Protein AF-0000000080648387 (afdb_homodimer)

Foldseek 3Di:
DPVVLCVQLVVLLVLLLVLLQQLLVLLVVLCPPVLVVCLLVQLPALQSLLQNLLVSCLRSLALLVQLLSLLVCLLLQSHFLLSLLSNSLSVLLNNLVLLVCLLVLPLVCLVVQLVQLCVLCVDDDSSVSCSSSSNSVSSNSPSLVVNLVSCLVVLPPVVLLVVLVVLLDLVVLLVQLLVVCLVSLHLSSQSSVLLSCQQSVSDALLSSQSSSLSVQLNNLVSQCVSCVLGDLSSNLSSVSSNCLSVVLSVVCVVVSVVLLVVLVVVDDGRSVSNSVSSNVSSVVSSVVCSVVVVVSSVVSCVVRPDDDDRRHQDQDQADPPADLDLVRSLVSLQLSLLVLLVLLLVLLVLLLVLLVPPLSSLSVLVSSLVSLVSSLVSSVVSLVVSVVSDDAPQSVLSSVLSNVSSVLSNVLSVLSNVSSVLSVVCVVVVLHDDPVLSVLLVQLCVLLSVLSVQCSVQPQHHDPVSLVVNVVSLVVNVVSLVVVVVVLVVLVVPDHDPSSVSSVVSSVSSVVSSVSSVLSSLSSVLSNDGDHPVDDDDNDDDPPDPPPDDDD/DPVVLVVQLVVLLVLLLVLLQQLLVLLVVLCPPVLVVCQLVQLPALQSLLQNLLVSCLRSLALLVQLLSLLVCLLLQSHFLLSLLSNSLSVLLNNLVLLVCLLVLPLVCLVVQLVQLCVLCVDDDSSVSCSSSSNSVSSNSPSLVVNLVSCLVVLPPVVLLVVLVQLLDLVVLLVQLLVVCLVSLHLSSQSSVLLSCQQSVSDALLSSLSSSLSVQLNNLVSQCVSCVLGDLSSNLSSVSSNCLSVVLSVVCVVVSVVLLVVLVVVDDGRSVSNSVSSNVSSVVSSVVCSVVVVVSSVVSCVVRPDDDDRRHQDQDQADPPADLDLVRSLVSLQLSLLVLLVLLLVLLVLLLVLLVPPLSSLSVLVSSLVSLVSSLVSSVVSLVVVVVSDDAPQSVLSSVLSNVSSVLSNVLSVLSNVSSVLSVVCVVVVLHDDPVLSVLLVQLCVLLSLLSVQCSVQPLHHDPVSLVSNVVSLVVNVVSLVVVVVVLVVLVVPDHDPSSVSSNVNSVSSVVSSVSSVLSSLSSVLSNDGDHPVDDDDNDDDPPDPPPPDPD

Nearest PDB structures (foldseek):
  4q25-assembly1_B  TM=8.884E-01  e=6.124E-03  Pseudomonas aeruginosa PAO1
  1sum-assembly1_B  TM=7.531E-01  e=9.617E-03  Thermotoga maritima
  6z0c-assembly1_A  TM=2.100E-01  e=1.503E-01  Escherichia coli
  8d9p-assembly1_A  TM=2.146E-01  e=7.761E-01  synthetic construct
  4q25-assembly1_B  TM=8.882E-01  e=8.639E-03  Pseudomonas aeruginosa PAO1

Structure (mmCIF, N/CA/C/O backbone):
data_AF-0000000080648387-model_v1
#
loop_
_entity.id
_entity.type
_entity.pdbx_description
1 polymer Na+/Pi-cotransporter
#
loop_
_atom_site.group_PDB
_atom_site.id
_atom_site.type_symbol
_atom_site.label_atom_id
_atom_site.label_alt_id
_atom_site.label_comp_id
_atom_site.label_asym_id
_atom_site.label_entity_id
_atom_site.label_seq_id
_atom_site.pdbx_PDB_ins_code
_atom_site.Cartn_x
_atom_site.Cartn_y
_atom_site.Cartn_z
_atom_site.occupancy
_atom_site.B_iso_or_equiv
_atom_site.auth_seq_id
_atom_site.auth_comp_id
_atom_site.auth_asym_id
_atom_site.auth_atom_id
_atom_site.pdbx_PDB_model_num
ATOM 1 N N . MET A 1 1 ? 5.203 -51.062 -1.051 1 39.84 1 MET A N 1
ATOM 2 C CA . MET A 1 1 ? 4.652 -49.844 -1.649 1 39.84 1 MET A CA 1
ATOM 3 C C . MET A 1 1 ? 5.648 -49.219 -2.615 1 39.84 1 MET A C 1
ATOM 5 O O . MET A 1 1 ? 6.809 -49 -2.262 1 39.84 1 MET A O 1
ATOM 9 N N . ASP A 1 2 ? 5.508 -49.438 -3.787 1 51.16 2 ASP A N 1
ATOM 10 C CA . ASP A 1 2 ? 6.402 -48.938 -4.824 1 51.16 2 ASP A CA 1
ATOM 11 C C . ASP A 1 2 ? 6.559 -47.406 -4.723 1 51.16 2 ASP A C 1
ATOM 13 O O . ASP A 1 2 ? 5.602 -46.656 -4.953 1 51.16 2 ASP A O 1
ATOM 17 N N . TRP A 1 3 ? 7.48 -47.031 -3.943 1 55.69 3 TRP A N 1
ATOM 18 C CA . TRP A 1 3 ? 7.863 -45.656 -3.662 1 55.69 3 TRP A CA 1
ATOM 19 C C . TRP A 1 3 ? 7.828 -44.812 -4.934 1 55.69 3 TRP A C 1
ATOM 21 O O . TRP A 1 3 ? 7.66 -43.594 -4.871 1 55.69 3 TRP A O 1
ATOM 31 N N . SER A 1 4 ? 7.852 -45.594 -6.02 1 60.06 4 SER A N 1
ATOM 32 C CA . SER A 1 4 ? 7.863 -44.906 -7.301 1 60.06 4 SER A CA 1
ATOM 33 C C . SER A 1 4 ? 6.516 -44.219 -7.578 1 60.06 4 SER A C 1
ATOM 35 O O . SER A 1 4 ? 6.457 -43.156 -8.172 1 60.06 4 SER A O 1
ATOM 37 N N . VAL A 1 5 ? 5.473 -44.906 -7.059 1 59.59 5 VAL A N 1
ATOM 38 C CA . VAL A 1 5 ? 4.137 -44.375 -7.289 1 59.59 5 VAL A CA 1
ATOM 39 C C . VAL A 1 5 ? 3.945 -43.094 -6.488 1 59.59 5 VAL A C 1
ATOM 41 O O . VAL A 1 5 ? 3.365 -42.125 -6.98 1 59.59 5 VAL A O 1
ATOM 44 N N . LEU A 1 6 ? 4.562 -43.094 -5.352 1 62.47 6 LEU A N 1
ATOM 45 C CA . LEU A 1 6 ? 4.441 -41.906 -4.496 1 62.47 6 LEU A CA 1
ATOM 46 C C . LEU A 1 6 ? 5.188 -40.719 -5.094 1 62.47 6 LEU A C 1
ATOM 48 O O . LEU A 1 6 ? 4.742 -39.594 -4.973 1 62.47 6 LEU A O 1
ATOM 52 N N . LEU A 1 7 ? 6.191 -41.062 -5.805 1 62.59 7 LEU A N 1
ATOM 53 C CA . LEU A 1 7 ? 7.02 -40 -6.379 1 62.59 7 LEU A CA 1
ATOM 54 C C . LEU A 1 7 ? 6.312 -39.344 -7.551 1 62.59 7 LEU A C 1
ATOM 56 O O . LEU A 1 7 ? 6.598 -38.188 -7.879 1 62.59 7 LEU A O 1
ATOM 60 N N . VAL A 1 8 ? 5.324 -40.094 -8.086 1 64.06 8 VAL A N 1
ATOM 61 C CA . VAL A 1 8 ? 4.605 -39.531 -9.219 1 64.06 8 VAL A CA 1
ATOM 62 C C . VAL A 1 8 ? 3.322 -38.844 -8.734 1 64.06 8 VAL A C 1
ATOM 64 O O . VAL A 1 8 ? 2.939 -37.781 -9.234 1 64.06 8 VAL A O 1
ATOM 67 N N . ILE A 1 9 ? 2.752 -39.469 -7.699 1 67.12 9 ILE A N 1
ATOM 68 C CA . ILE A 1 9 ? 1.438 -39.031 -7.258 1 67.12 9 ILE A CA 1
ATOM 69 C C . ILE A 1 9 ? 1.585 -37.75 -6.438 1 67.12 9 ILE A C 1
ATOM 71 O O . ILE A 1 9 ? 0.785 -36.812 -6.57 1 67.12 9 ILE A O 1
ATOM 75 N N . VAL A 1 10 ? 2.605 -37.719 -5.676 1 69.88 10 VAL A N 1
ATOM 76 C CA . VAL A 1 10 ? 2.762 -36.625 -4.727 1 69.88 10 VAL A CA 1
ATOM 77 C C . VAL A 1 10 ? 2.918 -35.281 -5.48 1 69.88 10 VAL A C 1
ATOM 79 O O . VAL A 1 10 ? 2.225 -34.312 -5.188 1 69.88 10 VAL A O 1
ATOM 82 N N . PRO A 1 11 ? 3.787 -35.312 -6.543 1 70.44 11 PRO A N 1
ATOM 83 C CA . PRO A 1 11 ? 3.9 -34.062 -7.289 1 70.44 11 PRO A CA 1
ATOM 84 C C . PRO A 1 11 ? 2.582 -33.625 -7.926 1 70.44 11 PRO A C 1
ATOM 86 O O . PRO A 1 11 ? 2.283 -32.438 -7.992 1 70.44 11 PRO A O 1
ATOM 89 N N . VAL A 1 12 ? 1.786 -34.562 -8.344 1 72.31 12 VAL A N 1
ATOM 90 C CA . VAL A 1 12 ? 0.525 -34.25 -9.008 1 72.31 12 VAL A CA 1
ATOM 91 C C . VAL A 1 12 ? -0.472 -33.719 -7.98 1 72.31 12 VAL A C 1
ATOM 93 O O . VAL A 1 12 ? -1.232 -32.781 -8.266 1 72.31 12 VAL A O 1
ATOM 96 N N . VAL A 1 13 ? -0.411 -34.312 -6.844 1 69.44 13 VAL A N 1
ATOM 97 C CA . VAL A 1 13 ? -1.281 -33.844 -5.766 1 69.44 13 VAL A CA 1
ATOM 98 C C . VAL A 1 13 ? -0.905 -32.406 -5.379 1 69.44 13 VAL A C 1
ATOM 100 O O . VAL A 1 13 ? -1.779 -31.562 -5.184 1 69.44 13 VAL A O 1
ATOM 103 N N . VAL A 1 14 ? 0.34 -32.25 -5.285 1 69.38 14 VAL A N 1
ATOM 104 C CA . VAL A 1 14 ? 0.815 -30.906 -4.953 1 69.38 14 VAL A CA 1
ATOM 105 C C . VAL A 1 14 ? 0.394 -29.922 -6.039 1 69.38 14 VAL A C 1
ATOM 107 O O . VAL A 1 14 ? -0.027 -28.797 -5.738 1 69.38 14 VAL A O 1
ATOM 110 N N . LEU A 1 15 ? 0.478 -30.391 -7.266 1 71.75 15 LEU A N 1
ATOM 111 C CA . LEU A 1 15 ? 0.055 -29.547 -8.383 1 71.75 15 LEU A CA 1
ATOM 112 C C . LEU A 1 15 ? -1.441 -29.266 -8.312 1 71.75 15 LEU A C 1
ATOM 114 O O . LEU A 1 15 ? -1.884 -28.156 -8.648 1 71.75 15 LEU A O 1
ATOM 118 N N . PHE A 1 16 ? -2.197 -30.25 -7.996 1 72.38 16 PHE A N 1
ATOM 119 C CA . PHE A 1 16 ? -3.637 -30.109 -7.816 1 72.38 16 PHE A CA 1
ATOM 120 C C . PHE A 1 16 ? -3.945 -29.031 -6.77 1 72.38 16 PHE A C 1
ATOM 122 O O . PHE A 1 16 ? -4.762 -28.141 -7.004 1 72.38 16 PHE A O 1
ATOM 129 N N . LEU A 1 17 ? -3.213 -29.125 -5.703 1 65.75 17 LEU A N 1
ATOM 130 C CA . LEU A 1 17 ? -3.395 -28.188 -4.609 1 65.75 17 LEU A CA 1
ATOM 131 C C . LEU A 1 17 ? -3.041 -26.766 -5.051 1 65.75 17 LEU A C 1
ATOM 133 O O . LEU A 1 17 ? -3.771 -25.812 -4.758 1 65.75 17 LEU A O 1
ATOM 137 N N . TYR A 1 18 ? -2.031 -26.719 -5.707 1 66.75 18 TYR A N 1
ATOM 138 C CA . TYR A 1 18 ? -1.586 -25.438 -6.246 1 66.75 18 TYR A CA 1
ATOM 139 C C . TYR A 1 18 ? -2.598 -24.891 -7.242 1 66.75 18 TYR A C 1
ATOM 141 O O . TYR A 1 18 ? -2.863 -23.688 -7.266 1 66.75 18 TYR A O 1
ATOM 149 N N . GLY A 1 19 ? -3.131 -25.75 -8.055 1 72.12 19 GLY A N 1
ATOM 150 C CA . GLY A 1 19 ? -4.141 -25.344 -9.016 1 72.12 19 GLY A CA 1
ATOM 151 C C . GLY A 1 19 ? -5.363 -24.719 -8.367 1 72.12 19 GLY A C 1
ATOM 152 O O . GLY A 1 19 ? -5.84 -23.672 -8.812 1 72.12 19 GLY A O 1
ATOM 153 N N . ILE A 1 20 ? -5.793 -25.281 -7.359 1 65.62 20 ILE A N 1
ATOM 154 C CA . ILE A 1 20 ? -6.98 -24.797 -6.664 1 65.62 20 ILE A CA 1
ATOM 155 C C . ILE A 1 20 ? -6.691 -23.438 -6.039 1 65.62 20 ILE A C 1
ATOM 157 O O . ILE A 1 20 ? -7.516 -22.516 -6.121 1 65.62 20 ILE A O 1
ATOM 161 N N . GLU A 1 21 ? -5.605 -23.375 -5.395 1 65.69 21 GLU A N 1
ATOM 162 C CA . GLU A 1 21 ? -5.223 -22.125 -4.754 1 65.69 21 GLU A CA 1
ATOM 163 C C . GLU A 1 21 ? -5.125 -20.984 -5.77 1 65.69 21 GLU A C 1
ATOM 165 O O . GLU A 1 21 ? -5.633 -19.891 -5.535 1 65.69 21 GLU A O 1
ATOM 170 N N . ARG A 1 22 ? -4.496 -21.266 -6.805 1 70.31 22 ARG A N 1
ATOM 171 C CA . ARG A 1 22 ? -4.309 -20.25 -7.828 1 70.31 22 ARG A CA 1
ATOM 172 C C . ARG A 1 22 ? -5.629 -19.906 -8.516 1 70.31 22 ARG A C 1
ATOM 174 O O . ARG A 1 22 ? -5.863 -18.75 -8.891 1 70.31 22 ARG A O 1
ATOM 181 N N . PHE A 1 23 ? -6.414 -20.938 -8.758 1 71.81 23 PHE A N 1
ATOM 182 C CA . PHE A 1 23 ? -7.742 -20.703 -9.312 1 71.81 23 PHE A CA 1
ATOM 183 C C . PHE A 1 23 ? -8.5 -19.688 -8.477 1 71.81 23 PHE A C 1
ATOM 185 O O . PHE A 1 23 ? -9.023 -18.703 -9 1 71.81 23 PHE A O 1
ATOM 192 N N . SER A 1 24 ? -8.445 -19.844 -7.238 1 66 24 SER A N 1
ATOM 193 C CA . SER A 1 24 ? -9.125 -18.969 -6.301 1 66 24 SER A CA 1
ATOM 194 C C . SER A 1 24 ? -8.578 -17.547 -6.371 1 66 24 SER A C 1
ATOM 196 O O . SER A 1 24 ? -9.344 -16.578 -6.398 1 66 24 SER A O 1
ATOM 198 N N . GLU A 1 25 ? -7.332 -17.453 -6.445 1 67.31 25 GLU A N 1
ATOM 199 C CA . GLU A 1 25 ? -6.672 -16.156 -6.484 1 67.31 25 GLU A CA 1
ATOM 200 C C . GLU A 1 25 ? -7.004 -15.398 -7.77 1 67.31 25 GLU A C 1
ATOM 202 O O . GLU A 1 25 ? -7.281 -14.195 -7.742 1 67.31 25 GLU A O 1
ATOM 207 N N . GLU A 1 26 ? -6.906 -16.125 -8.852 1 72.75 26 GLU A N 1
ATOM 208 C CA . GLU A 1 26 ? -7.145 -15.492 -10.148 1 72.75 26 GLU A CA 1
ATOM 209 C C . GLU A 1 26 ? -8.594 -15.039 -10.289 1 72.75 26 GLU A C 1
ATOM 211 O O . GLU A 1 26 ? -8.875 -14.016 -10.914 1 72.75 26 GLU A O 1
ATOM 216 N N . VAL A 1 27 ? -9.5 -15.758 -9.773 1 69.44 27 VAL A N 1
ATOM 217 C CA . VAL A 1 27 ? -10.914 -15.383 -9.797 1 69.44 27 VAL A CA 1
ATOM 218 C C . VAL A 1 27 ? -11.125 -14.117 -8.977 1 69.44 27 VAL A C 1
ATOM 220 O O . VAL A 1 27 ? -11.859 -13.219 -9.398 1 69.44 27 VAL A O 1
ATOM 223 N N . ARG A 1 28 ? -10.477 -14.031 -7.922 1 65.56 28 ARG A N 1
ATOM 224 C CA . ARG A 1 28 ? -10.57 -12.852 -7.078 1 65.56 28 ARG A CA 1
ATOM 225 C C . ARG A 1 28 ? -10.031 -11.617 -7.797 1 65.56 28 ARG A C 1
ATOM 227 O O . ARG A 1 28 ? -10.602 -10.531 -7.707 1 65.56 28 ARG A O 1
ATOM 234 N N . HIS A 1 29 ? -8.922 -11.773 -8.438 1 69.56 29 HIS A N 1
ATOM 235 C CA . HIS A 1 29 ? -8.312 -10.695 -9.203 1 69.56 29 HIS A CA 1
ATOM 236 C C . HIS A 1 29 ? -9.234 -10.227 -10.32 1 69.56 29 HIS A C 1
ATOM 238 O O . HIS A 1 29 ? -9.359 -9.023 -10.57 1 69.56 29 HIS A O 1
ATOM 244 N N . ALA A 1 30 ? -9.82 -11.172 -10.969 1 69 30 ALA A N 1
ATOM 245 C CA . ALA A 1 30 ? -10.727 -10.859 -12.07 1 69 30 ALA A CA 1
ATOM 246 C C . ALA A 1 30 ? -11.961 -10.109 -11.586 1 69 30 ALA A C 1
ATOM 248 O O . ALA A 1 30 ? -12.5 -9.258 -12.297 1 69 30 ALA A O 1
ATOM 249 N N . ALA A 1 31 ? -12.422 -10.43 -10.445 1 64.69 31 ALA A N 1
ATOM 250 C CA . ALA A 1 31 ? -13.617 -9.789 -9.898 1 64.69 31 ALA A CA 1
ATOM 251 C C . ALA A 1 31 ? -13.328 -8.352 -9.484 1 64.69 31 ALA A C 1
ATOM 253 O O . ALA A 1 31 ? -14.227 -7.508 -9.484 1 64.69 31 ALA A O 1
ATOM 254 N N . GLY A 1 32 ? -12.016 -7.887 -9.289 1 56.44 32 GLY A N 1
ATOM 255 C CA . GLY A 1 32 ? -11.547 -6.527 -9.055 1 56.44 32 GLY A CA 1
ATOM 256 C C . GLY A 1 32 ? -12.266 -5.836 -7.914 1 56.44 32 GLY A C 1
ATOM 257 O O . GLY A 1 32 ? -12.68 -6.48 -6.949 1 56.44 32 GLY A O 1
ATOM 258 N N . GLU A 1 33 ? -12.453 -4.445 -8.07 1 55.72 33 GLU A N 1
ATOM 259 C CA . GLU A 1 33 ? -13.039 -3.541 -7.078 1 55.72 33 GLU A CA 1
ATOM 260 C C . GLU A 1 33 ? -14.547 -3.744 -6.961 1 55.72 33 GLU A C 1
ATOM 262 O O . GLU A 1 33 ? -15.117 -3.564 -5.887 1 55.72 33 GLU A O 1
ATOM 267 N N . ARG A 1 34 ? -15.117 -4.156 -8.07 1 57.47 34 ARG A N 1
ATOM 268 C CA . ARG A 1 34 ? -16.562 -4.328 -8.062 1 57.47 34 ARG A CA 1
ATOM 269 C C . ARG A 1 34 ? -16.969 -5.48 -7.152 1 57.47 34 ARG A C 1
ATOM 271 O O . ARG A 1 34 ? -18.078 -5.477 -6.598 1 57.47 34 ARG A O 1
ATOM 278 N N . PHE A 1 35 ? -15.984 -6.402 -7.047 1 62.16 35 PHE A N 1
ATOM 279 C CA . PHE A 1 35 ? -16.203 -7.547 -6.168 1 62.16 35 PHE A CA 1
ATOM 280 C C . PHE A 1 35 ? -16.406 -7.094 -4.727 1 62.16 35 PHE A C 1
ATOM 282 O O . PHE A 1 35 ? -17.328 -7.551 -4.051 1 62.16 35 PHE A O 1
ATOM 289 N N . TRP A 1 36 ? -15.734 -6.086 -4.465 1 61.56 36 TRP A N 1
ATOM 290 C CA . TRP A 1 36 ? -15.781 -5.527 -3.119 1 61.56 36 TRP A CA 1
ATOM 291 C C . TRP A 1 36 ? -17.078 -4.766 -2.889 1 61.56 36 TRP A C 1
ATOM 293 O O . TRP A 1 36 ? -17.703 -4.891 -1.828 1 61.56 36 TRP A O 1
ATOM 303 N N . THR A 1 37 ? -17.359 -4.043 -3.855 1 62.88 37 THR A N 1
ATOM 304 C CA . THR A 1 37 ? -18.578 -3.246 -3.742 1 62.88 37 THR A CA 1
ATOM 305 C C . THR A 1 37 ? -19.812 -4.145 -3.684 1 62.88 37 THR A C 1
ATOM 307 O O . THR A 1 37 ? -20.766 -3.865 -2.943 1 62.88 37 THR A O 1
ATOM 310 N N . LEU A 1 38 ? -19.734 -5.203 -4.414 1 66.69 38 LEU A N 1
ATOM 311 C CA . LEU A 1 38 ? -20.844 -6.141 -4.418 1 66.69 38 LEU A CA 1
ATOM 312 C C . LEU A 1 38 ? -20.984 -6.82 -3.062 1 66.69 38 LEU A C 1
ATOM 314 O O . LEU A 1 38 ? -22.109 -6.973 -2.555 1 66.69 38 LEU A O 1
ATOM 318 N N . LEU A 1 39 ? -19.859 -7.082 -2.51 1 71.81 39 LEU A N 1
ATOM 319 C CA . LEU A 1 39 ? -19.891 -7.754 -1.216 1 71.81 39 LEU A CA 1
ATOM 320 C C . LEU A 1 39 ? -20.375 -6.816 -0.122 1 71.81 39 LEU A C 1
ATOM 322 O O . LEU A 1 39 ? -21.156 -7.223 0.747 1 71.81 39 LEU A O 1
ATOM 326 N N . GLN A 1 40 ? -19.984 -5.562 -0.272 1 68.62 40 GLN A N 1
ATOM 327 C CA . GLN A 1 40 ? -20.391 -4.566 0.713 1 68.62 40 GLN A CA 1
ATOM 328 C C . GLN A 1 40 ? -21.906 -4.355 0.684 1 68.62 40 GLN A C 1
ATOM 330 O O . GLN A 1 40 ? -22.531 -4.242 1.732 1 68.62 40 GLN A O 1
ATOM 335 N N . ASN A 1 41 ? -22.375 -4.375 -0.491 1 72.19 41 ASN A N 1
ATOM 336 C CA . ASN A 1 41 ? -23.812 -4.109 -0.641 1 72.19 41 ASN A CA 1
ATOM 337 C C . ASN A 1 41 ? -24.641 -5.336 -0.292 1 72.19 41 ASN A C 1
ATOM 339 O O . ASN A 1 41 ? -25.812 -5.211 0.054 1 72.19 41 ASN A O 1
ATOM 343 N N . ALA A 1 42 ? -23.969 -6.398 -0.364 1 76.94 42 ALA A N 1
ATOM 344 C CA . ALA A 1 42 ? -24.703 -7.645 -0.157 1 76.94 42 ALA A CA 1
ATOM 345 C C . ALA A 1 42 ? -24.859 -7.941 1.33 1 76.94 42 ALA A C 1
ATOM 347 O O . ALA A 1 42 ? -25.672 -8.789 1.713 1 76.94 42 ALA A O 1
ATOM 348 N N . THR A 1 43 ? -24.266 -7.117 2.178 1 74.69 43 THR A N 1
ATOM 349 C CA . THR A 1 43 ? -24.25 -7.465 3.594 1 74.69 43 THR A CA 1
ATOM 350 C C . THR A 1 43 ? -25.25 -6.621 4.371 1 74.69 43 THR A C 1
ATOM 352 O O . THR A 1 43 ? -25.156 -6.508 5.594 1 74.69 43 THR A O 1
ATOM 355 N N . ARG A 1 44 ? -26.25 -6.152 3.744 1 76.81 44 ARG A N 1
ATOM 356 C CA . ARG A 1 44 ? -27.281 -5.363 4.41 1 76.81 44 ARG A CA 1
ATOM 357 C C . ARG A 1 44 ? -28.172 -6.246 5.273 1 76.81 44 ARG A C 1
ATOM 359 O O . ARG A 1 44 ? -28.656 -5.816 6.324 1 76.81 44 ARG A O 1
ATOM 366 N N . THR A 1 45 ? -28.438 -7.477 4.734 1 84.06 45 THR A N 1
ATOM 367 C CA . THR A 1 45 ? -29.141 -8.492 5.508 1 84.06 45 THR A CA 1
ATOM 368 C C . THR A 1 45 ? -28.328 -9.781 5.57 1 84.06 45 THR A C 1
ATOM 370 O O . THR A 1 45 ? -27.516 -10.062 4.68 1 84.06 45 THR A O 1
ATOM 373 N N . PRO A 1 46 ? -28.578 -10.422 6.602 1 86.94 46 PRO A N 1
ATOM 374 C CA . PRO A 1 46 ? -27.812 -11.672 6.73 1 86.94 46 PRO A CA 1
ATOM 375 C C . PRO A 1 46 ? -28.047 -12.633 5.57 1 86.94 46 PRO A C 1
ATOM 377 O O . PRO A 1 46 ? -27.109 -13.297 5.113 1 86.94 46 PRO A O 1
ATOM 380 N N . LEU A 1 47 ? -29.234 -12.719 5.109 1 90.19 47 LEU A N 1
ATOM 381 C CA . LEU A 1 47 ? -29.547 -13.633 4.02 1 90.19 47 LEU A CA 1
ATOM 382 C C . LEU A 1 47 ? -28.859 -13.195 2.73 1 90.19 47 LEU A C 1
ATOM 384 O O . LEU A 1 47 ? -28.328 -14.031 1.995 1 90.19 47 LEU A O 1
ATOM 388 N N . ARG A 1 48 ? -28.906 -11.961 2.508 1 90.31 48 ARG A N 1
ATOM 389 C CA . ARG A 1 48 ? -28.203 -11.445 1.336 1 90.31 48 ARG A CA 1
ATOM 390 C C . ARG A 1 48 ? -26.703 -11.695 1.435 1 90.31 48 ARG A C 1
ATOM 392 O O . ARG A 1 48 ? -26.062 -12.016 0.436 1 90.31 48 ARG A O 1
ATOM 399 N N . GLY A 1 49 ? -26.25 -11.523 2.604 1 90.94 49 GLY A N 1
ATOM 400 C CA . GLY A 1 49 ? -24.844 -11.828 2.836 1 90.94 49 GLY A CA 1
ATOM 401 C C . GLY A 1 49 ? -24.5 -13.281 2.576 1 90.94 49 GLY A C 1
ATOM 402 O O . GLY A 1 49 ? -23.469 -13.578 1.952 1 90.94 49 GLY A O 1
ATOM 403 N N . ALA A 1 50 ? -25.375 -14.156 2.977 1 93.25 50 ALA A N 1
ATOM 404 C CA . ALA A 1 50 ? -25.156 -15.594 2.797 1 93.25 50 ALA A CA 1
ATOM 405 C C . ALA A 1 50 ? -25.141 -15.961 1.316 1 93.25 50 ALA A C 1
ATOM 407 O O . ALA A 1 50 ? -24.297 -16.75 0.88 1 93.25 50 ALA A O 1
ATOM 408 N N . VAL A 1 51 ? -26.031 -15.414 0.586 1 92.5 51 VAL A N 1
ATOM 409 C CA . VAL A 1 51 ? -26.109 -15.688 -0.845 1 92.5 51 VAL A CA 1
ATOM 410 C C . VAL A 1 51 ? -24.859 -15.164 -1.54 1 92.5 51 VAL A C 1
ATOM 412 O O . VAL A 1 51 ? -24.281 -15.836 -2.4 1 92.5 51 VAL A O 1
ATOM 415 N N . ALA A 1 52 ? -24.5 -13.992 -1.1 1 89.94 52 ALA A N 1
ATOM 416 C CA . ALA A 1 52 ? -23.281 -13.406 -1.658 1 89.94 52 ALA A CA 1
ATOM 417 C C . ALA A 1 52 ? -22.062 -14.25 -1.313 1 89.94 52 ALA A C 1
ATOM 419 O O . ALA A 1 52 ? -21.219 -14.508 -2.17 1 89.94 52 ALA A O 1
ATOM 420 N N . GLY A 1 53 ? -21.969 -14.664 -0.103 1 89.69 53 GLY A N 1
ATOM 421 C CA . GLY A 1 53 ? -20.875 -15.516 0.315 1 89.69 53 GLY A CA 1
ATOM 422 C C . GLY A 1 53 ? -20.812 -16.828 -0.436 1 89.69 53 GLY A C 1
ATOM 423 O O . GLY A 1 53 ? -19.734 -17.266 -0.855 1 89.69 53 GLY A O 1
ATOM 424 N N . ALA A 1 54 ? -21.969 -17.422 -0.641 1 92.56 54 ALA A N 1
ATOM 425 C CA . ALA A 1 54 ? -22.062 -18.672 -1.394 1 92.56 54 ALA A CA 1
ATOM 426 C C . ALA A 1 54 ? -21.594 -18.484 -2.834 1 92.56 54 ALA A C 1
ATOM 428 O O . ALA A 1 54 ? -20.828 -19.297 -3.363 1 92.56 54 ALA A O 1
ATOM 429 N N . GLY A 1 55 ? -22.125 -17.438 -3.357 1 88.44 55 GLY A N 1
ATOM 430 C CA . GLY A 1 55 ? -21.75 -17.141 -4.73 1 88.44 55 GLY A CA 1
ATOM 431 C C . GLY A 1 55 ? -20.266 -16.906 -4.91 1 88.44 55 GLY A C 1
ATOM 432 O O . GLY A 1 55 ? -19.641 -17.484 -5.805 1 88.44 55 GLY A O 1
ATOM 433 N N . VAL A 1 56 ? -19.688 -16.125 -4.047 1 83.06 56 VAL A N 1
ATOM 434 C CA . VAL A 1 56 ? -18.266 -15.797 -4.129 1 83.06 56 VAL A CA 1
ATOM 435 C C . VAL A 1 56 ? -17.438 -17.062 -3.928 1 83.06 56 VAL A C 1
ATOM 437 O O . VAL A 1 56 ? -16.5 -17.312 -4.68 1 83.06 56 VAL A O 1
ATOM 440 N N . SER A 1 57 ? -17.734 -17.828 -2.959 1 85.81 57 SER A N 1
ATOM 441 C CA . SER A 1 57 ? -16.984 -19.047 -2.672 1 85.81 57 SER A CA 1
ATOM 442 C C . SER A 1 57 ? -17.156 -20.078 -3.785 1 85.81 57 SER A C 1
ATOM 444 O O . SER A 1 57 ? -16.234 -20.828 -4.102 1 85.81 57 SER A O 1
ATOM 446 N N . ALA A 1 58 ? -18.312 -20.125 -4.328 1 84.94 58 ALA A N 1
ATOM 447 C CA . ALA A 1 58 ? -18.547 -21.031 -5.438 1 84.94 58 ALA A CA 1
ATOM 448 C C . ALA A 1 58 ? -17.672 -20.688 -6.633 1 84.94 58 ALA A C 1
ATOM 450 O O . ALA A 1 58 ? -17.125 -21.578 -7.293 1 84.94 58 ALA A O 1
ATOM 451 N N . ILE A 1 59 ? -17.562 -19.438 -6.754 1 76.06 59 ILE A N 1
ATOM 452 C CA . ILE A 1 59 ? -16.797 -18.969 -7.898 1 76.06 59 ILE A CA 1
ATOM 453 C C . ILE A 1 59 ? -15.305 -19.109 -7.617 1 76.06 59 ILE A C 1
ATOM 455 O O . ILE A 1 59 ? -14.547 -19.578 -8.469 1 76.06 59 ILE A O 1
ATOM 459 N N . THR A 1 60 ? -15 -18.75 -6.445 1 72.94 60 THR A N 1
ATOM 460 C CA . THR A 1 60 ? -13.586 -18.781 -6.105 1 72.94 60 THR A CA 1
ATOM 461 C C . THR A 1 60 ? -13.164 -20.172 -5.641 1 72.94 60 THR A C 1
ATOM 463 O O . THR A 1 60 ? -11.969 -20.469 -5.582 1 72.94 60 THR A O 1
ATOM 466 N N . GLN A 1 61 ? -14.117 -20.984 -5.348 1 72.38 61 GLN A N 1
ATOM 467 C CA . GLN A 1 61 ? -13.922 -22.344 -4.852 1 72.38 61 GLN A CA 1
ATOM 468 C C . GLN A 1 61 ? -13.102 -22.359 -3.564 1 72.38 61 GLN A C 1
ATOM 470 O O . GLN A 1 61 ? -12.289 -23.25 -3.342 1 72.38 61 GLN A O 1
ATOM 475 N N . SER A 1 62 ? -13.25 -21.219 -2.871 1 75.38 62 SER A N 1
ATOM 476 C CA . SER A 1 62 ? -12.492 -21.094 -1.629 1 75.38 62 SER A CA 1
ATOM 477 C C . SER A 1 62 ? -13.289 -20.312 -0.582 1 75.38 62 SER A C 1
ATOM 479 O O . SER A 1 62 ? -13.391 -19.078 -0.658 1 75.38 62 SER A O 1
ATOM 481 N N . SER A 1 63 ? -13.773 -21.062 0.365 1 85.38 63 SER A N 1
ATOM 482 C CA . SER A 1 63 ? -14.422 -20.359 1.473 1 85.38 63 SER A CA 1
ATOM 483 C C . SER A 1 63 ? -13.406 -19.578 2.297 1 85.38 63 SER A C 1
ATOM 485 O O . SER A 1 63 ? -13.734 -18.516 2.854 1 85.38 63 SER A O 1
ATOM 487 N N . THR A 1 64 ? -12.172 -20.125 2.311 1 77.62 64 THR A N 1
ATOM 488 C CA . THR A 1 64 ? -11.102 -19.453 3.029 1 77.62 64 THR A CA 1
ATOM 489 C C . THR A 1 64 ? -10.844 -18.062 2.434 1 77.62 64 THR A C 1
ATOM 491 O O . THR A 1 64 ? -10.734 -17.078 3.164 1 77.62 64 THR A O 1
ATOM 494 N N . ALA A 1 65 ? -10.75 -18.094 1.14 1 75.56 65 ALA A N 1
ATOM 495 C CA . ALA A 1 65 ? -10.547 -16.812 0.462 1 75.56 65 ALA A CA 1
ATOM 496 C C . ALA A 1 65 ? -11.688 -15.844 0.771 1 75.56 65 ALA A C 1
ATOM 498 O O . ALA A 1 65 ? -11.453 -14.672 1.07 1 75.56 65 ALA A O 1
ATOM 499 N N . THR A 1 66 ? -12.898 -16.344 0.709 1 82.56 66 THR A N 1
ATOM 500 C CA . THR A 1 66 ? -14.07 -15.523 0.993 1 82.56 66 THR A CA 1
ATOM 501 C C . THR A 1 66 ? -14.039 -15.016 2.432 1 82.56 66 THR A C 1
ATOM 503 O O . THR A 1 66 ? -14.344 -13.852 2.689 1 82.56 66 THR A O 1
ATOM 506 N N . THR A 1 67 ? -13.664 -15.852 3.273 1 85.5 67 THR A N 1
ATOM 507 C CA . THR A 1 67 ? -13.594 -15.469 4.68 1 85.5 67 THR A CA 1
ATOM 508 C C . THR A 1 67 ? -12.508 -14.43 4.91 1 85.5 67 THR A C 1
ATOM 510 O O . THR A 1 67 ? -12.703 -13.461 5.648 1 85.5 67 THR A O 1
ATOM 513 N N . VAL A 1 68 ? -11.391 -14.68 4.328 1 81.75 68 VAL A N 1
ATOM 514 C CA . VAL A 1 68 ? -10.289 -13.742 4.48 1 81.75 68 VAL A CA 1
ATOM 515 C C . VAL A 1 68 ? -10.711 -12.367 3.943 1 81.75 68 VAL A C 1
ATOM 517 O O . VAL A 1 68 ? -10.391 -11.336 4.539 1 81.75 68 VAL A O 1
ATOM 520 N N . ILE A 1 69 ? -11.438 -12.352 2.885 1 79.06 69 ILE A N 1
ATOM 521 C CA . ILE A 1 69 ? -11.961 -11.109 2.32 1 79.06 69 ILE A CA 1
ATOM 522 C C . ILE A 1 69 ? -12.93 -10.469 3.303 1 79.06 69 ILE A C 1
ATOM 524 O O . ILE A 1 69 ? -12.844 -9.266 3.576 1 79.06 69 ILE A O 1
ATOM 528 N N . ALA A 1 70 ? -13.82 -11.289 3.764 1 87.31 70 ALA A N 1
ATOM 529 C CA . ALA A 1 70 ? -14.797 -10.781 4.723 1 87.31 70 ALA A CA 1
ATOM 530 C C . ALA A 1 70 ? -14.102 -10.188 5.945 1 87.31 70 ALA A C 1
ATOM 532 O O . ALA A 1 70 ? -14.453 -9.094 6.398 1 87.31 70 ALA A O 1
ATOM 533 N N . VAL A 1 71 ? -13.133 -10.906 6.445 1 88.06 71 VAL A N 1
ATOM 534 C CA . VAL A 1 71 ? -12.359 -10.461 7.598 1 88.06 71 VAL A CA 1
ATOM 535 C C . VAL A 1 71 ? -11.648 -9.148 7.266 1 88.06 71 VAL A C 1
ATOM 537 O O . VAL A 1 71 ? -11.617 -8.234 8.086 1 88.06 71 VAL A O 1
ATOM 540 N N . GLY A 1 72 ? -11.109 -9.094 6.145 1 81.06 72 GLY A N 1
ATOM 541 C CA . GLY A 1 72 ? -10.453 -7.883 5.691 1 81.06 72 GLY A CA 1
ATOM 542 C C . GLY A 1 72 ? -11.391 -6.695 5.59 1 81.06 72 GLY A C 1
ATOM 543 O O . GLY A 1 72 ? -11.047 -5.586 6.008 1 81.06 72 GLY A O 1
ATOM 544 N N . LEU A 1 73 ? -12.57 -6.891 5.027 1 81.62 73 LEU A N 1
ATOM 545 C CA . LEU A 1 73 ? -13.562 -5.832 4.871 1 81.62 73 LEU A CA 1
ATOM 546 C C . LEU A 1 73 ? -14.031 -5.32 6.23 1 81.62 73 LEU A C 1
ATOM 548 O O . LEU A 1 73 ? -14.234 -4.117 6.406 1 81.62 73 LEU A O 1
ATOM 552 N N . VAL A 1 74 ? -14.203 -6.23 7.082 1 86.56 74 VAL A N 1
ATOM 553 C CA . VAL A 1 74 ? -14.609 -5.848 8.43 1 86.56 74 VAL A CA 1
ATOM 554 C C . VAL A 1 74 ? -13.484 -5.059 9.102 1 86.56 74 VAL A C 1
ATOM 556 O O . VAL A 1 74 ? -13.734 -4.043 9.758 1 86.56 74 VAL A O 1
ATOM 559 N N . ASN A 1 75 ? -12.297 -5.555 8.867 1 82.88 75 ASN A N 1
ATOM 560 C CA . ASN A 1 75 ? -11.133 -4.883 9.438 1 82.88 75 ASN A CA 1
ATOM 561 C C . ASN A 1 75 ? -11.008 -3.451 8.922 1 82.88 75 ASN A C 1
ATOM 563 O O . ASN A 1 75 ? -10.633 -2.547 9.672 1 82.88 75 ASN A O 1
ATOM 567 N N . ALA A 1 76 ? -11.336 -3.322 7.707 1 76.88 76 ALA A N 1
ATOM 568 C CA . ALA A 1 76 ? -11.266 -2.02 7.055 1 76.88 76 ALA A CA 1
ATOM 569 C C . ALA A 1 76 ? -12.469 -1.154 7.41 1 76.88 76 ALA A C 1
ATOM 571 O O . ALA A 1 76 ? -12.516 0.028 7.066 1 76.88 76 ALA A O 1
ATOM 572 N N . GLY A 1 77 ? -13.469 -1.742 8.07 1 78.81 77 GLY A N 1
ATOM 573 C CA . GLY A 1 77 ? -14.664 -1.018 8.469 1 78.81 77 GLY A CA 1
ATOM 574 C C . GLY A 1 77 ? -15.688 -0.897 7.352 1 78.81 77 GLY A C 1
ATOM 575 O O . GLY A 1 77 ? -16.641 -0.125 7.461 1 78.81 77 GLY A O 1
ATOM 576 N N . ALA A 1 78 ? -15.469 -1.568 6.324 1 76.69 78 ALA A N 1
ATOM 577 C CA . ALA A 1 78 ? -16.359 -1.508 5.172 1 76.69 78 ALA A CA 1
ATOM 578 C C . ALA A 1 78 ? -17.688 -2.221 5.457 1 76.69 78 ALA A C 1
ATOM 580 O O . ALA A 1 78 ? -18.719 -1.845 4.926 1 76.69 78 ALA A O 1
ATOM 581 N N . ILE A 1 79 ? -17.578 -3.301 6.238 1 82.5 79 ILE A N 1
ATOM 582 C CA . ILE A 1 79 ? -18.797 -3.998 6.672 1 82.5 79 ILE A CA 1
ATOM 583 C C . ILE A 1 79 ? -18.703 -4.309 8.164 1 82.5 79 ILE A C 1
ATOM 585 O O . ILE A 1 79 ? -17.609 -4.371 8.727 1 82.5 79 ILE A O 1
ATOM 589 N N . SER A 1 80 ? -19.859 -4.387 8.773 1 86.38 80 SER A N 1
ATOM 590 C CA . SER A 1 80 ? -19.891 -4.695 10.195 1 86.38 80 SER A CA 1
ATOM 591 C C . SER A 1 80 ? -19.703 -6.184 10.445 1 86.38 80 SER A C 1
ATOM 593 O O . SER A 1 80 ? -19.891 -7 9.547 1 86.38 80 SER A O 1
ATOM 595 N N . PHE A 1 81 ? -19.281 -6.48 11.672 1 89.06 81 PHE A N 1
ATOM 596 C CA . PHE A 1 81 ? -19.172 -7.875 12.078 1 89.06 81 PHE A CA 1
ATOM 597 C C . PHE A 1 81 ? -20.484 -8.617 11.836 1 89.06 81 PHE A C 1
ATOM 599 O O . PHE A 1 81 ? -20.484 -9.688 11.227 1 89.06 81 PHE A O 1
ATOM 606 N N . LEU A 1 82 ? -21.531 -8.023 12.273 1 87.12 82 LEU A N 1
ATOM 607 C CA . LEU A 1 82 ? -22.828 -8.672 12.125 1 87.12 82 LEU A CA 1
ATOM 608 C C . LEU A 1 82 ? -23.172 -8.891 10.656 1 87.12 82 LEU A C 1
ATOM 610 O O . LEU A 1 82 ? -23.719 -9.938 10.289 1 87.12 82 LEU A O 1
ATOM 614 N N . GLY A 1 83 ? -22.812 -7.957 9.898 1 86.94 83 GLY A N 1
ATOM 615 C CA . GLY A 1 83 ? -23.031 -8.07 8.469 1 86.94 83 GLY A CA 1
ATOM 616 C C . GLY A 1 83 ? -22.172 -9.148 7.816 1 86.94 83 GLY A C 1
ATOM 617 O O . GLY A 1 83 ? -22.562 -9.711 6.785 1 86.94 83 GLY A O 1
ATOM 618 N N . SER A 1 84 ? -21.078 -9.477 8.453 1 91.56 84 SER A N 1
ATOM 619 C CA . SER A 1 84 ? -20.141 -10.422 7.875 1 91.56 84 SER A CA 1
ATOM 620 C C . SER A 1 84 ? -20.531 -11.867 8.18 1 91.56 84 SER A C 1
ATOM 622 O O . SER A 1 84 ? -20.078 -12.797 7.508 1 91.56 84 SER A O 1
ATOM 624 N N . ILE A 1 85 ? -21.406 -12.125 9.125 1 94.19 85 ILE A N 1
ATOM 625 C CA . ILE A 1 85 ? -21.766 -13.469 9.547 1 94.19 85 ILE A CA 1
ATOM 626 C C . ILE A 1 85 ? -22.469 -14.203 8.398 1 94.19 85 ILE A C 1
ATOM 628 O O . ILE A 1 85 ? -22.141 -15.352 8.094 1 94.19 85 ILE A O 1
ATOM 632 N N . GLY A 1 86 ? -23.422 -13.516 7.82 1 93.44 86 GLY A N 1
ATOM 633 C CA . GLY A 1 86 ? -24.094 -14.109 6.68 1 93.44 86 GLY A CA 1
ATOM 634 C C . GLY A 1 86 ? -23.141 -14.516 5.566 1 93.44 86 GLY A C 1
ATOM 635 O O . GLY A 1 86 ? -23.281 -15.602 4.996 1 93.44 86 GLY A O 1
ATOM 636 N N . LEU A 1 87 ? -22.234 -13.68 5.297 1 91.81 87 LEU A N 1
ATOM 637 C CA . LEU A 1 87 ? -21.25 -13.906 4.242 1 91.81 87 LEU A CA 1
ATOM 638 C C . LEU A 1 87 ? -20.422 -15.148 4.527 1 91.81 87 LEU A C 1
ATOM 640 O O . LEU A 1 87 ? -20.219 -15.977 3.635 1 91.81 87 LEU A O 1
ATOM 644 N N . VAL A 1 88 ? -20 -15.281 5.734 1 93.69 88 VAL A N 1
ATOM 645 C CA . VAL A 1 88 ? -19.141 -16.391 6.145 1 93.69 88 VAL A CA 1
ATOM 646 C C . VAL A 1 88 ? -19.922 -17.703 6.113 1 93.69 88 VAL A C 1
ATOM 648 O O . VAL A 1 88 ? -19.406 -18.719 5.656 1 93.69 88 VAL A O 1
ATOM 651 N N . ILE A 1 89 ? -21.109 -17.656 6.566 1 94.75 89 ILE A N 1
ATOM 652 C CA . ILE A 1 89 ? -21.969 -18.828 6.543 1 94.75 89 ILE A CA 1
ATOM 653 C C . ILE A 1 89 ? -22.219 -19.266 5.102 1 94.75 89 ILE A C 1
ATOM 655 O O . ILE A 1 89 ? -22.078 -20.453 4.77 1 94.75 89 ILE A O 1
ATOM 659 N N . GLY A 1 90 ? -22.531 -18.328 4.293 1 94.12 90 GLY A N 1
ATOM 660 C CA . GLY A 1 90 ? -22.766 -18.609 2.883 1 94.12 90 GLY A CA 1
ATOM 661 C C . GLY A 1 90 ? -21.547 -19.172 2.178 1 94.12 90 GLY A C 1
ATOM 662 O O . GLY A 1 90 ? -21.672 -20.031 1.299 1 94.12 90 GLY A O 1
ATOM 663 N N . ALA A 1 91 ? -20.391 -18.703 2.547 1 92.19 91 ALA A N 1
ATOM 664 C CA . ALA A 1 91 ? -19.141 -19.156 1.944 1 92.19 91 ALA A CA 1
ATOM 665 C C . ALA A 1 91 ? -18.984 -20.672 2.098 1 92.19 91 ALA A C 1
ATOM 667 O O . ALA A 1 91 ? -18.469 -21.344 1.201 1 92.19 91 ALA A O 1
ATOM 668 N N . ASN A 1 92 ? -19.438 -21.234 3.158 1 93.5 92 ASN A N 1
ATOM 669 C CA . ASN A 1 92 ? -19.344 -22.672 3.404 1 93.5 92 ASN A CA 1
ATOM 670 C C . ASN A 1 92 ? -20.25 -23.469 2.457 1 93.5 92 ASN A C 1
ATOM 672 O O . ASN A 1 92 ? -19.953 -24.609 2.125 1 93.5 92 ASN A O 1
ATOM 676 N N . ILE A 1 93 ? -21.281 -22.859 2.045 1 93.81 93 ILE A N 1
ATOM 677 C CA . ILE A 1 93 ? -22.172 -23.5 1.072 1 93.81 93 ILE A CA 1
ATOM 678 C C . ILE A 1 93 ? -21.5 -23.516 -0.298 1 93.81 93 ILE A C 1
ATOM 680 O O . ILE A 1 93 ? -21.5 -24.547 -0.984 1 93.81 93 ILE A O 1
ATOM 684 N N . GLY A 1 94 ? -20.922 -22.469 -0.632 1 91.06 94 GLY A N 1
ATOM 685 C CA . GLY A 1 94 ? -20.312 -22.312 -1.939 1 91.06 94 GLY A CA 1
ATOM 686 C C . GLY A 1 94 ? -19.172 -23.297 -2.18 1 91.06 94 GLY A C 1
ATOM 687 O O . GLY A 1 94 ? -19 -23.797 -3.295 1 91.06 94 GLY A O 1
ATOM 688 N N . THR A 1 95 ? -18.453 -23.609 -1.209 1 87.69 95 THR A N 1
ATOM 689 C CA . THR A 1 95 ? -17.297 -24.484 -1.333 1 87.69 95 THR A CA 1
ATOM 690 C C . THR A 1 95 ? -17.719 -25.891 -1.734 1 87.69 95 THR A C 1
ATOM 692 O O . THR A 1 95 ? -16.906 -26.672 -2.26 1 87.69 95 THR A O 1
ATOM 695 N N . THR A 1 96 ? -18.922 -26.266 -1.566 1 91.56 96 THR A N 1
ATOM 696 C CA . THR A 1 96 ? -19.391 -27.625 -1.834 1 91.56 96 THR A CA 1
ATOM 697 C C . THR A 1 96 ? -19.516 -27.875 -3.334 1 91.56 96 THR A C 1
ATOM 699 O O . THR A 1 96 ? -19.625 -29.016 -3.777 1 91.56 96 THR A O 1
ATOM 702 N N . ILE A 1 97 ? -19.438 -26.844 -4.043 1 85.94 97 ILE A N 1
ATOM 703 C CA . ILE A 1 97 ? -19.594 -26.953 -5.492 1 85.94 97 ILE A CA 1
ATOM 704 C C . ILE A 1 97 ? -18.422 -27.734 -6.074 1 85.94 97 ILE A C 1
ATOM 706 O O . ILE A 1 97 ? -18.594 -28.516 -7.02 1 85.94 97 ILE A O 1
ATOM 710 N N . THR A 1 98 ? -17.281 -27.562 -5.516 1 78.06 98 THR A N 1
ATOM 711 C CA . THR A 1 98 ? -16.078 -28.266 -5.988 1 78.06 98 THR A CA 1
ATOM 712 C C . THR A 1 98 ? -16.312 -29.781 -5.984 1 78.06 98 THR A C 1
ATOM 714 O O . THR A 1 98 ? -16 -30.469 -6.965 1 78.06 98 THR A O 1
ATOM 717 N N . ALA A 1 99 ? -16.781 -30.312 -4.863 1 83.94 99 ALA A N 1
ATOM 718 C CA . ALA A 1 99 ? -17.062 -31.75 -4.754 1 83.94 99 ALA A CA 1
ATOM 719 C C . ALA A 1 99 ? -18.062 -32.188 -5.82 1 83.94 99 ALA A C 1
ATOM 721 O O . ALA A 1 99 ? -17.938 -33.281 -6.379 1 83.94 99 ALA A O 1
ATOM 722 N N . GLN A 1 100 ? -18.984 -31.344 -6.109 1 86.44 100 GLN A N 1
ATOM 723 C CA . GLN A 1 100 ? -20 -31.656 -7.121 1 86.44 100 GLN A CA 1
ATOM 724 C C . GLN A 1 100 ? -19.375 -31.703 -8.516 1 86.44 100 GLN A C 1
ATOM 726 O O . GLN A 1 100 ? -19.688 -32.594 -9.312 1 86.44 100 GLN A O 1
ATOM 731 N N . LEU A 1 101 ? -18.562 -30.812 -8.727 1 78.81 101 LEU A N 1
ATOM 732 C CA . LEU A 1 101 ? -17.906 -30.734 -10.031 1 78.81 101 LEU A CA 1
ATOM 733 C C . LEU A 1 101 ? -17.031 -31.969 -10.266 1 78.81 101 LEU A C 1
ATOM 735 O O . LEU A 1 101 ? -16.984 -32.5 -11.375 1 78.81 101 LEU A O 1
ATOM 739 N N . VAL A 1 102 ? -16.328 -32.375 -9.266 1 76.38 102 VAL A N 1
ATOM 740 C CA . VAL A 1 102 ? -15.469 -33.531 -9.359 1 76.38 102 VAL A CA 1
ATOM 741 C C . VAL A 1 102 ? -16.312 -34.812 -9.547 1 76.38 102 VAL A C 1
ATOM 743 O O . VAL A 1 102 ? -15.984 -35.656 -10.367 1 76.38 102 VAL A O 1
ATOM 746 N N . ALA A 1 103 ? -17.359 -34.875 -8.883 1 78.56 103 ALA A N 1
ATOM 747 C CA . ALA A 1 103 ? -18.219 -36.031 -8.906 1 78.56 103 ALA A CA 1
ATOM 748 C C . ALA A 1 103 ? -18.875 -36.219 -10.273 1 78.56 103 ALA A C 1
ATOM 750 O O . ALA A 1 103 ? -19.125 -37.344 -10.711 1 78.56 103 ALA A O 1
ATOM 751 N N . PHE A 1 104 ? -19.078 -35.156 -10.992 1 73.88 104 PHE A N 1
ATOM 752 C CA . PHE A 1 104 ? -19.766 -35.219 -12.273 1 73.88 104 PHE A CA 1
ATOM 753 C C . PHE A 1 104 ? -18.766 -35.344 -13.414 1 73.88 104 PHE A C 1
ATOM 755 O O . PHE A 1 104 ? -19.125 -35.25 -14.586 1 73.88 104 PHE A O 1
ATOM 762 N N . LYS A 1 105 ? -17.469 -35.75 -13.219 1 64.06 105 LYS A N 1
ATOM 763 C CA . LYS A 1 105 ? -16.406 -36.125 -14.156 1 64.06 105 LYS A CA 1
ATOM 764 C C . LYS A 1 105 ? -16.156 -35 -15.164 1 64.06 105 LYS A C 1
ATOM 766 O O . LYS A 1 105 ? -15.984 -35.281 -16.359 1 64.06 105 LYS A O 1
ATOM 771 N N . LEU A 1 106 ? -16.422 -33.781 -14.82 1 62.38 106 LEU A N 1
ATOM 772 C CA . LEU A 1 106 ? -16.016 -32.719 -15.711 1 62.38 106 LEU A CA 1
ATOM 773 C C . LEU A 1 106 ? -14.531 -32.781 -16.016 1 62.38 106 LEU A C 1
ATOM 775 O O . LEU A 1 106 ? -14 -31.938 -16.75 1 62.38 106 LEU A O 1
ATOM 779 N N . THR A 1 107 ? -13.914 -33.812 -15.672 1 62.16 107 THR A N 1
ATOM 780 C CA . THR A 1 107 ? -12.477 -34.031 -15.789 1 62.16 107 THR A CA 1
ATOM 781 C C . THR A 1 107 ? -12.078 -34.25 -17.25 1 62.16 107 THR A C 1
ATOM 783 O O . THR A 1 107 ? -10.945 -33.969 -17.641 1 62.16 107 THR A O 1
ATOM 786 N N . ALA A 1 108 ? -13.086 -34.688 -18 1 62.16 108 ALA A N 1
ATOM 787 C CA . ALA A 1 108 ? -12.773 -34.969 -19.391 1 62.16 108 ALA A CA 1
ATOM 788 C C . ALA A 1 108 ? -12.484 -33.688 -20.156 1 62.16 108 ALA A C 1
ATOM 790 O O . ALA A 1 108 ? -11.766 -33.688 -21.156 1 62.16 108 ALA A O 1
ATOM 791 N N . PHE A 1 109 ? -12.977 -32.625 -19.625 1 70.06 109 PHE A N 1
ATOM 792 C CA . PHE A 1 109 ? -12.828 -31.359 -20.344 1 70.06 109 PHE A CA 1
ATOM 793 C C . PHE A 1 109 ? -11.656 -30.562 -19.781 1 70.06 109 PHE A C 1
ATOM 795 O O . PHE A 1 109 ? -11.391 -29.438 -20.234 1 70.06 109 PHE A O 1
ATOM 802 N N . ALA A 1 110 ? -10.875 -31.203 -19.016 1 78.62 110 ALA A N 1
ATOM 803 C CA . ALA A 1 110 ? -9.828 -30.5 -18.281 1 78.62 110 ALA A CA 1
ATOM 804 C C . ALA A 1 110 ? -8.789 -29.922 -19.234 1 78.62 110 ALA A C 1
ATOM 806 O O . ALA A 1 110 ? -8.438 -28.734 -19.141 1 78.62 110 ALA A O 1
ATOM 807 N N . PRO A 1 111 ? -8.375 -30.719 -20.281 1 74.88 111 PRO A N 1
ATOM 808 C CA . PRO A 1 111 ? -7.34 -30.172 -21.172 1 74.88 111 PRO A CA 1
ATOM 809 C C . PRO A 1 111 ? -7.82 -28.969 -21.969 1 74.88 111 PRO A C 1
ATOM 811 O O . PRO A 1 111 ? -7.043 -28.047 -22.234 1 74.88 111 PRO A O 1
ATOM 814 N N . LEU A 1 112 ? -9.094 -28.984 -22.297 1 77.31 112 LEU A N 1
ATOM 815 C CA . LEU A 1 112 ? -9.656 -27.859 -23.062 1 77.31 112 LEU A CA 1
ATOM 816 C C . LEU A 1 112 ? -9.633 -26.578 -22.234 1 77.31 112 LEU A C 1
ATOM 818 O O . LEU A 1 112 ? -9.32 -25.516 -22.766 1 77.31 112 LEU A O 1
ATOM 822 N N . PHE A 1 113 ? -9.891 -26.734 -21.047 1 80.94 113 PHE A N 1
ATOM 823 C CA . PHE A 1 113 ? -9.914 -25.562 -20.188 1 80.94 113 PHE A CA 1
ATOM 824 C C . PHE A 1 113 ? -8.508 -25.047 -19.938 1 80.94 113 PHE A C 1
ATOM 826 O O . PHE A 1 113 ? -8.289 -23.828 -19.844 1 80.94 113 PHE A O 1
ATOM 833 N N . VAL A 1 114 ? -7.551 -26 -19.828 1 80.06 114 VAL A N 1
ATOM 834 C CA . VAL A 1 114 ? -6.168 -25.594 -19.578 1 80.06 114 VAL A CA 1
ATOM 835 C C . VAL A 1 114 ? -5.645 -24.812 -20.781 1 80.06 114 VAL A C 1
ATOM 837 O O . VAL A 1 114 ? -5.148 -23.688 -20.625 1 80.06 114 VAL A O 1
ATOM 840 N N . VAL A 1 115 ? -5.875 -25.359 -21.953 1 74.06 115 VAL A N 1
ATOM 841 C CA . VAL A 1 115 ? -5.379 -24.734 -23.172 1 74.06 115 VAL A CA 1
ATOM 842 C C . VAL A 1 115 ? -6.172 -23.453 -23.469 1 74.06 115 VAL A C 1
ATOM 844 O O . VAL A 1 115 ? -5.594 -22.406 -23.766 1 74.06 115 VAL A O 1
ATOM 847 N N . GLY A 1 116 ? -7.43 -23.578 -23.422 1 77.44 116 GLY A N 1
ATOM 848 C CA . GLY A 1 116 ? -8.273 -22.422 -23.672 1 77.44 116 GLY A CA 1
ATOM 849 C C . GLY A 1 116 ? -8.016 -21.266 -22.719 1 77.44 116 GLY A C 1
ATOM 850 O O . GLY A 1 116 ? -7.945 -20.109 -23.141 1 77.44 116 GLY A O 1
ATOM 851 N N . GLY A 1 117 ? -7.879 -21.656 -21.422 1 81.19 117 GLY A N 1
ATOM 852 C CA . GLY A 1 117 ? -7.594 -20.625 -20.438 1 81.19 117 GLY A CA 1
ATOM 853 C C . GLY A 1 117 ? -6.254 -19.953 -20.656 1 81.19 117 GLY A C 1
ATOM 854 O O . GLY A 1 117 ? -6.141 -18.734 -20.516 1 81.19 117 GLY A O 1
ATOM 855 N N . PHE A 1 118 ? -5.301 -20.734 -20.984 1 74.06 118 PHE A N 1
ATOM 856 C CA . PHE A 1 118 ? -3.969 -20.203 -21.25 1 74.06 118 PHE A CA 1
ATOM 857 C C . PHE A 1 118 ? -3.988 -19.25 -22.438 1 74.06 118 PHE A C 1
ATOM 859 O O . PHE A 1 118 ? -3.441 -18.156 -22.359 1 74.06 118 PHE A O 1
ATOM 866 N N . LEU A 1 119 ? -4.637 -19.672 -23.516 1 71.94 119 LEU A N 1
ATOM 867 C CA . LEU A 1 119 ? -4.703 -18.844 -24.719 1 71.94 119 LEU A CA 1
ATOM 868 C C . LEU A 1 119 ? -5.457 -17.547 -24.453 1 71.94 119 LEU A C 1
ATOM 870 O O . LEU A 1 119 ? -5.059 -16.484 -24.938 1 71.94 119 LEU A O 1
ATOM 874 N N . LEU A 1 120 ? -6.465 -17.688 -23.672 1 76.81 120 LEU A N 1
ATOM 875 C CA . LEU A 1 120 ? -7.254 -16.5 -23.344 1 76.81 120 LEU A CA 1
ATOM 876 C C . LEU A 1 120 ? -6.441 -15.531 -22.5 1 76.81 120 LEU A C 1
ATOM 878 O O . LEU A 1 120 ? -6.629 -14.312 -22.594 1 76.81 120 LEU A O 1
ATOM 882 N N . SER A 1 121 ? -5.539 -16.125 -21.75 1 76.56 121 SER A N 1
ATOM 883 C CA . SER A 1 121 ? -4.734 -15.281 -20.875 1 76.56 121 SER A CA 1
ATOM 884 C C . SER A 1 121 ? -3.689 -14.5 -21.656 1 76.56 121 SER A C 1
ATOM 886 O O . SER A 1 121 ? -3.164 -13.492 -21.188 1 76.56 121 SER A O 1
ATOM 888 N N . LEU A 1 122 ? -3.465 -15.031 -22.875 1 63.66 122 LEU A N 1
ATOM 889 C CA . LEU A 1 122 ? -2.465 -14.383 -23.719 1 63.66 122 LEU A CA 1
ATOM 890 C C . LEU A 1 122 ? -3.096 -13.281 -24.562 1 63.66 122 LEU A C 1
ATOM 892 O O . LEU A 1 122 ? -2.398 -12.383 -25.047 1 63.66 122 LEU A O 1
ATOM 896 N N . ILE A 1 123 ? -4.332 -13.367 -24.797 1 59.72 123 ILE A N 1
ATOM 897 C CA . ILE A 1 123 ? -5.008 -12.43 -25.672 1 59.72 123 ILE A CA 1
ATOM 898 C C . ILE A 1 123 ? -5.297 -11.133 -24.922 1 59.72 123 ILE A C 1
ATOM 900 O O . ILE A 1 123 ? -5.578 -11.156 -23.719 1 59.72 123 ILE A O 1
ATOM 904 N N . ARG A 1 124 ? -4.898 -10.195 -25.609 1 61.03 124 ARG A N 1
ATOM 905 C CA . ARG A 1 124 ? -5.156 -8.875 -25.031 1 61.03 124 ARG A CA 1
ATOM 906 C C . ARG A 1 124 ? -6.633 -8.516 -25.141 1 61.03 124 ARG A C 1
ATOM 908 O O . ARG A 1 124 ? -7.32 -8.945 -26.062 1 61.03 124 ARG A O 1
ATOM 915 N N . GLY A 1 125 ? -7.367 -7.891 -24.062 1 63.34 125 GLY A N 1
ATOM 916 C CA . GLY A 1 125 ? -8.758 -7.465 -24.047 1 63.34 125 GLY A CA 1
ATOM 917 C C . GLY A 1 125 ? -9.43 -7.664 -22.703 1 63.34 125 GLY A C 1
ATOM 918 O O . GLY A 1 125 ? -8.766 -8.016 -21.719 1 63.34 125 GLY A O 1
ATOM 919 N N . ARG A 1 126 ? -10.773 -7.406 -22.797 1 69.06 126 ARG A N 1
ATOM 920 C CA . ARG A 1 126 ? -11.57 -7.422 -21.578 1 69.06 126 ARG A CA 1
ATOM 921 C C . ARG A 1 126 ? -11.703 -8.844 -21.031 1 69.06 126 ARG A C 1
ATOM 923 O O . ARG A 1 126 ? -11.875 -9.031 -19.828 1 69.06 126 ARG A O 1
ATOM 930 N N . TYR A 1 127 ? -11.453 -9.867 -21.891 1 75.56 127 TYR A N 1
ATOM 931 C CA . TYR A 1 127 ? -11.68 -11.242 -21.469 1 75.56 127 TYR A CA 1
ATOM 932 C C . TYR A 1 127 ? -10.383 -11.883 -20.984 1 75.56 127 TYR A C 1
ATOM 934 O O . TYR A 1 127 ? -10.391 -13.008 -20.484 1 75.56 127 TYR A O 1
ATOM 942 N N . ARG A 1 128 ? -9.383 -11.172 -21 1 77.19 128 ARG A N 1
ATOM 943 C CA . ARG A 1 128 ? -8.078 -11.664 -20.562 1 77.19 128 ARG A CA 1
ATOM 944 C C . ARG A 1 128 ? -8.094 -12.039 -19.094 1 77.19 128 ARG A C 1
ATOM 946 O O . ARG A 1 128 ? -7.445 -13.008 -18.672 1 77.19 128 ARG A O 1
ATOM 953 N N . VAL A 1 129 ? -8.961 -11.297 -18.469 1 77 129 VAL A N 1
ATOM 954 C CA . VAL A 1 129 ? -8.992 -11.469 -17.016 1 77 129 VAL A CA 1
ATOM 955 C C . VAL A 1 129 ? -9.539 -12.859 -16.688 1 77 129 VAL A C 1
ATOM 957 O O . VAL A 1 129 ? -9.211 -13.414 -15.633 1 77 129 VAL A O 1
ATOM 960 N N . PHE A 1 130 ? -10.156 -13.57 -17.656 1 80.31 130 PHE A N 1
ATOM 961 C CA . PHE A 1 130 ? -10.766 -14.867 -17.391 1 80.31 130 PHE A CA 1
ATOM 962 C C . PHE A 1 130 ? -9.852 -15.992 -17.844 1 80.31 130 PHE A C 1
ATOM 964 O O . PHE A 1 130 ? -10.117 -17.172 -17.547 1 80.31 130 PHE A O 1
ATOM 971 N N . GLY A 1 131 ? -8.828 -15.633 -18.422 1 82.5 131 GLY A N 1
ATOM 972 C CA . GLY A 1 131 ? -7.93 -16.656 -18.938 1 82.5 131 GLY A CA 1
ATOM 973 C C . GLY A 1 131 ? -7.281 -17.484 -17.844 1 82.5 131 GLY A C 1
ATOM 974 O O . GLY A 1 131 ? -7.41 -18.719 -17.828 1 82.5 131 GLY A O 1
ATOM 975 N N . LYS A 1 132 ? -6.73 -16.844 -16.938 1 80 132 LYS A N 1
ATOM 976 C CA . LYS A 1 132 ? -6.016 -17.547 -15.867 1 80 132 LYS A CA 1
ATOM 977 C C . LYS A 1 132 ? -6.973 -18.359 -15 1 80 132 LYS A C 1
ATOM 979 O O . LYS A 1 132 ? -6.707 -19.516 -14.695 1 80 132 LYS A O 1
ATOM 984 N N . PRO A 1 133 ? -8.188 -17.75 -14.633 1 80.81 133 PRO A N 1
ATOM 985 C CA . PRO A 1 133 ? -9.141 -18.578 -13.891 1 80.81 133 PRO A CA 1
ATOM 986 C C . PRO A 1 133 ? -9.531 -19.844 -14.641 1 80.81 133 PRO A C 1
ATOM 988 O O . PRO A 1 133 ? -9.586 -20.938 -14.047 1 80.81 133 PRO A O 1
ATOM 991 N N . ILE A 1 134 ? -9.727 -19.719 -15.867 1 81.88 134 ILE A N 1
ATOM 992 C CA . ILE A 1 134 ? -10.125 -20.859 -16.688 1 81.88 134 ILE A CA 1
ATOM 993 C C . ILE A 1 134 ? -8.969 -21.859 -16.781 1 81.88 134 ILE A C 1
ATOM 995 O O . ILE A 1 134 ? -9.172 -23.062 -16.703 1 81.88 134 ILE A O 1
ATOM 999 N N . PHE A 1 135 ? -7.82 -21.328 -16.922 1 81.5 135 PHE A N 1
ATOM 1000 C CA . PHE A 1 135 ? -6.633 -22.172 -16.969 1 81.5 135 PHE A CA 1
ATOM 1001 C C . PHE A 1 135 ? -6.52 -23.016 -15.695 1 81.5 135 PHE A C 1
ATOM 1003 O O . PHE A 1 135 ? -6.355 -24.234 -15.766 1 81.5 135 PHE A O 1
ATOM 1010 N N . TYR A 1 136 ? -6.539 -22.391 -14.617 1 79.94 136 TYR A N 1
ATOM 1011 C CA . TYR A 1 136 ? -6.367 -23.094 -13.352 1 79.94 136 TYR A CA 1
ATOM 1012 C C . TYR A 1 136 ? -7.535 -24.031 -13.086 1 79.94 136 TYR A C 1
ATOM 1014 O O . TYR A 1 136 ? -7.355 -25.109 -12.484 1 79.94 136 TYR A O 1
ATOM 1022 N N . PHE A 1 137 ? -8.719 -23.594 -13.523 1 79 137 PHE A N 1
ATOM 1023 C CA . PHE A 1 137 ? -9.859 -24.5 -13.469 1 79 137 PHE A CA 1
ATOM 1024 C C . PHE A 1 137 ? -9.562 -25.797 -14.219 1 79 137 PHE A C 1
ATOM 1026 O O . PHE A 1 137 ? -9.812 -26.891 -13.703 1 79 137 PHE A O 1
ATOM 1033 N N . GLY A 1 138 ? -9.102 -25.672 -15.312 1 79 138 GLY A N 1
ATOM 1034 C CA . GLY A 1 138 ? -8.711 -26.828 -16.109 1 79 138 GLY A CA 1
ATOM 1035 C C . GLY A 1 138 ? -7.59 -27.625 -15.469 1 79 138 GLY A C 1
ATOM 1036 O O . GLY A 1 138 ? -7.602 -28.859 -15.508 1 79 138 GLY A O 1
ATOM 1037 N N . LEU A 1 139 ? -6.645 -26.922 -14.914 1 79.44 139 LEU A N 1
ATOM 1038 C CA . LEU A 1 139 ? -5.5 -27.578 -14.289 1 79.44 139 LEU A CA 1
ATOM 1039 C C . LEU A 1 139 ? -5.949 -28.469 -13.133 1 79.44 139 LEU A C 1
ATOM 1041 O O . LEU A 1 139 ? -5.422 -29.562 -12.953 1 79.44 139 LEU A O 1
ATOM 1045 N N . VAL A 1 140 ? -6.867 -27.984 -12.398 1 76.38 140 VAL A N 1
ATOM 1046 C CA . VAL A 1 140 ? -7.391 -28.75 -11.273 1 76.38 140 VAL A CA 1
ATOM 1047 C C . VAL A 1 140 ? -7.941 -30.094 -11.766 1 76.38 140 VAL A C 1
ATOM 1049 O O . VAL A 1 140 ? -7.598 -31.141 -11.227 1 76.38 140 VAL A O 1
ATOM 1052 N N . PHE A 1 141 ? -8.695 -30.062 -12.789 1 74.75 141 PHE A N 1
ATOM 1053 C CA . PHE A 1 141 ? -9.312 -31.266 -13.297 1 74.75 141 PHE A CA 1
ATOM 1054 C C . PHE A 1 141 ? -8.281 -32.156 -14 1 74.75 141 PHE A C 1
ATOM 1056 O O . PHE A 1 141 ? -8.375 -33.375 -13.961 1 74.75 141 PHE A O 1
ATOM 1063 N N . PHE A 1 142 ? -7.367 -31.516 -14.578 1 77 142 PHE A N 1
ATOM 1064 C CA . PHE A 1 142 ? -6.277 -32.25 -15.195 1 77 142 PHE A CA 1
ATOM 1065 C C . PHE A 1 142 ? -5.512 -33.062 -14.156 1 77 142 PHE A C 1
ATOM 1067 O O . PHE A 1 142 ? -5.195 -34.25 -14.367 1 77 142 PHE A O 1
ATOM 1074 N N . CYS A 1 143 ? -5.191 -32.438 -13.094 1 76 143 CYS A N 1
ATOM 1075 C CA . CYS A 1 143 ? -4.48 -33.094 -12.008 1 76 143 CYS A CA 1
ATOM 1076 C C . CYS A 1 143 ? -5.309 -34.25 -11.43 1 76 143 CYS A C 1
ATOM 1078 O O . CYS A 1 143 ? -4.777 -35.312 -11.133 1 76 143 CYS A O 1
ATOM 1080 N N . LEU A 1 144 ? -6.582 -34 -11.344 1 68.88 144 LEU A N 1
ATOM 1081 C CA . LEU A 1 144 ? -7.457 -35.031 -10.805 1 68.88 144 LEU A CA 1
ATOM 1082 C C . LEU A 1 144 ? -7.469 -36.25 -11.719 1 68.88 144 LEU A C 1
ATOM 1084 O O . LEU A 1 144 ? -7.48 -37.406 -11.234 1 68.88 144 LEU A O 1
ATOM 1088 N N . ASN A 1 145 ? -7.457 -35.969 -12.984 1 71 145 ASN A N 1
ATOM 1089 C CA . ASN A 1 145 ? -7.371 -37.062 -13.938 1 71 145 ASN A CA 1
ATOM 1090 C C . ASN A 1 145 ? -6.066 -37.844 -13.781 1 71 145 ASN A C 1
ATOM 1092 O O . ASN A 1 145 ? -6.062 -39.062 -13.852 1 71 145 ASN A O 1
ATOM 1096 N N . MET A 1 146 ? -5.078 -37.094 -13.539 1 71.5 146 MET A N 1
ATOM 1097 C CA . MET A 1 146 ? -3.775 -37.75 -13.367 1 71.5 146 MET A CA 1
ATOM 1098 C C . MET A 1 146 ? -3.727 -38.562 -12.07 1 71.5 146 MET A C 1
ATOM 1100 O O . MET A 1 146 ? -3.193 -39.656 -12.047 1 71.5 146 MET A O 1
ATOM 1104 N N . ILE A 1 147 ? -4.242 -38.062 -11.055 1 69.62 147 ILE A N 1
ATOM 1105 C CA . ILE A 1 147 ? -4.289 -38.75 -9.773 1 69.62 147 ILE A CA 1
ATOM 1106 C C . ILE A 1 147 ? -5.102 -40.031 -9.922 1 69.62 147 ILE A C 1
ATOM 1108 O O . ILE A 1 147 ? -4.672 -41.125 -9.477 1 69.62 147 ILE A O 1
ATOM 1112 N N . SER A 1 148 ? -6.273 -39.906 -10.539 1 68 148 SER A N 1
ATOM 1113 C CA . SER A 1 148 ? -7.141 -41.062 -10.75 1 68 148 SER A CA 1
ATOM 1114 C C . SER A 1 148 ? -6.422 -42.156 -11.516 1 68 148 SER A C 1
ATOM 1116 O O . SER A 1 148 ? -6.555 -43.344 -11.188 1 68 148 SER A O 1
ATOM 1118 N N . ALA A 1 149 ? -5.684 -41.688 -12.461 1 69.88 149 ALA A N 1
ATOM 1119 C CA . ALA A 1 149 ? -4.961 -42.625 -13.289 1 69.88 149 ALA A CA 1
ATOM 1120 C C . ALA A 1 149 ? -3.863 -43.344 -12.492 1 69.88 149 ALA A C 1
ATOM 1122 O O . ALA A 1 149 ? -3.6 -44.531 -12.695 1 69.88 149 ALA A O 1
ATOM 1123 N N . GLU A 1 150 ? -3.307 -42.656 -11.555 1 67.38 150 GLU A N 1
ATOM 1124 C CA . GLU A 1 150 ? -2.189 -43.188 -10.789 1 67.38 150 GLU A CA 1
ATOM 1125 C C . GLU A 1 150 ? -2.684 -44.031 -9.617 1 67.38 150 GLU A C 1
ATOM 1127 O O . GLU A 1 150 ? -1.984 -44.938 -9.156 1 67.38 150 GLU A O 1
ATOM 1132 N N . ILE A 1 151 ? -3.844 -43.75 -9.156 1 65.81 151 ILE A N 1
ATOM 1133 C CA . ILE A 1 151 ? -4.371 -44.438 -7.984 1 65.81 151 ILE A CA 1
ATOM 1134 C C . ILE A 1 151 ? -5.125 -45.688 -8.422 1 65.81 151 ILE A C 1
ATOM 1136 O O . ILE A 1 151 ? -5.223 -46.656 -7.656 1 65.81 151 ILE A O 1
ATOM 1140 N N . ALA A 1 152 ? -5.613 -45.75 -9.609 1 65.56 152 ALA A N 1
ATOM 1141 C CA . ALA A 1 152 ? -6.438 -46.844 -10.117 1 65.56 152 ALA A CA 1
ATOM 1142 C C . ALA A 1 152 ? -5.766 -48.188 -9.875 1 65.56 152 ALA A C 1
ATOM 1144 O O . ALA A 1 152 ? -6.402 -49.125 -9.398 1 65.56 152 ALA A O 1
ATOM 1145 N N . PRO A 1 153 ? -4.484 -48.125 -10.031 1 63.25 153 PRO A N 1
ATOM 1146 C CA . PRO A 1 153 ? -3.846 -49.438 -9.82 1 63.25 153 PRO A CA 1
ATOM 1147 C C . PRO A 1 153 ? -3.691 -49.781 -8.344 1 63.25 153 PRO A C 1
ATOM 1149 O O . PRO A 1 153 ? -3.449 -50.938 -8 1 63.25 153 PRO A O 1
ATOM 1152 N N . LEU A 1 154 ? -3.844 -48.812 -7.469 1 64.88 154 LEU A N 1
ATOM 1153 C CA . LEU A 1 154 ? -3.646 -49.031 -6.039 1 64.88 154 LEU A CA 1
ATOM 1154 C C . LEU A 1 154 ? -4.914 -49.562 -5.391 1 64.88 154 LEU A C 1
ATOM 1156 O O . LEU A 1 154 ? -4.906 -49.938 -4.215 1 64.88 154 LEU A O 1
ATOM 1160 N N . GLN A 1 155 ? -6.078 -49.594 -6.008 1 62.38 155 GLN A N 1
ATOM 1161 C CA . GLN A 1 155 ? -7.359 -50.062 -5.48 1 62.38 155 GLN A CA 1
ATOM 1162 C C . GLN A 1 155 ? -7.246 -51.469 -4.895 1 62.38 155 GLN A C 1
ATOM 1164 O O . GLN A 1 155 ? -7.922 -51.781 -3.918 1 62.38 155 GLN A O 1
ATOM 1169 N N . GLY A 1 156 ? -6.285 -52.156 -5.363 1 60.53 156 GLY A N 1
ATOM 1170 C CA . GLY A 1 156 ? -6.16 -53.531 -4.918 1 60.53 156 GLY A CA 1
ATOM 1171 C C . GLY A 1 156 ? -4.988 -53.75 -3.984 1 60.53 156 GLY A C 1
ATOM 1172 O O . GLY A 1 156 ? -4.754 -54.875 -3.531 1 60.53 156 GLY A O 1
ATOM 1173 N N . ASP A 1 157 ? -4.402 -52.625 -3.541 1 64.25 157 ASP A N 1
ATOM 1174 C CA . ASP A 1 157 ? -3.215 -52.781 -2.703 1 64.25 157 ASP A CA 1
ATOM 1175 C C . ASP A 1 157 ? -3.596 -52.969 -1.235 1 64.25 157 ASP A C 1
ATOM 1177 O O . ASP A 1 157 ? -4.301 -52.125 -0.669 1 64.25 157 ASP A O 1
ATOM 1181 N N . PRO A 1 158 ? -3.283 -54.031 -0.564 1 65.56 158 PRO A N 1
ATOM 1182 C CA . PRO A 1 158 ? -3.676 -54.344 0.812 1 65.56 158 PRO A CA 1
ATOM 1183 C C . PRO A 1 158 ? -3.223 -53.281 1.812 1 65.56 158 PRO A C 1
ATOM 1185 O O . PRO A 1 158 ? -3.932 -53 2.783 1 65.56 158 PRO A O 1
ATOM 1188 N N . GLU A 1 159 ? -2.084 -52.656 1.668 1 64 159 GLU A N 1
ATOM 1189 C CA . GLU A 1 159 ? -1.587 -51.656 2.594 1 64 159 GLU A CA 1
ATOM 1190 C C . GLU A 1 159 ? -2.453 -50.406 2.555 1 64 159 GLU A C 1
ATOM 1192 O O . GLU A 1 159 ? -2.721 -49.781 3.594 1 64 159 GLU A O 1
ATOM 1197 N N . ILE A 1 160 ? -2.867 -50.094 1.388 1 63.72 160 ILE A N 1
ATOM 1198 C CA . ILE A 1 160 ? -3.721 -48.906 1.235 1 63.72 160 ILE A CA 1
ATOM 1199 C C . ILE A 1 160 ? -5.094 -49.188 1.835 1 63.72 160 ILE A C 1
ATOM 1201 O O . ILE A 1 160 ? -5.668 -48.344 2.518 1 63.72 160 ILE A O 1
ATOM 1205 N N . ILE A 1 161 ? -5.496 -50.375 1.65 1 62.69 161 ILE A N 1
ATOM 1206 C CA . ILE A 1 161 ? -6.781 -50.781 2.203 1 62.69 161 ILE A CA 1
ATOM 1207 C C . ILE A 1 161 ? -6.73 -50.719 3.727 1 62.69 161 ILE A C 1
ATOM 1209 O O . ILE A 1 161 ? -7.688 -50.281 4.367 1 62.69 161 ILE A O 1
ATOM 1213 N N . ALA A 1 162 ? -5.617 -51.062 4.285 1 64.12 162 ALA A N 1
ATOM 1214 C CA . ALA A 1 162 ? -5.461 -51.031 5.738 1 64.12 162 ALA A CA 1
ATOM 1215 C C . ALA A 1 162 ? -5.473 -49.625 6.281 1 64.12 162 ALA A C 1
ATOM 1217 O O . ALA A 1 162 ? -6.078 -49.344 7.32 1 64.12 162 ALA A O 1
ATOM 1218 N N . LEU A 1 163 ? -4.824 -48.75 5.68 1 63.53 163 LEU A N 1
ATOM 1219 C CA . LEU A 1 163 ? -4.781 -47.344 6.098 1 63.53 163 LEU A CA 1
ATOM 1220 C C . LEU A 1 163 ? -6.168 -46.719 6.031 1 63.53 163 LEU A C 1
ATOM 1222 O O . LEU A 1 163 ? -6.555 -45.969 6.922 1 63.53 163 LEU A O 1
ATOM 1226 N N . LEU A 1 164 ? -6.852 -47.188 5.066 1 63.44 164 LEU A N 1
ATOM 1227 C CA . LEU A 1 164 ? -8.188 -46.656 4.844 1 63.44 164 LEU A CA 1
ATOM 1228 C C . LEU A 1 164 ? -9.18 -47.25 5.84 1 63.44 164 LEU A C 1
ATOM 1230 O O . LEU A 1 164 ? -10.164 -46.594 6.203 1 63.44 164 LEU A O 1
ATOM 1234 N N . SER A 1 165 ? -8.883 -48.344 6.293 1 66 165 SER A N 1
ATOM 1235 C CA . SER A 1 165 ? -9.734 -49 7.289 1 66 165 SER A CA 1
ATOM 1236 C C . SER A 1 165 ? -9.703 -48.219 8.617 1 66 165 SER A C 1
ATOM 1238 O O . SER A 1 165 ? -10.648 -48.312 9.398 1 66 165 SER A O 1
ATOM 1240 N N . MET A 1 166 ? -8.672 -47.562 8.828 1 64.62 166 MET A N 1
ATOM 1241 C CA . MET A 1 166 ? -8.586 -46.75 10.039 1 64.62 166 MET A CA 1
ATOM 1242 C C . MET A 1 166 ? -9.594 -45.594 10 1 64.62 166 MET A C 1
ATOM 1244 O O . MET A 1 166 ? -10.031 -45.094 11.047 1 64.62 166 MET A O 1
ATOM 1248 N N . ALA A 1 167 ? -10.008 -45.281 8.898 1 67.5 167 ALA A N 1
ATOM 1249 C CA . ALA A 1 167 ? -10.984 -44.219 8.727 1 67.5 167 ALA A CA 1
ATOM 1250 C C . ALA A 1 167 ? -12.398 -44.688 9.023 1 67.5 167 ALA A C 1
ATOM 1252 O O . ALA A 1 167 ? -13.352 -43.906 8.961 1 67.5 167 ALA A O 1
ATOM 1253 N N . GLU A 1 168 ? -12.5 -45.875 9.539 1 76 168 GLU A N 1
ATOM 1254 C CA . GLU A 1 168 ? -13.805 -46.406 9.906 1 76 168 GLU A CA 1
ATOM 1255 C C . GLU A 1 168 ? -14.328 -45.781 11.188 1 76 168 GLU A C 1
ATOM 1257 O O . GLU A 1 168 ? -15.539 -45.594 11.352 1 76 168 GLU A O 1
ATOM 1262 N N . ASN A 1 169 ? -13.453 -45.344 12.086 1 86.88 169 ASN A N 1
ATOM 1263 C CA . ASN A 1 169 ? -13.844 -44.594 13.266 1 86.88 169 ASN A CA 1
ATOM 1264 C C . ASN A 1 169 ? -14.18 -43.125 12.914 1 86.88 169 ASN A C 1
ATOM 1266 O O . ASN A 1 169 ? -13.344 -42.406 12.359 1 86.88 169 ASN A O 1
ATOM 1270 N N . VAL A 1 170 ? -15.391 -42.75 13.344 1 91.19 170 VAL A N 1
ATOM 1271 C CA . VAL A 1 170 ? -15.945 -41.469 12.945 1 91.19 170 VAL A CA 1
ATOM 1272 C C . VAL A 1 170 ? -15.023 -40.344 13.414 1 91.19 170 VAL A C 1
ATOM 1274 O O . VAL A 1 170 ? -14.719 -39.438 12.648 1 91.19 170 VAL A O 1
ATOM 1277 N N . LEU A 1 171 ? -14.531 -40.406 14.625 1 93.12 171 LEU A N 1
ATOM 1278 C CA . LEU A 1 171 ? -13.695 -39.344 15.188 1 93.12 171 LEU A CA 1
ATOM 1279 C C . LEU A 1 171 ? -12.336 -39.312 14.492 1 93.12 171 LEU A C 1
ATOM 1281 O O . LEU A 1 171 ? -11.773 -38.219 14.297 1 93.12 171 LEU A O 1
ATOM 1285 N N . ILE A 1 172 ? -11.867 -40.438 14.102 1 91.69 172 ILE A N 1
ATOM 1286 C CA . ILE A 1 172 ? -10.602 -40.5 13.375 1 91.69 172 ILE A CA 1
ATOM 1287 C C . ILE A 1 172 ? -10.781 -39.938 11.969 1 91.69 172 ILE A C 1
ATOM 1289 O O . ILE A 1 172 ? -9.914 -39.219 11.469 1 91.69 172 ILE A O 1
ATOM 1293 N N . GLY A 1 173 ? -11.906 -40.281 11.414 1 91.69 173 GLY A N 1
ATOM 1294 C CA . GLY A 1 173 ? -12.211 -39.688 10.125 1 91.69 173 GLY A CA 1
ATOM 1295 C C . GLY A 1 173 ? -12.25 -38.156 10.148 1 91.69 173 GLY A C 1
ATOM 1296 O O . GLY A 1 173 ? -11.672 -37.5 9.281 1 91.69 173 GLY A O 1
ATOM 1297 N N . ILE A 1 174 ? -12.906 -37.656 11.18 1 94.31 174 ILE A N 1
ATOM 1298 C CA . ILE A 1 174 ? -13 -36.219 11.336 1 94.31 174 ILE A CA 1
ATOM 1299 C C . ILE A 1 174 ? -11.609 -35.625 11.539 1 94.31 174 ILE A C 1
ATOM 1301 O O . ILE A 1 174 ? -11.273 -34.594 10.938 1 94.31 174 ILE A O 1
ATOM 1305 N N . ALA A 1 175 ? -10.789 -36.25 12.297 1 94 175 ALA A N 1
ATOM 1306 C CA . ALA A 1 175 ? -9.43 -35.781 12.555 1 94 175 ALA A CA 1
ATOM 1307 C C . ALA A 1 175 ? -8.594 -35.812 11.281 1 94 175 ALA A C 1
ATOM 1309 O O . ALA A 1 175 ? -7.809 -34.875 11.039 1 94 175 ALA A O 1
ATOM 1310 N N . ILE A 1 176 ? -8.766 -36.844 10.508 1 89.12 176 ILE A N 1
ATOM 1311 C CA . ILE A 1 176 ? -8.047 -36.969 9.242 1 89.12 176 ILE A CA 1
ATOM 1312 C C . ILE A 1 176 ? -8.43 -35.812 8.32 1 89.12 176 ILE A C 1
ATOM 1314 O O . ILE A 1 176 ? -7.562 -35.125 7.754 1 89.12 176 ILE A O 1
ATOM 1318 N N . GLY A 1 177 ? -9.734 -35.594 8.219 1 91.62 177 GLY A N 1
ATOM 1319 C CA . GLY A 1 177 ? -10.195 -34.5 7.398 1 91.62 177 GLY A CA 1
ATOM 1320 C C . GLY A 1 177 ? -9.68 -33.125 7.871 1 91.62 177 GLY A C 1
ATOM 1321 O O . GLY A 1 177 ? -9.25 -32.312 7.059 1 91.62 177 GLY A O 1
ATOM 1322 N N . PHE A 1 178 ? -9.68 -32.969 9.195 1 93.25 178 PHE A N 1
ATOM 1323 C CA . PHE A 1 178 ? -9.195 -31.75 9.805 1 93.25 178 PHE A CA 1
ATOM 1324 C C . PHE A 1 178 ? -7.719 -31.531 9.5 1 93.25 178 PHE A C 1
ATOM 1326 O O . PHE A 1 178 ? -7.32 -30.453 9.078 1 93.25 178 PHE A O 1
ATOM 1333 N N . VAL A 1 179 ? -6.941 -32.5 9.633 1 88.38 179 VAL A N 1
ATOM 1334 C CA . VAL A 1 179 ? -5.492 -32.438 9.477 1 88.38 179 VAL A CA 1
ATOM 1335 C C . VAL A 1 179 ? -5.137 -32.219 8.008 1 88.38 179 VAL A C 1
ATOM 1337 O O . VAL A 1 179 ? -4.328 -31.359 7.672 1 88.38 179 VAL A O 1
ATOM 1340 N N . ILE A 1 180 ? -5.797 -32.969 7.141 1 81.31 180 ILE A N 1
ATOM 1341 C CA . ILE A 1 180 ? -5.504 -32.875 5.715 1 81.31 180 ILE A CA 1
ATOM 1342 C C . ILE A 1 180 ? -5.852 -31.469 5.207 1 81.31 180 ILE A C 1
ATOM 1344 O O . ILE A 1 180 ? -5.078 -30.859 4.461 1 81.31 180 ILE A O 1
ATOM 1348 N N . THR A 1 181 ? -6.973 -30.984 5.668 1 85.56 181 THR A N 1
ATOM 1349 C CA . THR A 1 181 ? -7.402 -29.656 5.254 1 85.56 181 THR A CA 1
ATOM 1350 C C . THR A 1 181 ? -6.438 -28.578 5.766 1 85.56 181 THR A C 1
ATOM 1352 O O . THR A 1 181 ? -6.145 -27.625 5.059 1 85.56 181 THR A O 1
ATOM 1355 N N . ASN A 1 182 ? -5.91 -28.781 6.969 1 81.88 182 ASN A N 1
ATOM 1356 C CA . ASN A 1 182 ? -4.961 -27.812 7.516 1 81.88 182 ASN A CA 1
ATOM 1357 C C . ASN A 1 182 ? -3.615 -27.891 6.805 1 81.88 182 ASN A C 1
ATOM 1359 O O . ASN A 1 182 ? -2.938 -26.859 6.648 1 81.88 182 ASN A O 1
ATOM 1363 N N . ILE A 1 183 ? -3.346 -29.031 6.379 1 71.25 183 ILE A N 1
ATOM 1364 C CA . ILE A 1 183 ? -2.094 -29.203 5.648 1 71.25 183 ILE A CA 1
ATOM 1365 C C . ILE A 1 183 ? -2.193 -28.531 4.281 1 71.25 183 ILE A C 1
ATOM 1367 O O . ILE A 1 183 ? -1.299 -27.781 3.889 1 71.25 183 ILE A O 1
ATOM 1371 N N . PHE A 1 184 ? -3.338 -28.719 3.697 1 65.56 184 PHE A N 1
ATOM 1372 C CA . PHE A 1 184 ? -3.492 -28.203 2.34 1 65.56 184 PHE A CA 1
ATOM 1373 C C . PHE A 1 184 ? -4.152 -26.828 2.348 1 65.56 184 PHE A C 1
ATOM 1375 O O . PHE A 1 184 ? -4.227 -26.156 1.313 1 65.56 184 PHE A O 1
ATOM 1382 N N . GLN A 1 185 ? -4.688 -26.469 3.51 1 69.31 185 GLN A N 1
ATOM 1383 C CA . GLN A 1 185 ? -5.348 -25.188 3.73 1 69.31 185 GLN A CA 1
ATOM 1384 C C . GLN A 1 185 ? -6.52 -25 2.768 1 69.31 185 GLN A C 1
ATOM 1386 O O . GLN A 1 185 ? -6.73 -23.906 2.248 1 69.31 185 GLN A O 1
ATOM 1391 N N . SER A 1 186 ? -7.074 -26.094 2.381 1 73.69 186 SER A N 1
ATOM 1392 C CA . SER A 1 186 ? -8.227 -26.078 1.489 1 73.69 186 SER A CA 1
ATOM 1393 C C . SER A 1 186 ? -9.148 -27.266 1.744 1 73.69 186 SER A C 1
ATOM 1395 O O . SER A 1 186 ? -8.742 -28.406 1.578 1 73.69 186 SER A O 1
ATOM 1397 N N . SER A 1 187 ? -10.336 -26.969 2.102 1 84.06 187 SER A N 1
ATOM 1398 C CA . SER A 1 187 ? -11.297 -28.047 2.273 1 84.06 187 SER A CA 1
ATOM 1399 C C . SER A 1 187 ? -11.758 -28.594 0.928 1 84.06 187 SER A C 1
ATOM 1401 O O . SER A 1 187 ? -12.156 -29.766 0.829 1 84.06 187 SER A O 1
ATOM 1403 N N . SER A 1 188 ? -11.711 -27.719 -0.065 1 76.88 188 SER A N 1
ATOM 1404 C CA . SER A 1 188 ? -12.086 -28.156 -1.404 1 76.88 188 SER A CA 1
ATOM 1405 C C . SER A 1 188 ? -11.125 -29.219 -1.932 1 76.88 188 SER A C 1
ATOM 1407 O O . SER A 1 188 ? -11.539 -30.156 -2.607 1 76.88 188 SER A O 1
ATOM 1409 N N . VAL A 1 189 ? -9.898 -29.016 -1.583 1 72.31 189 VAL A N 1
ATOM 1410 C CA . VAL A 1 189 ? -8.898 -30.016 -1.953 1 72.31 189 VAL A CA 1
ATOM 1411 C C . VAL A 1 189 ? -9.195 -31.328 -1.237 1 72.31 189 VAL A C 1
ATOM 1413 O O . VAL A 1 189 ? -9.195 -32.406 -1.86 1 72.31 189 VAL A O 1
ATOM 1416 N N . THR A 1 190 ? -9.445 -31.25 -0.022 1 82 190 THR A N 1
ATOM 1417 C CA . THR A 1 190 ? -9.75 -32.438 0.766 1 82 190 THR A CA 1
ATOM 1418 C C . THR A 1 190 ? -11.016 -33.125 0.243 1 82 190 THR A C 1
ATOM 1420 O O . THR A 1 190 ? -11.023 -34.344 0.035 1 82 190 THR A O 1
ATOM 1423 N N . ALA A 1 191 ? -12 -32.344 -0.02 1 86.25 191 ALA A N 1
ATOM 1424 C CA . ALA A 1 191 ? -13.25 -32.906 -0.532 1 86.25 191 ALA A CA 1
ATOM 1425 C C . ALA A 1 191 ? -13.047 -33.562 -1.896 1 86.25 191 ALA A C 1
ATOM 1427 O O . ALA A 1 191 ? -13.555 -34.656 -2.152 1 86.25 191 ALA A O 1
ATOM 1428 N N . GLY A 1 192 ? -12.32 -32.875 -2.752 1 80.25 192 GLY A N 1
ATOM 1429 C CA . GLY A 1 192 ? -12.031 -33.438 -4.059 1 80.25 192 GLY A CA 1
ATOM 1430 C C . GLY A 1 192 ? -11.305 -34.781 -3.977 1 80.25 192 GLY A C 1
ATOM 1431 O O . GLY A 1 192 ? -11.664 -35.719 -4.68 1 80.25 192 GLY A O 1
ATOM 1432 N N . LEU A 1 193 ? -10.359 -34.812 -3.113 1 76.88 193 LEU A N 1
ATOM 1433 C CA . LEU A 1 193 ? -9.586 -36.031 -2.926 1 76.88 193 LEU A CA 1
ATOM 1434 C C . LEU A 1 193 ? -10.477 -37.156 -2.402 1 76.88 193 LEU A C 1
ATOM 1436 O O . LEU A 1 193 ? -10.398 -38.312 -2.881 1 76.88 193 LEU A O 1
ATOM 1440 N N . VAL A 1 194 ? -11.266 -36.875 -1.477 1 86.56 194 VAL A N 1
ATOM 1441 C CA . VAL A 1 194 ? -12.148 -37.844 -0.856 1 86.56 194 VAL A CA 1
ATOM 1442 C C . VAL A 1 194 ? -13.164 -38.344 -1.881 1 86.56 194 VAL A C 1
ATOM 1444 O O . VAL A 1 194 ? -13.461 -39.562 -1.93 1 86.56 194 VAL A O 1
ATOM 1447 N N . VAL A 1 195 ? -13.656 -37.5 -2.699 1 86.75 195 VAL A N 1
ATOM 1448 C CA . VAL A 1 195 ? -14.617 -37.875 -3.729 1 86.75 195 VAL A CA 1
ATOM 1449 C C . VAL A 1 195 ? -13.961 -38.781 -4.758 1 86.75 195 VAL A C 1
ATOM 1451 O O . VAL A 1 195 ? -14.547 -39.781 -5.184 1 86.75 195 VAL A O 1
ATOM 1454 N N . VAL A 1 196 ? -12.789 -38.438 -5.113 1 78.25 196 VAL A N 1
ATOM 1455 C CA . VAL A 1 196 ? -12.055 -39.25 -6.082 1 78.25 196 VAL A CA 1
ATOM 1456 C C . VAL A 1 196 ? -11.789 -40.625 -5.5 1 78.25 196 VAL A C 1
ATOM 1458 O O . VAL A 1 196 ? -11.922 -41.625 -6.199 1 78.25 196 VAL A O 1
ATOM 1461 N N . MET A 1 197 ? -11.422 -40.656 -4.273 1 82.25 197 MET A N 1
ATOM 1462 C CA . MET A 1 197 ? -11.164 -41.938 -3.605 1 82.25 197 MET A CA 1
ATOM 1463 C C . MET A 1 197 ? -12.445 -42.781 -3.506 1 82.25 197 MET A C 1
ATOM 1465 O O . MET A 1 197 ? -12.398 -44 -3.615 1 82.25 197 MET A O 1
ATOM 1469 N N . ALA A 1 198 ? -13.508 -42.094 -3.297 1 85.88 198 ALA A N 1
ATOM 1470 C CA . ALA A 1 198 ? -14.789 -42.812 -3.289 1 85.88 198 ALA A CA 1
ATOM 1471 C C . ALA A 1 198 ? -15.148 -43.312 -4.68 1 85.88 198 ALA A C 1
ATOM 1473 O O . ALA A 1 198 ? -15.688 -44.406 -4.824 1 85.88 198 ALA A O 1
ATOM 1474 N N . GLN A 1 199 ? -14.82 -42.5 -5.609 1 82.5 199 GLN A N 1
ATOM 1475 C CA . GLN A 1 199 ? -15.078 -42.875 -6.996 1 82.5 199 GLN A CA 1
ATOM 1476 C C . GLN A 1 199 ? -14.289 -44.125 -7.387 1 82.5 199 GLN A C 1
ATOM 1478 O O . GLN A 1 199 ? -14.781 -44.969 -8.141 1 82.5 199 GLN A O 1
ATOM 1483 N N . SER A 1 200 ? -13.117 -44.219 -6.875 1 77.06 200 SER A N 1
ATOM 1484 C CA . SER A 1 200 ? -12.234 -45.344 -7.199 1 77.06 200 SER A CA 1
ATOM 1485 C C . SER A 1 200 ? -12.531 -46.562 -6.316 1 77.06 200 SER A C 1
ATOM 1487 O O . SER A 1 200 ? -11.906 -47.625 -6.465 1 77.06 200 SER A O 1
ATOM 1489 N N . GLY A 1 201 ? -13.414 -46.344 -5.352 1 80.19 201 GLY A N 1
ATOM 1490 C CA . GLY A 1 201 ? -13.805 -47.438 -4.488 1 80.19 201 GLY A CA 1
ATOM 1491 C C . GLY A 1 201 ? -12.891 -47.625 -3.289 1 80.19 201 GLY A C 1
ATOM 1492 O O . GLY A 1 201 ? -13.055 -48.562 -2.504 1 80.19 201 GLY A O 1
ATOM 1493 N N . LEU A 1 202 ? -11.953 -46.75 -3.18 1 80.44 202 LEU A N 1
ATOM 1494 C CA . LEU A 1 202 ? -11.016 -46.812 -2.068 1 80.44 202 LEU A CA 1
ATOM 1495 C C . LEU A 1 202 ? -11.695 -46.438 -0.754 1 80.44 202 LEU A C 1
ATOM 1497 O O . LEU A 1 202 ? -11.305 -46.938 0.311 1 80.44 202 LEU A O 1
ATOM 1501 N N . LEU A 1 203 ? -12.711 -45.594 -0.821 1 86.56 203 LEU A N 1
ATOM 1502 C CA . LEU A 1 203 ? -13.477 -45.156 0.346 1 86.56 203 LEU A CA 1
ATOM 1503 C C . LEU A 1 203 ? -14.969 -45.375 0.127 1 86.56 203 LEU A C 1
ATOM 1505 O O . LEU A 1 203 ? -15.484 -45.125 -0.96 1 86.56 203 LEU A O 1
ATOM 1509 N N . THR A 1 204 ? -15.57 -45.906 1.156 1 87.44 204 THR A N 1
ATOM 1510 C CA . THR A 1 204 ? -17.031 -45.938 1.129 1 87.44 204 THR A CA 1
ATOM 1511 C C . THR A 1 204 ? -17.609 -44.562 1.555 1 87.44 204 THR A C 1
ATOM 1513 O O . THR A 1 204 ? -16.938 -43.781 2.236 1 87.44 204 THR A O 1
ATOM 1516 N N . PRO A 1 205 ? -18.812 -44.312 1.123 1 90.94 205 PRO A N 1
ATOM 1517 C CA . PRO A 1 205 ? -19.422 -43.062 1.551 1 90.94 205 PRO A CA 1
ATOM 1518 C C . PRO A 1 205 ? -19.469 -42.906 3.07 1 90.94 205 PRO A C 1
ATOM 1520 O O . PRO A 1 205 ? -19.25 -41.812 3.59 1 90.94 205 PRO A O 1
ATOM 1523 N N . ALA A 1 206 ? -19.656 -43.969 3.76 1 88.44 206 ALA A N 1
ATOM 1524 C CA . ALA A 1 206 ? -19.719 -43.938 5.219 1 88.44 206 ALA A CA 1
ATOM 1525 C C . ALA A 1 206 ? -18.391 -43.531 5.824 1 88.44 206 ALA A C 1
ATOM 1527 O O . ALA A 1 206 ? -18.344 -42.875 6.863 1 88.44 206 ALA A O 1
ATOM 1528 N N . GLU A 1 207 ? -17.375 -43.938 5.164 1 88.12 207 GLU A N 1
ATOM 1529 C CA . GLU A 1 207 ? -16.047 -43.594 5.629 1 88.12 207 GLU A CA 1
ATOM 1530 C C . GLU A 1 207 ? -15.648 -42.188 5.191 1 88.12 207 GLU A C 1
ATOM 1532 O O . GLU A 1 207 ? -14.867 -41.531 5.871 1 88.12 207 GLU A O 1
ATOM 1537 N N . ALA A 1 208 ? -16.188 -41.75 4.105 1 92.69 208 ALA A N 1
ATOM 1538 C CA . ALA A 1 208 ? -15.805 -40.469 3.482 1 92.69 208 ALA A CA 1
ATOM 1539 C C . ALA A 1 208 ? -16.469 -39.312 4.188 1 92.69 208 ALA A C 1
ATOM 1541 O O . ALA A 1 208 ? -15.867 -38.219 4.324 1 92.69 208 ALA A O 1
ATOM 1542 N N . ILE A 1 209 ? -17.656 -39.469 4.727 1 93.44 209 ILE A N 1
ATOM 1543 C CA . ILE A 1 209 ? -18.469 -38.375 5.254 1 93.44 209 ILE A CA 1
ATOM 1544 C C . ILE A 1 209 ? -17.797 -37.781 6.48 1 93.44 209 ILE A C 1
ATOM 1546 O O . ILE A 1 209 ? -17.641 -36.562 6.57 1 93.44 209 ILE A O 1
ATOM 1550 N N . PRO A 1 210 ? -17.312 -38.625 7.43 1 93.75 210 PRO A N 1
ATOM 1551 C CA . PRO A 1 210 ? -16.625 -38.031 8.57 1 93.75 210 PRO A CA 1
ATOM 1552 C C . PRO A 1 210 ? -15.391 -37.219 8.164 1 93.75 210 PRO A C 1
ATOM 1554 O O . PRO A 1 210 ? -15.078 -36.188 8.789 1 93.75 210 PRO A O 1
ATOM 1557 N N . ILE A 1 211 ? -14.703 -37.594 7.137 1 92.69 211 ILE A N 1
ATOM 1558 C CA . ILE A 1 211 ? -13.531 -36.875 6.652 1 92.69 211 ILE A CA 1
ATOM 1559 C C . ILE A 1 211 ? -13.945 -35.5 6.117 1 92.69 211 ILE A C 1
ATOM 1561 O O . ILE A 1 211 ? -13.289 -34.5 6.387 1 92.69 211 ILE A O 1
ATOM 1565 N N . ILE A 1 212 ? -15.07 -35.469 5.473 1 94.5 212 ILE A N 1
ATOM 1566 C CA . ILE A 1 212 ? -15.609 -34.219 4.93 1 94.5 212 ILE A CA 1
ATOM 1567 C C . ILE A 1 212 ? -15.984 -33.281 6.066 1 94.5 212 ILE A C 1
ATOM 1569 O O . ILE A 1 212 ? -15.742 -32.094 5.988 1 94.5 212 ILE A O 1
ATOM 1573 N N . LEU A 1 213 ? -16.578 -33.875 7.086 1 95.38 213 LEU A N 1
ATOM 1574 C CA . LEU A 1 213 ? -16.938 -33.062 8.25 1 95.38 213 LEU A CA 1
ATOM 1575 C C . LEU A 1 213 ? -15.695 -32.438 8.891 1 95.38 213 LEU A C 1
ATOM 1577 O O . LEU A 1 213 ? -15.703 -31.266 9.266 1 95.38 213 LEU A O 1
ATOM 1581 N N . GLY A 1 214 ? -14.68 -33.219 9.008 1 94.81 214 GLY A N 1
ATOM 1582 C CA . GLY A 1 214 ? -13.422 -32.719 9.523 1 94.81 214 GLY A CA 1
ATOM 1583 C C . GLY A 1 214 ? -12.805 -31.641 8.648 1 94.81 214 GLY A C 1
ATOM 1584 O O . GLY A 1 214 ? -12.242 -30.672 9.156 1 94.81 214 GLY A O 1
ATOM 1585 N N . ALA A 1 215 ? -12.953 -31.828 7.352 1 93.06 215 ALA A N 1
ATOM 1586 C CA . ALA A 1 215 ? -12.445 -30.859 6.391 1 93.06 215 ALA A CA 1
ATOM 1587 C C . ALA A 1 215 ? -13.133 -29.5 6.566 1 93.06 215 ALA A C 1
ATOM 1589 O O . ALA A 1 215 ? -12.484 -28.453 6.453 1 93.06 215 ALA A O 1
ATOM 1590 N N . ASN A 1 216 ? -14.375 -29.531 6.898 1 94.12 216 ASN A N 1
ATOM 1591 C CA . ASN A 1 216 ? -15.141 -28.312 7.125 1 94.12 216 ASN A CA 1
ATOM 1592 C C . ASN A 1 216 ? -14.594 -27.516 8.312 1 94.12 216 ASN A C 1
ATOM 1594 O O . ASN A 1 216 ? -14.516 -26.297 8.258 1 94.12 216 ASN A O 1
ATOM 1598 N N . ILE A 1 217 ? -14.203 -28.25 9.289 1 95.44 217 ILE A N 1
ATOM 1599 C CA . ILE A 1 217 ? -13.656 -27.578 10.461 1 95.44 217 ILE A CA 1
ATOM 1600 C C . ILE A 1 217 ? -12.266 -27.047 10.148 1 95.44 217 ILE A C 1
ATOM 1602 O O . ILE A 1 217 ? -11.93 -25.906 10.5 1 95.44 217 ILE A O 1
ATOM 1606 N N . GLY A 1 218 ? -11.492 -27.781 9.492 1 92.94 218 GLY A N 1
ATOM 1607 C CA . GLY A 1 218 ? -10.109 -27.438 9.188 1 92.94 218 GLY A CA 1
ATOM 1608 C C . GLY A 1 218 ? -9.977 -26.188 8.336 1 92.94 218 GLY A C 1
ATOM 1609 O O . GLY A 1 218 ? -9.008 -25.453 8.477 1 92.94 218 GLY A O 1
ATOM 1610 N N . THR A 1 219 ? -10.898 -25.875 7.52 1 89.38 219 THR A N 1
ATOM 1611 C CA . THR A 1 219 ? -10.852 -24.781 6.57 1 89.38 219 THR A CA 1
ATOM 1612 C C . THR A 1 219 ? -10.844 -23.438 7.297 1 89.38 219 THR A C 1
ATOM 1614 O O . THR A 1 219 ? -10.414 -22.422 6.742 1 89.38 219 THR A O 1
ATOM 1617 N N . THR A 1 220 ? -11.242 -23.453 8.531 1 91.88 220 THR A N 1
ATOM 1618 C CA . THR A 1 220 ? -11.453 -22.203 9.258 1 91.88 220 THR A CA 1
ATOM 1619 C C . THR A 1 220 ? -10.164 -21.734 9.922 1 91.88 220 THR A C 1
ATOM 1621 O O . THR A 1 220 ? -10.055 -20.594 10.352 1 91.88 220 THR A O 1
ATOM 1624 N N . THR A 1 221 ? -9.156 -22.594 9.961 1 88.88 221 THR A N 1
ATOM 1625 C CA . THR A 1 221 ? -7.914 -22.297 10.664 1 88.88 221 THR A CA 1
ATOM 1626 C C . THR A 1 221 ? -7.207 -21.094 10.039 1 88.88 221 THR A C 1
ATOM 1628 O O . THR A 1 221 ? -6.715 -20.219 10.742 1 88.88 221 THR A O 1
ATOM 1631 N N . THR A 1 222 ? -7.191 -21 8.773 1 79.81 222 THR A N 1
ATOM 1632 C CA . THR A 1 222 ? -6.508 -19.922 8.062 1 79.81 222 THR A CA 1
ATOM 1633 C C . THR A 1 222 ? -7.129 -18.578 8.414 1 79.81 222 THR A C 1
ATOM 1635 O O . THR A 1 222 ? -6.414 -17.609 8.664 1 79.81 222 THR A O 1
ATOM 1638 N N . GLY A 1 223 ? -8.461 -18.5 8.375 1 85.5 223 GLY A N 1
ATOM 1639 C CA . GLY A 1 223 ? -9.141 -17.266 8.742 1 85.5 223 GLY A CA 1
ATOM 1640 C C . GLY A 1 223 ? -8.789 -16.797 10.141 1 85.5 223 GLY A C 1
ATOM 1641 O O . GLY A 1 223 ? -8.594 -15.594 10.367 1 85.5 223 GLY A O 1
ATOM 1642 N N . LEU A 1 224 ? -8.625 -17.766 11.023 1 90.56 224 LEU A N 1
ATOM 1643 C CA . LEU A 1 224 ? -8.289 -17.438 12.406 1 90.56 224 LEU A CA 1
ATOM 1644 C C . LEU A 1 224 ? -6.875 -16.875 12.5 1 90.56 224 LEU A C 1
ATOM 1646 O O . LEU A 1 224 ? -6.641 -15.891 13.219 1 90.56 224 LEU A O 1
ATOM 1650 N N . VAL A 1 225 ? -6 -17.406 11.75 1 83.62 225 VAL A N 1
ATOM 1651 C CA . VAL A 1 225 ? -4.602 -16.969 11.766 1 83.62 225 VAL A CA 1
ATOM 1652 C C . VAL A 1 225 ? -4.484 -15.578 11.172 1 83.62 225 VAL A C 1
ATOM 1654 O O . VAL A 1 225 ? -3.793 -14.719 11.719 1 83.62 225 VAL A O 1
ATOM 1657 N N . VAL A 1 226 ? -5.152 -15.336 10.133 1 78.19 226 VAL A N 1
ATOM 1658 C CA . VAL A 1 226 ? -5.094 -14.062 9.43 1 78.19 226 VAL A CA 1
ATOM 1659 C C . VAL A 1 226 ? -5.66 -12.953 10.312 1 78.19 226 VAL A C 1
ATOM 1661 O O . VAL A 1 226 ? -5.16 -11.828 10.312 1 78.19 226 VAL A O 1
ATOM 1664 N N . ALA A 1 227 ? -6.637 -13.25 11.109 1 86.75 227 ALA A N 1
ATOM 1665 C CA . ALA A 1 227 ? -7.375 -12.25 11.883 1 86.75 227 ALA A CA 1
ATOM 1666 C C . ALA A 1 227 ? -6.637 -11.906 13.18 1 86.75 227 ALA A C 1
ATOM 1668 O O . ALA A 1 227 ? -6.992 -10.945 13.859 1 86.75 227 ALA A O 1
ATOM 1669 N N . ILE A 1 228 ? -5.52 -12.625 13.438 1 82.81 228 ILE A N 1
ATOM 1670 C CA . ILE A 1 228 ? -4.871 -12.539 14.742 1 82.81 228 ILE A CA 1
ATOM 1671 C C . ILE A 1 228 ? -4.418 -11.102 15.008 1 82.81 228 ILE A C 1
ATOM 1673 O O . ILE A 1 228 ? -4.559 -10.602 16.125 1 82.81 228 ILE A O 1
ATOM 1677 N N . ARG A 1 229 ? -3.932 -10.336 14 1 74.94 229 ARG A N 1
ATOM 1678 C CA . ARG A 1 229 ? -3.379 -9 14.203 1 74.94 229 ARG A CA 1
ATOM 1679 C C . ARG A 1 229 ? -4.371 -7.922 13.773 1 74.94 229 ARG A C 1
ATOM 1681 O O . ARG A 1 229 ? -4.008 -6.75 13.648 1 74.94 229 ARG A O 1
ATOM 1688 N N . MET A 1 230 ? -5.578 -8.328 13.539 1 81.12 230 MET A N 1
ATOM 1689 C CA . MET A 1 230 ? -6.605 -7.402 13.07 1 81.12 230 MET A CA 1
ATOM 1690 C C . MET A 1 230 ? -7.492 -6.949 14.227 1 81.12 230 MET A C 1
ATOM 1692 O O . MET A 1 230 ? -7.234 -7.289 15.383 1 81.12 230 MET A O 1
ATOM 1696 N N . ASN A 1 231 ? -8.438 -6.078 13.992 1 81.81 231 ASN A N 1
ATOM 1697 C CA . ASN A 1 231 ? -9.289 -5.551 15.055 1 81.81 231 ASN A CA 1
ATOM 1698 C C . ASN A 1 231 ? -10.273 -6.605 15.555 1 81.81 231 ASN A C 1
ATOM 1700 O O . ASN A 1 231 ? -10.375 -7.688 14.977 1 81.81 231 ASN A O 1
ATOM 1704 N N . ALA A 1 232 ? -10.945 -6.348 16.562 1 87.31 232 ALA A N 1
ATOM 1705 C CA . ALA A 1 232 ? -11.805 -7.312 17.25 1 87.31 232 ALA A CA 1
ATOM 1706 C C . ALA A 1 232 ? -12.945 -7.773 16.344 1 87.31 232 ALA A C 1
ATOM 1708 O O . ALA A 1 232 ? -13.328 -8.945 16.359 1 87.31 232 ALA A O 1
ATOM 1709 N N . ALA A 1 233 ? -13.469 -6.836 15.633 1 89.25 233 ALA A N 1
ATOM 1710 C CA . ALA A 1 233 ? -14.57 -7.188 14.742 1 89.25 233 ALA A CA 1
ATOM 1711 C C . ALA A 1 233 ? -14.117 -8.195 13.688 1 89.25 233 ALA A C 1
ATOM 1713 O O . ALA A 1 233 ? -14.852 -9.133 13.359 1 89.25 233 ALA A O 1
ATOM 1714 N N . ALA A 1 234 ? -12.984 -8.008 13.172 1 88.25 234 ALA A N 1
ATOM 1715 C CA . ALA A 1 234 ? -12.398 -8.945 12.219 1 88.25 234 ALA A CA 1
ATOM 1716 C C . ALA A 1 234 ? -12.148 -10.297 12.867 1 88.25 234 ALA A C 1
ATOM 1718 O O . ALA A 1 234 ? -12.453 -11.344 12.281 1 88.25 234 ALA A O 1
ATOM 1719 N N . LYS A 1 235 ? -11.641 -10.32 14.062 1 91.69 235 LYS A N 1
ATOM 1720 C CA . LYS A 1 235 ? -11.422 -11.555 14.805 1 91.69 235 LYS A CA 1
ATOM 1721 C C . LYS A 1 235 ? -12.734 -12.289 15.055 1 91.69 235 LYS A C 1
ATOM 1723 O O . LYS A 1 235 ? -12.781 -13.523 14.977 1 91.69 235 LYS A O 1
ATOM 1728 N N . ARG A 1 236 ? -13.742 -11.547 15.367 1 94.56 236 ARG A N 1
ATOM 1729 C CA . ARG A 1 236 ? -15.07 -12.125 15.562 1 94.56 236 ARG A CA 1
ATOM 1730 C C . ARG A 1 236 ? -15.57 -12.805 14.297 1 94.56 236 ARG A C 1
ATOM 1732 O O . ARG A 1 236 ? -16.188 -13.875 14.352 1 94.56 236 ARG A O 1
ATOM 1739 N N . THR A 1 237 ? -15.32 -12.188 13.188 1 93.56 237 THR A N 1
ATOM 1740 C CA . THR A 1 237 ? -15.75 -12.742 11.906 1 93.56 237 THR A CA 1
ATOM 1741 C C . THR A 1 237 ? -15.062 -14.086 11.648 1 93.56 237 THR A C 1
ATOM 1743 O O . THR A 1 237 ? -15.719 -15.055 11.266 1 93.56 237 THR A O 1
ATOM 1746 N N . ALA A 1 238 ? -13.766 -14.148 11.906 1 93.12 238 ALA A N 1
ATOM 1747 C CA . ALA A 1 238 ? -13.023 -15.398 11.75 1 93.12 238 ALA A CA 1
ATOM 1748 C C . ALA A 1 238 ? -13.508 -16.453 12.75 1 93.12 238 ALA A C 1
ATOM 1750 O O . ALA A 1 238 ? -13.703 -17.609 12.383 1 93.12 238 ALA A O 1
ATOM 1751 N N . ALA A 1 239 ? -13.727 -16.031 13.938 1 95.69 239 ALA A N 1
ATOM 1752 C CA . ALA A 1 239 ? -14.219 -16.938 14.977 1 95.69 239 ALA A CA 1
ATOM 1753 C C . ALA A 1 239 ? -15.609 -17.453 14.641 1 95.69 239 ALA A C 1
ATOM 1755 O O . ALA A 1 239 ? -15.945 -18.594 14.953 1 95.69 239 ALA A O 1
ATOM 1756 N N . ALA A 1 240 ? -16.359 -16.594 14.062 1 96.06 240 ALA A N 1
ATOM 1757 C CA . ALA A 1 240 ? -17.719 -17 13.68 1 96.06 240 ALA A CA 1
ATOM 1758 C C . ALA A 1 240 ? -17.688 -18.172 12.703 1 96.06 240 ALA A C 1
ATOM 1760 O O . ALA A 1 240 ? -18.469 -19.109 12.828 1 96.06 240 ALA A O 1
ATOM 1761 N N . GLN A 1 241 ? -16.844 -18.109 11.781 1 95.88 241 GLN A N 1
ATOM 1762 C CA . GLN A 1 241 ? -16.734 -19.234 10.844 1 95.88 241 GLN A CA 1
ATOM 1763 C C . GLN A 1 241 ? -16.312 -20.516 11.555 1 95.88 241 GLN A C 1
ATOM 1765 O O . GLN A 1 241 ? -16.875 -21.578 11.305 1 95.88 241 GLN A O 1
ATOM 1770 N N . PHE A 1 242 ? -15.352 -20.406 12.375 1 95.94 242 PHE A N 1
ATOM 1771 C CA . PHE A 1 242 ? -14.852 -21.562 13.109 1 95.94 242 PHE A CA 1
ATOM 1772 C C . PHE A 1 242 ? -15.961 -22.188 13.961 1 95.94 242 PHE A C 1
ATOM 1774 O O . PHE A 1 242 ? -16.172 -23.406 13.93 1 95.94 242 PHE A O 1
ATOM 1781 N N . LEU A 1 243 ? -16.594 -21.344 14.672 1 96.62 243 LEU A N 1
ATOM 1782 C CA . LEU A 1 243 ? -17.656 -21.828 15.555 1 96.62 243 LEU A CA 1
ATOM 1783 C C . LEU A 1 243 ? -18.812 -22.422 14.742 1 96.62 243 LEU A C 1
ATOM 1785 O O . LEU A 1 243 ? -19.422 -23.406 15.156 1 96.62 243 LEU A O 1
ATOM 1789 N N . PHE A 1 244 ? -19.156 -21.797 13.641 1 96.12 244 PHE A N 1
ATOM 1790 C CA . PHE A 1 244 ? -20.188 -22.312 12.758 1 96.12 244 PHE A CA 1
ATOM 1791 C C . PHE A 1 244 ? -19.859 -23.734 12.312 1 96.12 244 PHE A C 1
ATOM 1793 O O . PHE A 1 244 ? -20.688 -24.641 12.422 1 96.12 244 PHE A O 1
ATOM 1800 N N . ASN A 1 245 ? -18.641 -23.906 11.805 1 96.75 245 ASN A N 1
ATOM 1801 C CA . ASN A 1 245 ? -18.234 -25.219 11.305 1 96.75 245 ASN A CA 1
ATOM 1802 C C . ASN A 1 245 ? -18.109 -26.234 12.438 1 96.75 245 ASN A C 1
ATOM 1804 O O . ASN A 1 245 ? -18.531 -27.375 12.297 1 96.75 245 ASN A O 1
ATOM 1808 N N . LEU A 1 246 ? -17.547 -25.797 13.539 1 96.38 246 LEU A N 1
ATOM 1809 C CA . LEU A 1 246 ? -17.391 -26.688 14.688 1 96.38 246 LEU A CA 1
ATOM 1810 C C . LEU A 1 246 ? -18.75 -27.094 15.25 1 96.38 246 LEU A C 1
ATOM 1812 O O . LEU A 1 246 ? -19 -28.281 15.453 1 96.38 246 LEU A O 1
ATOM 1816 N N . LEU A 1 247 ? -19.547 -26.125 15.531 1 96.19 247 LEU A N 1
ATOM 1817 C CA . LEU A 1 247 ? -20.875 -26.391 16.094 1 96.19 247 LEU A CA 1
ATOM 1818 C C . LEU A 1 247 ? -21.734 -27.156 15.086 1 96.19 247 LEU A C 1
ATOM 1820 O O . LEU A 1 247 ? -22.547 -28 15.477 1 96.19 247 LEU A O 1
ATOM 1824 N N . GLY A 1 248 ? -21.609 -26.797 13.805 1 95.5 248 GLY A N 1
ATOM 1825 C CA . GLY A 1 248 ? -22.297 -27.578 12.781 1 95.5 248 GLY A CA 1
ATOM 1826 C C . GLY A 1 248 ? -21.984 -29.047 12.836 1 95.5 248 GLY A C 1
ATOM 1827 O O . GLY A 1 248 ? -22.891 -29.891 12.781 1 95.5 248 GLY A O 1
ATOM 1828 N N . VAL A 1 249 ? -20.688 -29.391 12.922 1 96.12 249 VAL A N 1
ATOM 1829 C CA . VAL A 1 249 ? -20.25 -30.781 13 1 96.12 249 VAL A CA 1
ATOM 1830 C C . VAL A 1 249 ? -20.781 -31.406 14.289 1 96.12 249 VAL A C 1
ATOM 1832 O O . VAL A 1 249 ? -21.25 -32.562 14.289 1 96.12 249 VAL A O 1
ATOM 1835 N N . LEU A 1 250 ? -20.75 -30.672 15.398 1 95.5 250 LEU A N 1
ATOM 1836 C CA . LEU A 1 250 ? -21.234 -31.188 16.672 1 95.5 250 LEU A CA 1
ATOM 1837 C C . LEU A 1 250 ? -22.719 -31.469 16.625 1 95.5 250 LEU A C 1
ATOM 1839 O O . LEU A 1 250 ? -23.203 -32.438 17.25 1 95.5 250 LEU A O 1
ATOM 1843 N N . LEU A 1 251 ? -23.422 -30.688 15.883 1 94.31 251 LEU A N 1
ATOM 1844 C CA . LEU A 1 251 ? -24.859 -30.859 15.75 1 94.31 251 LEU A CA 1
ATOM 1845 C C . LEU A 1 251 ? -25.188 -32.094 14.938 1 94.31 251 LEU A C 1
ATOM 1847 O O . LEU A 1 251 ? -26.188 -32.781 15.219 1 94.31 251 LEU A O 1
ATOM 1851 N N . VAL A 1 252 ? -24.391 -32.406 13.953 1 94.38 252 VAL A N 1
ATOM 1852 C CA . VAL A 1 252 ? -24.688 -33.5 13.039 1 94.38 252 VAL A CA 1
ATOM 1853 C C . VAL A 1 252 ? -24.172 -34.812 13.602 1 94.38 252 VAL A C 1
ATOM 1855 O O . VAL A 1 252 ? -24.656 -35.906 13.258 1 94.38 252 VAL A O 1
ATOM 1858 N N . LEU A 1 253 ? -23.203 -34.812 14.492 1 93.56 253 LEU A N 1
ATOM 1859 C CA . LEU A 1 253 ? -22.531 -36 15.008 1 93.56 253 LEU A CA 1
ATOM 1860 C C . LEU A 1 253 ? -23.531 -36.969 15.602 1 93.56 253 LEU A C 1
ATOM 1862 O O . LEU A 1 253 ? -23.516 -38.156 15.266 1 93.56 253 LEU A O 1
ATOM 1866 N N . PRO A 1 254 ? -24.516 -36.531 16.469 1 92.44 254 PRO A N 1
ATOM 1867 C CA . PRO A 1 254 ? -25.516 -37.469 17.016 1 92.44 254 PRO A CA 1
ATOM 1868 C C . PRO A 1 254 ? -26.484 -37.969 15.953 1 92.44 254 PRO A C 1
ATOM 1870 O O . PRO A 1 254 ? -27.141 -39 16.141 1 92.44 254 PRO A O 1
ATOM 1873 N N . LEU A 1 255 ? -26.5 -37.344 14.766 1 93.19 255 LEU A N 1
ATOM 1874 C CA . LEU A 1 255 ? -27.453 -37.688 13.703 1 93.19 255 LEU A CA 1
ATOM 1875 C C . LEU A 1 255 ? -26.719 -38.312 12.523 1 93.19 255 LEU A C 1
ATOM 1877 O O . LEU A 1 255 ? -27.266 -38.375 11.414 1 93.19 255 LEU A O 1
ATOM 1881 N N . LEU A 1 256 ? -25.531 -38.75 12.688 1 92.25 256 LEU A N 1
ATOM 1882 C CA . LEU A 1 256 ? -24.719 -39.219 11.578 1 92.25 256 LEU A CA 1
ATOM 1883 C C . LEU A 1 256 ? -25.344 -40.469 10.922 1 92.25 256 LEU A C 1
ATOM 1885 O O . LEU A 1 256 ? -25.297 -40.625 9.703 1 92.25 256 LEU A O 1
ATOM 1889 N N . GLY A 1 257 ? -25.859 -41.375 11.695 1 89.06 257 GLY A N 1
ATOM 1890 C CA . GLY A 1 257 ? -26.547 -42.531 11.172 1 89.06 257 GLY A CA 1
ATOM 1891 C C . GLY A 1 257 ? -27.688 -42.219 10.234 1 89.06 257 GLY A C 1
ATOM 1892 O O . GLY A 1 257 ? -27.609 -42.5 9.039 1 89.06 257 GLY A O 1
ATOM 1893 N N . PRO A 1 258 ? -28.672 -41.5 10.797 1 92.56 258 PRO A N 1
ATOM 1894 C CA . PRO A 1 258 ? -29.766 -41.094 9.93 1 92.56 258 PRO A CA 1
ATOM 1895 C C . PRO A 1 258 ? -29.312 -40.219 8.758 1 92.56 258 PRO A C 1
ATOM 1897 O O . PRO A 1 258 ? -29.906 -40.25 7.684 1 92.56 258 PRO A O 1
ATOM 1900 N N . PHE A 1 259 ? -28.328 -39.438 8.93 1 93.25 259 PHE A N 1
ATOM 1901 C CA . PHE A 1 259 ? -27.797 -38.594 7.875 1 93.25 259 PHE A CA 1
ATOM 1902 C C . PHE A 1 259 ? -27.203 -39.406 6.75 1 93.25 259 PHE A C 1
ATOM 1904 O O . PHE A 1 259 ? -27.484 -39.188 5.574 1 93.25 259 PHE A O 1
ATOM 1911 N N . SER A 1 260 ? -26.422 -40.438 7.098 1 91.06 260 SER A N 1
ATOM 1912 C CA . SER A 1 260 ? -25.828 -41.312 6.105 1 91.06 260 SER A CA 1
ATOM 1913 C C . SER A 1 260 ? -26.891 -42.094 5.355 1 91.06 260 SER A C 1
ATOM 1915 O O . SER A 1 260 ? -26.781 -42.312 4.145 1 91.06 260 SER A O 1
ATOM 1917 N N . ALA A 1 261 ? -27.906 -42.438 6.09 1 91.56 261 ALA A N 1
ATOM 1918 C CA . ALA A 1 261 ? -29.016 -43.188 5.473 1 91.56 261 ALA A CA 1
ATOM 1919 C C . ALA A 1 261 ? -29.766 -42.312 4.473 1 91.56 261 ALA A C 1
ATOM 1921 O O . ALA A 1 261 ? -30.172 -42.781 3.406 1 91.56 261 ALA A O 1
ATOM 1922 N N . LEU A 1 262 ? -29.938 -41.125 4.859 1 93.12 262 LEU A N 1
ATOM 1923 C CA . LEU A 1 262 ? -30.594 -40.188 3.965 1 93.12 262 LEU A CA 1
ATOM 1924 C C . LEU A 1 262 ? -29.797 -40.031 2.666 1 93.12 262 LEU A C 1
ATOM 1926 O O . LEU A 1 262 ? -30.391 -40.031 1.58 1 93.12 262 LEU A O 1
ATOM 1930 N N . ILE A 1 263 ? -28.484 -39.938 2.752 1 93.5 263 ILE A N 1
ATOM 1931 C CA . ILE A 1 263 ? -27.625 -39.781 1.593 1 93.5 263 ILE A CA 1
ATOM 1932 C C . ILE A 1 263 ? -27.688 -41 0.703 1 93.5 263 ILE A C 1
ATOM 1934 O O . ILE A 1 263 ? -27.75 -40.906 -0.524 1 93.5 263 ILE A O 1
ATOM 1938 N N . GLU A 1 264 ? -27.672 -42.094 1.321 1 91.62 264 GLU A N 1
ATOM 1939 C CA . GLU A 1 264 ? -27.766 -43.344 0.58 1 91.62 264 GLU A CA 1
ATOM 1940 C C . GLU A 1 264 ? -29.078 -43.469 -0.171 1 91.62 264 GLU A C 1
ATOM 1942 O O . GLU A 1 264 ? -29.125 -43.969 -1.292 1 91.62 264 GLU A O 1
ATOM 1947 N N . THR A 1 265 ? -30.109 -43 0.468 1 92.06 265 THR A N 1
ATOM 1948 C CA . THR A 1 265 ? -31.438 -43.062 -0.127 1 92.06 265 THR A CA 1
ATOM 1949 C C . THR A 1 265 ? -31.531 -42.156 -1.345 1 92.06 265 THR A C 1
ATOM 1951 O O . THR A 1 265 ? -32.281 -42.438 -2.273 1 92.06 265 THR A O 1
ATOM 1954 N N . LEU A 1 266 ? -30.828 -41.031 -1.343 1 91.81 266 LEU A N 1
ATOM 1955 C CA . LEU A 1 266 ? -30.812 -40.094 -2.475 1 91.81 266 LEU A CA 1
ATOM 1956 C C . LEU A 1 266 ? -30.188 -40.75 -3.701 1 91.81 266 LEU A C 1
ATOM 1958 O O . LEU A 1 266 ? -30.453 -40.344 -4.832 1 91.81 266 LEU A O 1
ATOM 1962 N N . GLY A 1 267 ? -29.312 -41.781 -3.496 1 88.38 267 GLY A N 1
ATOM 1963 C CA . GLY A 1 267 ? -28.75 -42.594 -4.578 1 88.38 267 GLY A CA 1
ATOM 1964 C C . GLY A 1 267 ? -27.547 -41.938 -5.238 1 88.38 267 GLY A C 1
ATOM 1965 O O . GLY A 1 267 ? -26.922 -41.062 -4.664 1 88.38 267 GLY A O 1
ATOM 1966 N N . GLY A 1 268 ? -27.156 -42.594 -6.359 1 89.44 268 GLY A N 1
ATOM 1967 C CA . GLY A 1 268 ? -26 -42.125 -7.109 1 89.44 268 GLY A CA 1
ATOM 1968 C C . GLY A 1 268 ? -24.75 -42.938 -6.844 1 89.44 268 GLY A C 1
ATOM 1969 O O . GLY A 1 268 ? -24.766 -43.875 -6.066 1 89.44 268 GLY A O 1
ATOM 1970 N N . THR A 1 269 ? -23.75 -42.5 -7.512 1 91.31 269 THR A N 1
ATOM 1971 C CA . THR A 1 269 ? -22.453 -43.156 -7.316 1 91.31 269 THR A CA 1
ATOM 1972 C C . THR A 1 269 ? -21.875 -42.781 -5.953 1 91.31 269 THR A C 1
ATOM 1974 O O . THR A 1 269 ? -22.344 -41.875 -5.293 1 91.31 269 THR A O 1
ATOM 1977 N N . SER A 1 270 ? -20.953 -43.594 -5.488 1 91.62 270 SER A N 1
ATOM 1978 C CA . SER A 1 270 ? -20.281 -43.312 -4.223 1 91.62 270 SER A CA 1
ATOM 1979 C C . SER A 1 270 ? -19.734 -41.906 -4.207 1 91.62 270 SER A C 1
ATOM 1981 O O . SER A 1 270 ? -19.812 -41.188 -3.191 1 91.62 270 SER A O 1
ATOM 1983 N N . ALA A 1 271 ? -19.188 -41.469 -5.309 1 90.31 271 ALA A N 1
ATOM 1984 C CA . ALA A 1 271 ? -18.656 -40.125 -5.441 1 90.31 271 ALA A CA 1
ATOM 1985 C C . ALA A 1 271 ? -19.766 -39.094 -5.273 1 90.31 271 ALA A C 1
ATOM 1987 O O . ALA A 1 271 ? -19.578 -38.094 -4.562 1 90.31 271 ALA A O 1
ATOM 1988 N N . GLN A 1 272 ? -20.922 -39.344 -5.867 1 93 272 GLN A N 1
ATOM 1989 C CA . GLN A 1 272 ? -22.047 -38.406 -5.797 1 93 272 GLN A CA 1
ATOM 1990 C C . GLN A 1 272 ? -22.625 -38.344 -4.383 1 93 272 GLN A C 1
ATOM 1992 O O . GLN A 1 272 ? -23.047 -37.281 -3.926 1 93 272 GLN A O 1
ATOM 1997 N N . GLN A 1 273 ? -22.625 -39.469 -3.766 1 94.62 273 GLN A N 1
ATOM 1998 C CA . GLN A 1 273 ? -23.141 -39.531 -2.398 1 94.62 273 GLN A CA 1
ATOM 1999 C C . GLN A 1 273 ? -22.281 -38.656 -1.466 1 94.62 273 GLN A C 1
ATOM 2001 O O . GLN A 1 273 ? -22.812 -37.938 -0.634 1 94.62 273 GLN A O 1
ATOM 2006 N N . VAL A 1 274 ? -21.016 -38.781 -1.597 1 93.69 274 VAL A N 1
ATOM 2007 C CA . VAL A 1 274 ? -20.094 -38 -0.777 1 93.69 274 VAL A CA 1
ATOM 2008 C C . VAL A 1 274 ? -20.281 -36.5 -1.075 1 93.69 274 VAL A C 1
ATOM 2010 O O . VAL A 1 274 ? -20.359 -35.688 -0.156 1 93.69 274 VAL A O 1
ATOM 2013 N N . ALA A 1 275 ? -20.391 -36.125 -2.307 1 93.69 275 ALA A N 1
ATOM 2014 C CA . ALA A 1 275 ? -20.609 -34.75 -2.713 1 93.69 275 ALA A CA 1
ATOM 2015 C C . ALA A 1 275 ? -21.922 -34.219 -2.176 1 93.69 275 ALA A C 1
ATOM 2017 O O . ALA A 1 275 ? -21.984 -33.094 -1.683 1 93.69 275 ALA A O 1
ATOM 2018 N N . ASN A 1 276 ? -22.953 -35.031 -2.229 1 95 276 ASN A N 1
ATOM 2019 C CA . ASN A 1 276 ? -24.266 -34.625 -1.726 1 95 276 ASN A CA 1
ATOM 2020 C C . ASN A 1 276 ? -24.25 -34.469 -0.209 1 95 276 ASN A C 1
ATOM 2022 O O . ASN A 1 276 ? -24.906 -33.562 0.326 1 95 276 ASN A O 1
ATOM 2026 N N . ALA A 1 277 ? -23.578 -35.375 0.406 1 95 277 ALA A N 1
ATOM 2027 C CA . ALA A 1 277 ? -23.453 -35.25 1.856 1 95 277 ALA A CA 1
ATOM 2028 C C . ALA A 1 277 ? -22.797 -33.906 2.234 1 95 277 ALA A C 1
ATOM 2030 O O . ALA A 1 277 ? -23.25 -33.25 3.17 1 95 277 ALA A O 1
ATOM 2031 N N . HIS A 1 278 ? -21.781 -33.625 1.522 1 94.94 278 HIS A N 1
ATOM 2032 C CA . HIS A 1 278 ? -21.078 -32.375 1.733 1 94.94 278 HIS A CA 1
ATOM 2033 C C . HIS A 1 278 ? -22.016 -31.172 1.555 1 94.94 278 HIS A C 1
ATOM 2035 O O . HIS A 1 278 ? -22.047 -30.281 2.406 1 94.94 278 HIS A O 1
ATOM 2041 N N . LEU A 1 279 ? -22.797 -31.156 0.553 1 95.25 279 LEU A N 1
ATOM 2042 C CA . LEU A 1 279 ? -23.703 -30.062 0.226 1 95.25 279 LEU A CA 1
ATOM 2043 C C . LEU A 1 279 ? -24.828 -29.969 1.247 1 95.25 279 LEU A C 1
ATOM 2045 O O . LEU A 1 279 ? -25.109 -28.891 1.776 1 95.25 279 LEU A O 1
ATOM 2049 N N . ILE A 1 280 ? -25.438 -31.047 1.519 1 95.88 280 ILE A N 1
ATOM 2050 C CA . ILE A 1 280 ? -26.609 -31.062 2.387 1 95.88 280 ILE A CA 1
ATOM 2051 C C . ILE A 1 280 ? -26.203 -30.688 3.811 1 95.88 280 ILE A C 1
ATOM 2053 O O . ILE A 1 280 ? -26.938 -29.969 4.5 1 95.88 280 ILE A O 1
ATOM 2057 N N . PHE A 1 281 ? -25.094 -31.141 4.254 1 95.31 281 PHE A N 1
ATOM 2058 C CA . PHE A 1 281 ? -24.609 -30.766 5.574 1 95.31 281 PHE A CA 1
ATOM 2059 C C . PHE A 1 281 ? -24.438 -29.266 5.676 1 95.31 281 PHE A C 1
ATOM 2061 O O . PHE A 1 281 ? -24.969 -28.625 6.59 1 95.31 281 PHE A O 1
ATOM 2068 N N . ASN A 1 282 ? -23.719 -28.672 4.793 1 96 282 ASN A N 1
ATOM 2069 C CA . ASN A 1 282 ? -23.438 -27.234 4.844 1 96 282 ASN A CA 1
ATOM 2070 C C . ASN A 1 282 ? -24.703 -26.406 4.652 1 96 282 ASN A C 1
ATOM 2072 O O . ASN A 1 282 ? -24.875 -25.375 5.297 1 96 282 ASN A O 1
ATOM 2076 N N . LEU A 1 283 ? -25.578 -26.875 3.799 1 95.75 283 LEU A N 1
ATOM 2077 C CA . LEU A 1 283 ? -26.828 -26.172 3.572 1 95.75 283 LEU A CA 1
ATOM 2078 C C . LEU A 1 283 ? -27.703 -26.219 4.82 1 95.75 283 LEU A C 1
ATOM 2080 O O . LEU A 1 283 ? -28.281 -25.203 5.219 1 95.75 283 LEU A O 1
ATOM 2084 N N . SER A 1 284 ? -27.844 -27.359 5.418 1 95.5 284 SER A N 1
ATOM 2085 C CA . SER A 1 284 ? -28.672 -27.516 6.613 1 95.5 284 SER A CA 1
ATOM 2086 C C . SER A 1 284 ? -28.094 -26.734 7.785 1 95.5 284 SER A C 1
ATOM 2088 O O . SER A 1 284 ? -28.828 -26.031 8.492 1 95.5 284 SER A O 1
ATOM 2090 N N . ALA A 1 285 ? -26.828 -26.875 7.965 1 95.44 285 ALA A N 1
ATOM 2091 C CA . ALA A 1 285 ? -26.172 -26.094 9.023 1 95.44 285 ALA A CA 1
ATOM 2092 C C . ALA A 1 285 ? -26.375 -24.609 8.812 1 95.44 285 ALA A C 1
ATOM 2094 O O . ALA A 1 285 ? -26.688 -23.875 9.75 1 95.44 285 ALA A O 1
ATOM 2095 N N . SER A 1 286 ? -26.203 -24.156 7.594 1 95.94 286 SER A N 1
ATOM 2096 C CA . SER A 1 286 ? -26.359 -22.734 7.262 1 95.94 286 SER A CA 1
ATOM 2097 C C . SER A 1 286 ? -27.766 -22.25 7.574 1 95.94 286 SER A C 1
ATOM 2099 O O . SER A 1 286 ? -27.938 -21.156 8.109 1 95.94 286 SER A O 1
ATOM 2101 N N . LEU A 1 287 ? -28.734 -23.047 7.266 1 95.38 287 LEU A N 1
ATOM 2102 C CA . LEU A 1 287 ? -30.109 -22.672 7.52 1 95.38 287 LEU A CA 1
ATOM 2103 C C . LEU A 1 287 ? -30.375 -22.531 9.016 1 95.38 287 LEU A C 1
ATOM 2105 O O . LEU A 1 287 ? -31.047 -21.578 9.438 1 95.38 287 LEU A O 1
ATOM 2109 N N . VAL A 1 288 ? -29.844 -23.359 9.773 1 95.38 288 VAL A N 1
ATOM 2110 C CA . VAL A 1 288 ? -30.016 -23.344 11.219 1 95.38 288 VAL A CA 1
ATOM 2111 C C . VAL A 1 288 ? -29.375 -22.078 11.797 1 95.38 288 VAL A C 1
ATOM 2113 O O . VAL A 1 288 ? -30 -21.359 12.57 1 95.38 288 VAL A O 1
ATOM 2116 N N . PHE A 1 289 ? -28.219 -21.781 11.438 1 95.69 289 PHE A N 1
ATOM 2117 C CA . PHE A 1 289 ? -27.469 -20.688 12.039 1 95.69 289 PHE A CA 1
ATOM 2118 C C . PHE A 1 289 ? -27.938 -19.344 11.5 1 95.69 289 PHE A C 1
ATOM 2120 O O . PHE A 1 289 ? -27.875 -18.328 12.195 1 95.69 289 PHE A O 1
ATOM 2127 N N . LEU A 1 290 ? -28.422 -19.344 10.242 1 94.62 290 LEU A N 1
ATOM 2128 C CA . LEU A 1 290 ? -29 -18.109 9.719 1 94.62 290 LEU A CA 1
ATOM 2129 C C . LEU A 1 290 ? -30.281 -17.75 10.461 1 94.62 290 LEU A C 1
ATOM 2131 O O . LEU A 1 290 ? -30.547 -16.578 10.727 1 94.62 290 LEU A O 1
ATOM 2135 N N . ALA A 1 291 ? -31.031 -18.781 10.789 1 93.94 291 ALA A N 1
ATOM 2136 C CA . ALA A 1 291 ? -32.25 -18.562 11.555 1 93.94 291 ALA A CA 1
ATOM 2137 C C . ALA A 1 291 ? -31.938 -18.078 12.969 1 93.94 291 ALA A C 1
ATOM 2139 O O . ALA A 1 291 ? -32.688 -17.297 13.539 1 93.94 291 ALA A O 1
ATOM 2140 N N . ALA A 1 292 ? -30.812 -18.484 13.492 1 94.75 292 ALA A N 1
ATOM 2141 C CA . ALA A 1 292 ? -30.406 -18.125 14.844 1 94.75 292 ALA A CA 1
ATOM 2142 C C . ALA A 1 292 ? -29.219 -17.156 14.82 1 94.75 292 ALA A C 1
ATOM 2144 O O . ALA A 1 292 ? -28.328 -17.234 15.664 1 94.75 292 ALA A O 1
ATOM 2145 N N . ILE A 1 293 ? -29.281 -16.297 13.906 1 93.62 293 ILE A N 1
ATOM 2146 C CA . ILE A 1 293 ? -28.094 -15.477 13.648 1 93.62 293 ILE A CA 1
ATOM 2147 C C . ILE A 1 293 ? -27.844 -14.547 14.836 1 93.62 293 ILE A C 1
ATOM 2149 O O . ILE A 1 293 ? -26.703 -14.289 15.195 1 93.62 293 ILE A O 1
ATOM 2153 N N . ARG A 1 294 ? -28.828 -13.984 15.531 1 91.81 294 ARG A N 1
ATOM 2154 C CA . ARG A 1 294 ? -28.672 -13.047 16.641 1 91.81 294 ARG A CA 1
ATOM 2155 C C . ARG A 1 294 ? -28.031 -13.719 17.844 1 91.81 294 ARG A C 1
ATOM 2157 O O . ARG A 1 294 ? -27 -13.258 18.328 1 91.81 294 ARG A O 1
ATOM 2164 N N . PRO A 1 295 ? -28.594 -14.844 18.25 1 94.44 295 PRO A N 1
ATOM 2165 C CA . PRO A 1 295 ? -27.906 -15.516 19.359 1 94.44 295 PRO A CA 1
ATOM 2166 C C . PRO A 1 295 ? -26.516 -16.016 18.984 1 94.44 295 PRO A C 1
ATOM 2168 O O . PRO A 1 295 ? -25.609 -16.016 19.828 1 94.44 295 PRO A O 1
ATOM 2171 N N . PHE A 1 296 ? -26.344 -16.438 17.844 1 95.69 296 PHE A N 1
ATOM 2172 C CA . PHE A 1 296 ? -25.031 -16.891 17.375 1 95.69 296 PHE A CA 1
ATOM 2173 C C . PHE A 1 296 ? -24.031 -15.75 17.438 1 95.69 296 PHE A C 1
ATOM 2175 O O . PHE A 1 296 ? -22.922 -15.914 17.938 1 95.69 296 PHE A O 1
ATOM 2182 N N . GLY A 1 297 ? -24.453 -14.602 16.922 1 93.88 297 GLY A N 1
ATOM 2183 C CA . GLY A 1 297 ? -23.609 -13.422 16.984 1 93.88 297 GLY A CA 1
ATOM 2184 C C . GLY A 1 297 ? -23.219 -13.047 18.406 1 93.88 297 GLY A C 1
ATOM 2185 O O . GLY A 1 297 ? -22.062 -12.695 18.672 1 93.88 297 GLY A O 1
ATOM 2186 N N . ARG A 1 298 ? -24.109 -13.195 19.266 1 93.69 298 ARG A N 1
ATOM 2187 C CA . ARG A 1 298 ? -23.859 -12.867 20.672 1 93.69 298 ARG A CA 1
ATOM 2188 C C . ARG A 1 298 ? -22.844 -13.828 21.281 1 93.69 298 ARG A C 1
ATOM 2190 O O . ARG A 1 298 ? -22.016 -13.414 22.094 1 93.69 298 ARG A O 1
ATOM 2197 N N . ILE A 1 299 ? -22.938 -15.008 20.938 1 95.12 299 ILE A N 1
ATOM 2198 C CA . ILE A 1 299 ? -22 -16.016 21.438 1 95.12 299 ILE A CA 1
ATOM 2199 C C . ILE A 1 299 ? -20.578 -15.672 20.984 1 95.12 299 ILE A C 1
ATOM 2201 O O . ILE A 1 299 ? -19.641 -15.727 21.766 1 95.12 299 ILE A O 1
ATOM 2205 N N . VAL A 1 300 ? -20.484 -15.328 19.734 1 95.44 300 VAL A N 1
ATOM 2206 C CA . VAL A 1 300 ? -19.188 -15 19.188 1 95.44 300 VAL A CA 1
ATOM 2207 C C . VAL A 1 300 ? -18.609 -13.773 19.891 1 95.44 300 VAL A C 1
ATOM 2209 O O . VAL A 1 300 ? -17.422 -13.75 20.234 1 95.44 300 VAL A O 1
ATOM 2212 N N . MET A 1 301 ? -19.484 -12.773 20.078 1 93 301 MET A N 1
ATOM 2213 C CA . MET A 1 301 ? -19.062 -11.547 20.734 1 93 301 MET A CA 1
ATOM 2214 C C . MET A 1 301 ? -18.625 -11.82 22.172 1 93 301 MET A C 1
ATOM 2216 O O . MET A 1 301 ? -17.75 -11.141 22.703 1 93 301 MET A O 1
ATOM 2220 N N . LYS A 1 302 ? -19.172 -12.797 22.797 1 93.19 302 LYS A N 1
ATOM 2221 C CA . LYS A 1 302 ? -18.797 -13.18 24.156 1 93.19 302 LYS A CA 1
ATOM 2222 C C . LYS A 1 302 ? -17.438 -13.883 24.172 1 93.19 302 LYS A C 1
ATOM 2224 O O . LYS A 1 302 ? -16.656 -13.711 25.109 1 93.19 302 LYS A O 1
ATOM 2229 N N . ILE A 1 303 ? -17.156 -14.625 23.203 1 93.62 303 ILE A N 1
ATOM 2230 C CA . ILE A 1 303 ? -15.914 -15.383 23.109 1 93.62 303 ILE A CA 1
ATOM 2231 C C . ILE A 1 303 ? -14.766 -14.445 22.766 1 93.62 303 ILE A C 1
ATOM 2233 O O . ILE A 1 303 ? -13.648 -14.617 23.25 1 93.62 303 ILE A O 1
ATOM 2237 N N . VAL A 1 304 ? -15.07 -13.508 21.828 1 93.06 304 VAL A N 1
ATOM 2238 C CA . VAL A 1 304 ? -14.094 -12.5 21.453 1 93.06 304 VAL A CA 1
ATOM 2239 C C . VAL A 1 304 ? -14.539 -11.125 21.938 1 93.06 304 VAL A C 1
ATOM 2241 O O . VAL A 1 304 ? -15.047 -10.312 21.156 1 93.06 304 VAL A O 1
ATOM 2244 N N . PRO A 1 305 ? -14.203 -10.859 23.109 1 87.5 305 PRO A N 1
ATOM 2245 C CA . PRO A 1 305 ? -14.688 -9.602 23.688 1 87.5 305 PRO A CA 1
ATOM 2246 C C . PRO A 1 305 ? -13.867 -8.391 23.234 1 87.5 305 PRO A C 1
ATOM 2248 O O . PRO A 1 305 ? -12.695 -8.531 22.875 1 87.5 305 PRO A O 1
ATOM 2251 N N . GLU A 1 306 ? -14.484 -7.316 22.953 1 79.25 306 GLU A N 1
ATOM 2252 C CA . GLU A 1 306 ? -13.836 -6.043 22.656 1 79.25 306 GLU A CA 1
ATOM 2253 C C . GLU A 1 306 ? -14.523 -4.891 23.391 1 79.25 306 GLU A C 1
ATOM 2255 O O . GLU A 1 306 ? -15.75 -4.84 23.469 1 79.25 306 GLU A O 1
ATOM 2260 N N . ARG A 1 307 ? -13.633 -4.031 23.922 1 71.69 307 ARG A N 1
ATOM 2261 C CA . ARG A 1 307 ? -14.141 -2.91 24.703 1 71.69 307 ARG A CA 1
ATOM 2262 C C . ARG A 1 307 ? -14.555 -1.757 23.797 1 71.69 307 ARG A C 1
ATOM 2264 O O . ARG A 1 307 ? -15.594 -1.127 24.016 1 71.69 307 ARG A O 1
ATOM 2271 N N . ASP A 1 308 ? -13.781 -1.552 22.703 1 77.62 308 ASP A N 1
ATOM 2272 C CA . ASP A 1 308 ? -14.055 -0.411 21.828 1 77.62 308 ASP A CA 1
ATOM 2273 C C . ASP A 1 308 ? -15.102 -0.762 20.781 1 77.62 308 ASP A C 1
ATOM 2275 O O . ASP A 1 308 ? -15.125 -1.88 20.266 1 77.62 308 ASP A O 1
ATOM 2279 N N . PRO A 1 309 ? -16.016 0.215 20.609 1 78.44 309 PRO A N 1
ATOM 2280 C CA . PRO A 1 309 ? -17.031 -0.025 19.578 1 78.44 309 PRO A CA 1
ATOM 2281 C C . PRO A 1 309 ? -16.453 -0.198 18.188 1 78.44 309 PRO A C 1
ATOM 2283 O O . PRO A 1 309 ? -15.375 0.327 17.891 1 78.44 309 PRO A O 1
ATOM 2286 N N . GLU A 1 310 ? -17.203 -0.961 17.375 1 82.25 310 GLU A N 1
ATOM 2287 C CA . GLU A 1 310 ? -16.797 -1.185 15.984 1 82.25 310 GLU A CA 1
ATOM 2288 C C . GLU A 1 310 ? -16.891 0.1 15.164 1 82.25 310 GLU A C 1
ATOM 2290 O O . GLU A 1 310 ? -17.828 0.884 15.344 1 82.25 310 GLU A O 1
ATOM 2295 N N . VAL A 1 311 ? -15.852 0.332 14.312 1 78.94 311 VAL A N 1
ATOM 2296 C CA . VAL A 1 311 ? -15.852 1.502 13.438 1 78.94 311 VAL A CA 1
ATOM 2297 C C . VAL A 1 311 ? -16.266 1.093 12.023 1 78.94 311 VAL A C 1
ATOM 2299 O O . VAL A 1 311 ? -15.57 0.318 11.367 1 78.94 311 VAL A O 1
ATOM 2302 N N . VAL A 1 312 ? -17.469 1.548 11.617 1 81.06 312 VAL A N 1
ATOM 2303 C CA . VAL A 1 312 ? -17.953 1.327 10.258 1 81.06 312 VAL A CA 1
ATOM 2304 C C . VAL A 1 312 ? -17.969 2.65 9.492 1 81.06 312 VAL A C 1
ATOM 2306 O O . VAL A 1 312 ? -18.312 3.693 10.062 1 81.06 312 VAL A O 1
ATOM 2309 N N . PHE A 1 313 ? -17.578 2.684 8.25 1 82.69 313 PHE A N 1
ATOM 2310 C CA . PHE A 1 313 ? -17.453 3.902 7.461 1 82.69 313 PHE A CA 1
ATOM 2311 C C . PHE A 1 313 ? -18.812 4.332 6.914 1 82.69 313 PHE A C 1
ATOM 2313 O O . PHE A 1 313 ? -19.109 4.109 5.738 1 82.69 313 PHE A O 1
ATOM 2320 N N . VAL A 1 314 ? -19.609 4.867 7.805 1 84.5 314 VAL A N 1
ATOM 2321 C CA . VAL A 1 314 ? -20.906 5.434 7.461 1 84.5 314 VAL A CA 1
ATOM 2322 C C . VAL A 1 314 ? -21.062 6.809 8.109 1 84.5 314 VAL A C 1
ATOM 2324 O O . VAL A 1 314 ? -20.484 7.07 9.172 1 84.5 314 VAL A O 1
ATOM 2327 N N . THR A 1 315 ? -21.688 7.699 7.309 1 91.5 315 THR A N 1
ATOM 2328 C CA . THR A 1 315 ? -21.984 8.992 7.914 1 91.5 315 THR A CA 1
ATOM 2329 C C . THR A 1 315 ? -23.078 8.859 8.977 1 91.5 315 THR A C 1
ATOM 2331 O O . THR A 1 315 ? -23.906 7.953 8.906 1 91.5 315 THR A O 1
ATOM 2334 N N . ARG A 1 316 ? -23.016 9.672 9.922 1 91.44 316 ARG A N 1
ATOM 2335 C CA . ARG A 1 316 ? -24 9.633 11 1 91.44 316 ARG A CA 1
ATOM 2336 C C . ARG A 1 316 ? -25.172 10.555 10.703 1 91.44 316 ARG A C 1
ATOM 2338 O O . ARG A 1 316 ? -26.312 10.234 11.023 1 91.44 316 ARG A O 1
ATOM 2345 N N . HIS A 1 317 ? -24.875 11.695 10.07 1 93.06 317 HIS A N 1
ATOM 2346 C CA . HIS A 1 317 ? -25.906 12.719 9.906 1 93.06 317 HIS A CA 1
ATOM 2347 C C . HIS A 1 317 ? -26.141 13.023 8.438 1 93.06 317 HIS A C 1
ATOM 2349 O O . HIS A 1 317 ? -27.266 13.336 8.039 1 93.06 317 HIS A O 1
ATOM 2355 N N . LEU A 1 318 ? -25.094 12.891 7.625 1 92.75 318 LEU A N 1
ATOM 2356 C CA . LEU A 1 318 ? -25.203 13.195 6.203 1 92.75 318 LEU A CA 1
ATOM 2357 C C . LEU A 1 318 ? -25.969 12.086 5.477 1 92.75 318 LEU A C 1
ATOM 2359 O O . LEU A 1 318 ? -25.625 10.906 5.605 1 92.75 318 LEU A O 1
ATOM 2363 N N . THR A 1 319 ? -26.969 12.453 4.809 1 89.44 319 THR A N 1
ATOM 2364 C CA . THR A 1 319 ? -27.75 11.5 4.043 1 89.44 319 THR A CA 1
ATOM 2365 C C . THR A 1 319 ? -27.5 11.656 2.547 1 89.44 319 THR A C 1
ATOM 2367 O O . THR A 1 319 ? -27.141 12.742 2.084 1 89.44 319 THR A O 1
ATOM 2370 N N . VAL A 1 320 ? -27.547 10.648 1.757 1 80.75 320 VAL A N 1
ATOM 2371 C CA . VAL A 1 320 ? -27.453 10.664 0.301 1 80.75 320 VAL A CA 1
ATOM 2372 C C . VAL A 1 320 ? -28.75 10.117 -0.298 1 80.75 320 VAL A C 1
ATOM 2374 O O . VAL A 1 320 ? -29.094 8.953 -0.084 1 80.75 320 VAL A O 1
ATOM 2377 N N . PRO A 1 321 ? -29.672 11.078 -1.013 1 84.5 321 PRO A N 1
ATOM 2378 C CA . PRO A 1 321 ? -29.281 12.438 -1.405 1 84.5 321 PRO A CA 1
ATOM 2379 C C . PRO A 1 321 ? -29.484 13.453 -0.287 1 84.5 321 PRO A C 1
ATOM 2381 O O . PRO A 1 321 ? -30.219 13.188 0.673 1 84.5 321 PRO A O 1
ATOM 2384 N N . LEU A 1 322 ? -28.875 14.562 -0.471 1 90.19 322 LEU A N 1
ATOM 2385 C CA . LEU A 1 322 ? -29.031 15.648 0.49 1 90.19 322 LEU A CA 1
ATOM 2386 C C . LEU A 1 322 ? -30.438 16.219 0.453 1 90.19 32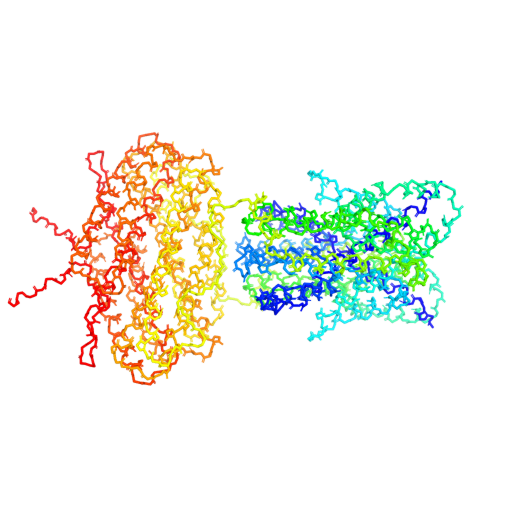2 LEU A C 1
ATOM 2388 O O . LEU A 1 322 ? -31.094 16.203 -0.593 1 90.19 322 LEU A O 1
ATOM 2392 N N . PRO A 1 323 ? -30.828 16.672 1.633 1 91.69 323 PRO A N 1
ATOM 2393 C CA . PRO A 1 323 ? -32.125 17.328 1.635 1 91.69 323 PRO A CA 1
ATOM 2394 C C . PRO A 1 323 ? -32.219 18.469 0.611 1 91.69 323 PRO A C 1
ATOM 2396 O O . PRO A 1 323 ? -31.234 19.156 0.369 1 91.69 323 PRO A O 1
ATOM 2399 N N . GLU A 1 324 ? -33.406 18.672 0.068 1 88.75 324 GLU A N 1
ATOM 2400 C CA . GLU A 1 324 ? -33.625 19.703 -0.933 1 88.75 324 GLU A CA 1
ATOM 2401 C C . GLU A 1 324 ? -33.5 21.109 -0.322 1 88.75 324 GLU A C 1
ATOM 2403 O O . GLU A 1 324 ? -33 22.031 -0.968 1 88.75 324 GLU A O 1
ATOM 2408 N N . ASP A 1 325 ? -33.906 21.125 0.934 1 88.75 325 ASP A N 1
ATOM 2409 C CA . ASP A 1 325 ? -33.781 22.391 1.661 1 88.75 325 ASP A CA 1
ATOM 2410 C C . ASP A 1 325 ? -32.344 22.688 2.016 1 88.75 325 ASP A C 1
ATOM 2412 O O . ASP A 1 325 ? -31.672 21.906 2.688 1 88.75 325 ASP A O 1
ATOM 2416 N N . ALA A 1 326 ? -31.891 23.859 1.572 1 87.81 326 ALA A N 1
ATOM 2417 C CA . ALA A 1 326 ? -30.484 24.25 1.768 1 87.81 326 ALA A CA 1
ATOM 2418 C C . ALA A 1 326 ? -30.141 24.344 3.252 1 87.81 326 ALA A C 1
ATOM 2420 O O . ALA A 1 326 ? -29.047 23.953 3.668 1 87.81 326 ALA A O 1
ATOM 2421 N N . THR A 1 327 ? -31.078 24.812 4.012 1 88.19 327 THR A N 1
ATOM 2422 C CA . THR A 1 327 ? -30.844 24.969 5.445 1 88.19 327 THR A CA 1
ATOM 2423 C C . THR A 1 327 ? -30.719 23.609 6.117 1 88.19 327 THR A C 1
ATOM 2425 O O . THR A 1 327 ? -29.828 23.406 6.957 1 88.19 327 THR A O 1
ATOM 2428 N N . ALA A 1 328 ? -31.516 22.734 5.668 1 92.69 328 ALA A N 1
ATOM 2429 C CA . ALA A 1 328 ? -31.469 21.391 6.227 1 92.69 328 ALA A CA 1
ATOM 2430 C C . ALA A 1 328 ? -30.203 20.656 5.809 1 92.69 328 ALA A C 1
ATOM 2432 O O . ALA A 1 328 ? -29.594 19.938 6.602 1 92.69 328 ALA A O 1
ATOM 2433 N N . ALA A 1 329 ? -29.859 20.844 4.629 1 93.62 329 ALA A N 1
ATOM 2434 C CA . ALA A 1 329 ? -28.641 20.234 4.117 1 93.62 329 ALA A CA 1
ATOM 2435 C C . ALA A 1 329 ? -27.406 20.766 4.852 1 93.62 329 ALA A C 1
ATOM 2437 O O . ALA A 1 329 ? -26.531 20 5.242 1 93.62 329 ALA A O 1
ATOM 2438 N N . THR A 1 330 ? -27.391 22.047 5.066 1 92.12 330 THR A N 1
ATOM 2439 C CA . THR A 1 330 ? -26.281 22.688 5.773 1 92.12 330 THR A CA 1
ATOM 2440 C C . THR A 1 330 ? -26.219 22.203 7.219 1 92.12 330 THR A C 1
ATOM 2442 O O . THR A 1 330 ? -25.125 21.969 7.75 1 92.12 330 THR A O 1
ATOM 2445 N N . ALA A 1 331 ? -27.359 22 7.781 1 93 331 ALA A N 1
ATOM 2446 C CA . ALA A 1 331 ? -27.406 21.516 9.156 1 93 331 ALA A CA 1
ATOM 2447 C C . ALA A 1 331 ? -26.844 20.094 9.266 1 93 331 ALA A C 1
ATOM 2449 O O . ALA A 1 331 ? -26.156 19.781 10.242 1 93 331 ALA A O 1
ATOM 2450 N N . GLN A 1 332 ? -27.094 19.328 8.289 1 95.38 332 GLN A N 1
ATOM 2451 C CA . GLN A 1 332 ? -26.547 17.969 8.266 1 95.38 332 GLN A CA 1
ATOM 2452 C C . GLN A 1 332 ? -25.031 18 8.141 1 95.38 332 GLN A C 1
ATOM 2454 O O . GLN A 1 332 ? -24.344 17.219 8.789 1 95.38 332 GLN A O 1
ATOM 2459 N N . MET A 1 333 ? -24.547 18.875 7.312 1 94.88 333 MET A N 1
ATOM 2460 C CA . MET A 1 333 ? -23.094 19 7.133 1 94.88 333 MET A CA 1
ATOM 2461 C C . MET A 1 333 ? -22.422 19.469 8.414 1 94.88 333 MET A C 1
ATOM 2463 O O . MET A 1 333 ? -21.375 18.969 8.789 1 94.88 333 MET A O 1
ATOM 2467 N N . GLU A 1 334 ? -23.094 20.391 9.102 1 94.75 334 GLU A N 1
ATOM 2468 C CA . GLU A 1 334 ? -22.562 20.906 10.367 1 94.75 334 GLU A CA 1
ATOM 2469 C C . GLU A 1 334 ? -22.484 19.797 11.414 1 94.75 334 GLU A C 1
ATOM 2471 O O . GLU A 1 334 ? -21.469 19.656 12.094 1 94.75 334 GLU A O 1
ATOM 2476 N N . ALA A 1 335 ? -23.5 19.016 11.438 1 96.12 335 ALA A N 1
ATOM 2477 C CA . ALA A 1 335 ? -23.531 17.922 12.406 1 96.12 335 ALA A CA 1
ATOM 2478 C C . ALA A 1 335 ? -22.469 16.875 12.086 1 96.12 335 ALA A C 1
ATOM 2480 O O . ALA A 1 335 ? -21.859 16.312 12.992 1 96.12 335 ALA A O 1
ATOM 2481 N N . GLU A 1 336 ? -22.266 16.656 10.844 1 96.75 336 GLU A N 1
ATOM 2482 C CA . GLU A 1 336 ? -21.266 15.672 10.445 1 96.75 336 GLU A CA 1
ATOM 2483 C C . GLU A 1 336 ? -19.859 16.156 10.734 1 96.75 336 GLU A C 1
ATOM 2485 O O . GLU A 1 336 ? -18.969 15.359 11.039 1 96.75 336 GLU A O 1
ATOM 2490 N N . VAL A 1 337 ? -19.641 17.484 10.594 1 96.38 337 VAL A N 1
ATOM 2491 C CA . VAL A 1 337 ? -18.344 18.062 10.938 1 96.38 337 VAL A CA 1
ATOM 2492 C C . VAL A 1 337 ? -18.062 17.859 12.422 1 96.38 337 VAL A C 1
ATOM 2494 O O . VAL A 1 337 ? -16.953 17.531 12.812 1 96.38 337 VAL A O 1
ATOM 2497 N N . VAL A 1 338 ? -19.078 18.031 13.258 1 96.69 338 VAL A N 1
ATOM 2498 C CA . VAL A 1 338 ? -18.938 17.812 14.695 1 96.69 338 VAL A CA 1
ATOM 2499 C C . VAL A 1 338 ? -18.609 16.344 14.969 1 96.69 338 VAL A C 1
ATOM 2501 O O . VAL A 1 338 ? -17.766 16.047 15.805 1 96.69 338 VAL A O 1
ATOM 2504 N N . HIS A 1 339 ? -19.312 15.547 14.242 1 96.62 339 HIS A N 1
ATOM 2505 C CA . HIS A 1 339 ? -19.016 14.125 14.344 1 96.62 339 HIS A CA 1
ATOM 2506 C C . HIS A 1 339 ? -17.562 13.828 13.984 1 96.62 339 HIS A C 1
ATOM 2508 O O . HIS A 1 339 ? -16.891 13.055 14.672 1 96.62 339 HIS A O 1
ATOM 2514 N N . MET A 1 340 ? -17.062 14.383 12.953 1 96.62 340 MET A N 1
ATOM 2515 C CA . MET A 1 340 ? -15.672 14.227 12.531 1 96.62 340 MET A CA 1
ATOM 2516 C C . MET A 1 340 ? -14.711 14.695 13.625 1 96.62 340 MET A C 1
ATOM 2518 O O . MET A 1 340 ? -13.672 14.078 13.859 1 96.62 340 MET A O 1
ATOM 2522 N N . MET A 1 341 ? -15.086 15.789 14.32 1 96.44 341 MET A N 1
ATOM 2523 C CA . MET A 1 341 ? -14.281 16.297 15.422 1 96.44 341 MET A CA 1
ATOM 2524 C C . MET A 1 341 ? -14.234 15.289 16.562 1 96.44 341 MET A C 1
ATOM 2526 O O . MET A 1 341 ? -13.195 15.109 17.203 1 96.44 341 MET A O 1
ATOM 2530 N N . GLU A 1 342 ? -15.344 14.648 16.797 1 96.12 342 GLU A N 1
ATOM 2531 C CA . GLU A 1 342 ? -15.422 13.641 17.844 1 96.12 342 GLU A CA 1
ATOM 2532 C C . GLU A 1 342 ? -14.469 12.477 17.562 1 96.12 342 GLU A C 1
ATOM 2534 O O . GLU A 1 342 ? -13.781 12 18.469 1 96.12 342 GLU A O 1
ATOM 2539 N N . VAL A 1 343 ? -14.508 12.102 16.328 1 95.94 343 VAL A N 1
ATOM 2540 C CA . VAL A 1 343 ? -13.625 11.008 15.93 1 95.94 343 VAL A CA 1
ATOM 2541 C C . VAL A 1 343 ? -12.172 11.445 16.094 1 95.94 343 VAL A C 1
ATOM 2543 O O . VAL A 1 343 ? -11.336 10.664 16.562 1 95.94 343 VAL A O 1
ATOM 2546 N N . SER A 1 344 ? -11.852 12.641 15.719 1 96.06 344 SER A N 1
ATOM 2547 C CA . SER A 1 344 ? -10.5 13.172 15.859 1 96.06 344 SER A CA 1
ATOM 2548 C C . SER A 1 344 ? -10.078 13.25 17.328 1 96.06 344 SER A C 1
ATOM 2550 O O . SER A 1 344 ? -8.906 13.062 17.656 1 96.06 344 SER A O 1
ATOM 2552 N N . GLU A 1 345 ? -11.023 13.586 18.188 1 96 345 GLU A N 1
ATOM 2553 C CA . GLU A 1 345 ? -10.742 13.602 19.625 1 96 345 GLU A CA 1
ATOM 2554 C C . GLU A 1 345 ? -10.375 12.211 20.125 1 96 345 GLU A C 1
ATOM 2556 O O . GLU A 1 345 ? -9.477 12.062 20.969 1 96 345 GLU A O 1
ATOM 2561 N N . GLU A 1 346 ? -11.094 11.258 19.656 1 95.12 346 GLU A N 1
ATOM 2562 C CA . GLU A 1 346 ? -10.766 9.883 20.031 1 95.12 346 GLU A CA 1
ATOM 2563 C C . GLU A 1 346 ? -9.352 9.523 19.578 1 95.12 346 GLU A C 1
ATOM 2565 O O . GLU A 1 346 ? -8.633 8.812 20.297 1 95.12 346 GLU A O 1
ATOM 2570 N N . ILE A 1 347 ? -8.938 9.961 18.391 1 96 347 ILE A N 1
ATOM 2571 C CA . ILE A 1 347 ? -7.582 9.711 17.906 1 96 347 ILE A CA 1
ATOM 2572 C C . ILE A 1 347 ? -6.566 10.328 18.875 1 96 347 ILE A C 1
ATOM 2574 O O . ILE A 1 347 ? -5.555 9.703 19.203 1 96 347 ILE A O 1
ATOM 2578 N N . LEU A 1 348 ? -6.879 11.531 19.328 1 95.69 348 LEU A N 1
ATOM 2579 C CA . LEU A 1 348 ? -5.992 12.195 20.281 1 95.69 348 LEU A CA 1
ATOM 2580 C C . LEU A 1 348 ? -5.875 11.398 21.578 1 95.69 348 LEU A C 1
ATOM 2582 O O . LEU A 1 348 ? -4.77 11.156 22.062 1 95.69 348 LEU A O 1
ATOM 2586 N N . GLU A 1 349 ? -6.977 10.906 22.078 1 94.94 349 GLU A N 1
ATOM 2587 C CA . GLU A 1 349 ? -6.988 10.148 23.328 1 94.94 349 GLU A CA 1
ATOM 2588 C C . GLU A 1 349 ? -6.227 8.836 23.172 1 94.94 349 GLU A C 1
ATOM 2590 O O . GLU A 1 349 ? -5.426 8.469 24.031 1 94.94 349 GLU A O 1
ATOM 2595 N N . LYS A 1 350 ? -6.48 8.219 22.094 1 94.44 350 LYS A N 1
ATOM 2596 C CA . LYS A 1 350 ? -5.812 6.945 21.859 1 94.44 350 LYS A CA 1
ATOM 2597 C C . LYS A 1 350 ? -4.316 7.141 21.625 1 94.44 350 LYS A C 1
ATOM 2599 O O . LYS A 1 350 ? -3.508 6.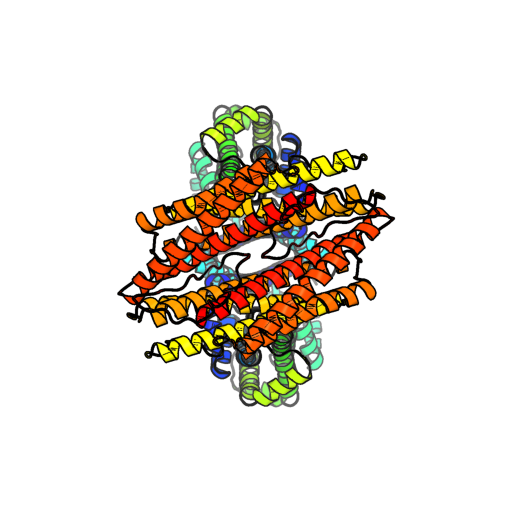285 22 1 94.44 350 LYS A O 1
ATOM 2604 N N . SER A 1 351 ? -3.957 8.227 20.984 1 94.19 351 SER A N 1
ATOM 2605 C CA . SER A 1 351 ? -2.543 8.523 20.781 1 94.19 351 SER A CA 1
ATOM 2606 C C . SER A 1 351 ? -1.822 8.711 22.109 1 94.19 351 SER A C 1
ATOM 2608 O O . SER A 1 351 ? -0.678 8.281 22.266 1 94.19 351 SER A O 1
ATOM 2610 N N . LEU A 1 352 ? -2.484 9.328 23.062 1 92.88 352 LEU A N 1
ATOM 2611 C CA . LEU A 1 352 ? -1.905 9.523 24.391 1 92.88 352 LEU A CA 1
ATOM 2612 C C . LEU A 1 352 ? -1.757 8.195 25.109 1 92.88 352 LEU A C 1
ATOM 2614 O O . LEU A 1 352 ? -0.805 8 25.875 1 92.88 352 LEU A O 1
ATOM 2618 N N . GLU A 1 353 ? -2.66 7.301 24.844 1 92.19 353 GLU A N 1
ATOM 2619 C CA . GLU A 1 353 ? -2.549 5.957 25.406 1 92.19 353 GLU A CA 1
ATOM 2620 C C . GLU A 1 353 ? -1.321 5.23 24.859 1 92.19 353 GLU A C 1
ATOM 2622 O O . GLU A 1 353 ? -0.652 4.5 25.594 1 92.19 353 GLU A O 1
ATOM 2627 N N . VAL A 1 354 ? -1.062 5.449 23.609 1 91.19 354 VAL A N 1
ATOM 2628 C CA . VAL A 1 354 ? 0.128 4.852 23.016 1 91.19 354 VAL A CA 1
ATOM 2629 C C . VAL A 1 354 ? 1.381 5.422 23.672 1 91.19 354 VAL A C 1
ATOM 2631 O O . VAL A 1 354 ? 2.338 4.688 23.938 1 91.19 354 VAL A O 1
ATOM 2634 N N . GLY A 1 355 ? 1.344 6.695 23.922 1 88.44 355 GLY A N 1
ATOM 2635 C CA . GLY A 1 355 ? 2.447 7.316 24.641 1 88.44 355 GLY A CA 1
ATOM 2636 C C . GLY A 1 355 ? 2.684 6.723 26.016 1 88.44 355 GLY A C 1
ATOM 2637 O O . GLY A 1 355 ? 3.82 6.676 26.484 1 88.44 355 GLY A O 1
ATOM 2638 N N . ALA A 1 356 ? 1.594 6.23 26.578 1 88.88 356 ALA A N 1
ATOM 2639 C CA . ALA A 1 356 ? 1.673 5.617 27.906 1 88.88 356 ALA A CA 1
ATOM 2640 C C . ALA A 1 356 ? 2.1 4.156 27.812 1 88.88 356 ALA A C 1
ATOM 2642 O O . ALA A 1 356 ? 2.234 3.477 28.828 1 88.88 356 ALA A O 1
ATOM 2643 N N . GLY A 1 357 ? 2.209 3.615 26.594 1 86.44 357 GLY A N 1
ATOM 2644 C CA . GLY A 1 357 ? 2.76 2.281 26.422 1 86.44 357 GLY A CA 1
ATOM 2645 C C . GLY A 1 357 ? 1.76 1.293 25.859 1 86.44 357 GLY A C 1
ATOM 2646 O O . GLY A 1 357 ? 2.098 0.134 25.609 1 86.44 357 GLY A O 1
ATOM 2647 N N . ARG A 1 358 ? 0.576 1.686 25.656 1 86.44 358 ARG A N 1
ATOM 2648 C CA . ARG A 1 358 ? -0.441 0.783 25.125 1 86.44 358 ARG A CA 1
ATOM 2649 C C . ARG A 1 358 ? -0.429 0.778 23.594 1 86.44 358 ARG A C 1
ATOM 2651 O O . ARG A 1 358 ? -1.319 1.347 22.969 1 86.44 358 ARG A O 1
ATOM 2658 N N . THR A 1 359 ? 0.409 0.065 23.016 1 82.81 359 THR A N 1
ATOM 2659 C CA . THR A 1 359 ? 0.652 0.109 21.578 1 82.81 359 THR A CA 1
ATOM 2660 C C . THR A 1 359 ? -0.455 -0.618 20.828 1 82.81 359 THR A C 1
ATOM 2662 O O . THR A 1 359 ? -0.576 -0.476 19.609 1 82.81 359 THR A O 1
ATOM 2665 N N . GLU A 1 360 ? -1.312 -1.329 21.5 1 79.12 360 GLU A N 1
ATOM 2666 C CA . GLU A 1 360 ? -2.432 -2.012 20.859 1 79.12 360 GLU A CA 1
ATOM 2667 C C . GLU A 1 360 ? -3.422 -1.014 20.266 1 79.12 360 GLU A C 1
ATOM 2669 O O . GLU A 1 360 ? -4.172 -1.345 19.344 1 79.12 360 GLU A O 1
ATOM 2674 N N . ALA A 1 361 ? -3.277 0.252 20.766 1 87.56 361 ALA A N 1
ATOM 2675 C CA . ALA A 1 361 ? -4.207 1.283 20.312 1 87.56 361 ALA A CA 1
ATOM 2676 C C . ALA A 1 361 ? -3.834 1.782 18.922 1 87.56 361 ALA A C 1
ATOM 2678 O O . ALA A 1 361 ? -4.629 2.453 18.25 1 87.56 361 ALA A O 1
ATOM 2679 N N . CYS A 1 362 ? -2.672 1.438 18.453 1 86.19 362 CYS A N 1
ATOM 2680 C CA . CYS A 1 362 ? -2.191 1.917 17.156 1 86.19 362 CYS A CA 1
ATOM 2681 C C . CYS A 1 362 ? -3.088 1.43 16.031 1 86.19 362 CYS A C 1
ATOM 2683 O O . CYS A 1 362 ? -3.371 2.176 15.086 1 86.19 362 CYS A O 1
ATOM 2685 N N . GLY A 1 363 ? -3.514 0.215 16.156 1 80.94 363 GLY A N 1
ATOM 2686 C CA . GLY A 1 363 ? -4.43 -0.304 15.148 1 80.94 363 GLY A CA 1
ATOM 2687 C C . GLY A 1 363 ? -5.73 0.477 15.07 1 80.94 363 GLY A C 1
ATOM 2688 O O . GLY A 1 363 ? -6.199 0.798 13.977 1 80.94 363 GLY A O 1
ATOM 2689 N N . ARG A 1 364 ? -6.254 0.783 16.141 1 86.5 364 ARG A N 1
ATOM 2690 C CA . ARG A 1 364 ? -7.492 1.554 16.203 1 86.5 364 ARG A CA 1
ATOM 2691 C C . ARG A 1 364 ? -7.285 2.963 15.656 1 86.5 364 ARG A C 1
ATOM 2693 O O . ARG A 1 364 ? -8.141 3.488 14.938 1 86.5 364 ARG A O 1
ATOM 2700 N N . ILE A 1 365 ? -6.16 3.588 16.016 1 92.31 365 ILE A N 1
ATOM 2701 C CA . ILE A 1 365 ? -5.84 4.934 15.547 1 92.31 365 ILE A CA 1
ATOM 27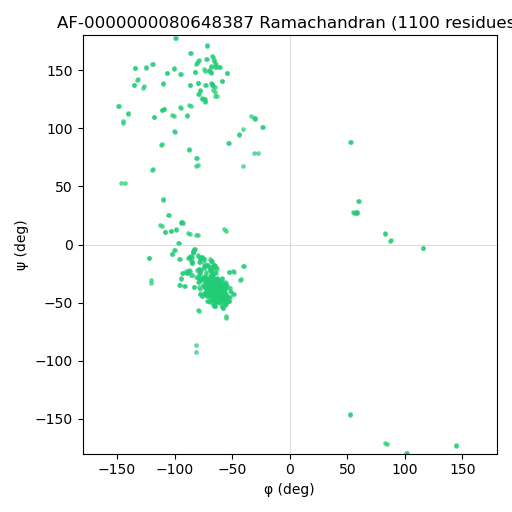02 C C . ILE A 1 365 ? -5.824 4.965 14.023 1 92.31 365 ILE A C 1
ATOM 2704 O O . ILE A 1 365 ? -6.395 5.867 13.406 1 92.31 365 ILE A O 1
ATOM 2708 N N . LYS A 1 366 ? -5.23 3.992 13.508 1 87 366 LYS A N 1
ATOM 2709 C CA . LYS A 1 366 ? -5.164 3.912 12.047 1 87 366 LYS A CA 1
ATOM 2710 C C . LYS A 1 366 ? -6.562 3.799 11.438 1 87 366 LYS A C 1
ATOM 2712 O O . LYS A 1 366 ? -6.859 4.445 10.438 1 87 366 LYS A O 1
ATOM 2717 N N . HIS A 1 367 ? -7.367 3.037 12.031 1 86.12 367 HIS A N 1
ATOM 2718 C CA . HIS A 1 367 ? -8.734 2.846 11.555 1 86.12 367 HIS A CA 1
ATOM 2719 C C . HIS A 1 367 ? -9.539 4.137 11.672 1 86.12 367 HIS A C 1
ATOM 2721 O O . HIS A 1 367 ? -10.305 4.477 10.766 1 86.12 367 HIS A O 1
ATOM 2727 N N . LEU A 1 368 ? -9.367 4.781 12.734 1 92.25 368 LEU A N 1
ATOM 2728 C CA . LEU A 1 368 ? -10.078 6.035 12.961 1 92.25 368 LEU A CA 1
ATOM 2729 C C . LEU A 1 368 ? -9.602 7.109 11.984 1 92.25 368 LEU A C 1
ATOM 2731 O O . LEU A 1 368 ? -10.398 7.926 11.523 1 92.25 368 LEU A O 1
ATOM 2735 N N . ARG A 1 369 ? -8.32 7.133 11.727 1 93 369 ARG A N 1
ATOM 2736 C CA . ARG A 1 369 ? -7.77 8.055 10.742 1 93 369 ARG A CA 1
ATOM 2737 C C . ARG A 1 369 ? -8.438 7.867 9.383 1 93 369 ARG A C 1
ATOM 2739 O O . ARG A 1 369 ? -8.859 8.836 8.75 1 93 369 ARG A O 1
ATOM 2746 N N . ASP A 1 370 ? -8.539 6.633 8.984 1 88.69 370 ASP A N 1
ATOM 2747 C CA . ASP A 1 370 ? -9.172 6.328 7.703 1 88.69 370 ASP A CA 1
ATOM 2748 C C . ASP A 1 370 ? -10.648 6.73 7.715 1 88.69 370 ASP A C 1
ATOM 2750 O O . ASP A 1 370 ? -11.18 7.168 6.691 1 88.69 370 ASP A O 1
ATOM 2754 N N . TYR A 1 371 ? -11.273 6.578 8.828 1 91.19 371 TYR A N 1
ATOM 2755 C CA . TYR A 1 371 ? -12.664 6.984 8.977 1 91.19 371 TYR A CA 1
ATOM 2756 C C . TYR A 1 371 ? -12.805 8.5 8.859 1 91.19 371 TYR A C 1
ATOM 2758 O O . TYR A 1 371 ? -13.742 8.984 8.219 1 91.19 371 TYR A O 1
ATOM 2766 N N . VAL A 1 372 ? -11.875 9.25 9.383 1 94.88 372 VAL A N 1
ATOM 2767 C CA . VAL A 1 372 ? -11.891 10.703 9.281 1 94.88 372 VAL A CA 1
ATOM 2768 C C . VAL A 1 372 ? -11.734 11.117 7.816 1 94.88 372 VAL A C 1
ATOM 2770 O O . VAL A 1 372 ? -12.414 12.031 7.348 1 94.88 372 VAL A O 1
ATOM 2773 N N . GLU A 1 373 ? -10.852 10.469 7.168 1 89.5 373 GLU A N 1
ATOM 2774 C CA . GLU A 1 373 ? -10.656 10.742 5.75 1 89.5 373 GLU A CA 1
ATOM 2775 C C . GLU A 1 373 ? -11.938 10.484 4.957 1 89.5 373 GLU A C 1
ATOM 2777 O O . GLU A 1 373 ? -12.289 11.266 4.066 1 89.5 373 GLU A O 1
ATOM 2782 N N . TYR A 1 374 ? -12.578 9.414 5.32 1 89.12 374 TYR A N 1
ATOM 2783 C CA . TYR A 1 374 ? -13.852 9.078 4.688 1 89.12 374 TYR A CA 1
ATOM 2784 C C . TYR A 1 374 ? -14.883 10.172 4.938 1 89.12 374 TYR A C 1
ATOM 2786 O O . TYR A 1 374 ? -15.547 10.641 4.008 1 89.12 374 TYR A O 1
ATOM 2794 N N . LEU A 1 375 ? -15 10.578 6.168 1 93.5 375 LEU A N 1
ATOM 2795 C CA . LEU A 1 375 ? -15.961 11.609 6.531 1 93.5 375 LEU A CA 1
ATOM 2796 C C . LEU A 1 375 ? -15.656 12.922 5.816 1 93.5 375 LEU A C 1
ATOM 2798 O O . LEU A 1 375 ? -16.562 13.594 5.32 1 93.5 375 LEU A O 1
ATOM 2802 N N . ASN A 1 376 ? -14.391 13.281 5.785 1 92.44 376 ASN A N 1
ATOM 2803 C CA . ASN A 1 376 ? -13.977 14.492 5.086 1 92.44 376 ASN A CA 1
ATOM 2804 C C . ASN A 1 376 ? -14.398 14.469 3.619 1 92.44 376 ASN A C 1
ATOM 2806 O O . ASN A 1 376 ? -14.953 15.445 3.113 1 92.44 376 ASN A O 1
ATOM 2810 N N . HIS A 1 377 ? -14.25 13.367 3.004 1 87.38 377 HIS A N 1
ATOM 2811 C CA . HIS A 1 377 ? -14.633 13.219 1.605 1 87.38 377 HIS A CA 1
ATOM 2812 C C . HIS A 1 377 ? -16.141 13.367 1.429 1 87.38 377 HIS A C 1
ATOM 2814 O O . HIS A 1 377 ? -16.594 14.016 0.482 1 87.38 377 HIS A O 1
ATOM 2820 N N . GLN A 1 378 ? -16.875 12.727 2.318 1 90.44 378 GLN A N 1
ATOM 2821 C CA . GLN A 1 378 ? -18.328 12.789 2.242 1 90.44 378 GLN A CA 1
ATOM 2822 C C . GLN A 1 378 ? -18.828 14.219 2.443 1 90.44 378 GLN A C 1
ATOM 2824 O O . GLN A 1 378 ? -19.75 14.664 1.771 1 90.44 378 GLN A O 1
ATOM 2829 N N . ILE A 1 379 ? -18.219 14.938 3.309 1 92.62 379 ILE A N 1
ATOM 2830 C CA . ILE A 1 379 ? -18.609 16.312 3.594 1 92.62 379 ILE A CA 1
ATOM 2831 C C . ILE A 1 379 ? -18.297 17.203 2.393 1 92.62 379 ILE A C 1
ATOM 2833 O O . ILE A 1 379 ? -19.125 18.016 1.972 1 92.62 379 ILE A O 1
ATOM 2837 N N . ILE A 1 380 ? -17.125 17.031 1.815 1 86.69 380 ILE A N 1
ATOM 2838 C CA . ILE A 1 380 ? -16.719 17.828 0.66 1 86.69 380 ILE A CA 1
ATOM 2839 C C . ILE A 1 380 ? -17.641 17.531 -0.52 1 86.69 380 ILE A C 1
ATOM 2841 O O . ILE A 1 380 ? -18.047 18.453 -1.238 1 86.69 380 ILE A O 1
ATOM 2845 N N . ASP A 1 381 ? -17.984 16.266 -0.698 1 85.69 381 ASP A N 1
ATOM 2846 C CA . ASP A 1 381 ? -18.922 15.898 -1.754 1 85.69 381 ASP A CA 1
ATOM 2847 C C . ASP A 1 381 ? -20.281 16.594 -1.557 1 85.69 381 ASP A C 1
ATOM 2849 O O . ASP A 1 381 ? -20.906 17.031 -2.525 1 85.69 381 ASP A O 1
ATOM 2853 N N . ALA A 1 382 ? -20.672 16.594 -0.335 1 89.81 382 ALA A N 1
ATOM 2854 C CA . ALA A 1 382 ? -21.922 17.266 -0.013 1 89.81 382 ALA A CA 1
ATOM 2855 C C . ALA A 1 382 ? -21.844 18.766 -0.324 1 89.81 382 ALA A C 1
ATOM 2857 O O . ALA A 1 382 ? -22.781 19.344 -0.868 1 89.81 382 ALA A O 1
ATOM 2858 N N . VAL A 1 383 ? -20.734 19.406 -0.023 1 87.56 383 VAL A N 1
ATOM 2859 C CA . VAL A 1 383 ? -20.531 20.828 -0.272 1 87.56 383 VAL A CA 1
ATOM 2860 C C . VAL A 1 383 ? -20.578 21.094 -1.773 1 87.56 383 VAL A C 1
ATOM 2862 O O . VAL A 1 383 ? -21.266 22.031 -2.215 1 87.56 383 VAL A O 1
ATOM 2865 N N . VAL A 1 384 ? -19.938 20.266 -2.535 1 80.94 384 VAL A N 1
ATOM 2866 C CA . VAL A 1 384 ? -19.891 20.438 -3.986 1 80.94 384 VAL A CA 1
ATOM 2867 C C . VAL A 1 384 ? -21.281 20.266 -4.574 1 80.94 384 VAL A C 1
ATOM 2869 O O . VAL A 1 384 ? -21.688 21 -5.473 1 80.94 384 VAL A O 1
ATOM 2872 N N . SER A 1 385 ? -22 19.312 -4.016 1 84.44 385 SER A N 1
ATOM 2873 C CA . SER A 1 385 ? -23.359 19.062 -4.504 1 84.44 385 SER A CA 1
ATOM 2874 C C . SER A 1 385 ? -24.281 20.234 -4.219 1 84.44 385 SER A C 1
ATOM 2876 O O . SER A 1 385 ? -25.219 20.5 -4.977 1 84.44 385 SER A O 1
ATOM 2878 N N . MET A 1 386 ? -24.062 20.969 -3.205 1 86.5 386 MET A N 1
ATOM 2879 C CA . MET A 1 386 ? -24.875 22.109 -2.82 1 86.5 386 MET A CA 1
ATOM 2880 C C . MET A 1 386 ? -24.594 23.312 -3.715 1 86.5 386 MET A C 1
ATOM 2882 O O . MET A 1 386 ? -25.469 24.141 -3.943 1 86.5 386 MET A O 1
ATOM 2886 N N . GLU A 1 387 ? -23.422 23.406 -4.191 1 77.81 387 GLU A N 1
ATOM 2887 C CA . GLU A 1 387 ? -23.016 24.562 -4.98 1 77.81 387 GLU A CA 1
ATOM 2888 C C . GLU A 1 387 ? -23.797 24.656 -6.285 1 77.81 387 GLU A C 1
ATOM 2890 O O . GLU A 1 387 ? -23.938 25.734 -6.863 1 77.81 387 GLU A O 1
ATOM 2895 N N . ASP A 1 388 ? -24.391 23.547 -6.664 1 73.94 388 ASP A N 1
ATOM 2896 C CA . ASP A 1 388 ? -25.156 23.5 -7.906 1 73.94 388 ASP A CA 1
ATOM 2897 C C . ASP A 1 388 ? -26.594 23.953 -7.684 1 73.94 388 ASP A C 1
ATOM 2899 O O . ASP A 1 388 ? -27.344 24.172 -8.648 1 73.94 388 ASP A O 1
ATOM 2903 N N . ARG A 1 389 ? -27.094 24.141 -6.445 1 77.69 389 ARG A N 1
ATOM 2904 C CA . ARG A 1 389 ? -28.5 24.375 -6.125 1 77.69 389 ARG A CA 1
ATOM 2905 C C . ARG A 1 389 ? -28.797 25.859 -6.059 1 77.69 389 ARG A C 1
ATOM 2907 O O . ARG A 1 389 ? -29.938 26.266 -5.816 1 77.69 389 ARG A O 1
ATOM 2914 N N . GLY A 1 390 ? -28.016 26.859 -6.625 1 77.5 390 GLY A N 1
ATOM 2915 C CA . GLY A 1 390 ? -28.266 28.281 -6.449 1 77.5 390 GLY A CA 1
ATOM 2916 C C . GLY A 1 390 ? -28.391 28.703 -4.996 1 77.5 390 GLY A C 1
ATOM 2917 O O . GLY A 1 390 ? -29.5 28.828 -4.477 1 77.5 390 GLY A O 1
ATOM 2918 N N . LEU A 1 391 ? -27.484 29.031 -4.305 1 84.81 391 LEU A N 1
ATOM 2919 C CA . LEU A 1 391 ? -27.438 29.328 -2.879 1 84.81 391 LEU A CA 1
ATOM 2920 C C . LEU A 1 391 ? -27.438 30.828 -2.631 1 84.81 391 LEU A C 1
ATOM 2922 O O . LEU A 1 391 ? -27.078 31.609 -3.516 1 84.81 391 LEU A O 1
ATOM 2926 N N . SER A 1 392 ? -28 31.172 -1.449 1 86.06 392 SER A N 1
ATOM 2927 C CA . SER A 1 392 ? -27.812 32.531 -0.972 1 86.06 392 SER A CA 1
ATOM 2928 C C . SER A 1 392 ? -26.359 32.812 -0.622 1 86.06 392 SER A C 1
ATOM 2930 O O . SER A 1 392 ? -25.578 31.875 -0.446 1 86.06 392 SER A O 1
ATOM 2932 N N . VAL A 1 393 ? -25.969 34.062 -0.536 1 87.5 393 VAL A N 1
ATOM 2933 C CA . VAL A 1 393 ? -24.609 34.438 -0.158 1 87.5 393 VAL A CA 1
ATOM 2934 C C . VAL A 1 393 ? -24.281 33.906 1.233 1 87.5 393 VAL A C 1
ATOM 2936 O O . VAL A 1 393 ? -23.172 33.438 1.488 1 87.5 393 VAL A O 1
ATOM 2939 N N . GLU A 1 394 ? -25.25 33.906 2.055 1 87.44 394 GLU A N 1
ATOM 2940 C CA . GLU A 1 394 ? -25.062 33.406 3.416 1 87.44 394 GLU A CA 1
ATOM 2941 C C . GLU A 1 394 ? -24.797 31.906 3.426 1 87.44 394 GLU A C 1
ATOM 2943 O O . GLU A 1 394 ? -23.875 31.453 4.094 1 87.44 394 GLU A O 1
ATOM 2948 N N . ASP A 1 395 ? -25.547 31.219 2.662 1 86.25 395 ASP A N 1
ATOM 2949 C CA . ASP A 1 395 ? -25.391 29.766 2.604 1 86.25 395 ASP A CA 1
ATOM 2950 C C . ASP A 1 395 ? -24.078 29.375 1.926 1 86.25 395 ASP A C 1
ATOM 2952 O O . ASP A 1 395 ? -23.438 28.406 2.326 1 86.25 395 ASP A O 1
ATOM 2956 N N . ALA A 1 396 ? -23.75 30.141 0.96 1 86.62 396 ALA A N 1
ATOM 2957 C CA . ALA A 1 396 ? -22.5 29.891 0.252 1 86.62 396 ALA A CA 1
ATOM 2958 C C . ALA A 1 396 ? -21.297 30.078 1.178 1 86.62 396 ALA A C 1
ATOM 2960 O O . ALA A 1 396 ? -20.359 29.281 1.149 1 86.62 396 ALA A O 1
ATOM 2961 N N . ALA A 1 397 ? -21.391 31.109 1.96 1 87.25 397 ALA A N 1
ATOM 2962 C CA . ALA A 1 397 ? -20.328 31.359 2.924 1 87.25 397 ALA A CA 1
ATOM 2963 C C . ALA A 1 397 ? -20.266 30.266 3.982 1 87.25 397 ALA A C 1
ATOM 2965 O O . ALA A 1 397 ? -19.172 29.828 4.355 1 87.25 397 ALA A O 1
ATOM 2966 N N . ARG A 1 398 ? -21.391 29.828 4.395 1 88.44 398 ARG A N 1
ATOM 2967 C CA . ARG A 1 398 ? -21.453 28.812 5.445 1 88.44 398 ARG A CA 1
ATOM 2968 C C . ARG A 1 398 ? -20.875 27.484 4.965 1 88.44 398 ARG A C 1
ATOM 2970 O O . ARG A 1 398 ? -20.094 26.859 5.672 1 88.44 398 ARG A O 1
ATOM 2977 N N . ILE A 1 399 ? -21.25 27.109 3.795 1 87.88 399 ILE A N 1
ATOM 2978 C CA . ILE A 1 399 ? -20.781 25.828 3.297 1 87.88 399 ILE A CA 1
ATOM 2979 C C . ILE A 1 399 ? -19.281 25.891 3.021 1 87.88 399 ILE A C 1
ATOM 2981 O O . ILE A 1 399 ? -18.562 24.906 3.197 1 87.88 399 ILE A O 1
ATOM 2985 N N . SER A 1 400 ? -18.828 27 2.607 1 85.75 400 SER A N 1
ATOM 2986 C CA . SER A 1 400 ? -17.391 27.172 2.385 1 85.75 400 SER A CA 1
ATOM 2987 C C . SER A 1 400 ? -16.609 27.047 3.688 1 85.75 400 SER A C 1
ATOM 2989 O O . SER A 1 400 ? -15.531 26.453 3.715 1 85.75 400 SER A O 1
ATOM 2991 N N . ILE A 1 401 ? -17.172 27.594 4.703 1 88.44 401 ILE A N 1
ATOM 2992 C CA . ILE A 1 401 ? -16.531 27.516 6.012 1 88.44 401 ILE A CA 1
ATOM 2993 C C . ILE A 1 401 ? -16.531 26.062 6.508 1 88.44 401 ILE A C 1
ATOM 2995 O O . ILE A 1 401 ? -15.57 25.609 7.133 1 88.44 401 ILE A O 1
ATOM 2999 N N . LEU A 1 402 ? -17.609 25.406 6.227 1 91.25 402 LEU A N 1
ATOM 3000 C CA . LEU A 1 402 ? -17.703 24 6.629 1 91.25 402 LEU A CA 1
ATOM 3001 C C . LEU A 1 402 ? -16.641 23.172 5.914 1 91.25 402 LEU A C 1
ATOM 3003 O O . LEU A 1 402 ? -16.047 22.281 6.516 1 91.25 402 LEU A O 1
ATOM 3007 N N . ALA A 1 403 ? -16.438 23.453 4.676 1 88.75 403 ALA A N 1
ATOM 3008 C CA . ALA A 1 403 ? -15.391 22.766 3.928 1 88.75 403 ALA A CA 1
ATOM 3009 C C . ALA A 1 403 ? -14.016 23.031 4.543 1 88.75 403 ALA A C 1
ATOM 3011 O O . ALA A 1 403 ? -13.211 22.109 4.688 1 88.75 403 ALA A O 1
ATOM 3012 N N . ARG A 1 404 ? -13.781 24.203 4.945 1 88.06 404 ARG A N 1
ATOM 3013 C CA . ARG A 1 404 ? -12.523 24.578 5.582 1 88.06 404 ARG A CA 1
ATOM 3014 C C . ARG A 1 404 ? -12.352 23.844 6.914 1 88.06 404 ARG A C 1
ATOM 3016 O O . ARG A 1 404 ? -11.266 23.359 7.223 1 88.06 404 ARG A O 1
ATOM 3023 N N . THR A 1 405 ? -13.43 23.875 7.633 1 92.38 405 THR A N 1
ATOM 3024 C CA . THR A 1 405 ? -13.391 23.234 8.945 1 92.38 405 THR A CA 1
ATOM 3025 C C . THR A 1 405 ? -13.102 21.75 8.812 1 92.38 405 THR A C 1
ATOM 3027 O O . THR A 1 405 ? -12.297 21.188 9.562 1 92.38 405 THR A O 1
ATOM 3030 N N . ALA A 1 406 ? -13.75 21.141 7.867 1 92.94 406 ALA A N 1
ATOM 3031 C CA . ALA A 1 406 ? -13.523 19.719 7.633 1 92.94 406 ALA A CA 1
ATOM 3032 C C . ALA A 1 406 ? -12.062 19.438 7.285 1 92.94 406 ALA A C 1
ATOM 3034 O O . ALA A 1 406 ? -11.469 18.484 7.793 1 92.94 406 ALA A O 1
ATOM 3035 N N . ASP A 1 407 ? -11.5 20.203 6.531 1 88.81 407 ASP A N 1
ATOM 3036 C CA . ASP A 1 407 ? -10.109 20.062 6.125 1 88.81 407 ASP A CA 1
ATOM 3037 C C . ASP A 1 407 ? -9.164 20.234 7.316 1 88.81 407 ASP A C 1
ATOM 3039 O O . ASP A 1 407 ? -8.172 19.5 7.438 1 88.81 407 ASP A O 1
ATOM 3043 N N . LEU A 1 408 ? -9.461 21.203 8.109 1 91.38 408 LEU A N 1
ATOM 3044 C CA . LEU A 1 408 ? -8.633 21.453 9.289 1 91.38 408 LEU A CA 1
ATOM 3045 C C . LEU A 1 408 ? -8.703 20.281 10.258 1 91.38 408 LEU A C 1
ATOM 3047 O O . LEU A 1 408 ? -7.68 19.875 10.82 1 91.38 408 LEU A O 1
ATOM 3051 N N . VAL A 1 409 ? -9.891 19.781 10.398 1 94.69 409 VAL A N 1
ATOM 3052 C CA . VAL A 1 409 ? -10.047 18.625 11.281 1 94.69 409 VAL A CA 1
ATOM 3053 C C . VAL A 1 409 ? -9.281 17.438 10.719 1 94.69 409 VAL A C 1
ATOM 3055 O O . VAL A 1 409 ? -8.633 16.703 11.461 1 94.69 409 VAL A O 1
ATOM 3058 N N . GLY A 1 410 ? -9.422 17.219 9.438 1 92.44 410 GLY A N 1
ATOM 3059 C CA . GLY A 1 410 ? -8.648 16.172 8.797 1 92.44 410 GLY A CA 1
ATOM 3060 C C . GLY A 1 410 ? -7.152 16.312 9.016 1 92.44 410 GLY A C 1
ATOM 3061 O O . GLY A 1 410 ? -6.469 15.344 9.344 1 92.44 410 GLY A O 1
ATOM 3062 N N . SER A 1 411 ? -6.668 17.5 8.852 1 89.62 411 SER A N 1
ATOM 3063 C CA . SER A 1 411 ? -5.25 17.781 9.055 1 89.62 411 SER A CA 1
ATOM 3064 C C . SER A 1 411 ? -4.84 17.547 10.508 1 89.62 411 SER A C 1
ATOM 3066 O O . SER A 1 411 ? -3.742 17.047 10.773 1 89.62 411 SER A O 1
ATOM 3068 N N . MET A 1 412 ? -5.676 17.953 11.359 1 92.69 412 MET A N 1
ATOM 3069 C CA . MET A 1 412 ? -5.422 17.734 12.781 1 92.69 412 MET A CA 1
ATOM 3070 C C . MET A 1 412 ? -5.301 16.234 13.078 1 92.69 412 MET A C 1
ATOM 3072 O O . MET A 1 412 ? -4.395 15.82 13.805 1 92.69 412 MET A O 1
ATOM 3076 N N . ALA A 1 413 ? -6.246 15.477 12.516 1 94.25 413 ALA A N 1
ATOM 3077 C CA . ALA A 1 413 ? -6.211 14.023 12.703 1 94.25 413 ALA A CA 1
ATOM 3078 C C . ALA A 1 413 ? -4.91 13.438 12.172 1 94.25 413 ALA A C 1
ATOM 3080 O O . ALA A 1 413 ? -4.293 12.586 12.812 1 94.25 413 ALA A O 1
ATOM 3081 N N . GLU A 1 414 ? -4.484 13.914 11.07 1 89.56 414 GLU A N 1
ATOM 3082 C CA . GLU A 1 414 ? -3.24 13.43 10.477 1 89.56 414 GLU A CA 1
ATOM 3083 C C . GLU A 1 414 ? -2.043 13.742 11.367 1 89.56 414 GLU A C 1
ATOM 3085 O O . GLU A 1 414 ? -1.151 12.906 11.531 1 89.56 414 GLU A O 1
ATOM 3090 N N . GLN A 1 415 ? -2.031 14.914 11.844 1 89.25 415 GLN A N 1
ATOM 3091 C CA . GLN A 1 415 ? -0.954 15.312 12.742 1 89.25 415 GLN A CA 1
ATOM 3092 C C . GLN A 1 415 ? -0.932 14.438 13.992 1 89.25 415 GLN A C 1
ATOM 3094 O O . GLN A 1 415 ? 0.138 14.055 14.469 1 89.25 415 GLN A O 1
ATOM 3099 N N . THR A 1 416 ? -2.08 14.172 14.531 1 93.75 416 THR A N 1
ATOM 3100 C CA . THR A 1 416 ? -2.189 13.367 15.742 1 93.75 416 THR A CA 1
ATOM 3101 C C . THR A 1 416 ? -1.729 11.93 15.477 1 93.75 416 THR A C 1
ATOM 3103 O O . THR A 1 416 ? -1.07 11.32 16.312 1 93.75 416 THR A O 1
ATOM 3106 N N . VAL A 1 417 ? -2.1 11.453 14.359 1 92.19 417 VAL A N 1
ATOM 3107 C CA . VAL A 1 417 ? -1.662 10.117 13.977 1 92.19 417 VAL A CA 1
ATOM 3108 C C . VAL A 1 417 ? -0.14 10.086 13.859 1 92.19 417 VAL A C 1
ATOM 3110 O O . VAL A 1 417 ? 0.499 9.102 14.25 1 92.19 417 VAL A O 1
ATOM 3113 N N . GLY A 1 418 ? 0.399 11.094 13.289 1 87.25 418 GLY A N 1
ATOM 3114 C CA . GLY A 1 418 ? 1.849 11.203 13.227 1 87.25 418 GLY A CA 1
ATOM 3115 C C . GLY A 1 418 ? 2.508 11.141 14.594 1 87.25 418 GLY A C 1
ATOM 3116 O O . GLY A 1 418 ? 3.557 10.516 14.75 1 87.25 418 GLY A O 1
ATOM 3117 N N . MET A 1 419 ? 1.914 11.719 15.516 1 89.06 419 MET A N 1
ATOM 3118 C CA . MET A 1 419 ? 2.418 11.688 16.891 1 89.06 419 MET A CA 1
ATOM 3119 C C . MET A 1 419 ? 2.377 10.273 17.453 1 89.06 419 MET A C 1
ATOM 3121 O O . MET A 1 419 ? 3.34 9.828 18.078 1 89.06 419 MET A O 1
ATOM 3125 N N . ALA A 1 420 ? 1.266 9.602 17.25 1 91.12 420 ALA A N 1
ATOM 3126 C CA . ALA A 1 420 ? 1.127 8.227 17.703 1 91.12 420 ALA A CA 1
ATOM 3127 C C . ALA A 1 420 ? 2.201 7.332 17.094 1 91.12 420 ALA A C 1
ATOM 3129 O O . ALA A 1 420 ? 2.748 6.457 17.781 1 91.12 420 ALA A O 1
ATOM 3130 N N . ARG A 1 421 ? 2.461 7.555 15.906 1 86.44 421 ARG A N 1
ATOM 3131 C CA . ARG A 1 421 ? 3.484 6.773 15.219 1 86.44 421 ARG A CA 1
ATOM 3132 C C . ARG A 1 421 ? 4.855 6.984 15.852 1 86.44 421 ARG A C 1
ATOM 3134 O O . ARG A 1 421 ? 5.66 6.055 15.93 1 86.44 421 ARG A O 1
ATOM 3141 N N . ARG A 1 422 ? 5.113 8.156 16.219 1 82.69 422 ARG A N 1
ATOM 3142 C CA . ARG A 1 422 ? 6.379 8.453 16.875 1 82.69 422 ARG A CA 1
ATOM 3143 C C . ARG A 1 422 ? 6.48 7.723 18.219 1 82.69 422 ARG A C 1
ATOM 3145 O O . ARG A 1 422 ? 7.547 7.211 18.578 1 82.69 422 ARG A O 1
ATOM 3152 N N . PHE A 1 423 ? 5.379 7.676 18.906 1 86.81 423 PHE A N 1
ATOM 3153 C CA . PHE A 1 423 ? 5.352 6.938 20.172 1 86.81 423 PHE A CA 1
ATOM 3154 C C . PHE A 1 423 ? 5.613 5.457 19.938 1 86.81 423 PHE A C 1
ATOM 3156 O O . PHE A 1 423 ? 6.336 4.82 20.703 1 86.81 423 PHE A O 1
ATOM 3163 N N . GLU A 1 424 ? 5.004 5.004 18.891 1 84.69 424 GLU A N 1
ATOM 3164 C CA . GLU A 1 424 ? 5.195 3.598 18.547 1 84.69 424 GLU A CA 1
ATOM 3165 C C . GLU A 1 424 ? 6.652 3.303 18.219 1 84.69 424 GLU A C 1
ATOM 3167 O O . GLU A 1 424 ? 7.203 2.287 18.656 1 84.69 424 GLU A O 1
ATOM 3172 N N . GLN A 1 425 ? 7.25 4.164 17.531 1 77.62 425 GLN A N 1
ATOM 3173 C CA . GLN A 1 425 ? 8.648 4.012 17.156 1 77.62 425 GLN A CA 1
ATOM 3174 C C . GLN A 1 425 ? 9.555 4.066 18.375 1 77.62 425 GLN A C 1
ATOM 3176 O O . GLN A 1 425 ? 10.555 3.338 18.453 1 77.62 425 GLN A O 1
ATOM 3181 N N . MET A 1 426 ? 9.227 4.879 19.266 1 78.25 426 MET A N 1
ATOM 3182 C CA . MET A 1 426 ? 9.992 4.996 20.5 1 78.25 426 MET A CA 1
ATOM 3183 C C . MET A 1 426 ? 9.953 3.691 21.297 1 78.25 426 MET A C 1
ATOM 3185 O O . MET A 1 426 ? 10.977 3.25 21.828 1 78.25 426 MET A O 1
ATOM 3189 N N . LYS A 1 427 ? 8.812 3.203 21.344 1 80.62 427 LYS A N 1
ATOM 3190 C CA . LYS A 1 427 ? 8.656 1.938 22.062 1 80.62 427 LYS A CA 1
ATOM 3191 C C . LYS A 1 427 ? 9.445 0.821 21.375 1 80.62 427 LYS A C 1
ATOM 3193 O O . LYS A 1 427 ? 10.055 -0.015 22.047 1 80.62 427 LYS A O 1
ATOM 3198 N N . GLU A 1 428 ? 9.414 0.819 20.094 1 76.69 428 GLU A N 1
ATOM 3199 C CA . GLU A 1 428 ? 10.141 -0.187 19.328 1 76.69 428 GLU A CA 1
ATOM 3200 C C . GLU A 1 428 ? 11.648 -0.079 19.562 1 76.69 428 GLU A C 1
ATOM 3202 O O . GLU A 1 428 ? 12.359 -1.086 19.531 1 76.69 428 GLU A O 1
ATOM 3207 N N . LYS A 1 429 ? 12.086 1.146 19.75 1 72.88 429 LYS A N 1
ATOM 3208 C CA . LYS A 1 429 ? 13.5 1.385 20.016 1 72.88 429 LYS A CA 1
ATOM 3209 C C . LYS A 1 429 ? 13.82 1.265 21.5 1 72.88 429 LYS A C 1
ATOM 3211 O O . LYS A 1 429 ? 14.906 1.646 21.938 1 72.88 429 LYS A O 1
ATOM 3216 N N . ASN A 1 430 ? 12.828 0.781 22.281 1 77.31 430 ASN A N 1
ATOM 3217 C CA . ASN A 1 430 ? 12.945 0.562 23.719 1 77.31 430 ASN A CA 1
ATOM 3218 C C . ASN A 1 430 ? 13.266 1.857 24.453 1 77.31 430 ASN A C 1
ATOM 3220 O O . ASN A 1 430 ? 14.141 1.88 25.328 1 77.31 430 ASN A O 1
ATOM 3224 N N . MET A 1 431 ? 12.672 2.896 23.969 1 76.94 431 MET A N 1
ATOM 3225 C CA . MET A 1 431 ? 12.805 4.203 24.609 1 76.94 431 MET A CA 1
ATOM 3226 C C . MET A 1 431 ? 11.445 4.73 25.062 1 76.94 431 MET A C 1
ATOM 3228 O O . MET A 1 431 ? 11.008 5.793 24.609 1 76.94 431 MET A O 1
ATOM 3232 N N . PRO A 1 432 ? 10.891 3.979 26 1 76.69 432 PRO A N 1
ATOM 3233 C CA . PRO A 1 432 ? 9.578 4.457 26.453 1 76.69 432 PRO A CA 1
ATOM 3234 C C . PRO A 1 432 ? 9.664 5.777 27.219 1 76.69 432 PRO A C 1
ATOM 3236 O O . PRO A 1 432 ? 10.719 6.113 27.766 1 76.69 432 PRO A O 1
ATOM 3239 N N . LEU A 1 433 ? 8.578 6.508 27.156 1 80.06 433 LEU A N 1
ATOM 3240 C CA . LEU A 1 433 ? 8.484 7.75 27.922 1 80.06 433 LEU A CA 1
ATOM 3241 C C . LEU A 1 433 ? 8.508 7.473 29.422 1 80.06 433 LEU A C 1
ATOM 3243 O O . LEU A 1 433 ? 7.902 6.508 29.891 1 80.06 433 LEU A O 1
ATOM 3247 N N . SER A 1 434 ? 9.266 8.258 30.109 1 80.19 434 SER A N 1
ATOM 3248 C CA . SER A 1 434 ? 9.258 8.164 31.562 1 80.19 434 SER A CA 1
ATOM 3249 C C . SER A 1 434 ? 7.91 8.586 32.125 1 80.19 434 SER A C 1
ATOM 3251 O O . SER A 1 434 ? 7.113 9.227 31.453 1 80.19 434 SER A O 1
ATOM 3253 N N . SER A 1 435 ? 7.633 8.148 33.312 1 83.44 435 SER A N 1
ATOM 3254 C CA . SER A 1 435 ? 6.395 8.539 34 1 83.44 435 SER A CA 1
ATOM 3255 C C . SER A 1 435 ? 6.273 10.055 34.094 1 83.44 435 SER A C 1
ATOM 3257 O O . SER A 1 435 ? 5.18 10.602 33.969 1 83.44 435 SER A O 1
ATOM 3259 N N . GLU A 1 436 ? 7.391 10.695 34.219 1 83.12 436 GLU A N 1
ATOM 3260 C CA . GLU A 1 436 ? 7.41 12.148 34.281 1 83.12 436 GLU A CA 1
ATOM 3261 C C . GLU A 1 436 ? 7.07 12.766 32.938 1 83.12 436 GLU A C 1
ATOM 3263 O O . GLU A 1 436 ? 6.273 13.703 32.844 1 83.12 436 GLU A O 1
ATOM 3268 N N . ALA A 1 437 ? 7.664 12.18 31.969 1 82.94 437 ALA A N 1
ATOM 3269 C CA . ALA A 1 437 ? 7.418 12.672 30.609 1 82.94 437 ALA A CA 1
ATOM 3270 C C . ALA A 1 437 ? 5.965 12.461 30.203 1 82.94 437 ALA A C 1
ATOM 3272 O O . ALA A 1 437 ? 5.387 13.289 29.484 1 82.94 437 ALA A O 1
ATOM 3273 N N . LEU A 1 438 ? 5.395 11.383 30.688 1 87.38 438 LEU A N 1
ATOM 3274 C CA . LEU A 1 438 ? 3.99 11.102 30.422 1 87.38 438 LEU A CA 1
ATOM 3275 C C . LEU A 1 438 ? 3.084 12.117 31.109 1 87.38 438 LEU A C 1
ATOM 3277 O O . LEU A 1 438 ? 2.064 12.523 30.547 1 87.38 438 LEU A O 1
ATOM 3281 N N . GLY A 1 439 ? 3.424 12.391 32.312 1 88.75 439 GLY A N 1
ATOM 3282 C CA . GLY A 1 439 ? 2.688 13.43 33 1 88.75 439 GLY A CA 1
ATOM 3283 C C . GLY A 1 439 ? 2.748 14.773 32.312 1 88.75 439 GLY A C 1
ATOM 3284 O O . GLY A 1 439 ? 1.732 15.469 32.188 1 88.75 439 GLY A O 1
ATOM 3285 N N . ASP A 1 440 ? 3.936 15.156 31.812 1 88.38 440 ASP A N 1
ATOM 3286 C CA . ASP A 1 440 ? 4.117 16.391 31.047 1 88.38 440 ASP A CA 1
ATOM 3287 C C . ASP A 1 440 ? 3.271 16.391 29.781 1 88.38 440 ASP A C 1
ATOM 3289 O O . ASP A 1 440 ? 2.666 17.406 29.438 1 88.38 440 ASP A O 1
ATOM 3293 N N . LEU A 1 441 ? 3.279 15.25 29.203 1 89.94 441 LEU A N 1
ATOM 3294 C CA . LEU A 1 441 ? 2.51 15.086 27.969 1 89.94 441 LEU A CA 1
ATOM 3295 C C . LEU A 1 441 ? 1.022 15.297 28.234 1 89.94 441 LEU A C 1
ATOM 3297 O O . LEU A 1 441 ? 0.348 15.984 27.469 1 89.94 441 LEU A O 1
ATOM 3301 N N . GLN A 1 442 ? 0.552 14.742 29.297 1 92.62 442 GLN A N 1
ATOM 3302 C CA . GLN A 1 442 ? -0.857 14.867 29.641 1 92.62 442 GLN A CA 1
ATOM 3303 C C . GLN A 1 442 ? -1.209 16.312 30 1 92.62 442 GLN A C 1
ATOM 3305 O O . GLN A 1 442 ? -2.287 16.797 29.641 1 92.62 442 GLN A O 1
ATOM 3310 N N . GLU A 1 443 ? -0.299 16.922 30.594 1 93.69 443 GLU A N 1
ATOM 3311 C CA . GLU A 1 443 ? -0.515 18.312 30.969 1 93.69 443 GLU A CA 1
ATOM 3312 C C . GLU A 1 443 ? -0.612 19.203 29.734 1 93.69 443 GLU A C 1
ATOM 3314 O O . GLU A 1 443 ? -1.456 20.109 29.672 1 93.69 443 GLU A O 1
ATOM 3319 N N . MET A 1 444 ? 0.164 18.984 28.781 1 93.38 444 MET A N 1
ATOM 3320 C CA . MET A 1 444 ? 0.155 19.766 27.547 1 93.38 444 MET A CA 1
ATOM 3321 C C . MET A 1 444 ? -1.07 19.438 26.703 1 93.38 444 MET A C 1
ATOM 3323 O O . MET A 1 444 ? -1.593 20.297 26 1 93.38 444 MET A O 1
ATOM 3327 N N . ALA A 1 445 ? -1.551 18.172 26.812 1 95.38 445 ALA A N 1
ATOM 3328 C CA . ALA A 1 445 ? -2.676 17.734 26 1 95.38 445 ALA A CA 1
ATOM 3329 C C . ALA A 1 445 ? -3.998 18.266 26.547 1 95.38 445 ALA A C 1
ATOM 3331 O O . ALA A 1 445 ? -4.988 18.344 25.828 1 95.38 445 ALA A O 1
ATOM 3332 N N . THR A 1 446 ? -4.059 18.625 27.797 1 96 446 THR A N 1
ATOM 3333 C CA . THR A 1 446 ? -5.289 19 28.5 1 96 446 THR A CA 1
ATOM 3334 C C . THR A 1 446 ? -5.93 20.219 27.844 1 96 446 THR A C 1
ATOM 3336 O O . THR A 1 446 ? -7.117 20.203 27.516 1 96 446 THR A O 1
ATOM 3339 N N . PRO A 1 447 ? -5.129 21.328 27.609 1 96.06 447 PRO A N 1
ATOM 3340 C CA . PRO A 1 447 ? -5.754 22.469 26.953 1 96.06 447 PRO A CA 1
ATOM 3341 C C . PRO A 1 447 ? -6.301 22.141 25.562 1 96.06 447 PRO A C 1
ATOM 3343 O O . PRO A 1 447 ? -7.328 22.672 25.156 1 96.06 447 PRO A O 1
ATOM 3346 N N . CYS A 1 448 ? -5.629 21.297 24.844 1 95.69 448 CYS A N 1
ATOM 3347 C CA . CYS A 1 448 ? -6.094 20.875 23.516 1 95.69 448 CYS A CA 1
ATOM 3348 C C . CYS A 1 448 ? -7.418 20.125 23.625 1 95.69 448 CYS A C 1
ATOM 3350 O O . CYS A 1 448 ? -8.352 20.406 22.875 1 95.69 448 CYS A O 1
ATOM 3352 N N . ARG A 1 449 ? -7.492 19.25 24.609 1 95.69 449 ARG A N 1
ATOM 3353 C CA . ARG A 1 449 ? -8.695 18.453 24.844 1 95.69 449 ARG A CA 1
ATOM 3354 C C . ARG A 1 449 ? -9.875 19.359 25.203 1 95.69 449 ARG A C 1
ATOM 3356 O O . ARG A 1 449 ? -10.969 19.203 24.641 1 95.69 449 ARG A O 1
ATOM 3363 N N . GLU A 1 450 ? -9.648 20.219 26.031 1 96.81 450 GLU A N 1
ATOM 3364 C CA . GLU A 1 450 ? -10.703 21.109 26.5 1 96.81 450 GLU A CA 1
ATOM 3365 C C . GLU A 1 450 ? -11.211 22 25.359 1 96.81 450 GLU A C 1
ATOM 3367 O O . GLU A 1 450 ? -12.422 22.188 25.203 1 96.81 450 GLU A O 1
ATOM 3372 N N . ASN A 1 451 ? -10.266 22.531 24.609 1 97.06 451 ASN A N 1
ATOM 3373 C CA . ASN A 1 451 ? -10.664 23.375 23.484 1 97.06 451 ASN A CA 1
ATOM 3374 C C . ASN A 1 451 ? -11.461 22.594 22.453 1 97.06 451 ASN A C 1
ATOM 3376 O O . ASN A 1 451 ? -12.43 23.109 21.875 1 97.06 451 ASN A O 1
ATOM 3380 N N . LEU A 1 452 ? -11.055 21.375 22.203 1 96.19 452 LEU A N 1
ATOM 3381 C CA . LEU A 1 452 ? -11.797 20.547 21.25 1 96.19 452 LEU A CA 1
ATOM 3382 C C . LEU A 1 452 ? -13.211 20.281 21.766 1 96.19 452 LEU A C 1
ATOM 3384 O O . LEU A 1 452 ? -14.164 20.297 20.984 1 96.19 452 LEU A O 1
ATOM 3388 N N . GLN A 1 453 ? -13.359 20.047 23.031 1 96.56 453 GLN A N 1
ATOM 3389 C CA . GLN A 1 453 ? -14.664 19.797 23.641 1 96.56 453 GLN A CA 1
ATOM 3390 C C . GLN A 1 453 ? -15.562 21.031 23.547 1 96.56 453 GLN A C 1
ATOM 3392 O O . GLN A 1 453 ? -16.75 20.922 23.25 1 96.56 453 GLN A O 1
ATOM 3397 N N . HIS A 1 454 ? -14.914 22.219 23.781 1 96.25 454 HIS A N 1
ATOM 3398 C CA . HIS A 1 454 ? -15.656 23.453 23.641 1 96.25 454 HIS A CA 1
ATOM 3399 C C . HIS A 1 454 ? -16.141 23.656 22.203 1 96.25 454 HIS A C 1
ATOM 3401 O O . HIS A 1 454 ? -17.281 24.047 21.984 1 96.25 454 HIS A O 1
ATOM 3407 N N . LEU A 1 455 ? -15.305 23.344 21.281 1 95.25 455 LEU A N 1
ATOM 3408 C CA . LEU A 1 455 ? -15.648 23.48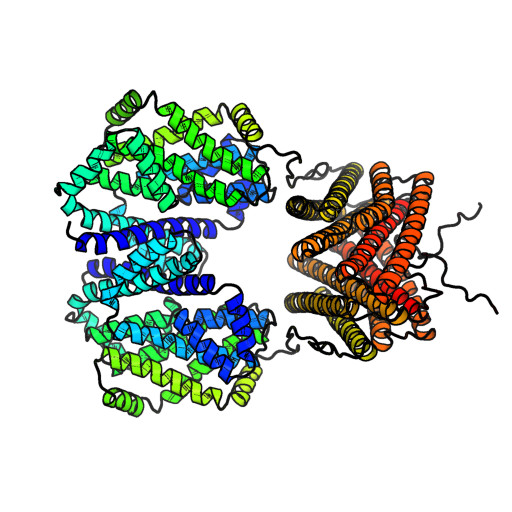4 19.875 1 95.25 455 LEU A CA 1
ATOM 3409 C C . LEU A 1 455 ? -16.797 22.562 19.5 1 95.25 455 LEU A C 1
ATOM 3411 O O . LEU A 1 455 ? -17.766 22.969 18.859 1 95.25 455 LEU A O 1
ATOM 3415 N N . MET A 1 456 ? -16.719 21.312 19.938 1 95.56 456 MET A N 1
ATOM 3416 C CA . MET A 1 456 ? -17.734 20.312 19.594 1 95.56 456 MET A CA 1
ATOM 3417 C C . MET A 1 456 ? -19.078 20.672 20.219 1 95.56 456 MET A C 1
ATOM 3419 O O . MET A 1 456 ? -20.125 20.469 19.594 1 95.56 456 MET A O 1
ATOM 3423 N N . ALA A 1 457 ? -19.031 21.266 21.359 1 95.12 457 ALA A N 1
ATOM 3424 C CA . ALA A 1 457 ? -20.25 21.562 22.109 1 95.12 457 ALA A CA 1
ATOM 3425 C C . ALA A 1 457 ? -20.953 22.797 21.531 1 95.12 457 ALA A C 1
ATOM 3427 O O . ALA A 1 457 ? -22.172 22.938 21.672 1 95.12 457 ALA A O 1
ATOM 3428 N N . THR A 1 458 ? -20.172 23.656 20.844 1 93.25 458 THR A N 1
ATOM 3429 C CA . THR A 1 458 ? -20.766 24.953 20.516 1 93.25 458 THR A CA 1
ATOM 3430 C C . THR A 1 458 ? -20.766 25.188 19.016 1 93.25 458 THR A C 1
ATOM 3432 O O . THR A 1 458 ? -21.422 26.125 18.531 1 93.25 458 THR A O 1
ATOM 3435 N N . PHE A 1 459 ? -20.078 24.406 18.266 1 91.62 459 PHE A N 1
ATOM 3436 C CA . PHE A 1 459 ? -20.031 24.578 16.812 1 91.62 459 PHE A CA 1
ATOM 3437 C C . PHE A 1 459 ? -21.406 24.375 16.203 1 91.62 459 PHE A C 1
ATOM 3439 O O . PHE A 1 459 ? -22.125 23.438 16.562 1 91.62 459 PHE A O 1
ATOM 3446 N N . PRO A 1 460 ? -21.922 25.297 15.391 1 88.44 460 PRO A N 1
ATOM 3447 C CA . PRO A 1 460 ? -21.172 26.344 14.695 1 88.44 460 PRO A CA 1
ATOM 3448 C C . PRO A 1 460 ? -21.297 27.719 15.359 1 88.44 460 PRO A C 1
ATOM 3450 O O . PRO A 1 460 ? -20.625 28.656 14.969 1 88.44 460 PRO A O 1
ATOM 3453 N N . ASP A 1 461 ? -22.156 27.812 16.328 1 87.25 461 ASP A N 1
ATOM 3454 C CA . ASP A 1 461 ? -22.391 29.094 16.984 1 87.25 461 ASP A CA 1
ATOM 3455 C C . ASP A 1 461 ? -21.641 29.156 18.312 1 87.25 461 ASP A C 1
ATOM 3457 O O . ASP A 1 461 ? -22.172 28.797 19.359 1 87.25 461 ASP A O 1
ATOM 3461 N N . MET A 1 462 ? -20.5 29.766 18.266 1 88.94 462 MET A N 1
ATOM 3462 C CA . MET A 1 462 ? -19.656 29.828 19.453 1 88.94 462 MET A CA 1
ATOM 3463 C C . MET A 1 462 ? -19.891 31.109 20.234 1 88.94 462 MET A C 1
ATOM 3465 O O . MET A 1 462 ? -19.625 32.219 19.719 1 88.94 462 MET A O 1
ATOM 3469 N N . PRO A 1 463 ? -20.375 30.969 21.484 1 91.12 463 PRO A N 1
ATOM 3470 C CA . PRO A 1 463 ? -20.531 32.156 22.328 1 91.12 463 PRO A CA 1
ATOM 3471 C C . PRO A 1 463 ? -19.203 32.844 22.656 1 91.12 463 PRO A C 1
ATOM 3473 O O . PRO A 1 463 ? -18.156 32.156 22.703 1 91.12 463 PRO A O 1
ATOM 3476 N N . ALA A 1 464 ? -19.266 34.125 22.906 1 91.19 464 ALA A N 1
ATOM 3477 C CA . ALA A 1 464 ? -18.062 34.875 23.219 1 91.19 464 ALA A CA 1
ATOM 3478 C C . ALA A 1 464 ? -17.359 34.344 24.453 1 91.19 464 ALA A C 1
ATOM 3480 O O . ALA A 1 464 ? -16.125 34.344 24.531 1 91.19 464 ALA A O 1
ATOM 3481 N N . GLU A 1 465 ? -18.125 33.844 25.344 1 93.81 465 GLU A N 1
ATOM 3482 C CA . GLU A 1 465 ? -17.562 33.312 26.578 1 93.81 465 GLU A CA 1
ATOM 3483 C C . GLU A 1 465 ? -16.719 32.062 26.297 1 93.81 465 GLU A C 1
ATOM 3485 O O . GLU A 1 465 ? -15.664 31.875 26.906 1 93.81 465 GLU A O 1
ATOM 3490 N N . VAL A 1 466 ? -17.203 31.297 25.406 1 94.75 466 VAL A N 1
ATOM 3491 C CA . VAL A 1 466 ? -16.469 30.078 25.062 1 94.75 466 VAL A CA 1
ATOM 3492 C C . VAL A 1 466 ? -15.203 30.438 24.281 1 94.75 466 VAL A C 1
ATOM 3494 O O . VAL A 1 466 ? -14.156 29.812 24.484 1 94.75 466 VAL A O 1
ATOM 3497 N N . ASP A 1 467 ? -15.281 31.406 23.422 1 93.88 467 ASP A N 1
ATOM 3498 C CA . ASP A 1 467 ? -14.094 31.891 22.719 1 93.88 467 ASP A CA 1
ATOM 3499 C C . ASP A 1 467 ? -13.016 32.344 23.688 1 93.88 467 ASP A C 1
ATOM 3501 O O . ASP A 1 467 ? -11.836 32.062 23.5 1 93.88 467 ASP A O 1
ATOM 3505 N N . GLU A 1 468 ? -13.453 33.031 24.734 1 94.69 468 GLU A N 1
ATOM 3506 C CA . GLU A 1 468 ? -12.523 33.531 25.75 1 94.69 468 GLU A CA 1
ATOM 3507 C C . GLU A 1 468 ? -11.867 32.375 26.484 1 94.69 468 GLU A C 1
ATOM 3509 O O . GLU A 1 468 ? -10.664 32.406 26.766 1 94.69 468 GLU A O 1
ATOM 3514 N N . LYS A 1 469 ? -12.648 31.422 26.828 1 96 469 LYS A N 1
ATOM 3515 C CA . LYS A 1 469 ? -12.109 30.25 27.5 1 96 469 LYS A CA 1
ATOM 3516 C C . LYS A 1 469 ? -11.086 29.531 26.625 1 96 469 LYS A C 1
ATOM 3518 O O . LYS A 1 469 ? -10.055 29.062 27.125 1 96 469 LYS A O 1
ATOM 3523 N N . MET A 1 470 ? -11.375 29.438 25.391 1 96 470 MET A N 1
ATOM 3524 C CA . MET A 1 470 ? -10.461 28.75 24.469 1 96 470 MET A CA 1
ATOM 3525 C C . MET A 1 470 ? -9.172 29.547 24.312 1 96 470 MET A C 1
ATOM 3527 O O . MET A 1 470 ? -8.094 28.969 24.203 1 96 470 MET A O 1
ATOM 3531 N N . ARG A 1 471 ? -9.273 30.859 24.328 1 94.62 471 ARG A N 1
ATOM 3532 C CA . ARG A 1 471 ? -8.078 31.703 24.25 1 94.62 471 ARG A CA 1
ATOM 3533 C C . ARG A 1 471 ? -7.207 31.516 25.484 1 94.62 471 ARG A C 1
ATOM 3535 O O . ARG A 1 471 ? -5.977 31.531 25.391 1 94.62 471 ARG A O 1
ATOM 3542 N N . TYR A 1 472 ? -7.898 31.422 26.531 1 95.69 472 TYR A N 1
ATOM 3543 C CA . TYR A 1 472 ? -7.168 31.172 27.766 1 95.69 472 TYR A CA 1
ATOM 3544 C C . TYR A 1 472 ? -6.395 29.859 27.688 1 95.69 472 TYR A C 1
ATOM 3546 O O . TYR A 1 472 ? -5.223 29.797 28.062 1 95.69 472 TYR A O 1
ATOM 3554 N N . ASN A 1 473 ? -7.031 28.859 27.203 1 96.12 473 ASN A N 1
ATOM 3555 C CA . ASN A 1 473 ? -6.383 27.562 27.016 1 96.12 473 ASN A CA 1
ATOM 3556 C C . ASN A 1 473 ? -5.227 27.641 26.031 1 96.12 473 ASN A C 1
ATOM 3558 O O . ASN A 1 473 ? -4.211 26.969 26.188 1 96.12 473 ASN A O 1
ATOM 3562 N N . ASP A 1 474 ? -5.406 28.422 24.969 1 93.88 474 ASP A N 1
ATOM 3563 C CA . ASP A 1 474 ? -4.336 28.625 24 1 93.88 474 ASP A CA 1
ATOM 3564 C C . ASP A 1 474 ? -3.086 29.188 24.672 1 93.88 474 ASP A C 1
ATOM 3566 O O . ASP A 1 474 ? -1.971 28.75 24.391 1 93.88 474 ASP A O 1
ATOM 3570 N N . GLU A 1 475 ? -3.307 30.172 25.5 1 93.88 475 GLU A N 1
ATOM 3571 C CA . GLU A 1 475 ? -2.195 30.812 26.203 1 93.88 475 GLU A CA 1
ATOM 3572 C C . GLU A 1 475 ? -1.545 29.844 27.203 1 93.88 475 GLU A C 1
ATOM 3574 O O . GLU A 1 475 ? -0.319 29.797 27.312 1 93.88 475 GLU A O 1
ATOM 3579 N N . LYS A 1 476 ? -2.381 29.141 27.844 1 95.5 476 LYS A N 1
ATOM 3580 C CA . LYS A 1 476 ? -1.868 28.125 28.766 1 95.5 476 LYS A CA 1
ATOM 3581 C C . LYS A 1 476 ? -0.993 27.109 28.031 1 95.5 476 LYS A C 1
ATOM 3583 O O . LYS A 1 476 ? 0.089 26.766 28.516 1 95.5 476 LYS A O 1
ATOM 3588 N N . LEU A 1 477 ? -1.424 26.625 26.922 1 94.81 477 LEU A N 1
ATOM 3589 C CA . LEU A 1 477 ? -0.663 25.672 26.125 1 94.81 477 LEU A CA 1
ATOM 3590 C C . LEU A 1 477 ? 0.669 26.266 25.688 1 94.81 477 LEU A C 1
ATOM 3592 O O . LEU A 1 477 ? 1.704 25.594 25.75 1 94.81 477 LEU A O 1
ATOM 3596 N N . ARG A 1 478 ? 0.634 27.5 25.219 1 92.81 478 ARG A N 1
ATOM 3597 C CA . ARG A 1 478 ? 1.855 28.172 24.797 1 92.81 478 ARG A CA 1
ATOM 3598 C C . ARG A 1 478 ? 2.883 28.219 25.922 1 92.81 478 ARG A C 1
ATOM 3600 O O . ARG A 1 478 ? 4.062 27.938 25.703 1 92.81 478 ARG A O 1
ATOM 3607 N N . GLN A 1 479 ? 2.479 28.531 27.109 1 94.06 479 GLN A N 1
ATOM 3608 C CA . GLN A 1 479 ? 3.361 28.625 28.281 1 94.06 479 GLN A CA 1
ATOM 3609 C C . GLN A 1 479 ? 3.924 27.25 28.625 1 94.06 479 GLN A C 1
ATOM 3611 O O . GLN A 1 479 ? 5.117 27.109 28.922 1 94.06 479 GLN A O 1
ATOM 3616 N N . LEU A 1 480 ? 3.072 26.297 28.594 1 93.88 480 LEU A N 1
ATOM 3617 C CA . LEU A 1 480 ? 3.508 24.938 28.906 1 93.88 480 LEU A CA 1
ATOM 3618 C C . LEU A 1 480 ? 4.535 24.453 27.891 1 93.88 480 LEU A C 1
ATOM 3620 O O . LEU A 1 480 ? 5.559 23.875 28.266 1 93.88 480 LEU A O 1
ATOM 3624 N N . LEU A 1 481 ? 4.246 24.672 26.641 1 92.19 481 LEU A N 1
ATOM 3625 C CA . LEU A 1 481 ? 5.141 24.234 25.578 1 92.19 481 LEU A CA 1
ATOM 3626 C C . LEU A 1 481 ? 6.512 24.875 25.719 1 92.19 481 LEU A C 1
ATOM 3628 O O . LEU A 1 481 ? 7.539 24.203 25.594 1 92.19 481 LEU A O 1
ATOM 3632 N N . ASN A 1 482 ? 6.543 26.188 25.984 1 91 482 ASN A N 1
ATOM 3633 C CA . ASN A 1 482 ? 7.809 26.891 26.156 1 91 482 ASN A CA 1
ATOM 3634 C C . ASN A 1 482 ? 8.555 26.406 27.391 1 91 482 ASN A C 1
ATOM 3636 O O . ASN A 1 482 ? 9.781 26.297 27.391 1 91 482 ASN A O 1
ATOM 3640 N N . TRP A 1 483 ? 7.766 26.156 28.375 1 91.44 483 TRP A N 1
ATOM 3641 C CA . TRP A 1 483 ? 8.359 25.656 29.609 1 91.44 483 TRP A CA 1
ATOM 3642 C C . TRP A 1 483 ? 9.039 24.312 29.391 1 91.44 483 TRP A C 1
ATOM 3644 O O . TRP A 1 483 ? 10.203 24.125 29.75 1 91.44 483 TRP A O 1
ATOM 3654 N N . TYR A 1 484 ? 8.406 23.438 28.812 1 89.06 484 TYR A N 1
ATOM 3655 C CA . TYR A 1 484 ? 8.93 22.094 28.609 1 89.06 484 TYR A CA 1
ATOM 3656 C C . TYR A 1 484 ? 10.047 22.094 27.562 1 89.06 484 TYR A C 1
ATOM 3658 O O . TYR A 1 484 ? 10.977 21.297 27.641 1 89.06 484 TYR A O 1
ATOM 3666 N N . TYR A 1 485 ? 9.953 22.969 26.656 1 87.81 485 TYR A N 1
ATOM 3667 C CA . TYR A 1 485 ? 11.039 23.156 25.703 1 87.81 485 TYR A CA 1
ATOM 3668 C C . TYR A 1 485 ? 12.328 23.531 26.422 1 87.81 485 TYR A C 1
ATOM 3670 O O . TYR A 1 485 ? 13.391 22.969 26.156 1 87.81 485 TYR A O 1
ATOM 3678 N N . LYS A 1 486 ? 12.258 24.469 27.344 1 88.81 486 LYS A N 1
ATOM 3679 C CA . LYS A 1 486 ? 13.422 24.922 28.078 1 88.81 486 LYS A CA 1
ATOM 3680 C C . LYS A 1 486 ? 14.008 23.797 28.938 1 88.81 486 LYS A C 1
ATOM 3682 O O . LYS A 1 486 ? 15.227 23.625 29.016 1 88.81 486 LYS A O 1
ATOM 3687 N N . ILE A 1 487 ? 13.094 23.062 29.438 1 86.38 487 ILE A N 1
ATOM 3688 C CA . ILE A 1 487 ? 13.539 21.922 30.25 1 86.38 487 ILE A CA 1
ATOM 3689 C C . ILE A 1 487 ? 14.25 20.906 29.359 1 86.38 487 ILE A C 1
ATOM 3691 O O . ILE A 1 487 ? 15.273 20.344 29.734 1 86.38 487 ILE A O 1
ATOM 3695 N N . HIS A 1 488 ? 13.68 20.672 28.234 1 83.25 488 HIS A N 1
ATOM 3696 C CA . HIS A 1 488 ? 14.258 19.719 27.281 1 83.25 488 HIS A CA 1
ATOM 3697 C C . HIS A 1 488 ? 15.656 20.156 26.859 1 83.25 488 HIS A C 1
ATOM 3699 O O . HIS A 1 488 ? 16.562 19.328 26.797 1 83.25 488 HIS A O 1
ATOM 3705 N N . ILE A 1 489 ? 15.852 21.422 26.609 1 84.81 489 ILE A N 1
ATOM 3706 C CA . ILE A 1 489 ? 17.141 21.938 26.172 1 84.81 489 ILE A CA 1
ATOM 3707 C C . ILE A 1 489 ? 18.188 21.734 27.266 1 84.81 489 ILE A C 1
ATOM 3709 O O . ILE A 1 489 ? 19.328 21.344 26.984 1 84.81 489 ILE A O 1
ATOM 3713 N N . ARG A 1 490 ? 17.797 21.922 28.469 1 85.19 490 ARG A N 1
ATOM 3714 C CA . ARG A 1 490 ? 18.719 21.766 29.594 1 85.19 490 ARG A CA 1
ATOM 3715 C C . ARG A 1 490 ? 19.094 20.297 29.781 1 85.19 490 ARG A C 1
ATOM 3717 O O . ARG A 1 490 ? 20.234 20 30.125 1 85.19 490 ARG A O 1
ATOM 3724 N N . LYS A 1 491 ? 18.141 19.5 29.562 1 81.12 491 LYS A N 1
ATOM 3725 C CA . LYS A 1 491 ? 18.406 18.078 29.703 1 81.12 491 LYS A CA 1
ATOM 3726 C C . LYS A 1 491 ? 19.375 17.578 28.625 1 81.12 491 LYS A C 1
ATOM 3728 O O . LYS A 1 491 ? 20.234 16.75 28.891 1 81.12 491 LYS A O 1
ATOM 3733 N N . VAL A 1 492 ? 19.172 18.031 27.438 1 81 492 VAL A N 1
ATOM 3734 C CA . VAL A 1 492 ? 20 17.641 26.312 1 81 492 VAL A CA 1
ATOM 3735 C C . VAL A 1 492 ? 21.406 18.172 26.484 1 81 492 VAL A C 1
ATOM 3737 O O . VAL A 1 492 ? 22.391 17.5 26.141 1 81 492 VAL A O 1
ATOM 3740 N N . ALA A 1 493 ? 21.594 19.453 26.922 1 82.31 493 ALA A N 1
ATOM 3741 C CA . ALA A 1 493 ? 22.906 20.047 27.156 1 82.31 493 ALA A CA 1
ATOM 3742 C C . ALA A 1 493 ? 23.672 19.312 28.25 1 82.31 493 ALA A C 1
ATOM 3744 O O . ALA A 1 493 ? 24.891 19.25 28.219 1 82.31 493 ALA A O 1
ATOM 3745 N N . GLY A 1 494 ? 23.141 18.844 29.172 1 73.88 494 GLY A N 1
ATOM 3746 C CA . GLY A 1 494 ? 23.859 18.125 30.219 1 73.88 494 GLY A CA 1
ATOM 3747 C C . GLY A 1 494 ? 24.172 16.703 29.859 1 73.88 494 GLY A C 1
ATOM 3748 O O . GLY A 1 494 ? 25.25 16.422 29.328 1 73.88 494 GLY A O 1
ATOM 3749 N N . ARG A 1 495 ? 23.656 15.562 29.906 1 64.5 495 ARG A N 1
ATOM 3750 C CA . ARG A 1 495 ? 23.828 14.164 29.531 1 64.5 495 ARG A CA 1
ATOM 3751 C C . ARG A 1 495 ? 22.484 13.508 29.219 1 64.5 495 ARG A C 1
ATOM 3753 O O . ARG A 1 495 ? 21.984 12.711 30.016 1 64.5 495 ARG A O 1
ATOM 3760 N N . GLY A 1 496 ? 21.859 14.234 28.328 1 61.97 496 GLY A N 1
ATOM 3761 C CA . GLY A 1 496 ? 20.547 13.664 28.094 1 61.97 496 GLY A CA 1
ATOM 3762 C C . GLY A 1 496 ? 20.594 12.383 27.281 1 61.97 496 GLY A C 1
ATOM 3763 O O . GLY A 1 496 ? 21.656 11.945 26.859 1 61.97 496 GLY A O 1
ATOM 3764 N N . SER A 1 497 ? 19.625 11.484 27.547 1 61.47 497 SER A N 1
ATOM 3765 C CA . SER A 1 497 ? 19.484 10.203 26.859 1 61.47 497 SER A CA 1
ATOM 3766 C C . SER A 1 497 ? 18.766 10.359 25.531 1 61.47 497 SER A C 1
ATOM 3768 O O . SER A 1 497 ? 18.078 11.359 25.312 1 61.47 497 SER A O 1
ATOM 3770 N N . SER A 1 498 ? 19.109 9.562 24.625 1 58.62 498 SER A N 1
ATOM 3771 C CA . SER A 1 498 ? 18.5 9.484 23.297 1 58.62 498 SER A CA 1
ATOM 3772 C C . SER A 1 498 ? 16.984 9.57 23.391 1 58.62 498 SER A C 1
ATOM 3774 O O . SER A 1 498 ? 16.328 10.094 22.484 1 58.62 498 SER A O 1
ATOM 3776 N N . ALA A 1 499 ? 16.438 9.086 24.469 1 58.25 499 ALA A N 1
ATOM 3777 C CA . ALA A 1 499 ? 15 9.086 24.672 1 58.25 499 ALA A CA 1
ATOM 3778 C C . ALA A 1 499 ? 14.453 10.508 24.734 1 58.25 499 ALA A C 1
ATOM 3780 O O . ALA A 1 499 ? 13.312 10.766 24.359 1 58.25 499 ALA A O 1
ATOM 3781 N N . ASP A 1 500 ? 15.367 11.469 25.016 1 60.28 500 ASP A N 1
ATOM 3782 C CA . ASP A 1 500 ? 14.969 12.859 25.172 1 60.28 500 ASP A CA 1
ATOM 3783 C C . ASP A 1 500 ? 14.766 13.523 23.812 1 60.28 500 ASP A C 1
ATOM 3785 O O . ASP A 1 500 ? 13.977 14.469 23.688 1 60.28 500 ASP A O 1
ATOM 3789 N N . GLY A 1 501 ? 15.398 12.898 22.891 1 60.84 501 GLY A N 1
ATOM 3790 C CA . GLY A 1 501 ? 15.281 13.469 21.547 1 60.84 501 GLY A CA 1
ATOM 3791 C C . GLY A 1 501 ? 13.898 13.312 20.953 1 60.84 501 GLY A C 1
ATOM 3792 O O . GLY A 1 501 ? 13.383 14.234 20.312 1 60.84 501 GLY A O 1
ATOM 3793 N N . ILE A 1 502 ? 13.227 12.305 21.266 1 65.06 502 ILE A N 1
ATOM 3794 C CA . ILE A 1 502 ? 11.898 12.031 20.734 1 65.06 502 ILE A CA 1
ATOM 3795 C C . ILE A 1 502 ? 10.875 12.938 21.422 1 65.06 502 ILE A C 1
ATOM 3797 O O . ILE A 1 502 ? 9.836 13.266 20.844 1 65.06 502 ILE A O 1
ATOM 3801 N N . PHE A 1 503 ? 11.305 13.594 22.5 1 71.94 503 PHE A N 1
ATOM 3802 C CA . PHE A 1 503 ? 10.375 14.445 23.25 1 71.94 503 PHE A CA 1
ATOM 3803 C C . PHE A 1 503 ? 10.125 15.75 22.5 1 71.94 503 PHE A C 1
ATOM 3805 O O . PHE A 1 503 ? 9 16.25 22.5 1 71.94 503 PHE A O 1
ATOM 3812 N N . SER A 1 504 ? 11.141 16.219 21.859 1 76.06 504 SER A N 1
ATOM 3813 C CA . SER A 1 504 ? 10.953 17.453 21.094 1 76.06 504 SER A CA 1
ATOM 3814 C C . SER A 1 504 ? 9.938 17.266 19.984 1 76.06 504 SER A C 1
ATOM 3816 O O . SER A 1 504 ? 9.117 18.156 19.734 1 76.06 504 SER A O 1
ATOM 3818 N N . GLU A 1 505 ? 9.945 16.141 19.484 1 77.62 505 GLU A N 1
ATOM 3819 C CA . GLU A 1 505 ? 8.992 15.867 18.406 1 77.62 505 GLU A CA 1
ATOM 3820 C C . GLU A 1 505 ? 7.562 15.852 18.922 1 77.62 505 GLU A C 1
ATOM 3822 O O . GLU A 1 505 ? 6.645 16.344 18.266 1 77.62 505 GLU A O 1
ATOM 3827 N N . VAL A 1 506 ? 7.465 15.336 20.078 1 82.19 506 VAL A N 1
ATOM 3828 C CA . VAL A 1 506 ? 6.145 15.258 20.688 1 82.19 506 VAL A CA 1
ATOM 3829 C C . VAL A 1 506 ? 5.656 16.656 21.047 1 82.19 506 VAL A C 1
ATOM 3831 O O . VAL A 1 506 ? 4.488 16.984 20.828 1 82.19 506 VAL A O 1
ATOM 3834 N N . LEU A 1 507 ? 6.605 17.438 21.547 1 86.56 507 LEU A N 1
ATOM 3835 C CA . LEU A 1 507 ? 6.293 18.812 21.906 1 86.56 507 LEU A CA 1
ATOM 3836 C C . LEU A 1 507 ? 5.793 19.594 20.703 1 86.56 507 LEU A C 1
ATOM 3838 O O . LEU A 1 507 ? 4.77 20.281 20.781 1 86.56 507 LEU A O 1
ATOM 3842 N N . PHE A 1 508 ? 6.398 19.422 19.688 1 85.25 508 PHE A N 1
ATOM 3843 C CA . PHE A 1 508 ? 6.055 20.203 18.5 1 85.25 508 PHE A CA 1
ATOM 3844 C C . PHE A 1 508 ? 4.805 19.656 17.828 1 85.25 508 PHE A C 1
ATOM 3846 O O . PHE A 1 508 ? 4.051 20.391 17.188 1 85.25 508 PHE A O 1
ATOM 3853 N N . SER A 1 509 ? 4.59 18.375 17.953 1 88.69 509 SER A N 1
ATOM 3854 C CA . SER A 1 509 ? 3.344 17.797 17.453 1 88.69 509 SER A CA 1
ATOM 3855 C C . SER A 1 509 ? 2.139 18.391 18.188 1 88.69 509 SER A C 1
ATOM 3857 O O . SER A 1 509 ? 1.134 18.734 17.562 1 88.69 509 SER A O 1
ATOM 3859 N N . LEU A 1 510 ? 2.281 18.531 19.484 1 91.25 510 LEU A N 1
ATOM 3860 C CA . LEU A 1 510 ? 1.193 19.094 20.266 1 91.25 510 LEU A CA 1
ATOM 3861 C C . LEU A 1 510 ? 0.993 20.578 19.938 1 91.25 510 LEU A C 1
ATOM 3863 O O . LEU A 1 510 ? -0.136 21.062 19.969 1 91.25 510 LEU A O 1
ATOM 3867 N N . GLU A 1 511 ? 2.104 21.203 19.734 1 91.75 511 GLU A N 1
ATOM 3868 C CA . GLU A 1 511 ? 2.016 22.594 19.312 1 91.75 511 GLU A CA 1
ATOM 3869 C C . GLU A 1 511 ? 1.212 22.734 18.016 1 91.75 511 GLU A C 1
ATOM 3871 O O . GLU A 1 511 ? 0.393 23.641 17.891 1 91.75 511 GLU A O 1
ATOM 3876 N N . ARG A 1 512 ? 1.442 21.891 17.109 1 90.19 512 ARG A N 1
ATOM 3877 C CA . ARG A 1 512 ? 0.758 21.938 15.82 1 90.19 512 ARG A CA 1
ATOM 3878 C C . ARG A 1 512 ? -0.72 21.594 15.977 1 90.19 512 ARG A C 1
ATOM 3880 O O . ARG A 1 512 ? -1.574 22.203 15.328 1 90.19 512 ARG A O 1
ATOM 3887 N N . ILE A 1 513 ? -0.95 20.625 16.766 1 93.44 513 ILE A N 1
ATOM 3888 C CA . ILE A 1 513 ? -2.336 20.266 17.047 1 93.44 513 ILE A CA 1
ATOM 3889 C C . ILE A 1 513 ? -3.066 21.438 17.672 1 93.44 513 ILE A C 1
ATOM 3891 O O . ILE A 1 513 ? -4.168 21.797 17.25 1 93.44 513 ILE A O 1
ATOM 3895 N N . GLY A 1 514 ? -2.379 22.047 18.625 1 93.56 514 GLY A N 1
ATOM 3896 C CA . GLY A 1 514 ? -2.947 23.234 19.25 1 93.56 514 GLY A CA 1
ATOM 3897 C C . GLY A 1 514 ? -3.182 24.375 18.266 1 93.56 514 GLY A C 1
ATOM 3898 O O . GLY A 1 514 ? -4.191 25.078 18.344 1 93.56 514 GLY A O 1
ATOM 3899 N N . ALA A 1 515 ? -2.289 24.516 17.375 1 90.38 515 ALA A N 1
ATOM 3900 C CA . ALA A 1 515 ? -2.412 25.562 16.359 1 90.38 515 ALA A CA 1
ATOM 3901 C C . ALA A 1 515 ? -3.613 25.297 15.453 1 90.38 515 ALA A C 1
ATOM 3903 O O . ALA A 1 515 ? -4.316 26.234 15.062 1 90.38 515 ALA A O 1
ATOM 3904 N N . MET A 1 516 ? -3.844 24.125 15.102 1 92.12 516 MET A N 1
ATOM 3905 C CA . MET A 1 516 ? -4.977 23.781 14.25 1 92.12 516 MET A CA 1
ATOM 3906 C C . MET A 1 516 ? -6.297 24 14.984 1 92.12 516 MET A C 1
ATOM 3908 O O . MET A 1 516 ? -7.266 24.469 14.391 1 92.12 516 MET A O 1
ATOM 3912 N N . ILE A 1 517 ? -6.301 23.656 16.281 1 94.94 517 ILE A N 1
ATOM 3913 C CA . ILE A 1 517 ? -7.492 23.875 17.094 1 94.94 517 ILE A CA 1
ATOM 3914 C C . ILE A 1 517 ? -7.77 25.375 17.188 1 94.94 517 ILE A C 1
ATOM 3916 O O . ILE A 1 517 ? -8.922 25.812 17.109 1 94.94 517 ILE A O 1
ATOM 3920 N N . ARG A 1 518 ? -6.73 26.109 17.297 1 92.75 518 ARG A N 1
ATOM 3921 C CA . ARG A 1 518 ? -6.871 27.562 17.312 1 92.75 518 ARG A CA 1
ATOM 3922 C C . ARG A 1 518 ? -7.457 28.078 16.016 1 92.75 518 ARG A C 1
ATOM 3924 O O . ARG A 1 518 ? -8.281 29 16.016 1 92.75 518 ARG A O 1
ATOM 3931 N N . GLU A 1 519 ? -7.008 27.516 14.93 1 90 519 GLU A N 1
ATOM 3932 C CA . GLU A 1 519 ? -7.551 27.922 13.641 1 90 519 GLU A CA 1
ATOM 3933 C C . GLU A 1 519 ? -9.023 27.547 13.516 1 90 519 GLU A C 1
ATOM 3935 O O . GLU A 1 519 ? -9.805 28.281 12.914 1 90 519 GLU A O 1
ATOM 3940 N N . LEU A 1 520 ? -9.367 26.438 14.062 1 92.88 520 LEU A N 1
ATOM 3941 C CA . LEU A 1 520 ? -10.773 26.031 14.078 1 92.88 520 LEU A CA 1
ATOM 3942 C C . LEU A 1 520 ? -11.609 27.016 14.883 1 92.88 520 LEU A C 1
ATOM 3944 O O . LEU A 1 520 ? -12.719 27.375 14.477 1 92.88 520 LEU A O 1
ATOM 3948 N N . ARG A 1 521 ? -11.086 27.422 16.016 1 92.69 521 ARG A N 1
ATOM 3949 C CA . ARG A 1 521 ? -11.758 28.422 16.844 1 92.69 521 ARG A CA 1
ATOM 3950 C C . ARG A 1 521 ? -11.992 29.719 16.062 1 92.69 521 ARG A C 1
ATOM 3952 O O . ARG A 1 521 ? -13.109 30.234 16.031 1 92.69 521 ARG A O 1
ATOM 3959 N N . LYS A 1 522 ? -10.961 30.188 15.391 1 88.56 522 LYS A N 1
ATOM 3960 C CA . LYS A 1 522 ? -11.062 31.422 14.625 1 88.56 522 LYS A CA 1
ATOM 3961 C C . LYS A 1 522 ? -12.094 31.297 13.508 1 88.56 522 LYS A C 1
ATOM 3963 O O . LYS A 1 522 ? -12.852 32.219 13.242 1 88.56 522 LYS A O 1
ATOM 3968 N N . THR A 1 523 ? -12.039 30.172 12.922 1 87.94 523 THR A N 1
ATOM 3969 C CA . THR A 1 523 ? -12.984 29.906 11.844 1 87.94 523 THR A CA 1
ATOM 3970 C C . THR A 1 523 ? -14.422 29.891 12.367 1 87.94 523 THR A C 1
ATOM 3972 O O . THR A 1 523 ? -15.32 30.453 11.727 1 87.94 523 THR A O 1
ATOM 3975 N N . ALA A 1 524 ? -14.617 29.281 13.516 1 87.94 524 ALA A N 1
ATOM 3976 C CA . ALA A 1 524 ? -15.938 29.234 14.133 1 87.94 524 ALA A CA 1
ATOM 3977 C C . ALA A 1 524 ? -16.422 30.625 14.516 1 87.94 524 ALA A C 1
ATOM 3979 O O . ALA A 1 524 ? -17.609 30.938 14.375 1 87.94 524 ALA A O 1
ATOM 3980 N N . VAL A 1 525 ? -15.492 31.469 14.906 1 86.12 525 VAL A N 1
ATOM 3981 C CA . VAL A 1 525 ? -15.836 32.844 15.281 1 86.12 525 VAL A CA 1
ATOM 3982 C C . VAL A 1 525 ? -16.266 33.625 14.047 1 86.12 525 VAL A C 1
ATOM 3984 O O . VAL A 1 525 ? -17.172 34.469 14.109 1 86.12 525 VAL A O 1
ATOM 3987 N N . SER A 1 526 ? -15.633 33.344 12.938 1 81.25 526 SER A N 1
ATOM 3988 C CA . SER A 1 526 ? -15.953 34.062 11.695 1 81.25 526 SER A CA 1
ATOM 3989 C C . SER A 1 526 ? -17.359 33.688 11.211 1 81.25 526 SER A C 1
ATOM 3991 O O . SER A 1 526 ? -17.969 34.438 10.453 1 81.25 526 SER A O 1
ATOM 3993 N N . MET A 1 527 ? -17.812 32.562 11.625 1 82.12 527 MET A N 1
ATOM 3994 C CA . MET A 1 527 ? -19.141 32.094 11.203 1 82.12 527 MET A CA 1
ATOM 3995 C C . MET A 1 527 ? -20.234 32.906 11.906 1 82.12 527 MET A C 1
ATOM 3997 O O . MET A 1 527 ? -21.391 32.906 11.445 1 82.12 527 MET A O 1
ATOM 4001 N N . ARG A 1 528 ? -19.938 33.562 12.93 1 77.38 528 ARG A N 1
ATOM 4002 C CA . ARG A 1 528 ? -20.922 34.344 13.68 1 77.38 528 ARG A CA 1
ATOM 4003 C C . ARG A 1 528 ? -21.422 35.531 12.883 1 77.38 528 ARG A C 1
ATOM 4005 O O . ARG A 1 528 ? -22.578 35.938 13.031 1 77.38 528 ARG A O 1
ATOM 4012 N N . THR A 1 529 ? -20.484 36.062 12.047 1 78.19 529 THR A N 1
ATOM 4013 C CA . THR A 1 529 ? -20.875 37.219 11.234 1 78.19 529 THR A CA 1
ATOM 4014 C C . THR A 1 529 ? -21.469 36.75 9.906 1 78.19 529 THR A C 1
ATOM 4016 O O . THR A 1 529 ? -20.781 36.156 9.078 1 78.19 529 THR A O 1
ATOM 4019 N N . ALA A 1 530 ? -22.75 36.969 9.797 1 78.25 530 ALA A N 1
ATOM 4020 C CA . ALA A 1 530 ? -23.453 36.531 8.594 1 78.25 530 ALA A CA 1
ATOM 4021 C C . ALA A 1 530 ? -22.953 37.281 7.363 1 78.25 530 ALA A C 1
ATOM 4023 O O . ALA A 1 530 ? -22.703 38.5 7.426 1 78.25 530 ALA A O 1
ATOM 4024 N N . ALA A 1 531 ? -22.672 36.5 6.371 1 84.38 531 ALA A N 1
ATOM 4025 C CA . ALA A 1 531 ? -22.312 37.125 5.094 1 84.38 531 ALA A CA 1
ATOM 4026 C C . ALA A 1 531 ? -23.547 37.625 4.367 1 84.38 531 ALA A C 1
ATOM 4028 O O . ALA A 1 531 ? -24.609 37 4.391 1 84.38 531 ALA A O 1
ATOM 4029 N N . THR A 1 532 ? -23.453 38.875 3.91 1 83.25 532 THR A N 1
ATOM 4030 C CA . THR A 1 532 ? -24.5 39.469 3.088 1 83.25 532 THR A CA 1
ATOM 4031 C C . THR A 1 532 ? -23.953 39.844 1.713 1 83.25 532 THR A C 1
ATOM 4033 O O . THR A 1 532 ? -22.734 39.906 1.514 1 83.25 532 THR A O 1
ATOM 4036 N N . PRO A 1 533 ? -24.828 39.906 0.736 1 79.38 533 PRO A N 1
ATOM 4037 C CA . PRO A 1 533 ? -24.359 40.312 -0.592 1 79.38 533 PRO A CA 1
ATOM 4038 C C . PRO A 1 533 ? -23.5 41.562 -0.562 1 79.38 533 PRO A C 1
ATOM 4040 O O . PRO A 1 533 ? -22.625 41.75 -1.418 1 79.38 533 PRO A O 1
ATOM 4043 N N . LEU A 1 534 ? -23.672 42.344 0.462 1 78.19 534 LEU A N 1
ATOM 4044 C CA . LEU A 1 534 ? -22.953 43.625 0.544 1 78.19 534 LEU A CA 1
ATOM 4045 C C . LEU A 1 534 ? -21.672 43.469 1.335 1 78.19 534 LEU A C 1
ATOM 4047 O O . LEU A 1 534 ? -20.703 44.219 1.12 1 78.19 534 LEU A O 1
ATOM 4051 N N . THR A 1 535 ? -21.672 42.5 2.291 1 83.69 535 THR A N 1
ATOM 4052 C CA . THR A 1 535 ? -20.531 42.344 3.174 1 83.69 535 THR A CA 1
ATOM 4053 C C . THR A 1 535 ? -20.203 40.875 3.438 1 83.69 535 THR A C 1
ATOM 4055 O O . THR A 1 535 ? -21 40.188 4.055 1 83.69 535 THR A O 1
ATOM 4058 N N . ILE A 1 536 ? -19.094 40.5 2.928 1 85.88 536 ILE A N 1
ATOM 4059 C CA . ILE A 1 536 ? -18.578 39.156 3.219 1 85.88 536 ILE A CA 1
ATOM 4060 C C . ILE A 1 536 ? -17.359 39.281 4.141 1 85.88 536 ILE A C 1
ATOM 4062 O O . ILE A 1 536 ? -16.359 39.875 3.777 1 85.88 536 ILE A O 1
ATOM 4066 N N . PRO A 1 537 ? -17.453 38.75 5.32 1 82.38 537 PRO A N 1
ATOM 4067 C CA . PRO A 1 537 ? -16.344 38.844 6.27 1 82.38 537 PRO A CA 1
ATOM 4068 C C . PRO A 1 537 ? -15.102 38.094 5.801 1 82.38 537 PRO A C 1
ATOM 4070 O O . PRO A 1 537 ? -15.195 37.156 5.008 1 82.38 537 PRO A O 1
ATOM 4073 N N . ASP A 1 538 ? -13.922 38.625 6.398 1 84.38 538 ASP A N 1
ATOM 4074 C CA . ASP A 1 538 ? -12.672 37.906 6.148 1 84.38 538 ASP A CA 1
ATOM 4075 C C . ASP A 1 538 ? -12.664 36.562 6.832 1 84.38 538 ASP A C 1
ATOM 4077 O O . ASP A 1 538 ? -13.203 36.406 7.93 1 84.38 538 ASP A O 1
ATOM 4081 N N . ILE A 1 539 ? -12.156 35.625 6.094 1 80.44 539 ILE A N 1
ATOM 4082 C CA . ILE A 1 539 ? -12.094 34.281 6.656 1 80.44 539 ILE A CA 1
ATOM 4083 C C . ILE A 1 539 ? -10.742 34.062 7.332 1 80.44 539 ILE A C 1
ATOM 4085 O O . ILE A 1 539 ? -10.617 33.25 8.25 1 80.44 539 ILE A O 1
ATOM 4089 N N . ILE A 1 540 ? -9.727 34.812 6.902 1 81.56 540 ILE A N 1
ATOM 4090 C CA . ILE A 1 540 ? -8.391 34.719 7.48 1 81.56 540 ILE A CA 1
ATOM 4091 C C . ILE A 1 540 ? -8.078 36 8.242 1 81.56 540 ILE A C 1
ATOM 4093 O O . ILE A 1 540 ? -8.031 37.094 7.648 1 81.56 540 ILE A O 1
ATOM 4097 N N . THR A 1 541 ? -7.887 35.906 9.602 1 73.38 541 THR A N 1
ATOM 4098 C CA . THR A 1 541 ? -7.68 37.062 10.453 1 73.38 541 THR A CA 1
ATOM 4099 C C . THR A 1 541 ? -6.191 37.312 10.68 1 73.38 541 THR A C 1
ATOM 4101 O O . THR A 1 541 ? -5.375 36.406 10.539 1 73.38 541 THR A O 1
ATOM 4104 N N . PRO A 1 542 ? -5.832 38.625 10.805 1 64.5 542 PRO A N 1
ATOM 4105 C CA . PRO A 1 542 ? -4.426 38.906 11.086 1 64.5 542 PRO A CA 1
ATOM 4106 C C . PRO A 1 542 ? -3.941 38.25 12.383 1 64.5 542 PRO A C 1
ATOM 4108 O O . PRO A 1 542 ? -4.746 37.969 13.273 1 64.5 542 PRO A O 1
ATOM 4111 N N . PRO A 1 543 ? -2.748 37.75 12.391 1 57.91 543 PRO A N 1
ATOM 4112 C CA . PRO A 1 543 ? -2.26 37.094 13.617 1 57.91 543 PRO A CA 1
ATOM 4113 C C . PRO A 1 543 ? -2.48 37.969 14.859 1 57.91 543 PRO A C 1
ATOM 4115 O O . PRO A 1 543 ? -2.666 37.438 15.961 1 57.91 543 PRO A O 1
ATOM 4118 N N . GLY A 1 544 ? -2.27 39.344 15 1 46.69 544 GLY A N 1
ATOM 4119 C CA . GLY A 1 544 ? -2.305 40.188 16.188 1 46.69 544 GLY A CA 1
ATOM 4120 C C . GLY A 1 544 ? -3.713 40.531 16.625 1 46.69 544 GLY A C 1
ATOM 4121 O O . GLY A 1 544 ? -3.941 40.844 17.797 1 46.69 544 GLY A O 1
ATOM 4122 N N . ASN A 1 545 ? -4.602 41.156 15.781 1 38.19 545 ASN A N 1
ATOM 4123 C CA . ASN A 1 545 ? -5.754 42 16.156 1 38.19 545 ASN A CA 1
ATOM 4124 C C . ASN A 1 545 ? -6.949 41.125 16.531 1 38.19 545 ASN A C 1
ATOM 4126 O O . ASN A 1 545 ? -7.59 40.531 15.664 1 38.19 545 ASN A O 1
ATOM 4130 N N . GLY A 1 546 ? -6.926 40.406 17.562 1 37.06 546 GLY A N 1
ATOM 4131 C CA . GLY A 1 546 ? -8.266 40.219 18.078 1 37.06 546 GLY A CA 1
ATOM 4132 C C . GLY A 1 546 ? -9.195 41.375 17.797 1 37.06 546 GLY A C 1
ATOM 4133 O O . GLY A 1 546 ? -8.797 42.531 17.875 1 37.06 546 GLY A O 1
ATOM 4134 N N . ALA A 1 547 ? -10.125 41.375 16.984 1 37.19 547 ALA A N 1
ATOM 4135 C CA . ALA A 1 547 ? -11.172 42.375 16.859 1 37.19 547 ALA A CA 1
ATOM 4136 C C . ALA A 1 547 ? -11.438 43.062 18.203 1 37.19 547 ALA A C 1
ATOM 4138 O O . ALA A 1 547 ? -11.953 42.438 19.141 1 37.19 547 ALA A O 1
ATOM 4139 N N . ALA A 1 548 ? -10.664 44.031 18.703 1 34.69 548 ALA A N 1
ATOM 4140 C CA . ALA A 1 548 ? -11.328 45.062 19.5 1 34.69 548 ALA A CA 1
ATOM 4141 C C . ALA A 1 548 ? -12.617 45.531 18.844 1 34.69 548 ALA A C 1
ATOM 4143 O O . ALA A 1 548 ? -12.609 45.938 17.688 1 34.69 548 ALA A O 1
ATOM 4144 N N . GLU A 1 549 ? -13.789 45.031 19.156 1 29.95 549 GLU A N 1
ATOM 4145 C CA . GLU A 1 549 ? -15 45.844 19.125 1 29.95 549 GLU A CA 1
ATOM 4146 C C . GLU A 1 549 ? -14.672 47.344 19.266 1 29.95 549 GLU A C 1
ATOM 4148 O O . GLU A 1 549 ? -13.93 47.719 20.172 1 29.95 549 GLU A O 1
ATOM 4153 N N . ASP A 1 550 ? -14.656 48.125 18.188 1 22.55 550 ASP A N 1
ATOM 4154 C CA . ASP A 1 550 ? -14.969 49.562 18.312 1 22.55 550 ASP A CA 1
ATOM 4155 C C . ASP A 1 550 ? -15.953 49.812 19.453 1 22.55 550 ASP A C 1
ATOM 4157 O O . ASP A 1 550 ? -16.953 49.094 19.578 1 22.55 550 ASP A O 1
ATOM 4161 N N . PRO A 1 551 ? -15.547 50.406 20.562 1 25.17 551 PRO A N 1
ATOM 4162 C CA . PRO A 1 551 ? -16.656 50.969 21.328 1 25.17 551 PRO A CA 1
ATOM 4163 C C . PRO A 1 551 ? -17.703 51.625 20.438 1 25.17 551 PRO A C 1
ATOM 4165 O O . PRO A 1 551 ? -17.375 52.406 19.562 1 25.17 551 PRO A O 1
ATOM 4168 N N . LEU A 1 552 ? -18.781 51.125 20.062 1 18.77 552 LEU A N 1
ATOM 4169 C CA . LEU A 1 552 ? -19.812 52.125 20.234 1 18.77 552 LEU A CA 1
ATOM 4170 C C . LEU A 1 552 ? -19.953 52.562 21.688 1 18.77 552 LEU A C 1
ATOM 4172 O O . LEU A 1 552 ? -19.922 51.719 22.578 1 18.77 552 LEU A O 1
ATOM 4176 N N . MET B 1 1 ? -1.506 -35.344 -37.219 1 39.94 1 MET B N 1
ATOM 4177 C CA . MET B 1 1 ? -1.013 -34.969 -35.906 1 39.94 1 MET B CA 1
ATOM 4178 C C . MET B 1 1 ? -2.025 -35.281 -34.812 1 39.94 1 MET B C 1
ATOM 4180 O O . MET B 1 1 ? -3.203 -34.938 -34.938 1 39.94 1 MET B O 1
ATOM 4184 N N . ASP B 1 2 ? -1.852 -36.281 -34.188 1 51.06 2 ASP B N 1
ATOM 4185 C CA . ASP B 1 2 ? -2.752 -36.75 -33.125 1 51.06 2 ASP B CA 1
ATOM 4186 C C . ASP B 1 2 ? -3.004 -35.688 -32.094 1 51.06 2 ASP B C 1
ATOM 4188 O O . ASP B 1 2 ? -2.094 -35.281 -31.359 1 51.06 2 ASP B O 1
ATOM 4192 N N . TRP B 1 3 ? -3.961 -34.906 -32.344 1 55.66 3 TRP B N 1
ATOM 4193 C CA . TRP B 1 3 ? -4.438 -33.781 -31.547 1 55.66 3 TRP B CA 1
ATOM 4194 C C . TRP B 1 3 ? -4.418 -34.156 -30.062 1 55.66 3 TRP B C 1
ATOM 4196 O O . TRP B 1 3 ? -4.32 -33.281 -29.203 1 55.66 3 TRP B O 1
ATOM 4206 N N . SER B 1 4 ? -4.363 -35.5 -29.906 1 60.12 4 SER B N 1
ATOM 4207 C CA . SER B 1 4 ? -4.383 -35.969 -28.531 1 60.12 4 SER B CA 1
ATOM 4208 C C . SER B 1 4 ? -3.07 -35.656 -27.812 1 60.12 4 SER B C 1
ATOM 4210 O O . SER B 1 4 ? -3.062 -35.375 -26.625 1 60.12 4 SER B O 1
ATOM 4212 N N . VAL B 1 5 ? -2.01 -35.656 -28.641 1 59.31 5 VAL B N 1
ATOM 4213 C CA . VAL B 1 5 ? -0.702 -35.406 -28.047 1 59.31 5 VAL B CA 1
ATOM 4214 C C . VAL B 1 5 ? -0.608 -33.938 -27.641 1 59.31 5 VAL B C 1
ATOM 4216 O O . VAL B 1 5 ? -0.077 -33.625 -26.578 1 59.31 5 VAL B O 1
ATOM 4219 N N . LEU B 1 6 ? -1.243 -33.125 -28.422 1 62.38 6 LEU B N 1
ATOM 4220 C CA . LEU B 1 6 ? -1.216 -31.703 -28.141 1 62.38 6 LEU B CA 1
ATOM 4221 C C . LEU B 1 6 ? -2.018 -31.391 -26.875 1 62.38 6 LEU B C 1
ATOM 4223 O O . LEU B 1 6 ? -1.642 -30.5 -26.109 1 62.38 6 LEU B O 1
ATOM 4227 N N . LEU B 1 7 ? -2.988 -32.188 -26.672 1 62.53 7 LEU B N 1
ATOM 4228 C CA . LEU B 1 7 ? -3.865 -31.953 -25.531 1 62.53 7 LEU B CA 1
ATOM 4229 C C . LEU B 1 7 ? -3.168 -32.344 -24.219 1 62.53 7 LEU B C 1
ATOM 4231 O O . LEU B 1 7 ? -3.518 -31.812 -23.156 1 62.53 7 LEU B O 1
ATOM 4235 N N . VAL B 1 8 ? -2.117 -33.188 -24.391 1 63.97 8 VAL B N 1
ATOM 4236 C CA . VAL B 1 8 ? -1.405 -33.594 -23.188 1 63.97 8 VAL B CA 1
ATOM 4237 C C . VAL B 1 8 ? -0.175 -32.688 -22.984 1 63.97 8 VAL B C 1
ATOM 4239 O O . VAL B 1 8 ? 0.156 -32.344 -21.859 1 63.97 8 VAL B O 1
ATOM 4242 N N . ILE B 1 9 ? 0.405 -32.312 -24.141 1 67.12 9 ILE B N 1
ATOM 4243 C CA . ILE B 1 9 ? 1.678 -31.625 -24.062 1 67.12 9 ILE B CA 1
ATOM 4244 C C . ILE B 1 9 ? 1.435 -30.156 -23.688 1 67.12 9 ILE B C 1
ATOM 4246 O O . ILE B 1 9 ? 2.18 -29.594 -22.891 1 67.12 9 ILE B O 1
ATOM 4250 N N . VAL B 1 10 ? 0.4 -29.641 -24.188 1 69.69 10 VAL B N 1
ATOM 4251 C CA . VAL B 1 10 ? 0.153 -28.203 -24.031 1 69.69 10 VAL B CA 1
ATOM 4252 C C . VAL B 1 10 ? -0.061 -27.875 -22.547 1 69.69 10 VAL B C 1
ATOM 4254 O O . VAL B 1 10 ? 0.563 -26.969 -22.016 1 69.69 10 VAL B O 1
ATOM 4257 N N . PRO B 1 11 ? -0.901 -28.734 -21.859 1 70.38 11 PRO B N 1
ATOM 4258 C CA . PRO B 1 11 ? -1.07 -28.438 -20.438 1 70.38 11 PRO B CA 1
ATOM 4259 C C . PRO B 1 11 ? 0.238 -28.547 -19.656 1 70.38 11 PRO B C 1
ATOM 4261 O O . PRO B 1 11 ? 0.467 -27.766 -18.719 1 70.38 11 PRO B O 1
ATOM 4264 N N . VAL B 1 12 ? 1.093 -29.438 -20.047 1 72.25 12 VAL B N 1
ATOM 4265 C CA . VAL B 1 12 ? 2.35 -29.625 -19.328 1 72.25 12 VAL B CA 1
ATOM 4266 C C . VAL B 1 12 ? 3.285 -28.453 -19.609 1 72.25 12 VAL B C 1
ATOM 4268 O O . VAL B 1 12 ? 3.996 -28 -18.719 1 72.25 12 VAL B O 1
ATOM 4271 N N . VAL B 1 13 ? 3.232 -28.016 -20.812 1 69.31 13 VAL B N 1
ATOM 4272 C CA . VAL B 1 13 ? 4.043 -26.859 -21.172 1 69.31 13 VAL B CA 1
ATOM 4273 C C . VAL B 1 13 ? 3.57 -25.641 -20.391 1 69.31 13 VAL B C 1
ATOM 4275 O O . VAL B 1 13 ? 4.387 -24.859 -19.875 1 69.31 13 VAL B O 1
ATOM 4278 N N . VAL B 1 14 ? 2.318 -25.531 -20.359 1 69.31 14 VAL B N 1
ATOM 4279 C CA . VAL B 1 14 ? 1.753 -24.422 -19.609 1 69.31 14 VAL B CA 1
ATOM 4280 C C . VAL B 1 14 ? 2.145 -24.531 -18.141 1 69.31 14 VAL B C 1
ATOM 4282 O O . VAL B 1 14 ? 2.49 -23.531 -17.516 1 69.31 14 VAL B O 1
ATOM 4285 N N . LEU B 1 15 ? 2.121 -25.75 -17.656 1 71.75 15 LEU B N 1
ATOM 4286 C CA . LEU B 1 15 ? 2.523 -25.984 -16.266 1 71.75 15 LEU B CA 1
ATOM 4287 C C . LEU B 1 15 ? 3.998 -25.641 -16.078 1 71.75 15 LEU B C 1
ATOM 4289 O O . LEU B 1 15 ? 4.383 -25.125 -15.023 1 71.75 15 LEU B O 1
ATOM 4293 N N . PHE B 1 16 ? 4.801 -26.031 -17 1 72.31 16 PHE B N 1
ATOM 4294 C CA . PHE B 1 16 ? 6.223 -25.703 -16.969 1 72.31 16 PHE B CA 1
ATOM 4295 C C . PHE B 1 16 ? 6.438 -24.203 -16.891 1 72.31 16 PHE B C 1
ATOM 4297 O O . PHE B 1 16 ? 7.211 -23.719 -16.062 1 72.31 16 PHE B O 1
ATOM 4304 N N . LEU B 1 17 ? 5.684 -23.516 -17.688 1 65.75 17 LEU B N 1
ATOM 4305 C CA . LEU B 1 17 ? 5.781 -22.062 -17.734 1 65.75 17 LEU B CA 1
ATOM 4306 C C . LEU B 1 17 ? 5.355 -21.453 -16.406 1 65.75 17 LEU B C 1
ATOM 4308 O O . LEU B 1 17 ? 6.023 -20.562 -15.883 1 65.75 17 LEU B O 1
ATOM 4312 N N . TYR B 1 18 ? 4.352 -21.953 -15.953 1 67 18 TYR B N 1
ATOM 4313 C CA . TYR B 1 18 ? 3.85 -21.516 -14.656 1 67 18 TYR B CA 1
ATOM 4314 C C . TYR B 1 18 ? 4.852 -21.828 -13.547 1 67 18 TYR B C 1
ATOM 4316 O O . TYR B 1 18 ? 5.039 -21.016 -12.633 1 67 18 TYR B O 1
ATOM 4324 N N . GLY B 1 19 ? 5.457 -22.969 -13.633 1 72.25 19 GLY B N 1
ATOM 4325 C CA . GLY B 1 19 ? 6.465 -23.344 -12.648 1 72.25 19 GLY B CA 1
ATOM 4326 C C . GLY B 1 19 ? 7.633 -22.375 -12.594 1 72.25 19 GLY B C 1
ATOM 4327 O O . GLY B 1 19 ? 8.055 -21.969 -11.516 1 72.25 19 GLY B O 1
ATOM 4328 N N . ILE B 1 20 ? 8.07 -21.984 -13.68 1 65.5 20 ILE B N 1
ATOM 4329 C CA . ILE B 1 20 ? 9.203 -21.078 -13.758 1 65.5 20 ILE B CA 1
ATOM 4330 C C . ILE B 1 20 ? 8.82 -19.719 -13.188 1 65.5 20 ILE B C 1
ATOM 4332 O O . ILE B 1 20 ? 9.586 -19.109 -12.43 1 65.5 20 ILE B O 1
ATOM 4336 N N . GLU B 1 21 ? 7.715 -19.266 -13.602 1 65.62 21 GLU B N 1
ATOM 4337 C CA . GLU B 1 21 ? 7.242 -17.969 -13.117 1 65.62 21 GLU B CA 1
ATOM 4338 C C . GLU B 1 21 ? 7.105 -17.969 -11.602 1 65.62 21 GLU B C 1
ATOM 4340 O O . GLU B 1 21 ? 7.547 -17.031 -10.938 1 65.62 21 GLU B O 1
ATOM 4345 N N . ARG B 1 22 ? 6.531 -18.953 -11.141 1 70.44 22 ARG B N 1
ATOM 4346 C CA . ARG B 1 22 ? 6.309 -19.031 -9.695 1 70.44 22 ARG B CA 1
ATOM 4347 C C . ARG B 1 22 ? 7.621 -19.219 -8.953 1 70.44 22 ARG B C 1
ATOM 4349 O O . ARG B 1 22 ? 7.797 -18.719 -7.84 1 70.44 22 ARG B O 1
ATOM 4356 N N . PHE B 1 23 ? 8.469 -20.062 -9.523 1 71.94 23 PHE B N 1
ATOM 4357 C CA . PHE B 1 23 ? 9.789 -20.234 -8.938 1 71.94 23 PHE B CA 1
ATOM 4358 C C . PHE B 1 23 ? 10.469 -18.875 -8.734 1 71.94 23 PHE B C 1
ATOM 4360 O O . PHE B 1 23 ? 10.938 -18.578 -7.637 1 71.94 23 PHE B O 1
ATOM 4367 N N . SER B 1 24 ? 10.383 -18.094 -9.688 1 65.94 24 SER B N 1
ATOM 4368 C CA . SER B 1 24 ? 10.992 -16.766 -9.656 1 65.94 24 SER B CA 1
ATOM 4369 C C . SER B 1 24 ? 10.359 -15.891 -8.57 1 65.94 24 SER B C 1
ATOM 4371 O O . SER B 1 24 ? 11.062 -15.219 -7.82 1 65.94 24 SER B O 1
ATOM 4373 N N . GLU B 1 25 ? 9.109 -15.961 -8.477 1 67.31 25 GLU B N 1
ATOM 4374 C CA . GLU B 1 25 ? 8.375 -15.148 -7.512 1 67.31 25 GLU B CA 1
ATOM 4375 C C . GLU B 1 25 ? 8.695 -15.57 -6.078 1 67.31 25 GLU B C 1
ATOM 4377 O O . GLU B 1 25 ? 8.898 -14.727 -5.203 1 67.31 25 GLU B O 1
ATOM 4382 N N . GLU B 1 26 ? 8.664 -16.859 -5.898 1 72.56 26 GLU B N 1
ATOM 4383 C CA . GLU B 1 26 ? 8.898 -17.375 -4.551 1 72.56 26 GLU B CA 1
ATOM 4384 C C . GLU B 1 26 ? 10.32 -17.094 -4.086 1 72.56 26 GLU B C 1
ATOM 4386 O O . GLU B 1 26 ? 10.547 -16.844 -2.898 1 72.56 26 GLU B O 1
ATOM 4391 N N . VAL B 1 27 ? 11.258 -17.141 -4.938 1 69.38 27 VAL B N 1
ATOM 4392 C CA . VAL B 1 27 ? 12.648 -16.828 -4.602 1 69.38 27 VAL B CA 1
ATOM 4393 C C . VAL B 1 27 ? 12.758 -15.352 -4.215 1 69.38 27 VAL B C 1
ATOM 4395 O O . VAL B 1 27 ? 13.453 -15.008 -3.256 1 69.38 27 VAL B O 1
ATOM 4398 N N . ARG B 1 28 ? 12.086 -14.555 -4.898 1 65.69 28 ARG B N 1
ATOM 4399 C CA . ARG B 1 28 ? 12.078 -13.125 -4.59 1 65.69 28 ARG B CA 1
ATOM 4400 C C . ARG B 1 28 ? 11.484 -12.859 -3.213 1 65.69 28 ARG B C 1
ATOM 4402 O O . ARG B 1 28 ? 11.992 -12.031 -2.459 1 65.69 28 ARG B O 1
ATOM 4409 N N . HIS B 1 29 ? 10.398 -13.516 -2.922 1 69.25 29 HIS B N 1
ATOM 4410 C CA . HIS B 1 29 ? 9.75 -13.383 -1.623 1 69.25 29 HIS B CA 1
ATOM 4411 C C . HIS B 1 29 ? 10.672 -13.836 -0.495 1 69.25 29 HIS B C 1
ATOM 4413 O O . HIS B 1 29 ? 10.727 -13.195 0.56 1 69.25 29 HIS B O 1
ATOM 4419 N N . ALA B 1 30 ? 11.328 -14.914 -0.753 1 68.88 30 ALA B N 1
ATOM 4420 C CA . ALA B 1 30 ? 12.242 -15.461 0.249 1 68.88 30 ALA B CA 1
ATOM 4421 C C . ALA B 1 30 ? 13.414 -14.516 0.499 1 68.88 30 ALA B C 1
ATOM 4423 O O . ALA B 1 30 ? 13.922 -14.43 1.619 1 68.88 30 ALA B O 1
ATOM 4424 N N . ALA B 1 31 ? 13.867 -13.883 -0.49 1 64.75 31 ALA B N 1
ATOM 4425 C CA . ALA B 1 31 ? 15.008 -12.977 -0.365 1 64.75 31 ALA B CA 1
ATOM 4426 C C . ALA B 1 31 ? 14.625 -11.719 0.407 1 64.75 31 ALA B C 1
ATOM 4428 O O . ALA B 1 31 ? 15.477 -11.094 1.047 1 64.75 31 ALA B O 1
ATOM 4429 N N . GLY B 1 32 ? 13.289 -11.344 0.595 1 56.44 32 GLY B N 1
ATOM 4430 C CA . GLY B 1 32 ? 12.742 -10.289 1.436 1 56.44 32 GLY B CA 1
ATOM 4431 C C . GLY B 1 32 ? 13.383 -8.938 1.19 1 56.44 32 GLY B C 1
ATOM 4432 O O . GLY B 1 32 ? 13.805 -8.641 0.072 1 56.44 32 GLY B O 1
ATOM 4433 N N . GLU B 1 33 ? 13.484 -8.102 2.326 1 55.5 33 GLU B N 1
ATOM 4434 C CA . GLU B 1 33 ? 13.969 -6.723 2.334 1 55.5 33 GLU B CA 1
ATOM 4435 C C . GLU B 1 33 ? 15.484 -6.676 2.152 1 55.5 33 GLU B C 1
ATOM 4437 O O . GLU B 1 33 ? 16.016 -5.727 1.564 1 55.5 33 GLU B O 1
ATOM 4442 N N . ARG B 1 34 ? 16.109 -7.734 2.615 1 57.44 34 ARG B N 1
ATOM 4443 C CA . ARG B 1 34 ? 17.562 -7.746 2.531 1 57.44 34 ARG B CA 1
ATOM 4444 C C . ARG B 1 34 ? 18.031 -7.836 1.082 1 57.44 34 ARG B C 1
ATOM 4446 O O . ARG B 1 34 ? 19.109 -7.352 0.741 1 57.44 34 ARG B O 1
ATOM 4453 N N . PHE B 1 35 ? 17.094 -8.438 0.302 1 62.22 35 PHE B N 1
ATOM 4454 C CA . PHE B 1 35 ? 17.359 -8.547 -1.128 1 62.22 35 PHE B CA 1
ATOM 4455 C C . PHE B 1 35 ? 17.484 -7.172 -1.767 1 62.22 35 PHE B C 1
ATOM 4457 O O . PHE B 1 35 ? 18.422 -6.926 -2.533 1 62.22 35 PHE B O 1
ATOM 4464 N N . TRP B 1 36 ? 16.75 -6.348 -1.211 1 61.47 36 TRP B N 1
ATOM 4465 C CA . TRP B 1 36 ? 16.719 -4.977 -1.715 1 61.47 36 TRP B CA 1
ATOM 4466 C C . TRP B 1 36 ? 17.953 -4.211 -1.278 1 61.47 36 TRP B C 1
ATOM 4468 O O . TRP B 1 36 ? 18.547 -3.473 -2.07 1 61.47 36 TRP B O 1
ATOM 4478 N N . THR B 1 37 ? 18.219 -4.414 -0.086 1 62.81 37 THR B N 1
ATOM 4479 C CA . THR B 1 37 ? 19.391 -3.713 0.455 1 62.81 37 THR B CA 1
ATOM 4480 C C . THR B 1 37 ? 20.672 -4.195 -0.213 1 62.81 37 THR B C 1
ATOM 4482 O O . THR B 1 37 ? 21.578 -3.402 -0.484 1 62.81 37 THR B O 1
ATOM 4485 N N . LEU B 1 38 ? 20.672 -5.453 -0.503 1 66.62 38 LEU B N 1
ATOM 4486 C CA . LEU B 1 38 ? 21.844 -6.02 -1.161 1 66.62 38 LEU B CA 1
ATOM 4487 C C . LEU B 1 38 ? 21.984 -5.469 -2.576 1 66.62 38 LEU B C 1
ATOM 4489 O O . LEU B 1 38 ? 23.094 -5.125 -3.002 1 66.62 38 LEU B O 1
ATOM 4493 N N . LEU B 1 39 ? 20.859 -5.316 -3.164 1 71.75 39 LEU B N 1
ATOM 4494 C CA . LEU B 1 39 ? 20.891 -4.82 -4.535 1 71.75 39 LEU B CA 1
ATOM 4495 C C . LEU B 1 39 ? 21.297 -3.352 -4.578 1 71.75 39 LEU B C 1
ATOM 4497 O O . LEU B 1 39 ? 22.062 -2.939 -5.445 1 71.75 39 LEU B O 1
ATOM 4501 N N . GLN B 1 40 ? 20.828 -2.643 -3.568 1 68.81 40 GLN B N 1
ATOM 4502 C CA . GLN B 1 40 ? 21.141 -1.222 -3.494 1 68.81 40 GLN B CA 1
ATOM 4503 C C . GLN B 1 40 ? 22.641 -1.005 -3.279 1 68.81 40 GLN B C 1
ATOM 4505 O O . GLN B 1 40 ? 23.234 -0.118 -3.891 1 68.81 40 GLN B O 1
ATOM 4510 N N . ASN B 1 41 ? 23.156 -1.845 -2.486 1 72.5 41 ASN B N 1
ATOM 4511 C CA . ASN B 1 41 ? 24.562 -1.689 -2.154 1 72.5 41 ASN B CA 1
ATOM 4512 C C . ASN B 1 41 ? 25.469 -2.211 -3.271 1 72.5 41 ASN B C 1
ATOM 4514 O O . ASN B 1 41 ? 26.625 -1.801 -3.385 1 72.5 41 ASN B O 1
ATOM 4518 N N . ALA B 1 42 ? 24.859 -3.023 -4.023 1 77 42 ALA B N 1
ATOM 4519 C CA . ALA B 1 42 ? 25.656 -3.668 -5.066 1 77 42 ALA B CA 1
ATOM 4520 C C . ALA B 1 42 ? 25.797 -2.764 -6.285 1 77 42 ALA B C 1
ATOM 4522 O O . ALA B 1 42 ? 26.656 -3.008 -7.148 1 77 42 ALA B O 1
ATOM 4523 N N . THR B 1 43 ? 25.141 -1.608 -6.266 1 74.56 43 THR B N 1
ATOM 4524 C CA . THR B 1 43 ? 25.109 -0.803 -7.48 1 74.56 43 THR B CA 1
ATOM 4525 C C . THR B 1 43 ? 26.031 0.401 -7.359 1 74.56 43 THR B C 1
ATOM 4527 O O . THR B 1 43 ? 25.906 1.372 -8.109 1 74.56 43 THR B O 1
ATOM 4530 N N . ARG B 1 44 ? 27.016 0.314 -6.551 1 76.94 44 ARG B N 1
ATOM 4531 C CA . ARG B 1 44 ? 27.969 1.4 -6.395 1 76.94 44 ARG B CA 1
ATOM 4532 C C . ARG B 1 44 ? 28.891 1.496 -7.605 1 76.94 44 ARG B C 1
ATOM 4534 O O . ARG B 1 44 ? 29.312 2.59 -7.984 1 76.94 44 ARG B O 1
ATOM 4541 N N . THR B 1 45 ? 29.25 0.29 -8.148 1 84.06 45 THR B N 1
ATOM 4542 C CA . THR B 1 45 ? 29.984 0.221 -9.406 1 84.06 45 THR B CA 1
ATOM 4543 C C . THR B 1 45 ? 29.25 -0.654 -10.422 1 84.06 45 THR B C 1
ATOM 4545 O O . THR B 1 45 ? 28.5 -1.547 -10.039 1 84.06 45 THR B O 1
ATOM 4548 N N . PRO B 1 46 ? 29.516 -0.307 -11.578 1 86.81 46 PRO B N 1
ATOM 4549 C CA . PRO B 1 46 ? 28.828 -1.098 -12.602 1 86.81 46 PRO B CA 1
ATOM 4550 C C . PRO B 1 46 ? 29.156 -2.586 -12.516 1 86.81 46 PRO B C 1
ATOM 4552 O O . PRO B 1 46 ? 28.281 -3.43 -12.727 1 86.81 46 PRO B O 1
ATOM 4555 N N . LEU B 1 47 ? 30.359 -2.914 -12.234 1 90.25 47 LEU B N 1
ATOM 4556 C CA . LEU B 1 47 ? 30.766 -4.312 -12.156 1 90.25 47 LEU B CA 1
ATOM 4557 C C . LEU B 1 47 ? 30.078 -5.012 -10.984 1 90.25 47 LEU B C 1
ATOM 4559 O O . LEU B 1 47 ? 29.609 -6.148 -11.117 1 90.25 47 LEU B O 1
ATOM 4563 N N . ARG B 1 48 ? 30.062 -4.336 -9.922 1 90.5 48 ARG B N 1
ATOM 4564 C CA . ARG B 1 48 ? 29.359 -4.891 -8.766 1 90.5 48 ARG B CA 1
ATOM 4565 C C . ARG B 1 48 ? 27.875 -5.078 -9.062 1 90.5 48 ARG B C 1
ATOM 4567 O O . ARG B 1 48 ? 27.266 -6.062 -8.633 1 90.5 48 ARG B O 1
ATOM 4574 N N . GLY B 1 49 ? 27.375 -4.129 -9.75 1 90.94 49 GLY B N 1
ATOM 4575 C CA . GLY B 1 49 ? 25.984 -4.25 -10.164 1 90.94 49 GLY B CA 1
ATOM 4576 C C . GLY B 1 49 ? 25.734 -5.445 -11.062 1 90.94 49 GLY B C 1
ATOM 4577 O O . GLY B 1 49 ? 24.75 -6.168 -10.891 1 90.94 49 GLY B O 1
ATOM 4578 N N . ALA B 1 50 ? 26.656 -5.691 -11.961 1 93.25 50 ALA B N 1
ATOM 4579 C CA . ALA B 1 50 ? 26.531 -6.805 -12.891 1 93.25 50 ALA B CA 1
ATOM 4580 C C . ALA B 1 50 ? 26.578 -8.148 -12.164 1 93.25 50 ALA B C 1
ATOM 4582 O O . ALA B 1 50 ? 25.812 -9.055 -12.477 1 93.25 50 ALA B O 1
ATOM 4583 N N . VAL B 1 51 ? 27.453 -8.258 -11.25 1 92.56 51 VAL B N 1
ATOM 4584 C CA . VAL B 1 51 ? 27.594 -9.492 -10.477 1 92.56 51 VAL B CA 1
ATOM 4585 C C . VAL B 1 51 ? 26.328 -9.719 -9.656 1 92.56 51 VAL B C 1
ATOM 4587 O O . VAL B 1 51 ? 25.828 -10.844 -9.578 1 92.56 51 VAL B O 1
ATOM 4590 N N . ALA B 1 52 ? 25.891 -8.625 -9.094 1 89.94 52 ALA B N 1
ATOM 4591 C CA . ALA B 1 52 ? 24.656 -8.719 -8.32 1 89.94 52 ALA B CA 1
ATOM 4592 C C . ALA B 1 52 ? 23.469 -9.117 -9.211 1 89.94 52 ALA B C 1
ATOM 4594 O O . ALA B 1 52 ? 22.656 -9.969 -8.836 1 89.94 52 ALA B O 1
ATOM 4595 N N . GLY B 1 53 ? 23.375 -8.508 -10.328 1 89.62 53 GLY B N 1
ATOM 4596 C CA . GLY B 1 53 ? 22.312 -8.844 -11.266 1 89.62 53 GLY B CA 1
ATOM 4597 C C . GLY B 1 53 ? 22.359 -10.289 -11.727 1 89.62 53 GLY B C 1
ATOM 4598 O O . GLY B 1 53 ? 21.328 -10.953 -11.797 1 89.62 53 GLY B O 1
ATOM 4599 N N . ALA B 1 54 ? 23.562 -10.758 -11.992 1 92.56 54 ALA B N 1
ATOM 4600 C CA . ALA B 1 54 ? 23.75 -12.148 -12.398 1 92.56 54 ALA B CA 1
ATOM 4601 C C . ALA B 1 54 ? 23.312 -13.109 -11.297 1 92.56 54 ALA B C 1
ATOM 4603 O O . ALA B 1 54 ? 22.625 -14.102 -11.562 1 92.56 54 ALA B O 1
ATOM 4604 N N . GLY B 1 55 ? 23.797 -12.758 -10.164 1 88.44 55 GLY B N 1
ATOM 4605 C CA . GLY B 1 55 ? 23.438 -13.594 -9.031 1 88.44 55 GLY B CA 1
ATOM 4606 C C . GLY B 1 55 ? 21.938 -13.656 -8.773 1 88.44 55 GLY B C 1
ATOM 4607 O O . GLY B 1 55 ? 21.375 -14.742 -8.602 1 88.44 55 GLY B O 1
ATOM 4608 N N . VAL B 1 56 ? 21.312 -12.523 -8.797 1 83.12 56 VAL B N 1
ATOM 4609 C CA . VAL B 1 56 ? 19.875 -12.445 -8.531 1 83.12 56 VAL B CA 1
ATOM 4610 C C . VAL B 1 56 ? 19.109 -13.203 -9.617 1 83.12 56 VAL B C 1
ATOM 4612 O O . VAL B 1 56 ? 18.203 -13.977 -9.32 1 83.12 56 VAL B O 1
ATOM 4615 N N . SER B 1 57 ? 19.422 -12.992 -10.836 1 85.94 57 SER B N 1
ATOM 4616 C CA . SER B 1 57 ? 18.75 -13.656 -11.945 1 85.94 57 SER B CA 1
ATOM 4617 C C . SER B 1 57 ? 19.016 -15.156 -11.945 1 85.94 57 SER B C 1
ATOM 4619 O O . SER B 1 57 ? 18.125 -15.945 -12.305 1 85.94 57 SER B O 1
ATOM 4621 N N . ALA B 1 58 ? 20.172 -15.508 -11.57 1 84.81 58 ALA B N 1
ATOM 4622 C CA . ALA B 1 58 ? 20.5 -16.938 -11.5 1 84.81 58 ALA B CA 1
ATOM 4623 C C . ALA B 1 58 ? 19.625 -17.625 -10.461 1 84.81 58 ALA B C 1
ATOM 4625 O O . ALA B 1 58 ? 19.172 -18.75 -10.68 1 84.81 58 ALA B O 1
ATOM 4626 N N . ILE B 1 59 ? 19.453 -16.891 -9.469 1 76 59 ILE B N 1
ATOM 4627 C CA . ILE B 1 59 ? 18.688 -17.469 -8.359 1 76 59 ILE B CA 1
ATOM 4628 C C . ILE B 1 59 ? 17.203 -17.438 -8.695 1 76 59 ILE B C 1
ATOM 4630 O O . ILE B 1 59 ? 16.5 -18.438 -8.484 1 76 59 ILE B O 1
ATOM 4634 N N . THR B 1 60 ? 16.844 -16.359 -9.234 1 73.12 60 THR B N 1
ATOM 4635 C CA . THR B 1 60 ? 15.43 -16.219 -9.516 1 73.12 60 THR B CA 1
ATOM 4636 C C . THR B 1 60 ? 15.078 -16.844 -10.867 1 73.12 60 THR B C 1
ATOM 4638 O O . THR B 1 60 ? 13.898 -17.062 -11.164 1 73.12 60 THR B O 1
ATOM 4641 N N . GLN B 1 61 ? 16.078 -17.125 -11.641 1 72.69 61 GLN B N 1
ATOM 4642 C CA . GLN B 1 61 ? 15.945 -17.688 -12.977 1 72.69 61 GLN B CA 1
ATOM 4643 C C . GLN B 1 61 ? 15.094 -16.797 -13.875 1 72.69 61 GLN B C 1
ATOM 4645 O O . GLN B 1 61 ? 14.328 -17.281 -14.703 1 72.69 61 GLN B O 1
ATOM 4650 N N . SER B 1 62 ? 15.148 -15.5 -13.508 1 75.31 62 SER B N 1
ATOM 4651 C CA . SER B 1 62 ? 14.352 -14.547 -14.273 1 75.31 62 SER B CA 1
ATOM 4652 C C . SER B 1 62 ? 15.062 -13.203 -14.391 1 75.31 62 SER B C 1
ATOM 4654 O O . SER B 1 62 ? 15.094 -12.422 -13.43 1 75.31 62 SER B O 1
ATOM 4656 N N . SER B 1 63 ? 15.578 -12.984 -15.555 1 85.44 63 SER B N 1
ATOM 4657 C CA . SER B 1 63 ? 16.156 -11.656 -15.781 1 85.44 63 SER B CA 1
ATOM 4658 C C . SER B 1 63 ? 15.07 -10.586 -15.789 1 85.44 63 SER B C 1
ATOM 4660 O O . SER B 1 63 ? 15.312 -9.445 -15.383 1 85.44 63 SER B O 1
ATOM 4662 N N . THR B 1 64 ? 13.867 -11.023 -16.234 1 77.5 64 THR B N 1
ATOM 4663 C CA . THR B 1 64 ? 12.734 -10.102 -16.25 1 77.5 64 THR B CA 1
ATOM 4664 C C . THR B 1 64 ? 12.406 -9.617 -14.844 1 77.5 64 THR B C 1
ATOM 4666 O O . THR B 1 64 ? 12.211 -8.422 -14.617 1 77.5 64 THR B O 1
ATOM 4669 N N . ALA B 1 65 ? 12.352 -10.586 -13.984 1 75.62 65 ALA B N 1
ATOM 4670 C CA . ALA B 1 65 ? 12.094 -10.234 -12.594 1 75.62 65 ALA B CA 1
ATOM 4671 C C . ALA B 1 65 ? 13.164 -9.281 -12.062 1 75.62 65 ALA B C 1
ATOM 4673 O O . ALA B 1 65 ? 12.852 -8.289 -11.398 1 75.62 65 ALA B O 1
ATOM 4674 N N . THR B 1 66 ? 14.398 -9.602 -12.359 1 82.56 66 THR B N 1
ATOM 4675 C CA . THR B 1 66 ? 15.516 -8.766 -11.914 1 82.56 66 THR B CA 1
ATOM 4676 C C . THR B 1 66 ? 15.414 -7.367 -12.516 1 82.56 66 THR B C 1
ATOM 4678 O O . THR B 1 66 ? 15.648 -6.371 -11.828 1 82.56 66 THR B O 1
ATOM 4681 N N . THR B 1 67 ? 15.07 -7.332 -13.711 1 85.38 67 THR B N 1
ATOM 4682 C CA . THR B 1 67 ? 14.945 -6.047 -14.383 1 85.38 67 THR B CA 1
ATOM 4683 C C . THR B 1 67 ? 13.789 -5.242 -13.805 1 85.38 67 THR B C 1
ATOM 4685 O O . THR B 1 67 ? 13.906 -4.035 -13.594 1 85.38 67 THR B O 1
ATOM 4688 N N . VAL B 1 68 ? 12.711 -5.914 -13.617 1 81.75 68 VAL B N 1
ATOM 4689 C CA . VAL B 1 68 ? 11.547 -5.234 -13.055 1 81.75 68 VAL B CA 1
ATOM 4690 C C . VAL B 1 68 ? 11.898 -4.676 -11.672 1 81.75 68 VAL B C 1
ATOM 4692 O O . VAL B 1 68 ? 11.484 -3.566 -11.32 1 81.75 68 VAL B O 1
ATOM 4695 N N . ILE B 1 69 ? 12.648 -5.398 -10.93 1 79.25 69 ILE B N 1
ATOM 4696 C CA . ILE B 1 69 ? 13.109 -4.941 -9.625 1 79.25 69 ILE B CA 1
ATOM 4697 C C . ILE B 1 69 ? 14.016 -3.721 -9.789 1 79.25 69 ILE B C 1
ATOM 4699 O O . ILE B 1 69 ? 13.852 -2.719 -9.094 1 79.25 69 ILE B O 1
ATOM 4703 N N . ALA B 1 70 ? 14.938 -3.885 -10.68 1 87.25 70 ALA B N 1
ATOM 4704 C CA . ALA B 1 70 ? 15.852 -2.775 -10.93 1 87.25 70 ALA B CA 1
ATOM 4705 C C . ALA B 1 70 ? 15.094 -1.518 -11.344 1 87.25 70 ALA B C 1
ATOM 4707 O O . ALA B 1 70 ? 15.367 -0.426 -10.836 1 87.25 70 ALA B O 1
ATOM 4708 N N . VAL B 1 71 ? 14.148 -1.704 -12.234 1 88.06 71 VAL B N 1
ATOM 4709 C CA . VAL B 1 71 ? 13.32 -0.602 -12.703 1 88.06 71 VAL B CA 1
ATOM 4710 C C . VAL B 1 71 ? 12.539 -0.007 -11.531 1 88.06 71 VAL B C 1
ATOM 4712 O O . VAL B 1 71 ? 12.422 1.215 -11.414 1 88.06 71 VAL B O 1
ATOM 4715 N N . GLY B 1 72 ? 12.039 -0.821 -10.742 1 81.12 72 GLY B N 1
ATOM 4716 C CA . GLY B 1 72 ? 11.32 -0.375 -9.562 1 81.12 72 GLY B CA 1
ATOM 4717 C C . GLY B 1 72 ? 12.188 0.412 -8.594 1 81.12 72 GLY B C 1
ATOM 4718 O O . GLY B 1 72 ? 11.766 1.444 -8.07 1 81.12 72 GLY B O 1
ATOM 4719 N N . LEU B 1 73 ? 13.391 -0.068 -8.328 1 81.62 73 LEU B N 1
ATOM 4720 C CA . LEU B 1 73 ? 14.328 0.589 -7.422 1 81.62 73 LEU B CA 1
ATOM 4721 C C . LEU B 1 73 ? 14.719 1.963 -7.953 1 81.62 73 LEU B C 1
ATOM 4723 O O . LEU B 1 73 ? 14.852 2.916 -7.18 1 81.62 73 LEU B O 1
ATOM 4727 N N . VAL B 1 74 ? 14.922 1.988 -9.203 1 86.62 74 VAL B N 1
ATOM 4728 C CA . VAL B 1 74 ? 15.266 3.266 -9.82 1 86.62 74 VAL B CA 1
ATOM 4729 C C . VAL B 1 74 ? 14.078 4.223 -9.727 1 86.62 74 VAL B C 1
ATOM 4731 O O . VAL B 1 74 ? 14.25 5.402 -9.422 1 86.62 74 VAL B O 1
ATOM 4734 N N . ASN B 1 75 ? 12.93 3.639 -9.961 1 82.94 75 ASN B N 1
ATOM 4735 C CA . ASN B 1 75 ? 11.711 4.441 -9.883 1 82.94 75 ASN B CA 1
ATOM 4736 C C . ASN B 1 75 ? 11.508 5.016 -8.484 1 82.94 75 ASN B C 1
ATOM 4738 O O . ASN B 1 75 ? 11.047 6.148 -8.336 1 82.94 75 ASN B O 1
ATOM 4742 N N . ALA B 1 76 ? 11.867 4.227 -7.555 1 77.12 76 ALA B N 1
ATOM 4743 C CA . ALA B 1 76 ? 11.727 4.621 -6.156 1 77.12 76 ALA B CA 1
ATOM 4744 C C . ALA B 1 76 ? 12.867 5.547 -5.73 1 77.12 76 ALA B C 1
ATOM 4746 O O . ALA B 1 76 ? 12.844 6.098 -4.629 1 77.12 76 ALA B O 1
ATOM 4747 N N . GLY B 1 77 ? 13.883 5.691 -6.578 1 78.94 77 GLY B N 1
ATOM 4748 C CA . GLY B 1 77 ? 15.023 6.547 -6.285 1 78.94 77 GLY B CA 1
ATOM 4749 C C . GLY B 1 77 ? 16.062 5.871 -5.414 1 78.94 77 GLY B C 1
ATOM 4750 O O . GLY B 1 77 ? 16.969 6.531 -4.902 1 78.94 77 GLY B O 1
ATOM 4751 N N . ALA B 1 78 ? 15.914 4.641 -5.215 1 76.88 78 ALA B N 1
ATOM 4752 C CA . ALA B 1 78 ? 16.828 3.887 -4.367 1 76.88 78 ALA B CA 1
ATOM 4753 C C . ALA B 1 78 ? 18.188 3.699 -5.051 1 76.88 78 ALA B C 1
ATOM 4755 O O . ALA B 1 78 ? 19.219 3.625 -4.387 1 76.88 78 ALA B O 1
ATOM 4756 N N . ILE B 1 79 ? 18.125 3.543 -6.371 1 82.56 79 ILE B N 1
ATOM 4757 C CA . ILE B 1 79 ? 19.359 3.465 -7.145 1 82.56 79 ILE B CA 1
ATOM 4758 C C . ILE B 1 79 ? 19.25 4.348 -8.391 1 82.56 79 ILE B C 1
ATOM 4760 O O . ILE B 1 79 ? 18.141 4.645 -8.844 1 82.56 79 ILE B O 1
ATOM 4764 N N . SER B 1 80 ? 20.391 4.816 -8.828 1 86.44 80 SER B N 1
ATOM 4765 C CA . SER B 1 80 ? 20.406 5.656 -10.023 1 86.44 80 SER B CA 1
ATOM 4766 C C . SER B 1 80 ? 20.312 4.82 -11.297 1 86.44 80 SER B C 1
ATOM 4768 O O . SER B 1 80 ? 20.562 3.617 -11.273 1 86.44 80 SER B O 1
ATOM 4770 N N . PHE B 1 81 ? 19.859 5.508 -12.352 1 89.06 81 PHE B N 1
ATOM 4771 C CA . PHE B 1 81 ? 19.828 4.855 -13.656 1 89.06 81 PHE B CA 1
ATOM 4772 C C . PHE B 1 81 ? 21.188 4.258 -14 1 89.06 81 PHE B C 1
ATOM 4774 O O . PHE B 1 81 ? 21.281 3.088 -14.383 1 89.06 81 PHE B O 1
ATOM 4781 N N . LEU B 1 82 ? 22.203 5.043 -13.836 1 87.19 82 LEU B N 1
ATOM 4782 C CA . LEU B 1 82 ? 23.531 4.574 -14.18 1 87.19 82 LEU B CA 1
ATOM 4783 C C . LEU B 1 82 ? 23.922 3.367 -13.336 1 87.19 82 LEU B C 1
ATOM 4785 O O . LEU B 1 82 ? 24.547 2.432 -13.836 1 87.19 82 LEU B O 1
ATOM 4789 N N . GLY B 1 83 ? 23.516 3.42 -12.141 1 86.88 83 GLY B N 1
ATOM 4790 C CA . GLY B 1 83 ? 23.781 2.303 -11.25 1 86.88 83 GLY B CA 1
ATOM 4791 C C . GLY B 1 83 ? 23.016 1.047 -11.625 1 86.88 83 GLY B C 1
ATOM 4792 O O . GLY B 1 83 ? 23.469 -0.066 -11.328 1 86.88 83 GLY B O 1
ATOM 4793 N N . SER B 1 84 ? 21.938 1.238 -12.328 1 91.56 84 SER B N 1
ATOM 4794 C CA . SER B 1 84 ? 21.062 0.112 -12.656 1 91.56 84 SER B CA 1
ATOM 4795 C C . SER B 1 84 ? 21.547 -0.612 -13.914 1 91.56 84 SER B C 1
ATOM 4797 O O . SER B 1 84 ? 21.172 -1.759 -14.156 1 91.56 84 SER B O 1
ATOM 4799 N N . ILE B 1 85 ? 22.406 -0.033 -14.711 1 94.19 85 ILE B N 1
ATOM 4800 C CA . ILE B 1 85 ? 22.844 -0.61 -15.984 1 94.19 85 ILE B CA 1
ATOM 4801 C C . ILE B 1 85 ? 23.609 -1.904 -15.727 1 94.19 85 ILE B C 1
ATOM 4803 O O . ILE B 1 85 ? 23.359 -2.922 -16.375 1 94.19 85 ILE B O 1
ATOM 4807 N N . GLY B 1 86 ? 24.531 -1.811 -14.797 1 93.31 86 GLY B N 1
ATOM 4808 C CA . GLY B 1 86 ? 25.266 -3.014 -14.453 1 93.31 86 GLY B CA 1
ATOM 4809 C C . GLY B 1 86 ? 24.375 -4.164 -14.023 1 93.31 86 GLY B C 1
ATOM 4810 O O . GLY B 1 86 ? 24.594 -5.305 -14.43 1 93.31 86 GLY B O 1
ATOM 4811 N N . LEU B 1 87 ? 23.422 -3.85 -13.25 1 91.81 87 LEU B N 1
ATOM 4812 C CA . LEU B 1 87 ? 22.484 -4.84 -12.727 1 91.81 87 LEU B CA 1
ATOM 4813 C C . LEU B 1 87 ? 21.734 -5.523 -13.859 1 91.81 87 LEU B C 1
ATOM 4815 O O . LEU B 1 87 ? 21.594 -6.746 -13.867 1 91.81 87 LEU B O 1
ATOM 4819 N N . VAL B 1 88 ? 21.297 -4.746 -14.789 1 93.62 88 VAL B N 1
ATOM 4820 C CA . VAL B 1 88 ? 20.484 -5.242 -15.898 1 93.62 88 VAL B CA 1
ATOM 4821 C C . VAL B 1 88 ? 21.344 -6.098 -16.828 1 93.62 88 VAL B C 1
ATOM 4823 O O . VAL B 1 88 ? 20.906 -7.156 -17.281 1 93.62 88 VAL B O 1
ATOM 4826 N N . ILE B 1 89 ? 22.516 -5.664 -17.062 1 94.75 89 ILE B N 1
ATOM 4827 C CA . ILE B 1 89 ? 23.453 -6.418 -17.891 1 94.75 89 ILE B CA 1
ATOM 4828 C C . ILE B 1 89 ? 23.766 -7.762 -17.234 1 94.75 89 ILE B C 1
ATOM 4830 O O . ILE B 1 89 ? 23.703 -8.805 -17.875 1 94.75 89 ILE B O 1
ATOM 4834 N N . GLY B 1 90 ? 24.047 -7.703 -15.984 1 94.06 90 GLY B N 1
ATOM 4835 C CA . GLY B 1 90 ? 24.328 -8.914 -15.234 1 94.06 90 GLY B CA 1
ATOM 4836 C C . GLY B 1 90 ? 23.156 -9.883 -15.203 1 94.06 90 GLY B C 1
ATOM 4837 O O . GLY B 1 90 ? 23.359 -11.102 -15.234 1 94.06 90 GLY B O 1
ATOM 4838 N N . ALA B 1 91 ? 21.984 -9.367 -15.141 1 92.19 91 ALA B N 1
ATOM 4839 C CA . ALA B 1 91 ? 20.781 -10.195 -15.109 1 92.19 91 ALA B CA 1
ATOM 4840 C C . ALA B 1 91 ? 20.719 -11.109 -16.328 1 92.19 91 ALA B C 1
ATOM 4842 O O . ALA B 1 91 ? 20.25 -12.25 -16.234 1 92.19 91 ALA B O 1
ATOM 4843 N N . ASN B 1 92 ? 21.172 -10.688 -17.453 1 93.56 92 ASN B N 1
ATOM 4844 C CA . ASN B 1 92 ? 21.156 -11.477 -18.672 1 93.56 92 ASN B CA 1
ATOM 4845 C C . ASN B 1 92 ? 22.125 -12.656 -18.594 1 93.56 92 ASN B C 1
ATOM 4847 O O . ASN B 1 92 ? 21.922 -13.688 -19.219 1 93.56 92 ASN B O 1
ATOM 4851 N N . ILE B 1 93 ? 23.141 -12.484 -17.844 1 93.81 93 ILE B N 1
ATOM 4852 C CA . ILE B 1 93 ? 24.094 -13.578 -17.625 1 93.81 93 ILE B CA 1
ATOM 4853 C C . ILE B 1 93 ? 23.453 -14.641 -16.734 1 93.81 93 ILE B C 1
ATOM 4855 O O . ILE B 1 93 ? 23.547 -15.836 -17.016 1 93.81 93 ILE B O 1
ATOM 4859 N N . GLY B 1 94 ? 22.828 -14.203 -15.742 1 90.94 94 GLY B N 1
ATOM 4860 C CA . GLY B 1 94 ? 22.234 -15.109 -14.766 1 90.94 94 GLY B CA 1
ATOM 4861 C C . GLY B 1 94 ? 21.172 -16.016 -15.359 1 90.94 94 GLY B C 1
ATOM 4862 O O . GLY B 1 94 ? 21.062 -17.188 -14.969 1 90.94 94 GLY B O 1
ATOM 4863 N N . THR B 1 95 ? 20.453 -15.555 -16.266 1 87.75 95 THR B N 1
ATOM 4864 C CA . THR B 1 95 ? 19.344 -16.312 -16.859 1 87.75 95 THR B CA 1
ATOM 4865 C C . THR B 1 95 ? 19.859 -17.531 -17.609 1 87.75 95 THR B C 1
ATOM 4867 O O . THR B 1 95 ? 19.125 -18.484 -17.828 1 87.75 95 THR B O 1
ATOM 4870 N N . THR B 1 96 ? 21.094 -17.578 -17.969 1 91.5 96 THR B N 1
ATOM 4871 C CA . THR B 1 96 ? 21.656 -18.672 -18.766 1 91.5 96 THR B CA 1
ATOM 4872 C C . THR B 1 96 ? 21.828 -19.938 -17.922 1 91.5 96 THR B C 1
ATOM 4874 O O . THR B 1 96 ? 22.016 -21.016 -18.469 1 91.5 96 THR B O 1
ATOM 4877 N N . ILE B 1 97 ? 21.703 -19.766 -16.688 1 85.81 97 ILE B N 1
ATOM 4878 C CA . ILE B 1 97 ? 21.906 -20.891 -15.789 1 85.81 97 ILE B CA 1
ATOM 4879 C C . ILE B 1 97 ? 20.812 -21.922 -16 1 85.81 97 ILE B C 1
ATOM 4881 O O . ILE B 1 97 ? 21.047 -23.125 -15.922 1 85.81 97 ILE B O 1
ATOM 4885 N N . THR B 1 98 ? 19.625 -21.469 -16.281 1 77.94 98 THR B N 1
ATOM 4886 C CA . THR B 1 98 ? 18.5 -22.375 -16.516 1 77.94 98 THR B CA 1
ATOM 4887 C C . THR B 1 98 ? 18.812 -23.375 -17.625 1 77.94 98 THR B C 1
ATOM 4889 O O . THR B 1 98 ? 18.562 -24.562 -17.469 1 77.94 98 THR B O 1
ATOM 4892 N N . ALA B 1 99 ? 19.297 -22.875 -18.766 1 83.69 99 ALA B N 1
ATOM 4893 C CA . ALA B 1 99 ? 19.656 -23.734 -19.875 1 83.69 99 ALA B CA 1
ATOM 4894 C C . ALA B 1 99 ? 20.703 -24.766 -19.469 1 83.69 99 ALA B C 1
ATOM 4896 O O . ALA B 1 99 ? 20.656 -25.922 -19.891 1 83.69 99 ALA B O 1
ATOM 4897 N N . GLN B 1 100 ? 21.578 -24.359 -18.609 1 86.25 100 GLN B N 1
ATOM 4898 C CA . GLN B 1 100 ? 22.625 -25.266 -18.141 1 86.25 100 GLN B CA 1
ATOM 4899 C C . GLN B 1 100 ? 22.047 -26.359 -17.25 1 86.25 100 GLN B C 1
ATOM 4901 O O . GLN B 1 100 ? 22.438 -27.516 -17.344 1 86.25 100 GLN B O 1
ATOM 4906 N N . LEU B 1 101 ? 21.188 -25.953 -16.469 1 78.69 101 LEU B N 1
ATOM 4907 C CA . LEU B 1 101 ? 20.562 -26.891 -15.555 1 78.69 101 LEU B CA 1
ATOM 4908 C C . LEU B 1 101 ? 19.766 -27.953 -16.328 1 78.69 101 LEU B C 1
ATOM 4910 O O . LEU B 1 101 ? 19.781 -29.125 -15.969 1 78.69 101 LEU B O 1
ATOM 4914 N N . VAL B 1 102 ? 19.078 -27.531 -17.312 1 76.12 102 VAL B N 1
ATOM 4915 C CA . VAL B 1 102 ? 18.281 -28.453 -18.125 1 76.12 102 VAL B CA 1
ATOM 4916 C C . VAL B 1 102 ? 19.219 -29.375 -18.906 1 76.12 102 VAL B C 1
ATOM 4918 O O . VAL B 1 102 ? 18.953 -30.578 -19 1 76.12 102 VAL B O 1
ATOM 4921 N N . ALA B 1 103 ? 20.234 -28.859 -19.375 1 77.94 103 ALA B N 1
ATOM 4922 C CA . ALA B 1 103 ? 21.172 -29.625 -20.203 1 77.94 103 ALA B CA 1
ATOM 4923 C C . ALA B 1 103 ? 21.875 -30.703 -19.391 1 77.94 103 ALA B C 1
ATOM 4925 O O . ALA B 1 103 ? 22.203 -31.766 -19.922 1 77.94 103 ALA B O 1
ATOM 4926 N N . PHE B 1 104 ? 22.016 -30.5 -18.109 1 73.56 104 PHE B N 1
ATOM 4927 C CA . PHE B 1 104 ? 22.734 -31.453 -17.281 1 73.56 104 PHE B CA 1
ATOM 4928 C C . PHE B 1 104 ? 21.781 -32.438 -16.641 1 73.56 104 PHE B C 1
ATOM 4930 O O . PHE B 1 104 ? 22.156 -33.188 -15.742 1 73.56 104 PHE B O 1
ATOM 4937 N N . LYS B 1 105 ? 20.516 -32.656 -17.109 1 63.72 105 LYS B N 1
ATOM 4938 C CA . LYS B 1 105 ? 19.5 -33.656 -16.766 1 63.72 105 LYS B CA 1
ATOM 4939 C C . LYS B 1 105 ? 19.203 -33.656 -15.273 1 63.72 105 LYS B C 1
ATOM 4941 O O . LYS B 1 105 ? 19.078 -34.719 -14.664 1 63.72 105 LYS B O 1
ATOM 4946 N N . LEU B 1 106 ? 19.375 -32.562 -14.617 1 62.22 106 LEU B N 1
ATOM 4947 C CA . LEU B 1 106 ? 18.938 -32.531 -13.227 1 62.22 106 LEU B CA 1
ATOM 4948 C C . LEU B 1 106 ? 17.469 -32.875 -13.109 1 62.22 106 LEU B C 1
ATOM 4950 O O . LEU B 1 106 ? 16.906 -32.906 -12.008 1 62.22 106 LEU B O 1
ATOM 4954 N N . THR B 1 107 ? 16.922 -33.375 -14.109 1 61.94 107 THR B N 1
ATOM 4955 C CA . THR B 1 107 ? 15.5 -33.719 -14.242 1 61.94 107 THR B CA 1
ATOM 4956 C C . THR B 1 107 ? 15.164 -34.938 -13.43 1 61.94 107 THR B C 1
ATOM 4958 O O . THR B 1 107 ? 14.031 -35.125 -12.969 1 61.94 107 THR B O 1
ATOM 4961 N N . ALA B 1 108 ? 16.203 -35.719 -13.219 1 61.88 108 ALA B N 1
ATOM 4962 C CA . ALA B 1 108 ? 15.945 -36.969 -12.477 1 61.88 108 ALA B CA 1
ATOM 4963 C C . ALA B 1 108 ? 15.602 -36.656 -11.023 1 61.88 108 ALA B C 1
ATOM 4965 O O . ALA B 1 108 ? 14.914 -37.438 -10.367 1 61.88 108 ALA B O 1
ATOM 4966 N N . PHE B 1 109 ? 16 -35.531 -10.586 1 70.06 109 PHE B N 1
ATOM 4967 C CA . PHE B 1 109 ? 15.797 -35.219 -9.172 1 70.06 109 PHE B CA 1
ATOM 4968 C C . PHE B 1 109 ? 14.562 -34.344 -8.992 1 70.06 109 PHE B C 1
ATOM 4970 O O . PHE B 1 109 ? 14.242 -33.938 -7.875 1 70.06 109 PHE B O 1
ATOM 4977 N N . ALA B 1 110 ? 13.805 -34.25 -10.008 1 78.44 110 ALA B N 1
ATOM 4978 C CA . ALA B 1 110 ? 12.695 -33.312 -10.016 1 78.44 110 ALA B CA 1
ATOM 4979 C C . ALA B 1 110 ? 11.648 -33.688 -8.969 1 78.44 110 ALA B C 1
ATOM 4981 O O . ALA B 1 110 ? 11.227 -32.844 -8.172 1 78.44 110 ALA B O 1
ATOM 4982 N N . PRO B 1 111 ? 11.32 -35.031 -8.859 1 74.69 111 PRO B N 1
ATOM 4983 C CA . PRO B 1 111 ? 10.281 -35.375 -7.895 1 74.69 111 PRO B CA 1
ATOM 4984 C C . PRO B 1 111 ? 10.703 -35.125 -6.449 1 74.69 111 PRO B C 1
ATOM 4986 O O . PRO B 1 111 ? 9.883 -34.719 -5.613 1 74.69 111 PRO B O 1
ATOM 4989 N N . LEU B 1 112 ? 11.984 -35.281 -6.195 1 77.31 112 LEU B N 1
ATOM 4990 C CA . LEU B 1 112 ? 12.5 -35.062 -4.852 1 77.31 112 LEU B CA 1
ATOM 4991 C C . LEU B 1 112 ? 12.367 -33.594 -4.465 1 77.31 112 LEU B C 1
ATOM 4993 O O . LEU B 1 112 ? 12 -33.25 -3.33 1 77.31 112 LEU B O 1
ATOM 4997 N N . PHE B 1 113 ? 12.602 -32.781 -5.367 1 80.81 113 PHE B N 1
ATOM 4998 C CA . PHE B 1 113 ? 12.523 -31.359 -5.09 1 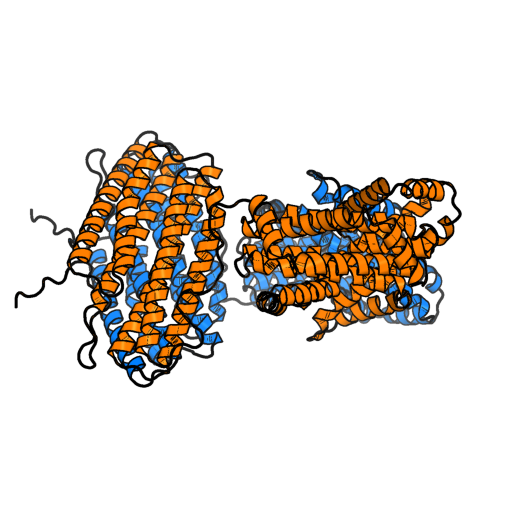80.81 113 PHE B CA 1
ATOM 4999 C C . PHE B 1 113 ? 11.078 -30.922 -4.922 1 80.81 113 PHE B C 1
ATOM 5001 O O . PHE B 1 113 ? 10.781 -30.062 -4.098 1 80.81 113 PHE B O 1
ATOM 5008 N N . VAL B 1 114 ? 10.18 -31.547 -5.734 1 79.94 114 VAL B N 1
ATOM 5009 C CA . VAL B 1 114 ? 8.773 -31.172 -5.641 1 79.94 114 VAL B CA 1
ATOM 5010 C C . VAL B 1 114 ? 8.227 -31.562 -4.266 1 79.94 114 VAL B C 1
ATOM 5012 O O . VAL B 1 114 ? 7.66 -30.719 -3.562 1 79.94 114 VAL B O 1
ATOM 5015 N N . VAL B 1 115 ? 8.531 -32.781 -3.871 1 73.88 115 VAL B N 1
ATOM 5016 C CA . VAL B 1 115 ? 8.023 -33.281 -2.6 1 73.88 115 VAL B CA 1
ATOM 5017 C C . VAL B 1 115 ? 8.742 -32.594 -1.443 1 73.88 115 VAL B C 1
ATOM 5019 O O . VAL B 1 115 ? 8.102 -32.156 -0.486 1 73.88 115 VAL B O 1
ATOM 5022 N N . GLY B 1 116 ? 10.008 -32.562 -1.533 1 77.38 116 GLY B N 1
ATOM 5023 C CA . GLY B 1 116 ? 10.781 -31.922 -0.486 1 77.38 116 GLY B CA 1
ATOM 5024 C C . GLY B 1 116 ? 10.422 -30.469 -0.29 1 77.38 116 GLY B C 1
ATOM 5025 O O . GLY B 1 116 ? 10.297 -30 0.844 1 77.38 116 GLY B O 1
ATOM 5026 N N . GLY B 1 117 ? 10.297 -29.781 -1.45 1 81.06 117 GLY B N 1
ATOM 5027 C CA . GLY B 1 117 ? 9.93 -28.375 -1.366 1 81.06 117 GLY B CA 1
ATOM 5028 C C . GLY B 1 117 ? 8.555 -28.156 -0.76 1 81.06 117 GLY B C 1
ATOM 5029 O O . GLY B 1 117 ? 8.359 -27.25 0.046 1 81.06 117 GLY B O 1
ATOM 5030 N N . PHE B 1 118 ? 7.656 -28.984 -1.137 1 73.88 118 PHE B N 1
ATOM 5031 C CA . PHE B 1 118 ? 6.301 -28.906 -0.607 1 73.88 118 PHE B CA 1
ATOM 5032 C C . PHE B 1 118 ? 6.289 -29.141 0.897 1 73.88 118 PHE B C 1
ATOM 5034 O O . PHE B 1 118 ? 5.672 -28.375 1.647 1 73.88 118 PHE B O 1
ATOM 5041 N N . LEU B 1 119 ? 6.98 -30.188 1.338 1 71.75 119 LEU B N 1
ATOM 5042 C CA . LEU B 1 119 ? 7.027 -30.516 2.758 1 71.75 119 LEU B CA 1
ATOM 5043 C C . LEU B 1 119 ? 7.691 -29.391 3.557 1 71.75 119 LEU B C 1
ATOM 5045 O O . LEU B 1 119 ? 7.242 -29.062 4.652 1 71.75 119 LEU B O 1
ATOM 5049 N N . LEU B 1 120 ? 8.688 -28.844 2.963 1 76.88 120 LEU B N 1
ATOM 5050 C CA . LEU B 1 120 ? 9.398 -27.766 3.629 1 76.88 120 LEU B CA 1
ATOM 5051 C C . LEU B 1 120 ? 8.5 -26.531 3.758 1 76.88 120 LEU B C 1
ATOM 5053 O O . LEU B 1 120 ? 8.625 -25.766 4.719 1 76.88 120 LEU B O 1
ATOM 5057 N N . SER B 1 121 ? 7.629 -26.438 2.781 1 76.44 121 SER B N 1
ATOM 5058 C CA . SER B 1 121 ? 6.75 -25.266 2.789 1 76.44 121 SER B CA 1
ATOM 5059 C C . SER B 1 121 ? 5.684 -25.391 3.869 1 76.44 121 SER B C 1
ATOM 5061 O O . SER B 1 121 ? 5.086 -24.391 4.273 1 76.44 121 SER B O 1
ATOM 5063 N N . LEU B 1 122 ? 5.523 -26.656 4.301 1 63.72 122 LEU B N 1
ATOM 5064 C CA . LEU B 1 122 ? 4.508 -26.891 5.316 1 63.72 122 LEU B CA 1
ATOM 5065 C C . LEU B 1 122 ? 5.09 -26.734 6.719 1 63.72 122 LEU B C 1
ATOM 5067 O O . LEU B 1 122 ? 4.352 -26.531 7.684 1 63.72 122 LEU B O 1
ATOM 5071 N N . ILE B 1 123 ? 6.32 -26.906 6.836 1 59.56 123 ILE B N 1
ATOM 5072 C CA . ILE B 1 123 ? 6.961 -26.875 8.148 1 59.56 123 ILE B CA 1
ATOM 5073 C C . ILE B 1 123 ? 7.152 -25.438 8.602 1 59.56 123 ILE B C 1
ATOM 5075 O O . ILE B 1 123 ? 7.406 -24.547 7.777 1 59.56 123 ILE B O 1
ATOM 5079 N N . ARG B 1 124 ? 6.711 -25.328 9.734 1 60.91 124 ARG B N 1
ATOM 5080 C CA . ARG B 1 124 ? 6.871 -24 10.328 1 60.91 124 ARG B CA 1
ATOM 5081 C C . ARG B 1 124 ? 8.328 -23.75 10.703 1 60.91 124 ARG B C 1
ATOM 5083 O O . ARG B 1 124 ? 9.062 -24.688 11.047 1 60.91 124 ARG B O 1
ATOM 5090 N N . GLY B 1 125 ? 8.992 -22.5 10.453 1 63.38 125 GLY B N 1
ATOM 5091 C CA . GLY B 1 125 ? 10.352 -22.109 10.789 1 63.38 125 GLY B CA 1
ATOM 5092 C C . GLY B 1 125 ? 11 -21.219 9.75 1 63.38 125 GLY B C 1
ATOM 5093 O O . GLY B 1 125 ? 10.336 -20.766 8.812 1 63.38 125 GLY B O 1
ATOM 5094 N N . ARG B 1 126 ? 12.328 -21.016 10.062 1 69 126 ARG B N 1
ATOM 5095 C CA . ARG B 1 126 ? 13.086 -20.078 9.25 1 69 126 ARG B CA 1
ATOM 5096 C C . ARG B 1 126 ? 13.297 -20.625 7.836 1 69 126 ARG B C 1
ATOM 5098 O O . ARG B 1 126 ? 13.445 -19.844 6.887 1 69 126 ARG B O 1
ATOM 5105 N N . TYR B 1 127 ? 13.141 -21.969 7.664 1 75.56 127 TYR B N 1
ATOM 5106 C CA . TYR B 1 127 ? 13.438 -22.562 6.367 1 75.56 127 TYR B CA 1
ATOM 5107 C C . TYR B 1 127 ? 12.172 -22.719 5.527 1 75.56 127 TYR B C 1
ATOM 5109 O O . TYR B 1 127 ? 12.242 -23.109 4.359 1 75.56 127 TYR B O 1
ATOM 5117 N N . ARG B 1 128 ? 11.125 -22.312 6.039 1 77.19 128 ARG B N 1
ATOM 5118 C CA . ARG B 1 128 ? 9.844 -22.422 5.348 1 77.19 128 ARG B CA 1
ATOM 5119 C C . ARG B 1 128 ? 9.852 -21.578 4.074 1 77.19 128 ARG B C 1
ATOM 5121 O O . ARG B 1 128 ? 9.25 -21.969 3.066 1 77.19 128 ARG B O 1
ATOM 5128 N N . VAL B 1 129 ? 10.648 -20.562 4.223 1 76.94 129 VAL B N 1
ATOM 5129 C CA . VAL B 1 129 ? 10.648 -19.609 3.115 1 76.94 129 VAL B CA 1
ATOM 5130 C C . VAL B 1 129 ? 11.273 -20.266 1.88 1 76.94 129 VAL B C 1
ATOM 5132 O O . VAL B 1 129 ? 10.953 -19.891 0.749 1 76.94 129 VAL B O 1
ATOM 5135 N N . PHE B 1 130 ? 11.961 -21.422 2.033 1 80.25 130 PHE B N 1
ATOM 5136 C CA . PHE B 1 130 ? 12.648 -22.062 0.915 1 80.25 130 PHE B CA 1
ATOM 5137 C C . PHE B 1 130 ? 11.812 -23.203 0.36 1 80.25 130 PHE B C 1
ATOM 5139 O O . PHE B 1 130 ? 12.141 -23.766 -0.687 1 80.25 130 PHE B O 1
ATOM 5146 N N . GLY B 1 131 ? 10.773 -23.453 0.99 1 82.5 131 GLY B N 1
ATOM 5147 C CA . GLY B 1 131 ? 9.961 -24.578 0.559 1 82.5 131 GLY B CA 1
ATOM 5148 C C . GLY B 1 131 ? 9.336 -24.375 -0.811 1 82.5 131 GLY B C 1
ATOM 5149 O O . GLY B 1 131 ? 9.547 -25.188 -1.719 1 82.5 131 GLY B O 1
ATOM 5150 N N . LYS B 1 132 ? 8.727 -23.312 -0.97 1 80.12 132 LYS B N 1
ATOM 5151 C CA . LYS B 1 132 ? 8.031 -23.031 -2.225 1 80.12 132 LYS B CA 1
ATOM 5152 C C . LYS B 1 132 ? 9.023 -22.891 -3.379 1 80.12 132 LYS B C 1
ATOM 5154 O O . LYS B 1 132 ? 8.82 -23.453 -4.449 1 80.12 132 LYS B O 1
ATOM 5159 N N . PRO B 1 133 ? 10.172 -22.125 -3.156 1 80.75 133 PRO B N 1
ATOM 5160 C CA . PRO B 1 133 ? 11.164 -22.078 -4.234 1 80.75 133 PRO B CA 1
ATOM 5161 C C . PRO B 1 133 ? 11.656 -23.469 -4.652 1 80.75 133 PRO B C 1
ATOM 5163 O O . PRO B 1 133 ? 11.773 -23.75 -5.844 1 80.75 133 PRO B O 1
ATOM 5166 N N . ILE B 1 134 ? 11.875 -24.281 -3.723 1 81.81 134 ILE B N 1
ATOM 5167 C CA . ILE B 1 134 ? 12.359 -25.625 -3.998 1 81.81 134 ILE B CA 1
ATOM 5168 C C . ILE B 1 134 ? 11.273 -26.438 -4.695 1 81.81 134 ILE B C 1
ATOM 5170 O O . ILE B 1 134 ? 11.555 -27.188 -5.637 1 81.81 134 ILE B O 1
ATOM 5174 N N . PHE B 1 135 ? 10.094 -26.25 -4.25 1 81.44 135 PHE B N 1
ATOM 5175 C CA . PHE B 1 135 ? 8.961 -26.922 -4.879 1 81.44 135 PHE B CA 1
ATOM 5176 C C . PHE B 1 135 ? 8.875 -26.562 -6.355 1 81.44 135 PHE B C 1
ATOM 5178 O O . PHE B 1 135 ? 8.789 -27.438 -7.215 1 81.44 135 PHE B O 1
ATOM 5185 N N . TYR B 1 136 ? 8.828 -25.359 -6.629 1 80.06 136 TYR B N 1
ATOM 5186 C CA . TYR B 1 136 ? 8.672 -24.906 -8.008 1 80.06 136 TYR B CA 1
ATOM 5187 C C . TYR B 1 136 ? 9.883 -25.281 -8.844 1 80.06 136 TYR B C 1
ATOM 5189 O O . TYR B 1 136 ? 9.758 -25.562 -10.039 1 80.06 136 TYR B O 1
ATOM 5197 N N . PHE B 1 137 ? 11.055 -25.234 -8.18 1 78.94 137 PHE B N 1
ATOM 5198 C CA . PHE B 1 137 ? 12.25 -25.734 -8.852 1 78.94 137 PHE B CA 1
ATOM 5199 C C . PHE B 1 137 ? 12.055 -27.172 -9.312 1 78.94 137 PHE B C 1
ATOM 5201 O O . PHE B 1 137 ? 12.359 -27.5 -10.453 1 78.94 137 PHE B O 1
ATOM 5208 N N . GLY B 1 138 ? 11.609 -27.922 -8.5 1 78.88 138 GLY B N 1
ATOM 5209 C CA . GLY B 1 138 ? 11.312 -29.297 -8.836 1 78.88 138 GLY B CA 1
ATOM 5210 C C . GLY B 1 138 ? 10.227 -29.438 -9.891 1 78.88 138 GLY B C 1
ATOM 5211 O O . GLY B 1 138 ? 10.312 -30.297 -10.773 1 78.88 138 GLY B O 1
ATOM 5212 N N . LEU B 1 139 ? 9.227 -28.609 -9.766 1 79.38 139 LEU B N 1
ATOM 5213 C CA . LEU B 1 139 ? 8.109 -28.656 -10.703 1 79.38 139 LEU B CA 1
ATOM 5214 C C . LEU B 1 139 ? 8.578 -28.375 -12.125 1 79.38 139 LEU B C 1
ATOM 5216 O O . LEU B 1 139 ? 8.117 -29.016 -13.078 1 79.38 139 LEU B O 1
ATOM 5220 N N . VAL B 1 140 ? 9.445 -27.469 -12.242 1 76.38 140 VAL B N 1
ATOM 5221 C CA . VAL B 1 140 ? 9.984 -27.125 -13.547 1 76.38 140 VAL B CA 1
ATOM 5222 C C . VAL B 1 140 ? 10.633 -28.344 -14.188 1 76.38 140 VAL B C 1
ATOM 5224 O O . VAL B 1 140 ? 10.336 -28.688 -15.336 1 76.38 140 VAL B O 1
ATOM 5227 N N . PHE B 1 141 ? 11.406 -29.031 -13.469 1 74.75 141 PHE B N 1
ATOM 5228 C CA . PHE B 1 141 ? 12.109 -30.203 -14 1 74.75 141 PHE B CA 1
ATOM 5229 C C . PHE B 1 141 ? 11.148 -31.359 -14.195 1 74.75 141 PHE B C 1
ATOM 5231 O O . PHE B 1 141 ? 11.312 -32.156 -15.125 1 74.75 141 PHE B O 1
ATOM 5238 N N . PHE B 1 142 ? 10.211 -31.422 -13.367 1 76.88 142 PHE B N 1
ATOM 5239 C CA . PHE B 1 142 ? 9.18 -32.438 -13.523 1 76.88 142 PHE B CA 1
ATOM 5240 C C . PHE B 1 142 ? 8.438 -32.25 -14.844 1 76.88 142 PHE B C 1
ATOM 5242 O O . PHE B 1 142 ? 8.203 -33.219 -15.57 1 76.88 142 PHE B O 1
ATOM 5249 N N . CYS B 1 143 ? 8.055 -31.078 -15.094 1 75.88 143 CYS B N 1
ATOM 5250 C CA . CYS B 1 143 ? 7.355 -30.766 -16.344 1 75.88 143 CYS B CA 1
ATOM 5251 C C . CYS B 1 143 ? 8.234 -31.062 -17.547 1 75.88 143 CYS B C 1
ATOM 5253 O O . CYS B 1 143 ? 7.762 -31.609 -18.547 1 75.88 143 CYS B O 1
ATOM 5255 N N . LEU B 1 144 ? 9.484 -30.766 -17.391 1 68.5 144 LEU B N 1
ATOM 5256 C CA . LEU B 1 144 ? 10.414 -31.016 -18.5 1 68.5 144 LEU B CA 1
ATOM 5257 C C . LEU B 1 144 ? 10.523 -32.5 -18.781 1 68.5 144 LEU B C 1
ATOM 5259 O O . LEU B 1 144 ? 10.594 -32.906 -19.938 1 68.5 144 LEU B O 1
ATOM 5263 N N . ASN B 1 145 ? 10.523 -33.219 -17.719 1 70.81 145 ASN B N 1
ATOM 5264 C CA . ASN B 1 145 ? 10.531 -34.688 -17.875 1 70.81 145 ASN B CA 1
ATOM 5265 C C . ASN B 1 145 ? 9.273 -35.156 -18.594 1 70.81 145 ASN B C 1
ATOM 5267 O O . ASN B 1 145 ? 9.344 -36.062 -19.453 1 70.81 145 ASN B O 1
ATOM 5271 N N . MET B 1 146 ? 8.234 -34.562 -18.234 1 71.19 146 MET B N 1
ATOM 5272 C CA . MET B 1 146 ? 6.973 -34.938 -18.859 1 71.19 146 MET B CA 1
ATOM 5273 C C . MET B 1 146 ? 6.938 -34.531 -20.328 1 71.19 146 MET B C 1
ATOM 5275 O O . MET B 1 146 ? 6.473 -35.281 -21.188 1 71.19 146 MET B O 1
ATOM 5279 N N . ILE B 1 147 ? 7.395 -33.438 -20.641 1 69.5 147 ILE B N 1
ATOM 5280 C CA . ILE B 1 147 ? 7.449 -32.938 -22.016 1 69.5 147 ILE B CA 1
ATOM 5281 C C . ILE B 1 147 ? 8.344 -33.875 -22.844 1 69.5 147 ILE B C 1
ATOM 5283 O O . ILE B 1 147 ? 7.969 -34.281 -23.938 1 69.5 147 ILE B O 1
ATOM 5287 N N . SER B 1 148 ? 9.523 -34.156 -22.281 1 67.69 148 SER B N 1
ATOM 5288 C CA . SER B 1 148 ? 10.469 -35.031 -22.969 1 67.69 148 SER B CA 1
ATOM 5289 C C . SER B 1 148 ? 9.836 -36.406 -23.281 1 67.69 148 SER B C 1
ATOM 5291 O O . SER B 1 148 ? 10.031 -36.938 -24.375 1 67.69 148 SER B O 1
ATOM 5293 N N . ALA B 1 149 ? 9.094 -36.812 -22.312 1 69.62 149 ALA B N 1
ATOM 5294 C CA . ALA B 1 149 ? 8.453 -38.125 -22.484 1 69.62 149 ALA B CA 1
ATOM 5295 C C . ALA B 1 149 ? 7.383 -38.062 -23.562 1 69.62 149 ALA B C 1
ATOM 5297 O O . ALA B 1 149 ? 7.199 -39.031 -24.312 1 69.62 149 ALA B O 1
ATOM 5298 N N . GLU B 1 150 ? 6.758 -36.938 -23.703 1 67.06 150 GLU B N 1
ATOM 5299 C CA . GLU B 1 150 ? 5.656 -36.812 -24.656 1 67.06 150 GLU B CA 1
ATOM 5300 C C . GLU B 1 150 ? 6.172 -36.5 -26.047 1 67.06 150 GLU B C 1
ATOM 5302 O O . GLU B 1 150 ? 5.516 -36.812 -27.047 1 67.06 150 GLU B O 1
ATOM 5307 N N . ILE B 1 151 ? 7.297 -35.906 -26.109 1 65.44 151 ILE B N 1
ATOM 5308 C CA . ILE B 1 151 ? 7.832 -35.469 -27.406 1 65.44 151 ILE B CA 1
ATOM 5309 C C . ILE B 1 151 ? 8.672 -36.562 -28.016 1 65.44 151 ILE B C 1
ATOM 5311 O O . ILE B 1 151 ? 8.797 -36.656 -29.234 1 65.44 151 ILE B O 1
ATOM 5315 N N . ALA B 1 152 ? 9.188 -37.469 -27.234 1 65.44 152 ALA B N 1
ATOM 5316 C CA . ALA B 1 152 ? 10.094 -38.5 -27.672 1 65.44 152 ALA B CA 1
ATOM 5317 C C . ALA B 1 152 ? 9.5 -39.281 -28.844 1 65.44 152 ALA B C 1
ATOM 5319 O O . ALA B 1 152 ? 10.172 -39.531 -29.844 1 65.44 152 ALA B O 1
ATOM 5320 N N . PRO B 1 153 ? 8.219 -39.438 -28.734 1 63.03 153 PRO B N 1
ATOM 5321 C CA . PRO B 1 153 ? 7.656 -40.188 -29.859 1 63.03 153 PRO B CA 1
ATOM 5322 C C . PRO B 1 153 ? 7.48 -39.344 -31.125 1 63.03 153 PRO B C 1
ATOM 5324 O O . PRO B 1 153 ? 7.305 -39.906 -32.219 1 63.03 153 PRO B O 1
ATOM 5327 N N . LEU B 1 154 ? 7.555 -38.031 -31 1 64.75 154 LEU B N 1
ATOM 5328 C CA . LEU B 1 154 ? 7.336 -37.156 -32.125 1 64.75 154 LEU B CA 1
ATOM 5329 C C . LEU B 1 154 ? 8.617 -36.969 -32.938 1 64.75 154 LEU B C 1
ATOM 5331 O O . LEU B 1 154 ? 8.602 -36.344 -34 1 64.75 154 LEU B O 1
ATOM 5335 N N . GLN B 1 155 ? 9.797 -37.375 -32.5 1 62.25 155 GLN B N 1
ATOM 5336 C CA . GLN B 1 155 ? 11.086 -37.219 -33.156 1 62.25 155 GLN B CA 1
ATOM 5337 C C . GLN B 1 155 ? 11.039 -37.75 -34.594 1 62.25 155 GLN B C 1
ATOM 5339 O O . GLN B 1 155 ? 11.711 -37.188 -35.5 1 62.25 155 GLN B O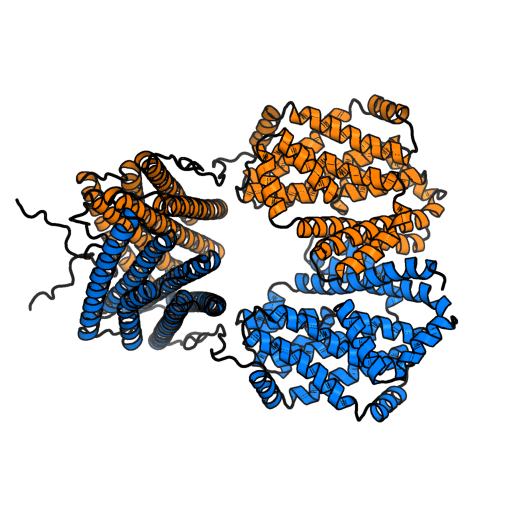 1
ATOM 5344 N N . GLY B 1 156 ? 10.148 -38.594 -34.812 1 60.19 156 GLY B N 1
ATOM 5345 C CA . GLY B 1 156 ? 10.094 -39.219 -36.156 1 60.19 156 GLY B CA 1
ATOM 5346 C C . GLY B 1 156 ? 8.914 -38.75 -36.969 1 60.19 156 GLY B C 1
ATOM 5347 O O . GLY B 1 156 ? 8.734 -39.188 -38.125 1 60.19 156 GLY B O 1
ATOM 5348 N N . ASP B 1 157 ? 8.25 -37.688 -36.438 1 63.91 157 ASP B N 1
ATOM 5349 C CA . ASP B 1 157 ? 7.055 -37.25 -37.156 1 63.91 157 ASP B CA 1
ATOM 5350 C C . ASP B 1 157 ? 7.41 -36.25 -38.25 1 63.91 157 ASP B C 1
ATOM 5352 O O . ASP B 1 157 ? 8.047 -35.25 -38 1 63.91 157 ASP B O 1
ATOM 5356 N N . PRO B 1 158 ? 7.137 -36.5 -39.5 1 65 158 PRO B N 1
ATOM 5357 C CA . PRO B 1 158 ? 7.516 -35.688 -40.656 1 65 158 PRO B CA 1
ATOM 5358 C C . PRO B 1 158 ? 6.973 -34.25 -40.562 1 65 158 PRO B C 1
ATOM 5360 O O . PRO B 1 158 ? 7.637 -33.312 -41 1 65 158 PRO B O 1
ATOM 5363 N N . GLU B 1 159 ? 5.812 -34.031 -40.031 1 63.78 159 GLU B N 1
ATOM 5364 C CA . GLU B 1 159 ? 5.23 -32.688 -39.938 1 63.78 159 GLU B CA 1
ATOM 5365 C C . GLU B 1 159 ? 6.016 -31.812 -38.969 1 63.78 159 GLU B C 1
ATOM 5367 O O . GLU B 1 159 ? 6.219 -30.625 -39.219 1 63.78 159 GLU B O 1
ATOM 5372 N N . ILE B 1 160 ? 6.441 -32.438 -37.938 1 63.47 160 ILE B N 1
ATOM 5373 C CA . ILE B 1 160 ? 7.219 -31.703 -36.938 1 63.47 160 ILE B CA 1
ATOM 5374 C C . ILE B 1 160 ? 8.594 -31.359 -37.5 1 63.47 160 ILE B C 1
ATOM 5376 O O . ILE B 1 160 ? 9.094 -30.25 -37.312 1 63.47 160 ILE B O 1
ATOM 5380 N N . ILE B 1 161 ? 9.07 -32.281 -38.25 1 62.28 161 ILE B N 1
ATOM 5381 C CA . ILE B 1 161 ? 10.359 -32.062 -38.875 1 62.28 161 ILE B CA 1
ATOM 5382 C C . ILE B 1 161 ? 10.266 -30.906 -39.875 1 62.28 161 ILE B C 1
ATOM 5384 O O . ILE B 1 161 ? 11.18 -30.078 -39.938 1 62.28 161 ILE B O 1
ATOM 5388 N N . ALA B 1 162 ? 9.164 -30.781 -40.531 1 63.62 162 ALA B N 1
ATOM 5389 C CA . ALA B 1 162 ? 8.969 -29.719 -41.5 1 63.62 162 ALA B CA 1
ATOM 5390 C C . ALA B 1 162 ? 8.875 -28.359 -40.812 1 63.62 162 ALA B C 1
ATOM 5392 O O . ALA B 1 162 ? 9.43 -27.375 -41.312 1 63.62 162 ALA B O 1
ATOM 5393 N N . LEU B 1 163 ? 8.188 -28.266 -39.781 1 63.22 163 LEU B N 1
ATOM 5394 C CA . LEU B 1 163 ? 8.047 -27.016 -39.062 1 63.22 163 LEU B CA 1
ATOM 5395 C C . LEU B 1 163 ? 9.391 -26.562 -38.5 1 63.22 163 LEU B C 1
ATOM 5397 O O . LEU B 1 163 ? 9.703 -25.375 -38.531 1 63.22 163 LEU B O 1
ATOM 5401 N N . LEU B 1 164 ? 10.125 -27.547 -38.188 1 63.28 164 LEU B N 1
ATOM 5402 C CA . LEU B 1 164 ? 11.43 -27.266 -37.594 1 63.28 164 LEU B CA 1
ATOM 5403 C C . LEU B 1 164 ? 12.438 -26.859 -38.656 1 63.28 164 LEU B C 1
ATOM 5405 O O . LEU B 1 164 ? 13.359 -26.094 -38.406 1 63.28 164 LEU B O 1
ATOM 5409 N N . SER B 1 165 ? 12.188 -27.281 -39.781 1 65.62 165 SER B N 1
ATOM 5410 C CA . SER B 1 165 ? 13.055 -26.938 -40.906 1 65.62 165 SER B CA 1
ATOM 5411 C C . SER B 1 165 ? 12.945 -25.453 -41.25 1 65.62 165 SER B C 1
ATOM 5413 O O . SER B 1 165 ? 13.867 -24.859 -41.812 1 65.62 165 SER B O 1
ATOM 5415 N N . MET B 1 166 ? 11.867 -24.906 -40.938 1 64.5 166 MET B N 1
ATOM 5416 C CA . MET B 1 166 ? 11.695 -23.469 -41.125 1 64.5 166 MET B CA 1
ATOM 5417 C C . MET B 1 166 ? 12.641 -22.672 -40.25 1 64.5 166 MET B C 1
ATOM 5419 O O . MET B 1 166 ? 13.008 -21.547 -40.594 1 64.5 166 MET B O 1
ATOM 5423 N N . ALA B 1 167 ? 13.078 -23.25 -39.281 1 67.44 167 ALA B N 1
ATOM 5424 C CA . ALA B 1 167 ? 13.992 -22.594 -38.344 1 67.44 167 ALA B CA 1
ATOM 5425 C C . ALA B 1 167 ? 15.422 -22.609 -38.844 1 67.44 167 ALA B C 1
ATOM 5427 O O . ALA B 1 167 ? 16.328 -22.078 -38.219 1 67.44 167 ALA B O 1
ATOM 5428 N N . GLU B 1 168 ? 15.57 -23.031 -40.062 1 75.81 168 GLU B N 1
ATOM 5429 C CA . GLU B 1 168 ? 16.891 -23.047 -40.688 1 75.81 168 GLU B CA 1
ATOM 5430 C C . GLU B 1 168 ? 17.344 -21.641 -41.062 1 75.81 168 GLU B C 1
ATOM 5432 O O . GLU B 1 168 ? 18.531 -21.328 -41.031 1 75.81 168 GLU B O 1
ATOM 5437 N N . ASN B 1 169 ? 16.422 -20.75 -41.375 1 86.75 169 ASN B N 1
ATOM 5438 C CA . ASN B 1 169 ? 16.734 -19.344 -41.594 1 86.75 169 ASN B CA 1
ATOM 5439 C C . ASN B 1 169 ? 16.984 -18.594 -40.312 1 86.75 169 ASN B C 1
ATOM 5441 O O . ASN B 1 169 ? 16.125 -18.562 -39.406 1 86.75 169 ASN B O 1
ATOM 5445 N N . VAL B 1 170 ? 18.172 -17.953 -40.281 1 91.19 170 VAL B N 1
ATOM 5446 C CA . VAL B 1 170 ? 18.656 -17.344 -39.031 1 91.19 170 VAL B CA 1
ATOM 5447 C C . VAL B 1 170 ? 17.641 -16.297 -38.562 1 91.19 170 VAL B C 1
ATOM 5449 O O . VAL B 1 170 ? 17.312 -16.25 -37.375 1 91.19 170 VAL B O 1
ATOM 5452 N N . LEU B 1 171 ? 17.125 -15.477 -39.438 1 93.12 171 LEU B N 1
ATOM 5453 C CA . LEU B 1 171 ? 16.203 -14.406 -39.062 1 93.12 171 LEU B CA 1
ATOM 5454 C C . LEU B 1 171 ? 14.867 -14.969 -38.594 1 93.12 171 LEU B C 1
ATOM 5456 O O . LEU B 1 171 ? 14.234 -14.414 -37.688 1 93.12 171 LEU B O 1
ATOM 5460 N N . ILE B 1 172 ? 14.492 -16.062 -39.188 1 91.69 172 ILE B N 1
ATOM 5461 C CA . ILE B 1 172 ? 13.258 -16.719 -38.75 1 91.69 172 ILE B CA 1
ATOM 5462 C C . ILE B 1 172 ? 13.438 -17.344 -37.375 1 91.69 172 ILE B C 1
ATOM 5464 O O . ILE B 1 172 ? 12.539 -17.281 -36.531 1 91.69 172 ILE B O 1
ATOM 5468 N N . GLY B 1 173 ? 14.594 -17.906 -37.219 1 91.62 173 GLY B N 1
ATOM 5469 C CA . GLY B 1 173 ? 14.898 -18.453 -35.906 1 91.62 173 GLY B CA 1
ATOM 5470 C C . GLY B 1 173 ? 14.844 -17.406 -34.812 1 91.62 173 GLY B C 1
ATOM 5471 O O . GLY B 1 173 ? 14.242 -17.641 -33.75 1 91.62 173 GLY B O 1
ATOM 5472 N N . ILE B 1 174 ? 15.43 -16.281 -35.125 1 94.25 174 ILE B N 1
ATOM 5473 C CA . ILE B 1 174 ? 15.43 -15.172 -34.188 1 94.25 174 ILE B CA 1
ATOM 5474 C C . ILE B 1 174 ? 14 -14.711 -33.906 1 94.25 174 ILE B C 1
ATOM 5476 O O . ILE B 1 174 ? 13.617 -14.484 -32.75 1 94.25 174 ILE B O 1
ATOM 5480 N N . ALA B 1 175 ? 13.195 -14.641 -34.906 1 93.88 175 ALA B N 1
ATOM 5481 C CA . ALA B 1 175 ? 11.805 -14.219 -34.781 1 93.88 175 ALA B CA 1
ATOM 5482 C C . ALA B 1 175 ? 11 -15.211 -33.938 1 93.88 175 ALA B C 1
ATOM 5484 O O . ALA B 1 175 ? 10.164 -14.82 -33.125 1 93.88 175 ALA B O 1
ATOM 5485 N N . ILE B 1 176 ? 11.273 -16.469 -34.188 1 89.06 176 ILE B N 1
ATOM 5486 C CA . ILE B 1 176 ? 10.594 -17.516 -33.438 1 89.06 176 ILE B CA 1
ATOM 5487 C C . ILE B 1 176 ? 10.93 -17.391 -31.938 1 89.06 176 ILE B C 1
ATOM 5489 O O . ILE B 1 176 ? 10.039 -17.422 -31.094 1 89.06 176 ILE B O 1
ATOM 5493 N N . GLY B 1 177 ? 12.227 -17.234 -31.688 1 91.5 177 GLY B N 1
ATOM 5494 C CA . GLY B 1 177 ? 12.641 -17.062 -30.312 1 91.5 177 GLY B CA 1
ATOM 5495 C C . GLY B 1 177 ? 12.031 -15.844 -29.641 1 91.5 177 GLY B C 1
ATOM 5496 O O . GLY B 1 177 ? 11.578 -15.914 -28.5 1 91.5 177 GLY B O 1
ATOM 5497 N N . PHE B 1 178 ? 11.984 -14.773 -30.422 1 93.19 178 PHE B N 1
ATOM 5498 C CA . PHE B 1 178 ? 11.406 -13.516 -29.953 1 93.19 178 PHE B CA 1
ATOM 5499 C C . PHE B 1 178 ? 9.93 -13.688 -29.625 1 93.19 178 PHE B C 1
ATOM 5501 O O . PHE B 1 178 ? 9.477 -13.297 -28.547 1 93.19 178 PHE B O 1
ATOM 5508 N N . VAL B 1 179 ? 9.211 -14.297 -30.453 1 88.12 179 VAL B N 1
ATOM 5509 C CA . VAL B 1 179 ? 7.766 -14.438 -30.328 1 88.12 179 VAL B CA 1
ATOM 5510 C C . VAL B 1 179 ? 7.438 -15.414 -29.188 1 88.12 179 VAL B C 1
ATOM 5512 O O . VAL B 1 179 ? 6.578 -15.133 -28.359 1 88.12 179 VAL B O 1
ATOM 5515 N N . ILE B 1 180 ? 8.156 -16.5 -29.125 1 81.25 180 ILE B N 1
ATOM 5516 C CA . ILE B 1 180 ? 7.898 -17.5 -28.094 1 81.25 180 ILE B CA 1
ATOM 5517 C C . ILE B 1 180 ? 8.172 -16.906 -26.719 1 81.25 180 ILE B C 1
ATOM 5519 O O . ILE B 1 180 ? 7.387 -17.094 -25.781 1 81.25 180 ILE B O 1
ATOM 5523 N N . THR B 1 181 ? 9.25 -16.172 -26.641 1 85.56 181 THR B N 1
ATOM 5524 C CA . THR B 1 181 ? 9.617 -15.562 -25.375 1 85.56 181 THR B CA 1
ATOM 5525 C C . THR B 1 181 ? 8.578 -14.523 -24.953 1 85.56 181 THR B C 1
ATOM 5527 O O . THR B 1 181 ? 8.242 -14.406 -23.781 1 85.56 181 THR B O 1
ATOM 5530 N N . ASN B 1 182 ? 8.031 -13.805 -25.922 1 81.88 182 ASN B N 1
ATOM 5531 C CA . ASN B 1 182 ? 7.016 -12.805 -25.609 1 81.88 182 ASN B CA 1
ATOM 5532 C C . ASN B 1 182 ? 5.695 -13.453 -25.219 1 81.88 182 ASN B C 1
ATOM 5534 O O . ASN B 1 182 ? 4.965 -12.922 -24.375 1 81.88 182 ASN B O 1
ATOM 5538 N N . ILE B 1 183 ? 5.508 -14.555 -25.781 1 71.19 183 ILE B N 1
ATOM 5539 C CA . ILE B 1 183 ? 4.285 -15.281 -25.453 1 71.19 183 ILE B CA 1
ATOM 5540 C C . ILE B 1 183 ? 4.379 -15.82 -24.016 1 71.19 183 ILE B C 1
ATOM 5542 O O . ILE B 1 183 ? 3.453 -15.656 -23.219 1 71.19 183 ILE B O 1
ATOM 5546 N N . PHE B 1 184 ? 5.547 -16.312 -23.734 1 65.56 184 PHE B N 1
ATOM 5547 C CA . PHE B 1 184 ? 5.707 -16.953 -22.438 1 65.56 184 PHE B CA 1
ATOM 5548 C C . PHE B 1 184 ? 6.285 -15.984 -21.422 1 65.56 184 PHE B C 1
ATOM 5550 O O . PHE B 1 184 ? 6.348 -16.297 -20.219 1 65.56 184 PHE B O 1
ATOM 5557 N N . GLN B 1 185 ? 6.766 -14.859 -21.922 1 69.62 185 GLN B N 1
ATOM 5558 C CA . GLN B 1 185 ? 7.34 -13.789 -21.109 1 69.62 185 GLN B CA 1
ATOM 5559 C C . GLN B 1 185 ? 8.523 -14.297 -20.297 1 69.62 185 GLN B C 1
ATOM 5561 O O . GLN B 1 185 ? 8.68 -13.93 -19.125 1 69.62 185 GLN B O 1
ATOM 5566 N N . SER B 1 186 ? 9.148 -15.289 -20.812 1 73.69 186 SER B N 1
ATOM 5567 C CA . SER B 1 186 ? 10.32 -15.859 -20.172 1 73.69 186 SER B CA 1
ATOM 5568 C C . SER B 1 186 ? 11.305 -16.422 -21.188 1 73.69 186 SER B C 1
ATOM 5570 O O . SER B 1 186 ? 10.969 -17.344 -21.938 1 73.69 186 SER B O 1
ATOM 5572 N N . SER B 1 187 ? 12.469 -15.883 -21.188 1 84 187 SER B N 1
ATOM 5573 C CA . SER B 1 187 ? 13.484 -16.422 -22.078 1 84 187 SER B CA 1
ATOM 5574 C C . SER B 1 187 ? 14.016 -17.766 -21.562 1 84 187 SER B C 1
ATOM 5576 O O . SER B 1 187 ? 14.477 -18.594 -22.344 1 84 187 SER B O 1
ATOM 5578 N N . SER B 1 188 ? 13.938 -17.906 -20.234 1 76.81 188 SER B N 1
ATOM 5579 C CA . SER B 1 188 ? 14.375 -19.156 -19.641 1 76.81 188 SER B CA 1
ATOM 5580 C C . SER B 1 188 ? 13.492 -20.328 -20.094 1 76.81 188 SER B C 1
ATOM 5582 O O . SER B 1 188 ? 13.984 -21.438 -20.312 1 76.81 188 SER B O 1
ATOM 5584 N N . VAL B 1 189 ? 12.25 -20.016 -20.219 1 72.44 189 VAL B N 1
ATOM 5585 C CA . VAL B 1 189 ? 11.32 -21.016 -20.719 1 72.44 189 VAL B CA 1
ATOM 5586 C C . VAL B 1 189 ? 11.68 -21.359 -22.172 1 72.44 189 VAL B C 1
ATOM 5588 O O . VAL B 1 189 ? 11.75 -22.531 -22.531 1 72.44 189 VAL B O 1
ATOM 5591 N N . THR B 1 190 ? 11.891 -20.391 -22.922 1 81.88 190 THR B N 1
ATOM 5592 C CA . THR B 1 190 ? 12.25 -20.594 -24.328 1 81.88 190 THR B CA 1
ATOM 5593 C C . THR B 1 190 ? 13.562 -21.359 -24.453 1 81.88 190 THR B C 1
ATOM 5595 O O . THR B 1 190 ? 13.656 -22.328 -25.203 1 81.88 190 THR B O 1
ATOM 5598 N N . ALA B 1 191 ? 14.508 -20.969 -23.672 1 86.19 191 ALA B N 1
ATOM 5599 C CA . ALA B 1 191 ? 15.805 -21.641 -23.703 1 86.19 191 ALA B CA 1
ATOM 5600 C C . ALA B 1 191 ? 15.672 -23.109 -23.266 1 86.19 191 ALA B C 1
ATOM 5602 O O . ALA B 1 191 ? 16.266 -24 -23.875 1 86.19 191 ALA B O 1
ATOM 5603 N N . GLY B 1 192 ? 14.945 -23.312 -22.203 1 80.19 192 GLY B N 1
ATOM 5604 C CA . GLY B 1 192 ? 14.727 -24.688 -21.75 1 80.19 192 GLY B CA 1
ATOM 5605 C C . GLY B 1 192 ? 14.086 -25.562 -22.797 1 80.19 192 GLY B C 1
ATOM 5606 O O . GLY B 1 192 ? 14.523 -26.703 -23.016 1 80.19 192 GLY B O 1
ATOM 5607 N N . LEU B 1 193 ? 13.109 -25.016 -23.438 1 76.88 193 LEU B N 1
ATOM 5608 C CA . LEU B 1 193 ? 12.406 -25.75 -24.484 1 76.88 193 LEU B CA 1
ATOM 5609 C C . LEU B 1 193 ? 13.344 -26.062 -25.641 1 76.88 193 LEU B C 1
ATOM 5611 O O . LEU B 1 193 ? 13.336 -27.188 -26.172 1 76.88 193 LEU B O 1
ATOM 5615 N N . VAL B 1 194 ? 14.094 -25.125 -26.031 1 86.5 194 VAL B N 1
ATOM 5616 C CA . VAL B 1 194 ? 15.016 -25.281 -27.141 1 86.5 194 VAL B CA 1
ATOM 5617 C C . VAL B 1 194 ? 16.078 -26.312 -26.797 1 86.5 194 VAL B C 1
ATOM 5619 O O . VAL B 1 194 ? 16.453 -27.141 -27.641 1 86.5 194 VAL B O 1
ATOM 5622 N N . VAL B 1 195 ? 16.531 -26.328 -25.609 1 86.62 195 VAL B N 1
ATOM 5623 C CA . VAL B 1 195 ? 17.547 -27.266 -25.156 1 86.62 195 VAL B CA 1
ATOM 5624 C C . VAL B 1 195 ? 16.969 -28.688 -25.141 1 86.62 195 VAL B C 1
ATOM 5626 O O . VAL B 1 195 ? 17.625 -29.625 -25.578 1 86.62 195 VAL B O 1
ATOM 5629 N N . VAL B 1 196 ? 15.789 -28.781 -24.688 1 78.06 196 VAL B N 1
ATOM 5630 C CA . VAL B 1 196 ? 15.141 -30.078 -24.656 1 78.06 196 VAL B CA 1
ATOM 5631 C C . VAL B 1 196 ? 14.945 -30.609 -26.078 1 78.06 196 VAL B C 1
ATOM 5633 O O . VAL B 1 196 ? 15.133 -31.797 -26.344 1 78.06 196 VAL B O 1
ATOM 5636 N N . MET B 1 197 ? 14.539 -29.75 -26.938 1 82.12 197 MET B N 1
ATOM 5637 C CA . MET B 1 197 ? 14.344 -30.125 -28.344 1 82.12 197 MET B CA 1
ATOM 5638 C C . MET B 1 197 ? 15.664 -30.531 -28.984 1 82.12 197 MET B C 1
ATOM 5640 O O . MET B 1 197 ? 15.703 -31.438 -29.812 1 82.12 197 MET B O 1
ATOM 5644 N N . ALA B 1 198 ? 16.688 -29.891 -28.594 1 85.75 198 ALA B N 1
ATOM 5645 C CA . ALA B 1 198 ? 18.016 -30.266 -29.078 1 85.75 198 ALA B CA 1
ATOM 5646 C C . ALA B 1 198 ? 18.438 -31.625 -28.5 1 85.75 198 ALA B C 1
ATOM 5648 O O . ALA B 1 198 ? 19.047 -32.438 -29.203 1 85.75 198 ALA B O 1
ATOM 5649 N N . GLN B 1 199 ? 18.078 -31.766 -27.297 1 82.38 199 GLN B N 1
ATOM 5650 C CA . GLN B 1 199 ? 18.391 -33.031 -26.625 1 82.38 199 GLN B CA 1
ATOM 5651 C C . GLN B 1 199 ? 17.688 -34.188 -27.297 1 82.38 199 GLN B C 1
ATOM 5653 O O . GLN B 1 199 ? 18.25 -35.281 -27.391 1 82.38 199 GLN B O 1
ATOM 5658 N N . SER B 1 200 ? 16.516 -33.969 -27.75 1 77.06 200 SER B N 1
ATOM 5659 C CA . SER B 1 200 ? 15.719 -35 -28.375 1 77.06 200 SER B CA 1
ATOM 5660 C C . SER B 1 200 ? 16.062 -35.156 -29.859 1 77.06 200 SER B C 1
ATOM 5662 O O . SER B 1 200 ? 15.508 -36.031 -30.547 1 77.06 200 SER B O 1
ATOM 5664 N N . GLY B 1 201 ? 16.891 -34.25 -30.328 1 80.19 201 GLY B N 1
ATOM 5665 C CA . GLY B 1 201 ? 17.328 -34.344 -31.719 1 80.19 201 GLY B CA 1
ATOM 5666 C C . GLY B 1 201 ? 16.391 -33.625 -32.688 1 80.19 201 GLY B C 1
ATOM 5667 O O . GLY B 1 201 ? 16.594 -33.656 -33.906 1 80.19 201 GLY B O 1
ATOM 5668 N N . LEU B 1 202 ? 15.422 -33 -32.125 1 80.5 202 LEU B N 1
ATOM 5669 C CA . LEU B 1 202 ? 14.461 -32.281 -32.969 1 80.5 202 LEU B CA 1
ATOM 5670 C C . LEU B 1 202 ? 15.086 -31.031 -33.562 1 80.5 202 LEU B C 1
ATOM 5672 O O . LEU B 1 202 ? 14.695 -30.594 -34.656 1 80.5 202 LEU B O 1
ATOM 5676 N N . LEU B 1 203 ? 16.047 -30.438 -32.844 1 86.62 203 LEU B N 1
ATOM 5677 C CA . LEU B 1 203 ? 16.75 -29.25 -33.312 1 86.62 203 LEU B CA 1
ATOM 5678 C C . LEU B 1 203 ? 18.266 -29.469 -33.281 1 86.62 203 LEU B C 1
ATOM 5680 O O . LEU B 1 203 ? 18.797 -30.062 -32.344 1 86.62 203 LEU B O 1
ATOM 5684 N N . THR B 1 204 ? 18.875 -29.031 -34.344 1 87.38 204 THR B N 1
ATOM 5685 C CA . THR B 1 204 ? 20.328 -28.969 -34.312 1 87.38 204 THR B CA 1
ATOM 5686 C C . THR B 1 204 ? 20.797 -27.719 -33.594 1 87.38 204 THR B C 1
ATOM 5688 O O . THR B 1 204 ? 20.062 -26.734 -33.469 1 87.38 204 THR B O 1
ATOM 5691 N N . PRO B 1 205 ? 22.016 -27.797 -33.062 1 90.88 205 PRO B N 1
ATOM 5692 C CA . PRO B 1 205 ? 22.531 -26.594 -32.406 1 90.88 205 PRO B CA 1
ATOM 5693 C C . PRO B 1 205 ? 22.516 -25.375 -33.312 1 90.88 205 PRO B C 1
ATOM 5695 O O . PRO B 1 205 ? 22.234 -24.266 -32.844 1 90.88 205 PRO B O 1
ATOM 5698 N N . ALA B 1 206 ? 22.75 -25.547 -34.562 1 88.38 206 ALA B N 1
ATOM 5699 C CA . ALA B 1 206 ? 22.781 -24.453 -35.5 1 88.38 206 ALA B CA 1
ATOM 5700 C C . ALA B 1 206 ? 21.406 -23.812 -35.656 1 88.38 206 ALA B C 1
ATOM 5702 O O . ALA B 1 206 ? 21.297 -22.609 -35.875 1 88.38 206 ALA B O 1
ATOM 5703 N N . GLU B 1 207 ? 20.438 -24.656 -35.562 1 88.06 207 GLU B N 1
ATOM 5704 C CA . GLU B 1 207 ? 19.078 -24.156 -35.656 1 88.06 207 GLU B CA 1
ATOM 5705 C C . GLU B 1 207 ? 18.609 -23.547 -34.344 1 88.06 207 GLU B C 1
ATOM 5707 O O . GLU B 1 207 ? 17.766 -22.641 -34.312 1 88.06 207 GLU B O 1
ATOM 5712 N N . ALA B 1 208 ? 19.141 -24.016 -33.25 1 92.69 208 ALA B N 1
ATOM 5713 C CA . ALA B 1 208 ? 18.703 -23.641 -31.906 1 92.69 208 ALA B CA 1
ATOM 5714 C C . ALA B 1 208 ? 19.281 -22.281 -31.516 1 92.69 208 ALA B C 1
ATOM 5716 O O . ALA B 1 208 ? 18.609 -21.5 -30.828 1 92.69 208 ALA B O 1
ATOM 5717 N N . ILE B 1 209 ? 20.453 -21.938 -31.969 1 93.38 209 ILE B N 1
ATOM 5718 C CA . ILE B 1 209 ? 21.188 -20.766 -31.516 1 93.38 209 ILE B CA 1
ATOM 5719 C C . ILE B 1 209 ? 20.453 -19.5 -31.906 1 93.38 209 ILE B C 1
ATOM 5721 O O . ILE B 1 209 ? 20.219 -18.625 -31.078 1 93.38 209 ILE B O 1
ATOM 5725 N N . PRO B 1 210 ? 19.984 -19.391 -33.188 1 93.69 210 PRO B N 1
ATOM 5726 C CA . PRO B 1 210 ? 19.219 -18.188 -33.531 1 93.69 210 PRO B CA 1
ATOM 5727 C C . PRO B 1 210 ? 17.953 -18.031 -32.688 1 93.69 210 PRO B C 1
ATOM 5729 O O . PRO B 1 210 ? 17.562 -16.906 -32.375 1 93.69 210 PRO B O 1
ATOM 5732 N N . ILE B 1 211 ? 17.328 -19.078 -32.281 1 92.62 211 ILE B N 1
ATOM 5733 C CA . ILE B 1 211 ? 16.125 -19.031 -31.469 1 92.62 211 ILE B CA 1
ATOM 5734 C C . ILE B 1 211 ? 16.484 -18.469 -30.094 1 92.62 211 ILE B C 1
ATOM 5736 O O . ILE B 1 211 ? 15.758 -17.641 -29.547 1 92.62 211 ILE B O 1
ATOM 5740 N N . ILE B 1 212 ? 17.609 -18.844 -29.594 1 94.5 212 ILE B N 1
ATOM 5741 C CA . ILE B 1 212 ? 18.078 -18.375 -28.297 1 94.5 212 ILE B CA 1
ATOM 5742 C C . ILE B 1 212 ? 18.375 -16.875 -28.375 1 94.5 212 ILE B C 1
ATOM 5744 O O . ILE B 1 212 ? 18.062 -16.141 -27.422 1 94.5 212 ILE B O 1
ATOM 5748 N N . LEU B 1 213 ? 18.969 -16.484 -29.469 1 95.31 213 LEU B N 1
ATOM 5749 C CA . LEU B 1 213 ? 19.25 -15.062 -29.656 1 95.31 213 LEU B CA 1
ATOM 5750 C C . LEU B 1 213 ? 17.953 -14.258 -29.672 1 95.31 213 LEU B C 1
ATOM 5752 O O . LEU B 1 213 ? 17.875 -13.188 -29.078 1 95.31 213 LEU B O 1
ATOM 5756 N N . GLY B 1 214 ? 16.984 -14.75 -30.344 1 94.75 214 GLY B N 1
ATOM 5757 C CA . GLY B 1 214 ? 15.68 -14.109 -30.359 1 94.75 214 GLY B CA 1
ATOM 5758 C C . GLY B 1 214 ? 15.031 -14.062 -28.984 1 94.75 214 GLY B C 1
ATOM 5759 O O . GLY B 1 214 ? 14.391 -13.07 -28.625 1 94.75 214 GLY B O 1
ATOM 5760 N N . ALA B 1 215 ? 15.219 -15.141 -28.25 1 93.06 215 ALA B N 1
ATOM 5761 C CA . ALA B 1 215 ? 14.68 -15.219 -26.891 1 93.06 215 ALA B CA 1
ATOM 5762 C C . ALA B 1 215 ? 15.281 -14.133 -26 1 93.06 215 ALA B C 1
ATOM 5764 O O . ALA B 1 215 ? 14.578 -13.562 -25.156 1 93.06 215 ALA B O 1
ATOM 5765 N N . ASN B 1 216 ? 16.516 -13.844 -26.219 1 94.19 216 ASN B N 1
ATOM 5766 C CA . ASN B 1 216 ? 17.203 -12.805 -25.453 1 94.19 216 ASN B CA 1
ATOM 5767 C C . ASN B 1 216 ? 16.578 -11.43 -25.688 1 94.19 216 ASN B C 1
ATOM 5769 O O . ASN B 1 216 ? 16.438 -10.641 -24.75 1 94.19 216 ASN B O 1
ATOM 5773 N N . ILE B 1 217 ? 16.203 -11.219 -26.875 1 95.44 217 ILE B N 1
ATOM 5774 C CA . ILE B 1 217 ? 15.578 -9.938 -27.203 1 95.44 217 ILE B CA 1
ATOM 5775 C C . ILE B 1 217 ? 14.164 -9.898 -26.625 1 95.44 217 ILE B C 1
ATOM 5777 O O . ILE B 1 217 ? 13.75 -8.891 -26.047 1 95.44 217 ILE B O 1
ATOM 5781 N N . GLY B 1 218 ? 13.461 -10.938 -26.75 1 92.81 218 GLY B N 1
ATOM 5782 C CA . GLY B 1 218 ? 12.07 -11.016 -26.328 1 92.81 218 GLY B CA 1
ATOM 5783 C C . GLY B 1 218 ? 11.891 -10.797 -24.828 1 92.81 218 GLY B C 1
ATOM 5784 O O . GLY B 1 218 ? 10.875 -10.25 -24.406 1 92.81 218 GLY B O 1
ATOM 5785 N N . THR B 1 219 ? 12.805 -11.141 -24.031 1 89.44 219 THR B N 1
ATOM 5786 C CA . THR B 1 219 ? 12.711 -11.102 -22.578 1 89.44 219 THR B CA 1
ATOM 5787 C C . THR B 1 219 ? 12.609 -9.656 -22.078 1 89.44 219 THR B C 1
ATOM 5789 O O . THR B 1 219 ? 12.133 -9.406 -20.984 1 89.44 219 THR B O 1
ATOM 5792 N N . THR B 1 220 ? 12.977 -8.727 -22.922 1 91.88 220 THR B N 1
ATOM 5793 C CA . THR B 1 220 ? 13.094 -7.336 -22.484 1 91.88 220 THR B CA 1
ATOM 5794 C C . THR B 1 220 ? 11.758 -6.613 -22.625 1 91.88 220 THR B C 1
ATOM 5796 O O . THR B 1 220 ? 11.57 -5.527 -22.078 1 91.88 220 THR B O 1
ATOM 5799 N N . THR B 1 221 ? 10.805 -7.234 -23.312 1 88.88 221 THR B N 1
ATOM 5800 C CA . THR B 1 221 ? 9.523 -6.59 -23.594 1 88.88 221 THR B CA 1
ATOM 5801 C C . THR B 1 221 ? 8.766 -6.289 -22.312 1 88.88 221 THR B C 1
ATOM 5803 O O . THR B 1 221 ? 8.195 -5.207 -22.156 1 88.88 221 THR B O 1
ATOM 5806 N N . THR B 1 222 ? 8.781 -7.152 -21.391 1 79.88 222 THR B N 1
ATOM 5807 C CA . THR B 1 222 ? 8.055 -6.984 -20.125 1 79.88 222 THR B CA 1
ATOM 5808 C C . THR B 1 222 ? 8.586 -5.781 -19.359 1 79.88 222 THR B C 1
ATOM 5810 O O . THR B 1 222 ? 7.809 -4.988 -18.828 1 79.88 222 THR B O 1
ATOM 5813 N N . GLY B 1 223 ? 9.914 -5.688 -19.234 1 85.5 223 GLY B N 1
ATOM 5814 C CA . GLY B 1 223 ? 10.5 -4.543 -18.562 1 85.5 223 GLY B CA 1
ATOM 5815 C C . GLY B 1 223 ? 10.086 -3.215 -19.172 1 85.5 223 GLY B C 1
ATOM 5816 O O . GLY B 1 223 ? 9.812 -2.256 -18.438 1 85.5 223 GLY B O 1
ATOM 5817 N N . LEU B 1 224 ? 9.953 -3.229 -20.484 1 90.56 224 LEU B N 1
ATOM 5818 C CA . LEU B 1 224 ? 9.555 -2.014 -21.188 1 90.56 224 LEU B CA 1
ATOM 5819 C C . LEU B 1 224 ? 8.109 -1.649 -20.875 1 90.56 224 LEU B C 1
ATOM 5821 O O . LEU B 1 224 ? 7.793 -0.479 -20.656 1 90.56 224 LEU B O 1
ATOM 5825 N N . VAL B 1 225 ? 7.289 -2.615 -20.781 1 83.81 225 VAL B N 1
ATOM 5826 C CA . VAL B 1 225 ? 5.867 -2.4 -20.516 1 83.81 225 VAL B CA 1
ATOM 5827 C C . VAL B 1 225 ? 5.68 -1.903 -19.078 1 83.81 225 VAL B C 1
ATOM 5829 O O . VAL B 1 225 ? 4.918 -0.966 -18.844 1 83.81 225 VAL B O 1
ATOM 5832 N N . VAL B 1 226 ? 6.359 -2.467 -18.188 1 78.31 226 VAL B N 1
ATOM 5833 C CA . VAL B 1 226 ? 6.242 -2.125 -16.766 1 78.31 226 VAL B CA 1
ATOM 5834 C C . VAL B 1 226 ? 6.719 -0.692 -16.547 1 78.31 226 VAL B C 1
ATOM 5836 O O . VAL B 1 226 ? 6.152 0.033 -15.719 1 78.31 226 VAL B O 1
ATOM 5839 N N . ALA B 1 227 ? 7.691 -0.246 -17.281 1 86.69 227 ALA B N 1
ATOM 5840 C CA . ALA B 1 227 ? 8.344 1.041 -17.047 1 86.69 227 ALA B CA 1
ATOM 5841 C C . ALA B 1 227 ? 7.555 2.178 -17.688 1 86.69 227 ALA B C 1
ATOM 5843 O O . ALA B 1 227 ? 7.828 3.354 -17.438 1 86.69 227 ALA B O 1
ATOM 5844 N N . ILE B 1 228 ? 6.477 1.822 -18.438 1 82.56 228 ILE B N 1
ATOM 5845 C CA . ILE B 1 228 ? 5.789 2.797 -19.266 1 82.56 228 ILE B CA 1
ATOM 5846 C C . ILE B 1 228 ? 5.242 3.93 -18.406 1 82.56 228 ILE B C 1
ATOM 5848 O O . ILE B 1 228 ? 5.32 5.102 -18.781 1 82.56 228 ILE B O 1
ATOM 5852 N N . ARG B 1 229 ? 4.738 3.672 -17.172 1 75.06 229 ARG B N 1
ATOM 5853 C CA . ARG B 1 229 ? 4.098 4.688 -16.344 1 75.06 229 ARG B CA 1
ATOM 5854 C C . ARG B 1 229 ? 5.035 5.16 -15.234 1 75.06 229 ARG B C 1
ATOM 5856 O O . ARG B 1 229 ? 4.605 5.832 -14.297 1 75.06 229 ARG B O 1
ATOM 5863 N N . MET B 1 230 ? 6.27 4.789 -15.336 1 81.19 230 MET B N 1
ATOM 5864 C CA . MET B 1 230 ? 7.246 5.137 -14.312 1 81.19 230 MET B CA 1
ATOM 5865 C C . MET B 1 230 ? 8.07 6.344 -14.734 1 81.19 230 MET B C 1
ATOM 5867 O O . MET B 1 230 ? 7.809 6.949 -15.773 1 81.19 230 MET B O 1
ATOM 5871 N N . ASN B 1 231 ? 8.969 6.82 -13.914 1 81.69 231 ASN B N 1
ATOM 5872 C CA . ASN B 1 231 ? 9.758 8.008 -14.219 1 81.69 231 ASN B CA 1
ATOM 5873 C C . ASN B 1 231 ? 10.797 7.727 -15.305 1 81.69 231 ASN B C 1
ATOM 5875 O O . ASN B 1 231 ? 10.977 6.578 -15.711 1 81.69 231 ASN B O 1
ATOM 5879 N N . ALA B 1 232 ? 11.422 8.688 -15.781 1 87.38 232 ALA B N 1
ATOM 5880 C CA . ALA B 1 232 ? 12.312 8.594 -16.938 1 87.38 232 ALA B CA 1
ATOM 5881 C C . ALA B 1 232 ? 13.508 7.691 -16.625 1 87.38 232 ALA B C 1
ATOM 5883 O O . ALA B 1 232 ? 13.961 6.945 -17.5 1 87.38 232 ALA B O 1
ATOM 5884 N N . ALA B 1 233 ? 13.992 7.824 -15.445 1 89.19 233 ALA B N 1
ATOM 5885 C CA . ALA B 1 233 ? 15.133 6.996 -15.07 1 89.19 233 ALA B CA 1
ATOM 5886 C C . ALA B 1 233 ? 14.773 5.516 -15.109 1 89.19 233 ALA B C 1
ATOM 5888 O O . ALA B 1 233 ? 15.578 4.688 -15.547 1 89.19 233 ALA B O 1
ATOM 5889 N N . ALA B 1 234 ? 13.641 5.199 -14.656 1 88.19 234 ALA B N 1
ATOM 5890 C CA . ALA B 1 234 ? 13.141 3.828 -14.711 1 88.19 234 ALA B CA 1
ATOM 5891 C C . ALA B 1 234 ? 12.953 3.373 -16.156 1 88.19 234 ALA B C 1
ATOM 5893 O O . ALA B 1 234 ? 13.328 2.254 -16.516 1 88.19 234 ALA B O 1
ATOM 5894 N N . LYS B 1 235 ? 12.422 4.211 -16.984 1 91.69 235 LYS B N 1
ATOM 5895 C CA . LYS B 1 235 ? 12.25 3.912 -18.406 1 91.69 235 LYS B CA 1
ATOM 5896 C C . LYS B 1 235 ? 13.602 3.678 -19.078 1 91.69 235 LYS B C 1
ATOM 5898 O O . LYS B 1 235 ? 13.727 2.797 -19.938 1 91.69 235 LYS B O 1
ATOM 5903 N N . ARG B 1 236 ? 14.562 4.469 -18.719 1 94.56 236 ARG B N 1
ATOM 5904 C CA . ARG B 1 236 ? 15.914 4.309 -19.25 1 94.56 236 ARG B CA 1
ATOM 5905 C C . ARG B 1 236 ? 16.484 2.949 -18.875 1 94.56 236 ARG B C 1
ATOM 5907 O O . ARG B 1 236 ? 17.172 2.316 -19.672 1 94.56 236 ARG B O 1
ATOM 5914 N N . THR B 1 237 ? 16.234 2.533 -17.672 1 93.56 237 THR B N 1
ATOM 5915 C CA . THR B 1 237 ? 16.719 1.24 -17.203 1 93.56 237 THR B CA 1
ATOM 5916 C C . THR B 1 237 ? 16.125 0.106 -18.031 1 93.56 237 THR B C 1
ATOM 5918 O O . THR B 1 237 ? 16.844 -0.795 -18.469 1 93.56 237 THR B O 1
ATOM 5921 N N . ALA B 1 238 ? 14.836 0.172 -18.297 1 93.12 238 ALA B N 1
ATOM 5922 C CA . ALA B 1 238 ? 14.18 -0.831 -19.125 1 93.12 238 ALA B CA 1
ATOM 5923 C C . ALA B 1 238 ? 14.695 -0.777 -20.562 1 93.12 238 ALA B C 1
ATOM 5925 O O . ALA B 1 238 ? 14.961 -1.815 -21.172 1 93.12 238 ALA B O 1
ATOM 5926 N N . ALA B 1 239 ? 14.859 0.401 -21.047 1 95.69 239 ALA B N 1
ATOM 5927 C CA . ALA B 1 239 ? 15.375 0.589 -22.406 1 95.69 239 ALA B CA 1
ATOM 5928 C C . ALA B 1 239 ? 16.812 0.071 -22.516 1 95.69 239 ALA B C 1
ATOM 5930 O O . ALA B 1 239 ? 17.203 -0.445 -23.562 1 95.69 239 ALA B O 1
ATOM 5931 N N . ALA B 1 240 ? 17.531 0.265 -21.484 1 96 240 ALA B N 1
ATOM 5932 C CA . ALA B 1 240 ? 18.906 -0.205 -21.484 1 96 240 ALA B CA 1
ATOM 5933 C C . ALA B 1 240 ? 18.969 -1.717 -21.688 1 96 240 ALA B C 1
ATOM 5935 O O . ALA B 1 240 ? 19.812 -2.213 -22.438 1 96 240 ALA B O 1
ATOM 5936 N N . GLN B 1 241 ? 18.156 -2.402 -21.047 1 95.88 241 GLN B N 1
ATOM 5937 C CA . GLN B 1 241 ? 18.141 -3.85 -21.234 1 95.88 241 GLN B CA 1
ATOM 5938 C C . GLN B 1 241 ? 17.766 -4.215 -22.672 1 95.88 241 GLN B C 1
ATOM 5940 O O . GLN B 1 241 ? 18.391 -5.098 -23.266 1 95.88 241 GLN B O 1
ATOM 5945 N N . PHE B 1 242 ? 16.781 -3.611 -23.172 1 95.94 242 PHE B N 1
ATOM 5946 C CA . PHE B 1 242 ? 16.344 -3.881 -24.531 1 95.94 242 PHE B CA 1
ATOM 5947 C C . PHE B 1 242 ? 17.453 -3.605 -25.531 1 95.94 242 PHE B C 1
ATOM 5949 O O . PHE B 1 242 ? 17.734 -4.434 -26.406 1 95.94 242 PHE B O 1
ATOM 5956 N N . LEU B 1 243 ? 18.016 -2.475 -25.375 1 96.62 243 LEU B N 1
ATOM 5957 C CA . LEU B 1 243 ? 19.094 -2.082 -26.297 1 96.62 243 LEU B CA 1
ATOM 5958 C C . LEU B 1 243 ? 20.297 -3.004 -26.156 1 96.62 243 LEU B C 1
ATOM 5960 O O . LEU B 1 243 ? 20.953 -3.324 -27.156 1 96.62 243 LEU B O 1
ATOM 5964 N N . PHE B 1 244 ? 20.625 -3.377 -24.953 1 96.12 244 PHE B N 1
ATOM 5965 C CA . PHE B 1 244 ? 21.719 -4.316 -24.703 1 96.12 244 PHE B CA 1
ATOM 5966 C C . PHE B 1 244 ? 21.484 -5.621 -25.469 1 96.12 244 PHE B C 1
ATOM 5968 O O . PHE B 1 244 ? 22.375 -6.094 -26.172 1 96.12 244 PHE B O 1
ATOM 5975 N N . ASN B 1 245 ? 20.281 -6.172 -25.266 1 96.69 245 ASN B N 1
ATOM 5976 C CA . ASN B 1 245 ? 19.984 -7.449 -25.906 1 96.69 245 ASN B CA 1
ATOM 5977 C C . ASN B 1 245 ? 19.891 -7.309 -27.422 1 96.69 245 ASN B C 1
ATOM 5979 O O . ASN B 1 245 ? 20.375 -8.164 -28.156 1 96.69 245 ASN B O 1
ATOM 5983 N N . LEU B 1 246 ? 19.281 -6.242 -27.875 1 96.38 246 LEU B N 1
ATOM 5984 C CA . LEU B 1 246 ? 19.141 -6.012 -29.297 1 96.38 246 LEU B CA 1
ATOM 5985 C C . LEU B 1 246 ? 20.5 -5.789 -29.953 1 96.38 246 LEU B C 1
ATOM 5987 O O . LEU B 1 246 ? 20.828 -6.426 -30.953 1 96.38 246 LEU B O 1
ATOM 5991 N N . LEU B 1 247 ? 21.234 -4.879 -29.406 1 96.12 247 LEU B N 1
ATOM 5992 C CA . LEU B 1 247 ? 22.562 -4.57 -29.953 1 96.12 247 LEU B CA 1
ATOM 5993 C C . LEU B 1 247 ? 23.484 -5.77 -29.812 1 96.12 247 LEU B C 1
ATOM 5995 O O . LEU B 1 247 ? 24.344 -5.992 -30.672 1 96.12 247 LEU B O 1
ATOM 5999 N N . GLY B 1 248 ? 23.375 -6.477 -28.688 1 95.44 248 GLY B N 1
ATOM 6000 C CA . GLY B 1 248 ? 24.141 -7.707 -28.531 1 95.44 248 GLY B CA 1
ATOM 6001 C C . GLY B 1 248 ? 23.906 -8.688 -29.672 1 95.44 248 GLY B C 1
ATOM 6002 O O . GLY B 1 248 ? 24.859 -9.234 -30.234 1 95.44 248 GLY B O 1
ATOM 6003 N N . VAL B 1 249 ? 22.656 -8.93 -30 1 96.12 249 VAL B N 1
ATOM 6004 C CA . VAL B 1 249 ? 22.297 -9.828 -31.094 1 96.12 249 VAL B CA 1
ATOM 6005 C C . VAL B 1 249 ? 22.812 -9.273 -32.406 1 96.12 249 VAL B C 1
ATOM 6007 O O . VAL B 1 249 ? 23.344 -10.023 -33.25 1 96.12 249 VAL B O 1
ATOM 6010 N N . LEU B 1 250 ? 22.703 -7.965 -32.625 1 95.44 250 LEU B N 1
ATOM 6011 C CA . LEU B 1 250 ? 23.172 -7.344 -33.844 1 95.44 250 LEU B CA 1
ATOM 6012 C C . LEU B 1 250 ? 24.688 -7.488 -34 1 95.44 250 LEU B C 1
ATOM 6014 O O . LEU B 1 250 ? 25.203 -7.637 -35.094 1 95.44 250 LEU B O 1
ATOM 6018 N N . LEU B 1 251 ? 25.359 -7.461 -32.906 1 94.31 251 LEU B N 1
ATOM 6019 C CA . LEU B 1 251 ? 26.812 -7.586 -32.906 1 94.31 251 LEU B CA 1
ATOM 6020 C C . LEU B 1 251 ? 27.234 -9.008 -33.25 1 94.31 251 LEU B C 1
ATOM 6022 O O . LEU B 1 251 ? 28.266 -9.203 -33.938 1 94.31 251 LEU B O 1
ATOM 6026 N N . VAL B 1 252 ? 26.484 -9.984 -32.844 1 94.31 252 VAL B N 1
ATOM 6027 C CA . VAL B 1 252 ? 26.875 -11.375 -33 1 94.31 252 VAL B CA 1
ATOM 6028 C C . VAL B 1 252 ? 26.422 -11.883 -34.375 1 94.31 252 VAL B C 1
ATOM 6030 O O . VAL B 1 252 ? 27 -12.82 -34.938 1 94.31 252 VAL B O 1
ATOM 6033 N N . LEU B 1 253 ? 25.453 -11.273 -35 1 93.5 253 LEU B N 1
ATOM 6034 C CA . LEU B 1 253 ? 24.828 -11.734 -36.219 1 93.5 253 LEU B CA 1
ATOM 6035 C C . LEU B 1 253 ? 25.875 -11.898 -37.344 1 93.5 253 LEU B C 1
ATOM 6037 O O . LEU B 1 253 ? 25.938 -12.945 -38 1 93.5 253 LEU B O 1
ATOM 6041 N N . PRO B 1 254 ? 26.797 -10.891 -37.594 1 92.44 254 PRO B N 1
ATOM 6042 C CA . PRO B 1 254 ? 27.828 -11.062 -38.594 1 92.44 254 PRO B CA 1
ATOM 6043 C C . PRO B 1 254 ? 28.859 -12.133 -38.219 1 92.44 254 PRO B C 1
ATOM 6045 O O . PRO B 1 254 ? 29.562 -12.648 -39.094 1 92.44 254 PRO B O 1
ATOM 6048 N N . LEU B 1 255 ? 28.891 -12.578 -36.969 1 93.12 255 LEU B N 1
ATOM 6049 C CA . LEU B 1 255 ? 29.875 -13.531 -36.469 1 93.12 255 LEU B CA 1
ATOM 6050 C C . LEU B 1 255 ? 29.219 -14.875 -36.156 1 93.12 255 LEU B C 1
ATOM 6052 O O . LEU B 1 255 ? 29.797 -15.688 -35.438 1 93.12 255 LEU B O 1
ATOM 6056 N N . LEU B 1 256 ? 28.047 -15.117 -36.625 1 92.19 256 LEU B N 1
ATOM 6057 C CA . LEU B 1 256 ? 27.297 -16.297 -36.25 1 92.19 256 LEU B CA 1
ATOM 6058 C C . LEU B 1 256 ? 28.016 -17.578 -36.688 1 92.19 256 LEU B C 1
ATOM 6060 O O . LEU B 1 256 ? 28 -18.578 -35.969 1 92.19 256 LEU B O 1
ATOM 6064 N N . GLY B 1 257 ? 28.562 -17.578 -37.875 1 89 257 GLY B N 1
ATOM 6065 C CA . GLY B 1 257 ? 29.328 -18.719 -38.375 1 89 257 GLY B CA 1
ATOM 6066 C C . GLY B 1 257 ? 30.469 -19.109 -37.438 1 89 257 GLY B C 1
ATOM 6067 O O . GLY B 1 257 ? 30.453 -20.188 -36.844 1 89 257 GLY B O 1
ATOM 6068 N N . PRO B 1 258 ? 31.406 -18.172 -37.281 1 92.44 258 PRO B N 1
ATOM 6069 C CA . PRO B 1 258 ? 32.5 -18.453 -36.344 1 92.44 258 PRO B CA 1
ATOM 6070 C C . PRO B 1 258 ? 32.031 -18.766 -34.938 1 92.44 258 PRO B C 1
ATOM 6072 O O . PRO B 1 258 ? 32.656 -19.547 -34.219 1 92.44 258 PRO B O 1
ATOM 6075 N N . PHE B 1 259 ? 30.984 -18.172 -34.5 1 93.25 259 PHE B N 1
ATOM 6076 C CA . PHE B 1 259 ? 30.422 -18.406 -33.188 1 93.25 259 PHE B CA 1
ATOM 6077 C C . PHE B 1 259 ? 29.906 -19.844 -33.031 1 93.25 259 PHE B C 1
ATOM 6079 O O . PHE B 1 259 ? 30.203 -20.516 -32.062 1 93.25 259 PHE B O 1
ATOM 6086 N N . SER B 1 260 ? 29.188 -20.312 -34.031 1 91 260 SER B N 1
ATOM 6087 C CA . SER B 1 260 ? 28.672 -21.672 -34.031 1 91 260 SER B CA 1
ATOM 6088 C C . SER B 1 260 ? 29.812 -22.688 -34.094 1 91 260 SER B C 1
ATOM 6090 O O . SER B 1 260 ? 29.734 -23.734 -33.438 1 91 260 SER B O 1
ATOM 6092 N N . ALA B 1 261 ? 30.844 -22.312 -34.812 1 91.31 261 ALA B N 1
ATOM 6093 C CA . ALA B 1 261 ? 32 -23.188 -34.906 1 91.31 261 ALA B CA 1
ATOM 6094 C C . ALA B 1 261 ? 32.719 -23.281 -33.562 1 91.31 261 ALA B C 1
ATOM 6096 O O . ALA B 1 261 ? 33.188 -24.359 -33.188 1 91.31 261 ALA B O 1
ATOM 6097 N N . LEU B 1 262 ? 32.812 -22.203 -32.938 1 93.06 262 LEU B N 1
ATOM 6098 C CA . LEU B 1 262 ? 33.438 -22.188 -31.625 1 93.06 262 LEU B CA 1
ATOM 6099 C C . LEU B 1 262 ? 32.656 -23.094 -30.656 1 93.06 262 LEU B C 1
ATOM 6101 O O . LEU B 1 262 ? 33.281 -23.844 -29.906 1 93.06 262 LEU B O 1
ATOM 6105 N N . ILE B 1 263 ? 31.359 -23.062 -30.688 1 93.44 263 ILE B N 1
ATOM 6106 C CA . ILE B 1 263 ? 30.5 -23.844 -29.797 1 93.44 263 ILE B CA 1
ATOM 6107 C C . ILE B 1 263 ? 30.672 -25.328 -30.109 1 93.44 263 ILE B C 1
ATOM 6109 O O . ILE B 1 263 ? 30.75 -26.156 -29.203 1 93.44 263 ILE B O 1
ATOM 6113 N N . GLU B 1 264 ? 30.703 -25.609 -31.328 1 91.5 264 GLU B N 1
ATOM 6114 C CA . GLU B 1 264 ? 30.891 -27 -31.75 1 91.5 264 GLU B CA 1
ATOM 6115 C C . GLU B 1 264 ? 32.25 -27.531 -31.297 1 91.5 264 GLU B C 1
ATOM 6117 O O . GLU B 1 264 ? 32.344 -28.703 -30.922 1 91.5 264 GLU B O 1
ATOM 6122 N N . THR B 1 265 ? 33.219 -26.688 -31.359 1 91.94 265 THR B N 1
ATOM 6123 C CA . THR B 1 265 ? 34.562 -27.094 -30.969 1 91.94 265 THR B CA 1
ATOM 6124 C C . THR B 1 265 ? 34.625 -27.375 -29.469 1 91.94 265 THR B C 1
ATOM 6126 O O . THR B 1 265 ? 35.438 -28.188 -29.031 1 91.94 265 THR B O 1
ATOM 6129 N N . LEU B 1 266 ? 33.844 -26.656 -28.672 1 91.75 266 LEU B N 1
ATOM 6130 C CA . LEU B 1 266 ? 33.812 -26.875 -27.234 1 91.75 266 LEU B CA 1
ATOM 6131 C C . LEU B 1 266 ? 33.25 -28.25 -26.906 1 91.75 266 LEU B C 1
ATOM 6133 O O . LEU B 1 266 ? 33.531 -28.797 -25.828 1 91.75 266 LEU B O 1
ATOM 6137 N N . GLY B 1 267 ? 32.438 -28.828 -27.797 1 88.38 267 GLY B N 1
ATOM 6138 C CA . GLY B 1 267 ? 31.969 -30.203 -27.672 1 88.38 267 GLY B CA 1
ATOM 6139 C C . GLY B 1 267 ? 30.75 -30.328 -26.781 1 88.38 267 GLY B C 1
ATOM 6140 O O . GLY B 1 267 ? 30.047 -29.344 -26.531 1 88.38 267 GLY B O 1
ATOM 6141 N N . GLY B 1 268 ? 30.406 -31.625 -26.516 1 89.38 268 GLY B N 1
ATOM 6142 C CA . GLY B 1 268 ? 29.25 -31.922 -25.703 1 89.38 268 GLY B CA 1
ATOM 6143 C C . GLY B 1 268 ? 28.031 -32.344 -26.5 1 89.38 268 GLY B C 1
ATOM 6144 O O . GLY B 1 268 ? 28.094 -32.438 -27.734 1 89.38 268 GLY B O 1
ATOM 6145 N N . THR B 1 269 ? 27.031 -32.594 -25.766 1 91.31 269 THR B N 1
ATOM 6146 C CA . THR B 1 269 ? 25.781 -32.969 -26.406 1 91.31 269 THR B CA 1
ATOM 6147 C C . THR B 1 269 ? 25.141 -31.781 -27.094 1 91.31 269 THR B C 1
ATOM 6149 O O . THR B 1 269 ? 25.547 -30.641 -26.844 1 91.31 269 THR B O 1
ATOM 6152 N N . SER B 1 270 ? 24.266 -32.031 -28.031 1 91.56 270 SER B N 1
ATOM 6153 C CA . SER B 1 270 ? 23.547 -30.953 -28.672 1 91.56 270 SER B CA 1
ATOM 6154 C C . SER B 1 270 ? 22.906 -30.016 -27.656 1 91.56 270 SER B C 1
ATOM 6156 O O . SER B 1 270 ? 22.922 -28.797 -27.828 1 91.56 270 SER B O 1
ATOM 6158 N N . ALA B 1 271 ? 22.359 -30.594 -26.625 1 90.31 271 ALA B N 1
ATOM 6159 C CA . ALA B 1 271 ? 21.766 -29.812 -25.547 1 90.31 271 ALA B CA 1
ATOM 6160 C C . ALA B 1 271 ? 22.797 -28.922 -24.859 1 90.31 271 ALA B C 1
ATOM 6162 O O . ALA B 1 271 ? 22.547 -27.734 -24.609 1 90.31 271 ALA B O 1
ATOM 6163 N N . GLN B 1 272 ? 23.984 -29.438 -24.609 1 92.94 272 GLN B N 1
ATOM 6164 C CA . GLN B 1 272 ? 25.047 -28.703 -23.953 1 92.94 272 GLN B CA 1
ATOM 6165 C C . GLN B 1 272 ? 25.578 -27.578 -24.844 1 92.94 272 GLN B C 1
ATOM 6167 O O . GLN B 1 272 ? 25.938 -26.516 -24.359 1 92.94 272 GLN B O 1
ATOM 6172 N N . GLN B 1 273 ? 25.641 -27.891 -26.109 1 94.56 273 GLN B N 1
ATOM 6173 C CA . GLN B 1 273 ? 26.125 -26.875 -27.047 1 94.56 273 GLN B CA 1
ATOM 6174 C C . GLN B 1 273 ? 25.188 -25.672 -27.078 1 94.56 273 GLN B C 1
ATOM 6176 O O . GLN B 1 273 ? 25.656 -24.531 -27.078 1 94.56 273 GLN B O 1
ATOM 6181 N N . VAL B 1 274 ? 23.922 -25.922 -27.094 1 93.69 274 VAL B N 1
ATOM 6182 C CA . VAL B 1 274 ? 22.953 -24.844 -27.094 1 93.69 274 VAL B CA 1
ATOM 6183 C C . VAL B 1 274 ? 23.047 -24.047 -25.797 1 93.69 274 VAL B C 1
ATOM 6185 O O . VAL B 1 274 ? 23.047 -22.812 -25.812 1 93.69 274 VAL B O 1
ATOM 6188 N N . ALA B 1 275 ? 23.172 -24.703 -24.688 1 93.62 275 ALA B N 1
ATOM 6189 C CA . ALA B 1 275 ? 23.297 -24.047 -23.375 1 93.62 275 ALA B CA 1
ATOM 6190 C C . ALA B 1 275 ? 24.578 -23.219 -23.312 1 93.62 275 ALA B C 1
ATOM 6192 O O . ALA B 1 275 ? 24.562 -22.094 -22.812 1 93.62 275 ALA B O 1
ATOM 6193 N N . ASN B 1 276 ? 25.656 -23.734 -23.859 1 94.94 276 ASN B N 1
ATOM 6194 C CA . ASN B 1 276 ? 26.922 -23.016 -23.859 1 94.94 276 ASN B CA 1
ATOM 6195 C C . ASN B 1 276 ? 26.859 -21.797 -24.781 1 94.94 276 ASN B C 1
ATOM 6197 O O . ASN B 1 276 ? 27.453 -20.766 -24.469 1 94.94 276 ASN B O 1
ATOM 6201 N N . ALA B 1 277 ? 26.234 -22 -25.875 1 95 277 ALA B N 1
ATOM 6202 C CA . ALA B 1 277 ? 26.062 -20.844 -26.75 1 95 277 ALA B CA 1
ATOM 6203 C C . ALA B 1 277 ? 25.312 -19.719 -26.047 1 95 277 ALA B C 1
ATOM 6205 O O . ALA B 1 277 ? 25.688 -18.547 -26.188 1 95 277 ALA B O 1
ATOM 6206 N N . HIS B 1 278 ? 24.297 -20.109 -25.391 1 94.94 278 HIS B N 1
ATOM 6207 C CA . HIS B 1 278 ? 23.516 -19.141 -24.625 1 94.94 278 HIS B CA 1
ATOM 6208 C C . HIS B 1 278 ? 24.375 -18.406 -23.594 1 94.94 278 HIS B C 1
ATOM 6210 O O . HIS B 1 278 ? 24.344 -17.188 -23.516 1 94.94 278 HIS B O 1
ATOM 6216 N N . LEU B 1 279 ? 25.188 -19.094 -22.891 1 95.25 279 LEU B N 1
ATOM 6217 C CA . LEU B 1 279 ? 26.047 -18.531 -21.844 1 95.25 279 LEU B CA 1
ATOM 6218 C C . LEU B 1 279 ? 27.141 -17.656 -22.438 1 95.25 279 LEU B C 1
ATOM 6220 O O . LEU B 1 279 ? 27.344 -16.531 -22 1 95.25 279 LEU B O 1
ATOM 6224 N N . ILE B 1 280 ? 27.797 -18.141 -23.406 1 95.88 280 ILE B N 1
ATOM 6225 C CA . ILE B 1 280 ? 28.938 -17.438 -23.969 1 95.88 280 ILE B CA 1
ATOM 6226 C C . ILE B 1 280 ? 28.469 -16.172 -24.656 1 95.88 280 ILE B C 1
ATOM 6228 O O . ILE B 1 280 ? 29.141 -15.125 -24.578 1 95.88 280 ILE B O 1
ATOM 6232 N N . PHE B 1 281 ? 27.375 -16.219 -25.328 1 95.31 281 PHE B N 1
ATOM 6233 C CA . PHE B 1 281 ? 26.828 -15.016 -25.953 1 95.31 281 PHE B CA 1
ATOM 6234 C C . PHE B 1 281 ? 26.562 -13.93 -24.922 1 95.31 281 PHE B C 1
ATOM 6236 O O . PHE B 1 281 ? 27.031 -12.797 -25.062 1 95.31 281 PHE B O 1
ATOM 6243 N N . ASN B 1 282 ? 25.844 -14.242 -23.891 1 95.88 282 ASN B N 1
ATOM 6244 C CA . ASN B 1 282 ? 25.484 -13.258 -22.875 1 95.88 282 ASN B CA 1
ATOM 6245 C C . ASN B 1 282 ? 26.703 -12.758 -22.109 1 95.88 282 ASN B C 1
ATOM 6247 O O . ASN B 1 282 ? 26.781 -11.578 -21.781 1 95.88 282 ASN B O 1
ATOM 6251 N N . LEU B 1 283 ? 27.609 -13.648 -21.859 1 95.75 283 LEU B N 1
ATOM 6252 C CA . LEU B 1 283 ? 28.828 -13.258 -21.156 1 95.75 283 LEU B CA 1
ATOM 6253 C C . LEU B 1 283 ? 29.672 -12.312 -22 1 95.75 283 LEU B C 1
ATOM 6255 O O . LEU B 1 283 ? 30.172 -11.305 -21.516 1 95.75 283 LEU B O 1
ATOM 6259 N N . SER B 1 284 ? 29.859 -12.633 -23.25 1 95.5 284 SER B N 1
ATOM 6260 C CA . SER B 1 284 ? 30.656 -11.812 -24.156 1 95.5 284 SER B CA 1
ATOM 6261 C C . SER B 1 284 ? 30 -10.453 -24.375 1 95.5 284 SER B C 1
ATOM 6263 O O . SER B 1 284 ? 30.688 -9.422 -24.344 1 95.5 284 SER B O 1
ATOM 6265 N N . ALA B 1 285 ? 28.734 -10.5 -24.641 1 95.38 285 ALA B N 1
ATOM 6266 C CA . ALA B 1 285 ? 28.016 -9.242 -24.812 1 95.38 285 ALA B CA 1
ATOM 6267 C C . ALA B 1 285 ? 28.141 -8.375 -23.562 1 95.38 285 ALA B C 1
ATOM 6269 O O . ALA B 1 285 ? 28.375 -7.172 -23.656 1 95.38 285 ALA B O 1
ATOM 6270 N N . SER B 1 286 ? 27.969 -8.977 -22.406 1 95.88 286 SER B N 1
ATOM 6271 C CA . SER B 1 286 ? 28.047 -8.258 -21.141 1 95.88 286 SER B CA 1
ATOM 6272 C C . SER B 1 286 ? 29.406 -7.613 -20.953 1 95.88 286 SER B C 1
ATOM 6274 O O . SER B 1 286 ? 29.516 -6.473 -20.484 1 95.88 286 SER B O 1
ATOM 6276 N N . LEU B 1 287 ? 30.422 -8.328 -21.312 1 95.38 287 LEU B N 1
ATOM 6277 C CA . LEU B 1 287 ? 31.781 -7.805 -21.172 1 95.38 287 LEU B CA 1
ATOM 6278 C C . LEU B 1 287 ? 31.984 -6.586 -22.062 1 95.38 287 LEU B C 1
ATOM 6280 O O . LEU B 1 287 ? 32.594 -5.598 -21.641 1 95.38 287 LEU B O 1
ATOM 6284 N N . VAL B 1 288 ? 31.5 -6.617 -23.203 1 95.44 288 VAL B N 1
ATOM 6285 C CA . VAL B 1 288 ? 31.625 -5.523 -24.172 1 95.44 288 VAL B CA 1
ATOM 6286 C C . VAL B 1 288 ? 30.891 -4.289 -23.656 1 95.44 288 VAL B C 1
ATOM 6288 O O . VAL B 1 288 ? 31.453 -3.189 -23.625 1 95.44 288 VAL B O 1
ATOM 6291 N N . PHE B 1 289 ? 29.734 -4.426 -23.203 1 95.69 289 PHE B N 1
ATOM 6292 C CA . PHE B 1 289 ? 28.906 -3.287 -22.828 1 95.69 289 PHE B CA 1
ATOM 6293 C C . PHE B 1 289 ? 29.297 -2.754 -21.453 1 95.69 289 PHE B C 1
ATOM 6295 O O . PHE B 1 289 ? 29.156 -1.562 -21.188 1 95.69 289 PHE B O 1
ATOM 6302 N N . LEU B 1 290 ? 29.812 -3.645 -20.594 1 94.62 290 LEU B N 1
ATOM 6303 C CA . LEU B 1 290 ? 30.328 -3.162 -19.328 1 94.62 290 LEU B CA 1
ATOM 6304 C C . LEU B 1 290 ? 31.578 -2.305 -19.531 1 94.62 290 LEU B C 1
ATOM 6306 O O . LEU B 1 290 ? 31.766 -1.303 -18.844 1 94.62 290 LEU B O 1
ATOM 6310 N N . ALA B 1 291 ? 32.375 -2.705 -20.484 1 93.94 291 ALA B N 1
ATOM 6311 C CA . ALA B 1 291 ? 33.562 -1.925 -20.812 1 93.94 291 ALA B CA 1
ATOM 6312 C C . ALA B 1 291 ? 33.188 -0.578 -21.422 1 93.94 291 ALA B C 1
ATOM 6314 O O . ALA B 1 291 ? 33.844 0.425 -21.219 1 93.94 291 ALA B O 1
ATOM 6315 N N . ALA B 1 292 ? 32.062 -0.535 -22.109 1 94.75 292 ALA B N 1
ATOM 6316 C CA . ALA B 1 292 ? 31.594 0.682 -22.781 1 94.75 292 ALA B CA 1
ATOM 6317 C C . ALA B 1 292 ? 30.359 1.243 -22.078 1 94.75 292 ALA B C 1
ATOM 6319 O O . ALA B 1 292 ? 29.438 1.756 -22.719 1 94.75 292 ALA B O 1
ATOM 6320 N N . ILE B 1 293 ? 30.391 1.147 -20.828 1 93.62 293 ILE B N 1
ATOM 6321 C CA . ILE B 1 293 ? 29.172 1.439 -20.078 1 93.62 293 ILE B CA 1
ATOM 6322 C C . ILE B 1 293 ? 28.828 2.924 -20.203 1 93.62 293 ILE B C 1
ATOM 6324 O O . ILE B 1 293 ? 27.656 3.295 -20.266 1 93.62 293 ILE B O 1
ATOM 6328 N N . ARG B 1 294 ? 29.75 3.881 -20.219 1 91.81 294 ARG B N 1
ATOM 6329 C CA . ARG B 1 294 ? 29.516 5.32 -20.281 1 91.81 294 ARG B CA 1
ATOM 6330 C C . ARG B 1 294 ? 28.859 5.715 -21.609 1 91.81 294 ARG B C 1
ATOM 6332 O O . ARG B 1 294 ? 27.797 6.328 -21.625 1 91.81 294 ARG B O 1
ATOM 6339 N N . PRO B 1 295 ? 29.484 5.289 -22.703 1 94.38 295 PRO B N 1
ATOM 6340 C CA . PRO B 1 295 ? 28.828 5.609 -23.969 1 94.38 295 PRO B CA 1
ATOM 6341 C C . PRO B 1 295 ? 27.469 4.914 -24.109 1 94.38 295 PRO B C 1
ATOM 6343 O O . PRO B 1 295 ? 26.547 5.473 -24.719 1 94.38 295 PRO B O 1
ATOM 6346 N N . PHE B 1 296 ? 27.359 3.77 -23.656 1 95.69 296 PHE B N 1
ATOM 6347 C CA . PHE B 1 296 ? 26.094 3.053 -23.719 1 95.69 296 PHE B CA 1
ATOM 6348 C C . PHE B 1 296 ? 25.016 3.797 -22.938 1 95.69 296 PHE B C 1
ATOM 6350 O O . PHE B 1 296 ? 23.906 3.979 -23.422 1 95.69 296 PHE B O 1
ATOM 6357 N N . GLY B 1 297 ? 25.391 4.211 -21.734 1 93.88 297 GLY B N 1
ATOM 6358 C CA . GLY B 1 297 ? 24.469 5.008 -20.938 1 93.88 297 GLY B CA 1
ATOM 6359 C C . GLY B 1 297 ? 24.016 6.281 -21.625 1 93.88 297 GLY B C 1
ATOM 6360 O O . GLY B 1 297 ? 22.844 6.641 -21.578 1 93.88 297 GLY B O 1
ATOM 6361 N N . ARG B 1 298 ? 24.891 6.871 -22.297 1 93.62 298 ARG B N 1
ATOM 6362 C CA . ARG B 1 298 ? 24.578 8.109 -23.016 1 93.62 298 ARG B CA 1
ATOM 6363 C C . ARG B 1 298 ? 23.609 7.848 -24.156 1 93.62 298 ARG B C 1
ATOM 6365 O O . ARG B 1 298 ? 22.734 8.672 -24.438 1 93.62 298 ARG B O 1
ATOM 6372 N N . ILE B 1 299 ? 23.797 6.801 -24.797 1 95.12 299 ILE B N 1
ATOM 6373 C CA . ILE B 1 299 ? 22.906 6.434 -25.906 1 95.12 299 ILE B CA 1
ATOM 6374 C C . ILE B 1 299 ? 21.484 6.234 -25.375 1 95.12 299 ILE B C 1
ATOM 6376 O O . ILE B 1 299 ? 20.516 6.707 -25.984 1 95.12 299 ILE B O 1
ATOM 6380 N N . VAL B 1 300 ? 21.391 5.559 -24.281 1 95.44 300 VAL B N 1
ATOM 6381 C CA . VAL B 1 300 ? 20.078 5.293 -23.688 1 95.44 300 VAL B CA 1
ATOM 6382 C C . VAL B 1 300 ? 19.422 6.605 -23.281 1 95.44 300 VAL B C 1
ATOM 6384 O O . VAL B 1 300 ? 18.234 6.805 -23.531 1 95.44 300 VAL B O 1
ATOM 6387 N N . MET B 1 301 ? 20.234 7.469 -22.656 1 93 301 MET B N 1
ATOM 6388 C CA . MET B 1 301 ? 19.719 8.758 -22.219 1 93 301 MET B CA 1
ATOM 6389 C C . MET B 1 301 ? 19.266 9.602 -23.406 1 93 301 MET B C 1
ATOM 6391 O O . MET B 1 301 ? 18.328 10.391 -23.281 1 93 301 MET B O 1
ATOM 6395 N N . LYS B 1 302 ? 19.844 9.422 -24.531 1 93.12 302 LYS B N 1
ATOM 6396 C CA . LYS B 1 302 ? 19.453 10.133 -25.75 1 93.12 302 LYS B CA 1
ATOM 6397 C C . LYS B 1 302 ? 18.141 9.594 -26.297 1 93.12 302 LYS B C 1
ATOM 6399 O O . LYS B 1 302 ? 17.328 10.352 -26.828 1 93.12 302 LYS B O 1
ATOM 6404 N N . ILE B 1 303 ? 17.938 8.367 -26.203 1 93.56 303 ILE B N 1
ATOM 6405 C CA . ILE B 1 303 ? 16.734 7.703 -26.719 1 93.56 303 ILE B CA 1
ATOM 6406 C C . ILE B 1 303 ? 15.539 8.008 -25.828 1 93.56 303 ILE B C 1
ATOM 6408 O O . ILE B 1 303 ? 14.422 8.18 -26.312 1 93.56 303 ILE B O 1
ATOM 6412 N N . VAL B 1 304 ? 15.82 7.977 -24.5 1 93.06 304 VAL B N 1
ATOM 6413 C CA . VAL B 1 304 ? 14.789 8.305 -23.516 1 93.06 304 VAL B CA 1
ATOM 6414 C C . VAL B 1 304 ? 15.141 9.625 -22.828 1 93.06 304 VAL B C 1
ATOM 6416 O O . VAL B 1 304 ? 15.617 9.625 -21.688 1 93.06 304 VAL B O 1
ATOM 6419 N N . PRO B 1 305 ? 14.758 10.641 -23.438 1 87.31 305 PRO B N 1
ATOM 6420 C CA . PRO B 1 305 ? 15.148 11.945 -22.891 1 87.31 305 PRO B CA 1
ATOM 6421 C C . PRO B 1 305 ? 14.266 12.383 -21.719 1 87.31 305 PRO B C 1
ATOM 6423 O O . PRO B 1 305 ? 13.117 11.945 -21.609 1 87.31 305 PRO B O 1
ATOM 6426 N N . GLU B 1 306 ? 14.828 12.938 -20.719 1 78.88 306 GLU B N 1
ATOM 6427 C CA . GLU B 1 306 ? 14.102 13.531 -19.609 1 78.88 306 GLU B CA 1
ATOM 6428 C C . GLU B 1 306 ? 14.688 14.898 -19.234 1 78.88 306 GLU B C 1
ATOM 6430 O O . GLU B 1 306 ? 15.906 15.078 -19.234 1 78.88 306 GLU B O 1
ATOM 6435 N N . ARG B 1 307 ? 13.719 15.805 -18.984 1 71.38 307 ARG B N 1
ATOM 6436 C CA . ARG B 1 307 ? 14.125 17.172 -18.672 1 71.38 307 ARG B CA 1
ATOM 6437 C C . ARG B 1 307 ? 14.492 17.312 -17.203 1 71.38 307 ARG B C 1
ATOM 6439 O O . ARG B 1 307 ? 15.477 17.984 -16.859 1 71.38 307 ARG B O 1
ATOM 6446 N N . ASP B 1 308 ? 13.75 16.594 -16.344 1 77.56 308 ASP B N 1
ATOM 6447 C CA . ASP B 1 308 ? 13.984 16.734 -14.914 1 77.56 308 ASP B CA 1
ATOM 6448 C C . ASP B 1 308 ? 15.078 15.789 -14.43 1 77.56 308 ASP B C 1
ATOM 6450 O O . ASP B 1 308 ? 15.18 14.656 -14.898 1 77.56 308 ASP B O 1
ATOM 6454 N N . PRO B 1 309 ? 15.938 16.375 -13.57 1 78.31 309 PRO B N 1
ATOM 6455 C CA . PRO B 1 309 ? 17.016 15.531 -13.031 1 78.31 309 PRO B CA 1
ATOM 6456 C C . PRO B 1 309 ? 16.469 14.352 -12.219 1 78.31 309 PRO B C 1
ATOM 6458 O O . PRO B 1 309 ? 15.383 14.43 -11.656 1 78.31 309 PRO B O 1
ATOM 6461 N N . GLU B 1 310 ? 17.297 13.289 -12.211 1 82.19 310 GLU B N 1
ATOM 6462 C CA . GLU B 1 310 ? 16.953 12.094 -11.445 1 82.19 310 GLU B CA 1
ATOM 6463 C C . GLU B 1 310 ? 16.984 12.367 -9.945 1 82.19 310 GLU B C 1
ATOM 6465 O O . GLU B 1 310 ? 17.859 13.102 -9.469 1 82.19 310 GLU B O 1
ATOM 6470 N N . VAL B 1 311 ? 15.961 11.812 -9.219 1 78.94 311 VAL B N 1
ATOM 6471 C CA . VAL B 1 311 ? 15.922 11.961 -7.766 1 78.94 311 VAL B CA 1
ATOM 6472 C C . VAL B 1 311 ? 16.391 10.68 -7.098 1 78.94 311 VAL B C 1
ATOM 6474 O O . VAL B 1 311 ? 15.766 9.625 -7.242 1 78.94 311 VAL B O 1
ATOM 6477 N N . VAL B 1 312 ? 17.578 10.758 -6.453 1 81.06 312 VAL B N 1
ATOM 6478 C CA . VAL B 1 312 ? 18.109 9.641 -5.68 1 81.06 312 VAL B CA 1
ATOM 6479 C C . VAL B 1 312 ? 18.078 9.977 -4.191 1 81.06 312 VAL B C 1
ATOM 6481 O O . VAL B 1 312 ? 18.328 11.117 -3.799 1 81.06 312 VAL B O 1
ATOM 6484 N N . PHE B 1 313 ? 17.703 9.055 -3.334 1 82.44 313 PHE B N 1
ATOM 6485 C CA . PHE B 1 313 ? 17.516 9.289 -1.906 1 82.44 313 PHE B CA 1
ATOM 6486 C C . PHE B 1 313 ? 18.859 9.258 -1.182 1 82.44 313 PHE B C 1
ATOM 6488 O O . PHE B 1 313 ? 19.203 8.266 -0.536 1 82.44 313 PHE B O 1
ATOM 6495 N N . VAL B 1 314 ? 19.609 10.32 -1.373 1 84.5 314 VAL B N 1
ATOM 6496 C CA . VAL B 1 314 ? 20.875 10.531 -0.689 1 84.5 314 VAL B CA 1
ATOM 6497 C C . VAL B 1 314 ? 20.922 11.945 -0.113 1 84.5 314 VAL B C 1
ATOM 6499 O O . VAL B 1 314 ? 20.328 12.867 -0.661 1 84.5 314 VAL B O 1
ATOM 6502 N N . THR B 1 315 ? 21.531 11.992 1.099 1 91.44 315 THR B N 1
ATOM 6503 C CA . THR B 1 315 ? 21.734 13.328 1.647 1 91.44 315 THR B CA 1
ATOM 6504 C C . THR B 1 315 ? 22.797 14.078 0.857 1 91.44 315 THR B C 1
ATOM 6506 O O . THR B 1 315 ? 23.688 13.461 0.257 1 91.44 315 THR B O 1
ATOM 6509 N N . ARG B 1 316 ? 22.656 15.312 0.813 1 91.56 316 ARG B N 1
ATOM 6510 C CA . ARG B 1 316 ? 23.625 16.141 0.08 1 91.56 316 ARG B CA 1
ATOM 6511 C C . ARG B 1 316 ? 24.75 16.609 0.992 1 91.56 316 ARG B C 1
ATOM 6513 O O . ARG B 1 316 ? 25.906 16.703 0.566 1 91.56 316 ARG B O 1
ATOM 6520 N N . HIS B 1 317 ? 24.391 16.891 2.25 1 93.12 317 HIS B N 1
ATOM 6521 C CA . HIS B 1 317 ? 25.359 17.531 3.141 1 93.12 317 HIS B CA 1
ATOM 6522 C C . HIS B 1 317 ? 25.625 16.656 4.367 1 93.12 317 HIS B C 1
ATOM 6524 O O . HIS B 1 317 ? 26.75 16.641 4.891 1 93.12 317 HIS B O 1
ATOM 6530 N N . LEU B 1 318 ? 24.594 15.93 4.801 1 92.75 318 LEU B N 1
ATOM 6531 C CA . LEU B 1 318 ? 24.734 15.086 5.988 1 92.75 318 LEU B CA 1
ATOM 6532 C C . LEU B 1 318 ? 25.578 13.852 5.684 1 92.75 318 LEU B C 1
ATOM 6534 O O . LEU B 1 318 ? 25.312 13.141 4.719 1 92.75 318 LEU B O 1
ATOM 6538 N N . THR B 1 319 ? 26.578 13.664 6.434 1 89.5 319 THR B N 1
ATOM 6539 C CA . THR B 1 319 ? 27.438 12.508 6.27 1 89.5 319 THR B CA 1
ATOM 6540 C C . THR B 1 319 ? 27.203 11.5 7.391 1 89.5 319 THR B C 1
ATOM 6542 O O . THR B 1 319 ? 26.797 11.867 8.492 1 89.5 319 THR B O 1
ATOM 6545 N N . VAL B 1 320 ? 27.328 10.234 7.188 1 80.69 320 VAL B N 1
ATOM 6546 C CA . VAL B 1 320 ? 27.281 9.172 8.188 1 80.69 320 VAL B CA 1
ATOM 6547 C C . VAL B 1 320 ? 28.625 8.438 8.227 1 80.69 320 VAL B C 1
ATOM 6549 O O . VAL B 1 320 ? 29.031 7.832 7.238 1 80.69 320 VAL B O 1
ATOM 6552 N N . PRO B 1 321 ? 29.516 8.625 9.43 1 84.62 321 PRO B N 1
ATOM 6553 C CA . PRO B 1 321 ? 29.047 9.227 10.68 1 84.62 321 PRO B CA 1
ATOM 6554 C C . PRO B 1 321 ? 29.156 10.75 10.68 1 84.62 321 PRO B C 1
ATOM 6556 O O . PRO B 1 321 ? 29.875 11.32 9.852 1 84.62 321 PRO B O 1
ATOM 6559 N N . LEU B 1 322 ? 28.484 11.328 11.602 1 90.19 322 LEU B N 1
ATOM 6560 C CA . LEU B 1 322 ? 28.531 12.773 11.758 1 90.19 322 LEU B CA 1
ATOM 6561 C C . LEU B 1 322 ? 29.906 13.219 12.242 1 90.19 322 LEU B C 1
ATOM 6563 O O . LEU B 1 322 ? 30.594 12.484 12.961 1 90.19 322 LEU B O 1
ATOM 6567 N N . PRO B 1 323 ? 30.25 14.422 11.781 1 91.75 323 PRO B N 1
ATOM 6568 C CA . PRO B 1 323 ? 31.516 14.953 12.305 1 91.75 323 PRO B CA 1
ATOM 6569 C C . PRO B 1 323 ? 31.547 14.969 13.828 1 91.75 323 PRO B C 1
ATOM 6571 O O . PRO B 1 323 ? 30.531 15.211 14.477 1 91.75 323 PRO B O 1
ATOM 6574 N N . GLU B 1 324 ? 32.719 14.781 14.375 1 88.75 324 GLU B N 1
ATOM 6575 C CA . GLU B 1 324 ? 32.938 14.766 15.82 1 88.75 324 GLU B CA 1
ATOM 6576 C C . GLU B 1 324 ? 32.688 16.141 16.422 1 88.75 324 GLU B C 1
ATOM 6578 O O . GLU B 1 324 ? 32.156 16.266 17.531 1 88.75 324 GLU B O 1
ATOM 6583 N N . ASP B 1 325 ? 33.062 17.109 15.617 1 88.88 325 ASP B N 1
ATOM 6584 C CA . ASP B 1 325 ? 32.875 18.484 16.047 1 88.88 325 ASP B CA 1
ATOM 6585 C C . ASP B 1 325 ? 31.391 18.875 15.984 1 88.88 325 ASP B C 1
ATOM 6587 O O . ASP B 1 325 ? 30.766 18.781 14.93 1 88.88 325 ASP B O 1
ATOM 6591 N N . ALA B 1 326 ? 30.875 19.297 17.125 1 88 326 ALA B N 1
ATOM 6592 C CA . ALA B 1 326 ? 29.453 19.625 17.234 1 88 326 ALA B CA 1
ATOM 6593 C C . ALA B 1 326 ? 29.078 20.75 16.297 1 88 326 ALA B C 1
ATOM 6595 O O . ALA B 1 326 ? 27.984 20.734 15.703 1 88 326 ALA B O 1
ATOM 6596 N N . THR B 1 327 ? 29.953 21.703 16.156 1 88.25 327 THR B N 1
ATOM 6597 C CA . THR B 1 327 ? 29.672 22.844 15.289 1 88.25 327 THR B CA 1
ATOM 6598 C C . THR B 1 327 ? 29.609 22.406 13.828 1 88.25 327 THR B C 1
ATOM 6600 O O . THR B 1 327 ? 28.719 22.828 13.086 1 88.25 327 THR B O 1
ATOM 6603 N N . ALA B 1 328 ? 30.469 21.531 13.516 1 92.75 328 ALA B N 1
ATOM 6604 C CA . ALA B 1 328 ? 30.484 21.016 12.141 1 92.75 328 ALA B CA 1
ATOM 6605 C C . ALA B 1 328 ? 29.266 20.141 11.859 1 92.75 328 ALA B C 1
ATOM 6607 O O . ALA B 1 328 ? 28.703 20.203 10.773 1 92.75 328 ALA B O 1
ATOM 6608 N N . ALA B 1 329 ? 28.938 19.391 12.797 1 93.69 329 ALA B N 1
ATOM 6609 C CA . ALA B 1 329 ? 27.781 18.531 12.656 1 93.69 329 ALA B CA 1
ATOM 6610 C C . ALA B 1 329 ? 26.5 19.359 12.523 1 93.69 329 ALA B C 1
ATOM 6612 O O . ALA B 1 329 ? 25.656 19.062 11.672 1 93.69 329 ALA B O 1
ATOM 6613 N N . THR B 1 330 ? 26.406 20.375 13.32 1 92.19 330 THR B N 1
ATOM 6614 C CA . THR B 1 330 ? 25.25 21.25 13.273 1 92.19 330 THR B CA 1
ATOM 6615 C C . THR B 1 330 ? 25.172 21.984 11.938 1 92.19 330 THR B C 1
ATOM 6617 O O . THR B 1 330 ? 24.078 22.156 11.383 1 92.19 330 THR B O 1
ATOM 6620 N N . ALA B 1 331 ? 26.297 22.328 11.438 1 93.06 331 ALA B N 1
ATOM 6621 C CA . ALA B 1 331 ? 26.359 23.016 10.148 1 93.06 331 ALA B CA 1
ATOM 6622 C C . ALA B 1 331 ? 25.859 22.109 9.023 1 93.06 331 ALA B C 1
ATOM 6624 O O . ALA B 1 331 ? 25.188 22.562 8.102 1 93.06 331 ALA B O 1
ATOM 6625 N N . GLN B 1 332 ? 26.188 20.891 9.125 1 95.38 332 GLN B N 1
ATOM 6626 C CA . GLN B 1 332 ? 25.734 19.922 8.133 1 95.38 332 GLN B CA 1
ATOM 6627 C C . GLN B 1 332 ? 24.219 19.75 8.195 1 95.38 332 GLN B C 1
ATOM 6629 O O . GLN B 1 332 ? 23.547 19.656 7.16 1 95.38 332 GLN B O 1
ATOM 6634 N N . MET B 1 333 ? 23.688 19.719 9.383 1 94.88 333 MET B N 1
ATOM 6635 C CA . MET B 1 333 ? 22.25 19.578 9.555 1 94.88 333 MET B CA 1
ATOM 6636 C C . MET B 1 333 ? 21.516 20.797 9.008 1 94.88 333 MET B C 1
ATOM 6638 O O . MET B 1 333 ? 20.484 20.672 8.352 1 94.88 333 MET B O 1
ATOM 6642 N N . GLU B 1 334 ? 22.125 21.969 9.242 1 94.81 334 GLU B N 1
ATOM 6643 C CA . GLU B 1 334 ? 21.531 23.203 8.742 1 94.81 334 GLU B CA 1
ATOM 6644 C C . GLU B 1 334 ? 21.484 23.219 7.219 1 94.81 334 GLU B C 1
ATOM 6646 O O . GLU B 1 334 ? 20.453 23.578 6.625 1 94.81 334 GLU B O 1
ATOM 6651 N N . ALA B 1 335 ? 22.547 22.766 6.652 1 96.12 335 ALA B N 1
ATOM 6652 C CA . ALA B 1 335 ? 22.625 22.734 5.195 1 96.12 335 ALA B CA 1
ATOM 6653 C C . ALA B 1 335 ? 21.625 21.734 4.617 1 96.12 335 ALA B C 1
ATOM 6655 O O . ALA B 1 335 ? 21.031 21.984 3.564 1 96.12 335 ALA B O 1
ATOM 6656 N N . GLU B 1 336 ? 21.469 20.672 5.301 1 96.81 336 GLU B N 1
ATOM 6657 C CA . GLU B 1 336 ? 20.531 19.641 4.812 1 96.81 336 GLU B CA 1
ATOM 6658 C C . GLU B 1 336 ? 19.094 20.109 4.934 1 96.81 336 GLU B C 1
ATOM 6660 O O . GLU B 1 336 ? 18.25 19.734 4.121 1 96.81 336 GLU B O 1
ATOM 6665 N N . VAL B 1 337 ? 18.812 20.875 5.996 1 96.31 337 VAL B N 1
ATOM 6666 C CA . VAL B 1 337 ? 17.469 21.453 6.152 1 96.31 337 VAL B CA 1
ATOM 6667 C C . VAL B 1 337 ? 17.172 22.391 4.988 1 96.31 337 VAL B C 1
ATOM 6669 O O . VAL B 1 337 ? 16.062 22.391 4.457 1 96.31 337 VAL B O 1
ATOM 6672 N N . VAL B 1 338 ? 18.156 23.172 4.574 1 96.69 338 VAL B N 1
ATOM 6673 C CA . VAL B 1 338 ? 17.984 24.078 3.441 1 96.69 338 VAL B CA 1
ATOM 6674 C C . VAL B 1 338 ? 17.75 23.266 2.168 1 96.69 338 VAL B C 1
ATOM 6676 O O . VAL B 1 338 ? 16.891 23.625 1.353 1 96.69 338 VAL B O 1
ATOM 6679 N N . HIS B 1 339 ? 18.5 22.234 2.088 1 96.62 339 HIS B N 1
ATOM 6680 C CA . HIS B 1 339 ? 18.297 21.328 0.963 1 96.62 339 HIS B CA 1
ATOM 6681 C C . HIS B 1 339 ? 16.875 20.781 0.952 1 96.62 339 HIS B C 1
ATOM 6683 O O . HIS B 1 339 ? 16.234 20.719 -0.102 1 96.62 339 HIS B O 1
ATOM 6689 N N . MET B 1 340 ? 16.359 20.375 2.041 1 96.62 340 MET B N 1
ATOM 6690 C CA . MET B 1 340 ? 15 19.875 2.176 1 96.62 340 MET B CA 1
ATOM 6691 C C . MET B 1 340 ? 13.984 20.938 1.752 1 96.62 340 MET B C 1
ATOM 6693 O O . MET B 1 340 ? 12.984 20.625 1.11 1 96.62 340 MET B O 1
ATOM 6697 N N . MET B 1 341 ? 14.266 22.203 2.094 1 96.44 341 MET B N 1
ATOM 6698 C CA . MET B 1 341 ? 13.406 23.312 1.693 1 96.44 341 MET B CA 1
ATOM 6699 C C . MET B 1 341 ? 13.398 23.469 0.177 1 96.44 341 MET B C 1
ATOM 6701 O O . MET B 1 341 ? 12.352 23.766 -0.413 1 96.44 341 MET B O 1
ATOM 6705 N N . GLU B 1 342 ? 14.539 23.266 -0.421 1 96.19 342 GLU B N 1
ATOM 6706 C CA . GLU B 1 342 ? 14.648 23.359 -1.874 1 96.19 342 GLU B CA 1
ATOM 6707 C C . GLU B 1 342 ? 13.773 22.312 -2.559 1 96.19 342 GLU B C 1
ATOM 6709 O O . GLU B 1 342 ? 13.094 22.609 -3.539 1 96.19 342 GLU B O 1
ATOM 6714 N N . VAL B 1 343 ? 13.859 21.156 -1.99 1 95.94 343 VAL B N 1
ATOM 6715 C CA . VAL B 1 343 ? 13.055 20.078 -2.543 1 95.94 343 VAL B CA 1
ATOM 6716 C C . VAL B 1 343 ? 11.57 20.406 -2.375 1 95.94 343 VAL B C 1
ATOM 6718 O O . VAL B 1 343 ? 10.773 20.172 -3.283 1 95.94 343 VAL B O 1
ATOM 6721 N N . SER B 1 344 ? 11.195 20.922 -1.254 1 96.12 344 SER B N 1
ATOM 6722 C CA . SER B 1 344 ? 9.812 21.297 -0.994 1 96.12 344 SER B CA 1
ATOM 6723 C C . SER B 1 344 ? 9.352 22.391 -1.939 1 96.12 344 SER B C 1
ATOM 6725 O O . SER B 1 344 ? 8.188 22.438 -2.332 1 96.12 344 SER B O 1
ATOM 6727 N N . GLU B 1 345 ? 10.25 23.328 -2.256 1 96 345 GLU B N 1
ATOM 6728 C CA . GLU B 1 345 ? 9.93 24.359 -3.225 1 96 345 GLU B CA 1
ATOM 6729 C C . GLU B 1 345 ? 9.633 23.766 -4.598 1 96 345 GLU B C 1
ATOM 6731 O O . GLU B 1 345 ? 8.727 24.234 -5.293 1 96 345 GLU B O 1
ATOM 6736 N N . GLU B 1 346 ? 10.422 22.812 -4.957 1 95.12 346 GLU B N 1
ATOM 6737 C CA . GLU B 1 346 ? 10.172 22.141 -6.227 1 95.12 346 GLU B CA 1
ATOM 6738 C C . GLU B 1 346 ? 8.789 21.484 -6.234 1 95.12 346 GLU B C 1
ATOM 6740 O O . GLU B 1 346 ? 8.102 21.484 -7.258 1 95.12 346 GLU B O 1
ATOM 6745 N N . ILE B 1 347 ? 8.375 20.891 -5.113 1 96 347 ILE B N 1
ATOM 6746 C CA . ILE B 1 347 ? 7.047 20.297 -5.004 1 96 347 ILE B CA 1
ATOM 6747 C C . ILE B 1 347 ? 5.977 21.359 -5.238 1 96 347 ILE B C 1
ATOM 6749 O O . ILE B 1 347 ? 4.992 21.109 -5.941 1 96 347 ILE B O 1
ATOM 6753 N N . LEU B 1 348 ? 6.211 22.516 -4.66 1 95.69 348 LEU B N 1
ATOM 6754 C CA . LEU B 1 348 ? 5.262 23.609 -4.836 1 95.69 348 LEU B CA 1
ATOM 6755 C C . LEU B 1 348 ? 5.16 24 -6.305 1 95.69 348 LEU B C 1
ATOM 6757 O O . LEU B 1 348 ? 4.059 24.125 -6.844 1 95.69 348 LEU B O 1
ATOM 6761 N N . GLU B 1 349 ? 6.277 24.125 -6.969 1 95 349 GLU B N 1
ATOM 6762 C CA . GLU B 1 349 ? 6.305 24.531 -8.375 1 95 349 GLU B CA 1
ATOM 6763 C C . GLU B 1 349 ? 5.629 23.484 -9.258 1 95 349 GLU B C 1
ATOM 6765 O O . GLU B 1 349 ? 4.828 23.828 -10.125 1 95 349 GLU B O 1
ATOM 6770 N N . LYS B 1 350 ? 5.938 22.281 -8.969 1 94.5 350 LYS B N 1
ATOM 6771 C CA . LYS B 1 350 ? 5.355 21.203 -9.766 1 94.5 350 LYS B CA 1
ATOM 6772 C C . LYS B 1 350 ? 3.857 21.078 -9.508 1 94.5 350 LYS B C 1
ATOM 6774 O O . LYS B 1 350 ? 3.092 20.734 -10.406 1 94.5 350 LYS B O 1
ATOM 6779 N N . SER B 1 351 ? 3.449 21.328 -8.289 1 94.25 351 SER B N 1
ATOM 6780 C CA . SER B 1 351 ? 2.025 21.297 -7.965 1 94.25 351 SER B CA 1
ATOM 6781 C C . SER B 1 351 ? 1.261 22.359 -8.75 1 94.25 351 SER B C 1
ATOM 6783 O O . SER B 1 351 ? 0.139 22.109 -9.195 1 94.25 351 SER B O 1
ATOM 6785 N N . LEU B 1 352 ? 1.865 23.5 -8.922 1 92.88 352 LEU B N 1
ATOM 6786 C CA . LEU B 1 352 ? 1.24 24.562 -9.695 1 92.88 352 LEU B CA 1
ATOM 6787 C C . LEU B 1 352 ? 1.151 24.188 -11.172 1 92.88 352 LEU B C 1
ATOM 6789 O O . LEU B 1 352 ? 0.194 24.562 -11.852 1 92.88 352 LEU B O 1
ATOM 6793 N N . GLU B 1 353 ? 2.117 23.453 -11.617 1 92.25 353 GLU B N 1
ATOM 6794 C CA . GLU B 1 353 ? 2.07 22.953 -12.984 1 92.25 353 GLU B CA 1
ATOM 6795 C C . GLU B 1 353 ? 0.901 21.984 -13.18 1 92.25 353 GLU B C 1
ATOM 6797 O O . GLU B 1 353 ? 0.256 21.984 -14.234 1 92.25 353 GLU B O 1
ATOM 6802 N N . VAL B 1 354 ? 0.657 21.203 -12.18 1 91.25 354 VAL B N 1
ATOM 6803 C CA . VAL B 1 354 ? -0.479 20.281 -12.234 1 91.25 354 VAL B CA 1
ATOM 6804 C C . VAL B 1 354 ? -1.78 21.078 -12.297 1 91.25 354 VAL B C 1
ATOM 6806 O O . VAL B 1 354 ? -2.699 20.719 -13.039 1 91.25 354 VAL B O 1
ATOM 6809 N N . GLY B 1 355 ? -1.823 22.125 -11.523 1 88.56 355 GLY B N 1
ATOM 6810 C CA . GLY B 1 355 ? -2.979 23.016 -11.578 1 88.56 355 GLY B CA 1
ATOM 6811 C C . GLY B 1 355 ? -3.215 23.609 -12.961 1 88.56 355 GLY B C 1
ATOM 6812 O O . GLY B 1 355 ? -4.359 23.844 -13.344 1 88.56 355 GLY B O 1
ATOM 6813 N N . ALA B 1 356 ? -2.111 23.766 -13.688 1 89 356 ALA B N 1
ATOM 6814 C CA . ALA B 1 356 ? -2.188 24.312 -15.031 1 89 356 ALA B CA 1
ATOM 6815 C C . ALA B 1 356 ? -2.52 23.234 -16.047 1 89 356 ALA B C 1
ATOM 6817 O O . ALA B 1 356 ? -2.629 23.516 -17.25 1 89 356 ALA B O 1
ATOM 6818 N N . GLY B 1 357 ? -2.576 21.969 -15.625 1 86.44 357 GLY B N 1
ATOM 6819 C CA . GLY B 1 357 ? -3.039 20.906 -16.5 1 86.44 357 GLY B CA 1
ATOM 6820 C C . GLY B 1 357 ? -1.966 19.891 -16.812 1 86.44 357 GLY B C 1
ATOM 6821 O O . GLY B 1 357 ? -2.225 18.906 -17.516 1 86.44 357 GLY B O 1
ATOM 6822 N N . ARG B 1 358 ? -0.799 20.078 -16.359 1 86.44 358 ARG B N 1
ATOM 6823 C CA . ARG B 1 358 ? 0.286 19.141 -16.641 1 86.44 358 ARG B CA 1
ATOM 6824 C C . ARG B 1 358 ? 0.316 18.016 -15.609 1 86.44 358 ARG B C 1
ATOM 6826 O O . ARG B 1 358 ? 1.2 17.969 -14.75 1 86.44 358 ARG B O 1
ATOM 6833 N N . THR B 1 359 ? -0.475 17.062 -15.766 1 82.81 359 THR B N 1
ATOM 6834 C CA . THR B 1 359 ? -0.682 16.016 -14.766 1 82.81 359 THR B CA 1
ATOM 6835 C C . THR B 1 359 ? 0.485 15.031 -14.758 1 82.81 359 THR B C 1
ATOM 6837 O O . THR B 1 359 ? 0.631 14.242 -13.82 1 82.81 359 THR B O 1
ATOM 6840 N N . GLU B 1 360 ? 1.354 15.094 -15.719 1 79.25 360 GLU B N 1
ATOM 6841 C CA . GLU B 1 360 ? 2.529 14.227 -15.758 1 79.25 360 GLU B CA 1
ATOM 6842 C C . GLU B 1 360 ? 3.473 14.531 -14.602 1 79.25 360 GLU B C 1
ATOM 6844 O O . GLU B 1 360 ? 4.27 13.672 -14.203 1 79.25 360 GLU B O 1
ATOM 6849 N N . ALA B 1 361 ? 3.25 15.75 -14.008 1 87.62 361 ALA B N 1
ATOM 6850 C CA . ALA B 1 361 ? 4.129 16.172 -12.922 1 87.62 361 ALA B CA 1
ATOM 6851 C C . ALA B 1 361 ? 3.764 15.461 -11.617 1 87.62 361 ALA B C 1
ATOM 6853 O O . ALA B 1 361 ? 4.539 15.469 -10.664 1 87.62 361 ALA B O 1
ATOM 6854 N N . CYS B 1 362 ? 2.635 14.812 -11.594 1 86.25 362 CYS B N 1
ATOM 6855 C CA . CYS B 1 362 ? 2.162 14.156 -10.375 1 86.25 362 CYS B CA 1
ATOM 6856 C C . CYS B 1 362 ? 3.119 13.047 -9.945 1 86.25 362 CYS B C 1
ATOM 6858 O O . CYS B 1 362 ? 3.379 12.883 -8.75 1 86.25 362 CYS B O 1
ATOM 6860 N N . GLY B 1 363 ? 3.613 12.344 -10.906 1 81.12 363 GLY B N 1
ATOM 6861 C CA . GLY B 1 363 ? 4.586 11.312 -10.586 1 81.12 363 GLY B CA 1
ATOM 6862 C C . GLY B 1 363 ? 5.836 11.859 -9.922 1 81.12 363 GLY B C 1
ATOM 6863 O O . GLY B 1 363 ? 6.32 11.297 -8.938 1 81.12 363 GLY B O 1
ATOM 6864 N N . ARG B 1 364 ? 6.309 12.898 -10.398 1 86.56 364 ARG B N 1
ATOM 6865 C CA . ARG B 1 364 ? 7.496 13.539 -9.844 1 86.56 364 ARG B CA 1
ATOM 6866 C C . ARG B 1 364 ? 7.219 14.07 -8.438 1 86.56 364 ARG B C 1
ATOM 6868 O O . ARG B 1 364 ? 8.062 13.945 -7.547 1 86.56 364 ARG B O 1
ATOM 6875 N N . ILE B 1 365 ? 6.051 14.672 -8.25 1 92.38 365 ILE B N 1
ATOM 6876 C CA . ILE B 1 365 ? 5.664 15.227 -6.957 1 92.38 365 ILE B CA 1
ATOM 6877 C C . ILE B 1 365 ? 5.688 14.117 -5.902 1 92.38 365 ILE B C 1
ATOM 6879 O O . ILE B 1 365 ? 6.219 14.312 -4.805 1 92.38 365 ILE B O 1
ATOM 6883 N N . LYS B 1 366 ? 5.168 13.055 -6.289 1 87.06 366 LYS B N 1
ATOM 6884 C CA . LYS B 1 366 ? 5.148 11.922 -5.363 1 87.06 366 LYS B CA 1
ATOM 6885 C C . LYS B 1 366 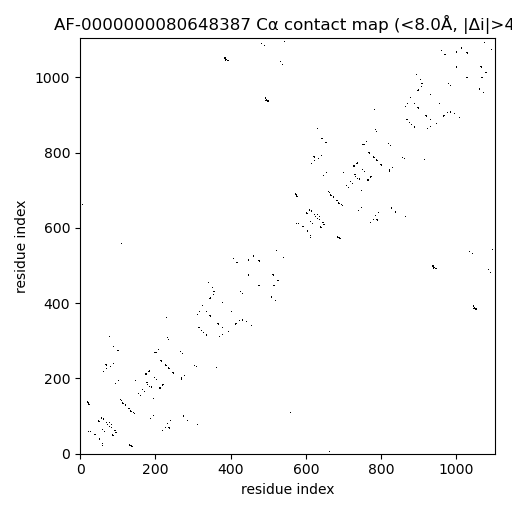? 6.562 11.484 -4.996 1 87.06 366 LYS B C 1
ATOM 6887 O O . LYS B 1 366 ? 6.848 11.195 -3.83 1 87.06 366 LYS B O 1
ATOM 6892 N N . HIS B 1 367 ? 7.395 11.453 -5.93 1 86.19 367 HIS B N 1
ATOM 6893 C CA . HIS B 1 367 ? 8.781 11.055 -5.711 1 86.19 367 HIS B CA 1
ATOM 6894 C C . HIS B 1 367 ? 9.5 12.062 -4.82 1 86.19 367 HIS B C 1
ATOM 6896 O O . HIS B 1 367 ? 10.266 11.672 -3.936 1 86.19 367 HIS B O 1
ATOM 6902 N N . LEU B 1 368 ? 9.266 13.273 -5.078 1 92.38 368 LEU B N 1
ATOM 6903 C CA . LEU B 1 368 ? 9.891 14.328 -4.285 1 92.38 368 LEU B CA 1
ATOM 6904 C C . LEU B 1 368 ? 9.383 14.312 -2.85 1 92.38 368 LEU B C 1
ATOM 6906 O O . LEU B 1 368 ? 10.141 14.578 -1.914 1 92.38 368 LEU B O 1
ATOM 6910 N N . ARG B 1 369 ? 8.102 14.047 -2.691 1 93.06 369 ARG B N 1
ATOM 6911 C CA . ARG B 1 369 ? 7.527 13.914 -1.357 1 93.06 369 ARG B CA 1
ATOM 6912 C C . ARG B 1 369 ? 8.242 12.828 -0.558 1 93.06 369 ARG B C 1
ATOM 6914 O O . ARG B 1 369 ? 8.617 13.047 0.596 1 93.06 369 ARG B O 1
ATOM 6921 N N . ASP B 1 370 ? 8.43 11.711 -1.19 1 88.69 370 ASP B N 1
ATOM 6922 C CA . ASP B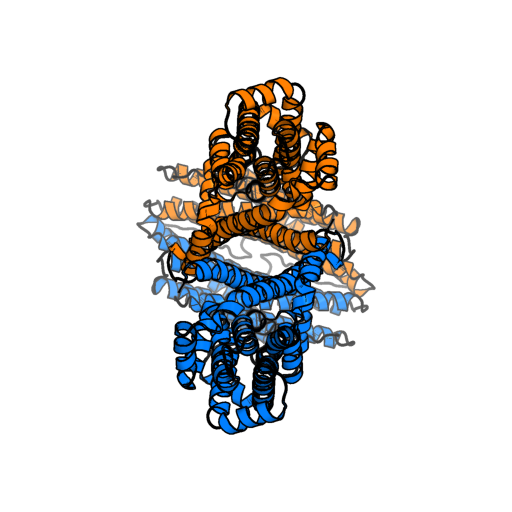 1 370 ? 9.109 10.609 -0.529 1 88.69 370 ASP B CA 1
ATOM 6923 C C . ASP B 1 370 ? 10.555 10.969 -0.198 1 88.69 370 ASP B C 1
ATOM 6925 O O . ASP B 1 370 ? 11.094 10.547 0.83 1 88.69 370 ASP B O 1
ATOM 6929 N N . TYR B 1 371 ? 11.172 11.727 -1.051 1 91.25 371 TYR B N 1
ATOM 6930 C CA . TYR B 1 371 ? 12.531 12.195 -0.815 1 91.25 371 TYR B CA 1
ATOM 6931 C C . TYR B 1 371 ? 12.586 13.133 0.383 1 91.25 371 TYR B C 1
ATOM 6933 O O . TYR B 1 371 ? 13.508 13.055 1.199 1 91.25 371 TYR B O 1
ATOM 6941 N N . VAL B 1 372 ? 11.594 13.977 0.554 1 94.94 372 VAL B N 1
ATOM 6942 C CA . VAL B 1 372 ? 11.523 14.883 1.695 1 94.94 372 VAL B CA 1
ATOM 6943 C C . VAL B 1 372 ? 11.375 14.078 2.984 1 94.94 372 VAL B C 1
ATOM 6945 O O . VAL B 1 372 ? 12.008 14.391 3.994 1 94.94 372 VAL B O 1
ATOM 6948 N N . GLU B 1 373 ? 10.547 13.109 2.928 1 89.56 373 GLU B N 1
ATOM 6949 C CA . GLU B 1 373 ? 10.375 12.242 4.086 1 89.56 373 GLU B CA 1
ATOM 6950 C C . GLU B 1 373 ? 11.688 11.562 4.473 1 89.56 373 GLU B C 1
ATOM 6952 O O . GLU B 1 373 ? 12.008 11.445 5.656 1 89.56 373 GLU B O 1
ATOM 6957 N N . TYR B 1 374 ? 12.391 11.141 3.451 1 89.19 374 TYR B N 1
ATOM 6958 C CA . TYR B 1 374 ? 13.695 10.523 3.67 1 89.19 374 TYR B CA 1
ATOM 6959 C C . TYR B 1 374 ? 14.656 11.508 4.328 1 89.19 374 TYR B C 1
ATOM 6961 O O . TYR B 1 374 ? 15.312 11.18 5.32 1 89.19 374 TYR B O 1
ATOM 6969 N N . LEU B 1 375 ? 14.711 12.695 3.799 1 93.56 375 LEU B N 1
ATOM 6970 C CA . LEU B 1 375 ? 15.602 13.719 4.336 1 93.56 375 LEU B CA 1
ATOM 6971 C C . LEU B 1 375 ? 15.234 14.055 5.773 1 93.56 375 LEU B C 1
ATOM 6973 O O . LEU B 1 375 ? 16.109 14.203 6.625 1 93.56 375 LEU B O 1
ATOM 6977 N N . ASN B 1 376 ? 13.945 14.195 6.027 1 92.31 376 ASN B N 1
ATOM 6978 C CA . ASN B 1 376 ? 13.477 14.477 7.383 1 92.31 376 ASN B CA 1
ATOM 6979 C C . ASN B 1 376 ? 13.938 13.406 8.367 1 92.31 376 ASN B C 1
ATOM 6981 O O . ASN B 1 376 ? 14.438 13.727 9.445 1 92.31 376 ASN B O 1
ATOM 6985 N N . HIS B 1 377 ? 13.867 12.203 7.965 1 87.44 377 HIS B N 1
ATOM 6986 C CA . HIS B 1 377 ? 14.297 11.102 8.812 1 87.44 377 HIS B CA 1
ATOM 6987 C C . HIS B 1 377 ? 15.789 11.164 9.086 1 87.44 377 HIS B C 1
ATOM 6989 O O . HIS B 1 377 ? 16.234 10.93 10.219 1 87.44 377 HIS B O 1
ATOM 6995 N N . GLN B 1 378 ? 16.547 11.422 8.031 1 90.44 378 GLN B N 1
ATOM 6996 C CA . GLN B 1 378 ? 17.984 11.5 8.18 1 90.44 378 GLN B CA 1
ATOM 6997 C C . GLN B 1 378 ? 18.391 12.648 9.102 1 90.44 378 GLN B C 1
ATOM 6999 O O . GLN B 1 378 ? 19.312 12.508 9.914 1 90.44 378 GLN B O 1
ATOM 7004 N N . ILE B 1 379 ? 17.734 13.734 9.031 1 92.62 379 ILE B N 1
ATOM 7005 C CA . ILE B 1 379 ? 18.016 14.898 9.859 1 92.62 379 ILE B CA 1
ATOM 7006 C C . ILE B 1 379 ? 17.672 14.602 11.312 1 92.62 379 ILE B C 1
ATOM 7008 O O . ILE B 1 379 ? 18.469 14.883 12.219 1 92.62 379 ILE B O 1
ATOM 7012 N N . ILE B 1 380 ? 16.547 13.992 11.539 1 86.69 380 ILE B N 1
ATOM 7013 C CA . ILE B 1 380 ? 16.109 13.656 12.891 1 86.69 380 ILE B CA 1
ATOM 7014 C C . ILE B 1 380 ? 17.078 12.648 13.508 1 86.69 380 ILE B C 1
ATOM 7016 O O . ILE B 1 380 ? 17.453 12.766 14.68 1 86.69 380 ILE B O 1
ATOM 7020 N N . ASP B 1 381 ? 17.516 11.688 12.711 1 85.69 381 ASP B N 1
ATOM 7021 C CA . ASP B 1 381 ? 18.5 10.719 13.188 1 85.69 381 ASP B CA 1
ATOM 7022 C C . ASP B 1 381 ? 19.797 11.406 13.594 1 85.69 381 ASP B C 1
ATOM 7024 O O . ASP B 1 381 ? 20.422 11.031 14.586 1 85.69 381 ASP B O 1
ATOM 7028 N N . ALA B 1 382 ? 20.156 12.336 12.789 1 89.88 382 ALA B N 1
ATOM 7029 C CA . ALA B 1 382 ? 21.359 13.102 13.094 1 89.88 382 ALA B CA 1
ATOM 7030 C C . ALA B 1 382 ? 21.203 13.875 14.398 1 89.88 382 ALA B C 1
ATOM 7032 O O . ALA B 1 382 ? 22.125 13.922 15.219 1 89.88 382 ALA B O 1
ATOM 7033 N N . VAL B 1 383 ? 20.062 14.461 14.633 1 87.56 383 VAL B N 1
ATOM 7034 C CA . VAL B 1 383 ? 19.766 15.227 15.844 1 87.56 383 VAL B CA 1
ATOM 7035 C C . VAL B 1 383 ? 19.828 14.312 17.062 1 87.56 383 VAL B C 1
ATOM 7037 O O . VAL B 1 383 ? 20.469 14.656 18.062 1 87.56 383 VAL B O 1
ATOM 7040 N N . VAL B 1 384 ? 19.266 13.156 16.953 1 81.06 384 VAL B N 1
ATOM 7041 C CA . VAL B 1 384 ? 19.234 12.203 18.047 1 81.06 384 VAL B CA 1
ATOM 7042 C C . VAL B 1 384 ? 20.656 11.734 18.359 1 81.06 384 VAL B C 1
ATOM 7044 O O . VAL B 1 384 ? 21.031 11.602 19.531 1 81.06 384 VAL B O 1
ATOM 7047 N N . SER B 1 385 ? 21.422 11.547 17.312 1 84.5 385 SER B N 1
ATOM 7048 C CA . SER B 1 385 ? 22.797 11.102 17.5 1 84.5 385 SER B CA 1
ATOM 7049 C C . SER B 1 385 ? 23.641 12.156 18.203 1 84.5 385 SER B C 1
ATOM 7051 O O . SER B 1 385 ? 24.578 11.828 18.938 1 84.5 385 SER B O 1
ATOM 7053 N N . MET B 1 386 ? 23.359 13.375 18.031 1 86.75 386 MET B N 1
ATOM 7054 C CA . MET B 1 386 ? 24.094 14.484 18.641 1 86.75 386 MET B CA 1
ATOM 7055 C C . MET B 1 386 ? 23.75 14.625 20.125 1 86.75 386 MET B C 1
ATOM 7057 O O . MET B 1 386 ? 24.578 15.07 20.906 1 86.75 386 MET B O 1
ATOM 7061 N N . GLU B 1 387 ? 22.594 14.258 20.484 1 78.06 387 GLU B N 1
ATOM 7062 C CA . GLU B 1 387 ? 22.141 14.438 21.859 1 78.06 387 GLU B CA 1
ATOM 7063 C C . GLU B 1 387 ? 22.953 13.586 22.828 1 78.06 387 GLU B C 1
ATOM 7065 O O . GLU B 1 387 ? 23.031 13.898 24.016 1 78.06 387 GLU B O 1
ATOM 7070 N N . ASP B 1 388 ? 23.625 12.602 22.281 1 74.06 388 ASP B N 1
ATOM 7071 C CA . ASP B 1 388 ? 24.422 11.703 23.109 1 74.06 388 ASP B CA 1
ATOM 7072 C C . ASP B 1 388 ? 25.828 12.258 23.344 1 74.06 388 ASP B C 1
ATOM 7074 O O . ASP B 1 388 ? 26.578 11.742 24.172 1 74.06 388 ASP B O 1
ATOM 7078 N N . ARG B 1 389 ? 26.266 13.328 22.641 1 77.81 389 ARG B N 1
ATOM 7079 C CA . ARG B 1 389 ? 27.641 13.812 22.641 1 77.81 389 ARG B CA 1
ATOM 7080 C C . ARG B 1 389 ? 27.859 14.883 23.703 1 77.81 389 ARG B C 1
ATOM 7082 O O . ARG B 1 389 ? 28.969 15.406 23.859 1 77.81 389 ARG B O 1
ATOM 7089 N N . GLY B 1 390 ? 27.031 15.109 24.797 1 77.69 390 GLY B N 1
ATOM 7090 C CA . GLY B 1 390 ? 27.188 16.203 25.734 1 77.69 390 GLY B CA 1
ATOM 7091 C C . GLY B 1 390 ? 27.25 17.562 25.062 1 77.69 390 GLY B C 1
ATOM 7092 O O . GLY B 1 390 ? 28.344 18.109 24.859 1 77.69 390 GLY B O 1
ATOM 7093 N N . LEU B 1 391 ? 26.312 18.234 24.797 1 84.81 391 LEU B N 1
ATOM 7094 C CA . LEU B 1 391 ? 26.219 19.469 24.031 1 84.81 391 LEU B CA 1
ATOM 7095 C C . LEU B 1 391 ? 26.125 20.672 24.969 1 84.81 391 LEU B C 1
ATOM 7097 O O . LEU B 1 391 ? 25.734 20.531 26.141 1 84.81 391 LEU B O 1
ATOM 7101 N N . SER B 1 392 ? 26.625 21.812 24.438 1 86.12 392 SER B N 1
ATOM 7102 C CA . SER B 1 392 ? 26.344 23.078 25.125 1 86.12 392 SER B CA 1
ATOM 7103 C C . SER B 1 392 ? 24.859 23.422 25.031 1 86.12 392 SER B C 1
ATOM 7105 O O . SER B 1 392 ? 24.141 22.875 24.203 1 86.12 392 SER B O 1
ATOM 7107 N N . VAL B 1 393 ? 24.406 24.312 25.891 1 87.62 393 VAL B N 1
ATOM 7108 C CA . VAL B 1 393 ? 23.016 24.766 25.875 1 87.62 393 VAL B CA 1
ATOM 7109 C C . VAL B 1 393 ? 22.688 25.406 24.516 1 87.62 393 VAL B C 1
ATOM 7111 O O . VAL B 1 393 ? 21.609 25.203 23.984 1 87.62 393 VAL B O 1
ATOM 7114 N N . GLU B 1 394 ? 23.625 26.062 23.984 1 87.44 394 GLU B N 1
ATOM 7115 C CA . GLU B 1 394 ? 23.453 26.719 22.703 1 87.44 394 GLU B CA 1
ATOM 7116 C C . GLU B 1 394 ? 23.266 25.688 21.578 1 87.44 394 GLU B C 1
ATOM 7118 O O . GLU B 1 394 ? 22.359 25.812 20.766 1 87.44 394 GLU B O 1
ATOM 7123 N N . ASP B 1 395 ? 24.078 24.703 21.609 1 86.25 395 ASP B N 1
ATOM 7124 C CA . ASP B 1 395 ? 24.016 23.672 20.578 1 86.25 395 ASP B CA 1
ATOM 7125 C C . ASP B 1 395 ? 22.75 22.828 20.719 1 86.25 395 ASP B C 1
ATOM 7127 O O . ASP B 1 395 ? 22.141 22.422 19.734 1 86.25 395 ASP B O 1
ATOM 7131 N N . ALA B 1 396 ? 22.391 22.625 21.922 1 86.69 396 ALA B N 1
ATOM 7132 C CA . ALA B 1 396 ? 21.172 21.859 22.188 1 86.69 396 ALA B CA 1
ATOM 7133 C C . ALA B 1 396 ? 19.953 22.594 21.672 1 86.69 396 ALA B C 1
ATOM 7135 O O . ALA B 1 396 ? 19.047 21.969 21.078 1 86.69 396 ALA B O 1
ATOM 7136 N N . ALA B 1 397 ? 19.953 23.859 21.906 1 87.25 397 ALA B N 1
ATOM 7137 C CA . ALA B 1 397 ? 18.859 24.688 21.406 1 87.25 397 ALA B CA 1
ATOM 7138 C C . ALA B 1 397 ? 18.828 24.703 19.875 1 87.25 397 ALA B C 1
ATOM 7140 O O . ALA B 1 397 ? 17.766 24.609 19.266 1 87.25 397 ALA B O 1
ATOM 7141 N N . ARG B 1 398 ? 19.969 24.781 19.297 1 88.44 398 ARG B N 1
ATOM 7142 C CA . ARG B 1 398 ? 20.078 24.875 17.844 1 88.44 398 ARG B CA 1
ATOM 7143 C C . ARG B 1 398 ? 19.594 23.594 17.188 1 88.44 398 ARG B C 1
ATOM 7145 O O . ARG B 1 398 ? 18.812 23.625 16.219 1 88.44 398 ARG B O 1
ATOM 7152 N N . ILE B 1 399 ? 20 22.5 17.719 1 87.94 399 ILE B N 1
ATOM 7153 C CA . ILE B 1 399 ? 19.625 21.234 17.094 1 87.94 399 ILE B CA 1
ATOM 7154 C C . ILE B 1 399 ? 18.141 20.984 17.297 1 87.94 399 ILE B C 1
ATOM 7156 O O . ILE B 1 399 ? 17.484 20.406 16.422 1 87.94 399 ILE B O 1
ATOM 7160 N N . SER B 1 400 ? 17.625 21.406 18.375 1 85.81 400 SER B N 1
ATOM 7161 C CA . SER B 1 400 ? 16.203 21.281 18.609 1 85.81 400 SER B CA 1
ATOM 7162 C C . SER B 1 400 ? 15.391 22.094 17.609 1 85.81 400 SER B C 1
ATOM 7164 O O . SER B 1 400 ? 14.344 21.656 17.125 1 85.81 400 SER B O 1
ATOM 7166 N N . ILE B 1 401 ? 15.883 23.234 17.328 1 88.5 401 ILE B N 1
ATOM 7167 C CA . ILE B 1 401 ? 15.219 24.109 16.375 1 88.5 401 ILE B CA 1
ATOM 7168 C C . ILE B 1 401 ? 15.297 23.5 14.977 1 88.5 401 ILE B C 1
ATOM 7170 O O . ILE B 1 401 ? 14.352 23.594 14.195 1 88.5 401 ILE B O 1
ATOM 7174 N N . LEU B 1 402 ? 16.422 22.906 14.711 1 91.25 402 LEU B N 1
ATOM 7175 C CA . LEU B 1 402 ? 16.594 22.266 13.414 1 91.25 402 LEU B CA 1
ATOM 7176 C C . LEU B 1 402 ? 15.609 21.109 13.258 1 91.25 402 LEU B C 1
ATOM 7178 O O . LEU B 1 402 ? 15.039 20.906 12.18 1 91.25 402 LEU B O 1
ATOM 7182 N N . ALA B 1 403 ? 15.406 20.391 14.305 1 88.75 403 ALA B N 1
ATOM 7183 C CA . ALA B 1 403 ? 14.422 19.312 14.281 1 88.75 403 ALA B CA 1
ATOM 7184 C C . ALA B 1 403 ? 13.023 19.859 14.016 1 88.75 403 ALA B C 1
ATOM 7186 O O . ALA B 1 403 ? 12.266 19.281 13.219 1 88.75 403 ALA B O 1
ATOM 7187 N N . ARG B 1 404 ? 12.703 20.922 14.602 1 88.06 404 ARG B N 1
ATOM 7188 C CA . ARG B 1 404 ? 11.406 21.578 14.406 1 88.06 404 ARG B CA 1
ATOM 7189 C C . ARG B 1 404 ? 11.242 22.047 12.969 1 88.06 404 ARG B C 1
ATOM 7191 O O . ARG B 1 404 ? 10.18 21.875 12.367 1 88.06 404 ARG B O 1
ATOM 7198 N N . THR B 1 405 ? 12.297 22.656 12.523 1 92.38 405 THR B N 1
ATOM 7199 C CA . THR B 1 405 ? 12.266 23.188 11.164 1 92.38 405 THR B CA 1
ATOM 7200 C C . THR B 1 405 ? 12.078 22.062 10.148 1 92.38 405 THR B C 1
ATOM 7202 O O . THR B 1 405 ? 11.289 22.203 9.211 1 92.38 405 THR B O 1
ATOM 7205 N N . ALA B 1 406 ? 12.789 21 10.367 1 92.88 406 ALA B N 1
ATOM 7206 C CA . ALA B 1 406 ? 12.656 19.844 9.469 1 92.88 406 ALA B CA 1
ATOM 7207 C C . ALA B 1 406 ? 11.219 19.312 9.461 1 92.88 406 ALA B C 1
ATOM 7209 O O . ALA B 1 406 ? 10.672 19.016 8.406 1 92.88 406 ALA B O 1
ATOM 7210 N N . ASP B 1 407 ? 10.633 19.25 10.523 1 88.81 407 ASP B N 1
ATOM 7211 C CA . ASP B 1 407 ? 9.266 18.766 10.648 1 88.81 407 ASP B CA 1
ATOM 7212 C C . ASP B 1 407 ? 8.281 19.703 9.945 1 88.81 407 ASP B C 1
ATOM 7214 O O . ASP B 1 407 ? 7.332 19.25 9.305 1 88.81 407 ASP B O 1
ATOM 7218 N N . LEU B 1 408 ? 8.492 20.953 10.125 1 91.31 408 LEU B N 1
ATOM 7219 C CA . LEU B 1 408 ? 7.625 21.938 9.492 1 91.31 408 LEU B CA 1
ATOM 7220 C C . LEU B 1 408 ? 7.734 21.875 7.973 1 91.31 408 LEU B C 1
ATOM 7222 O O . LEU B 1 408 ? 6.727 21.953 7.27 1 91.31 408 LEU B O 1
ATOM 7226 N N . VAL B 1 409 ? 8.953 21.719 7.547 1 94.69 409 VAL B N 1
ATOM 7227 C CA . VAL B 1 409 ? 9.164 21.594 6.109 1 94.69 409 VAL B CA 1
ATOM 7228 C C . VAL B 1 409 ? 8.484 20.328 5.59 1 94.69 409 VAL B C 1
ATOM 7230 O O . VAL B 1 409 ? 7.859 20.344 4.527 1 94.69 409 VAL B O 1
ATOM 7233 N N . GLY B 1 410 ? 8.664 19.25 6.305 1 92.44 410 GLY B N 1
ATOM 7234 C CA . GLY B 1 410 ? 7.969 18.016 5.949 1 92.44 410 GLY B CA 1
ATOM 7235 C C . GLY B 1 410 ? 6.465 18.188 5.867 1 92.44 410 GLY B C 1
ATOM 7236 O O . GLY B 1 410 ? 5.836 17.719 4.914 1 92.44 410 GLY B O 1
ATOM 7237 N N . SER B 1 411 ? 5.914 18.844 6.82 1 89.69 411 SER B N 1
ATOM 7238 C CA . SER B 1 411 ? 4.477 19.094 6.852 1 89.69 411 SER B CA 1
ATOM 7239 C C . SER B 1 411 ? 4.043 19.969 5.684 1 89.69 411 SER B C 1
ATOM 7241 O O . SER B 1 411 ? 2.973 19.766 5.109 1 89.69 411 SER B O 1
ATOM 7243 N N . MET B 1 412 ? 4.832 20.922 5.438 1 92.69 412 MET B N 1
ATOM 7244 C CA . MET B 1 412 ? 4.555 21.797 4.301 1 92.69 412 MET B CA 1
ATOM 7245 C C . MET B 1 412 ? 4.516 21.016 2.998 1 92.69 412 MET B C 1
ATOM 7247 O O . MET B 1 412 ? 3.619 21.203 2.176 1 92.69 412 MET B O 1
ATOM 7251 N N . ALA B 1 413 ? 5.516 20.141 2.842 1 94.31 413 ALA B N 1
ATOM 7252 C CA . ALA B 1 413 ? 5.562 19.281 1.653 1 94.31 413 ALA B CA 1
ATOM 7253 C C . ALA B 1 413 ? 4.309 18.422 1.548 1 94.31 413 ALA B C 1
ATOM 7255 O O . ALA B 1 413 ? 3.732 18.281 0.466 1 94.31 413 ALA B O 1
ATOM 7256 N N . GLU B 1 414 ? 3.891 17.922 2.637 1 89.62 414 GLU B N 1
ATOM 7257 C CA . GLU B 1 414 ? 2.693 17.078 2.65 1 89.62 414 GLU B CA 1
ATOM 7258 C C . GLU B 1 414 ? 1.458 17.875 2.246 1 89.62 414 GLU B C 1
ATOM 7260 O O . GLU B 1 414 ? 0.613 17.375 1.495 1 89.62 414 GLU B O 1
ATOM 7265 N N . GLN B 1 415 ? 1.369 19.016 2.779 1 89.19 415 GLN B N 1
ATOM 7266 C CA . GLN B 1 415 ? 0.246 19.875 2.434 1 89.19 415 GLN B CA 1
ATOM 7267 C C . GLN B 1 415 ? 0.245 20.203 0.943 1 89.19 415 GLN B C 1
ATOM 7269 O O . GLN B 1 415 ? -0.812 20.234 0.309 1 89.19 415 GLN B O 1
ATOM 7274 N N . THR B 1 416 ? 1.39 20.484 0.412 1 93.81 416 THR B N 1
ATOM 7275 C CA . THR B 1 416 ? 1.516 20.844 -0.999 1 93.81 416 THR B CA 1
ATOM 7276 C C . THR B 1 416 ? 1.148 19.656 -1.884 1 93.81 416 THR B C 1
ATOM 7278 O O . THR B 1 416 ? 0.504 19.812 -2.922 1 93.81 416 THR B O 1
ATOM 7281 N N . VAL B 1 417 ? 1.578 18.531 -1.469 1 92.25 417 VAL B N 1
ATOM 7282 C CA . VAL B 1 417 ? 1.23 17.328 -2.201 1 92.25 417 VAL B CA 1
ATOM 7283 C C . VAL B 1 417 ? -0.283 17.125 -2.184 1 92.25 417 VAL B C 1
ATOM 7285 O O . VAL B 1 417 ? -0.874 16.719 -3.186 1 92.25 417 VAL B O 1
ATOM 7288 N N . GLY B 1 418 ? -0.864 17.359 -1.069 1 87.25 418 GLY B N 1
ATOM 7289 C CA . GLY B 1 418 ? -2.314 17.297 -0.987 1 87.25 418 GLY B CA 1
ATOM 7290 C C . GLY B 1 418 ? -3.004 18.219 -1.978 1 87.25 418 GLY B C 1
ATOM 7291 O O . GLY B 1 418 ? -4.02 17.844 -2.572 1 87.25 418 GLY B O 1
ATOM 7292 N N . MET B 1 419 ? -2.471 19.328 -2.158 1 89.06 419 MET B N 1
ATOM 7293 C CA . MET B 1 419 ? -3.008 20.281 -3.121 1 89.06 419 MET B CA 1
ATOM 7294 C C . MET B 1 419 ? -2.898 19.75 -4.543 1 89.06 419 MET B C 1
ATOM 7296 O O . MET B 1 419 ? -3.85 19.844 -5.324 1 89.06 419 MET B O 1
ATOM 7300 N N . ALA B 1 420 ? -1.751 19.203 -4.867 1 91.12 420 ALA B N 1
ATOM 7301 C CA . ALA B 1 420 ? -1.545 18.625 -6.191 1 91.12 420 ALA B CA 1
ATOM 7302 C C . ALA B 1 420 ? -2.547 17.5 -6.465 1 91.12 420 ALA B C 1
ATOM 7304 O O . ALA B 1 420 ? -3.059 17.375 -7.578 1 91.12 420 ALA B O 1
ATOM 7305 N N . ARG B 1 421 ? -2.789 16.766 -5.496 1 86.5 421 ARG B N 1
ATOM 7306 C CA . ARG B 1 421 ? -3.746 15.664 -5.629 1 86.5 421 ARG B CA 1
ATOM 7307 C C . ARG B 1 421 ? -5.145 16.188 -5.938 1 86.5 421 ARG B C 1
ATOM 7309 O O . ARG B 1 421 ? -5.895 15.57 -6.691 1 86.5 421 ARG B O 1
ATOM 7316 N N . ARG B 1 422 ? -5.477 17.234 -5.336 1 82.62 422 ARG B N 1
ATOM 7317 C CA . ARG B 1 422 ? -6.773 17.844 -5.602 1 82.62 422 ARG B CA 1
ATOM 7318 C C . ARG B 1 422 ? -6.867 18.328 -7.047 1 82.62 422 ARG B C 1
ATOM 7320 O O . ARG B 1 422 ? -7.91 18.188 -7.691 1 82.62 422 ARG B O 1
ATOM 7327 N N . PHE B 1 423 ? -5.789 18.875 -7.523 1 86.94 423 PHE B N 1
ATOM 7328 C CA . PHE B 1 423 ? -5.746 19.297 -8.914 1 86.94 423 PHE B CA 1
ATOM 7329 C C . PHE B 1 423 ? -5.914 18.109 -9.852 1 86.94 423 PHE B C 1
ATOM 7331 O O . PHE B 1 423 ? -6.617 18.203 -10.859 1 86.94 423 PHE B O 1
ATOM 7338 N N . GLU B 1 424 ? -5.25 17.078 -9.477 1 84.81 424 GLU B N 1
ATOM 7339 C CA . GLU B 1 424 ? -5.344 15.859 -10.273 1 84.81 424 GLU B CA 1
ATOM 7340 C C . GLU B 1 424 ? -6.777 15.328 -10.305 1 84.81 424 GLU B C 1
ATOM 7342 O O . GLU B 1 424 ? -7.273 14.922 -11.352 1 84.81 424 GLU B O 1
ATOM 7347 N N . GLN B 1 425 ? -7.402 15.367 -9.211 1 77.69 425 GLN B N 1
ATOM 7348 C CA . GLN B 1 425 ? -8.781 14.906 -9.102 1 77.69 425 GLN B CA 1
ATOM 7349 C C . GLN B 1 425 ? -9.719 15.789 -9.914 1 77.69 425 GLN B C 1
ATOM 7351 O O . GLN B 1 425 ? -10.672 15.289 -10.523 1 77.69 425 GLN B O 1
ATOM 7356 N N . MET B 1 426 ? -9.469 17.016 -9.906 1 78.38 426 MET B N 1
ATOM 7357 C CA . MET B 1 426 ? -10.273 17.953 -10.688 1 78.38 426 MET B CA 1
ATOM 7358 C C . MET B 1 426 ? -10.172 17.656 -12.18 1 78.38 426 MET B C 1
ATOM 7360 O O . MET B 1 426 ? -11.18 17.688 -12.891 1 78.38 426 MET B O 1
ATOM 7364 N N . LYS B 1 427 ? -9.008 17.422 -12.547 1 80.88 427 LYS B N 1
ATOM 7365 C CA . LYS B 1 427 ? -8.797 17.094 -13.953 1 80.88 427 LYS B CA 1
ATOM 7366 C C . LYS B 1 427 ? -9.5 15.789 -14.328 1 80.88 427 LYS B C 1
ATOM 7368 O O . LYS B 1 427 ? -10.078 15.68 -15.406 1 80.88 427 LYS B O 1
ATOM 7373 N N . GLU B 1 428 ? -9.43 14.859 -13.469 1 76.75 428 GLU B N 1
ATOM 7374 C CA . GLU B 1 428 ? -10.07 13.57 -13.703 1 76.75 428 GLU B CA 1
ATOM 7375 C C . GLU B 1 428 ? -11.586 13.727 -13.812 1 76.75 428 GLU B C 1
ATOM 7377 O O . GLU B 1 428 ? -12.234 12.984 -14.555 1 76.75 428 GLU B O 1
ATOM 7382 N N . LYS B 1 429 ? -12.109 14.672 -13.07 1 72.88 429 LYS B N 1
ATOM 7383 C CA . LYS B 1 429 ? -13.547 14.93 -13.102 1 72.88 429 LYS B CA 1
ATOM 7384 C C . LYS B 1 429 ? -13.898 15.93 -14.203 1 72.88 429 LYS B C 1
ATOM 7386 O O . LYS B 1 429 ? -15.016 16.438 -14.25 1 72.88 429 LYS B O 1
ATOM 7391 N N . ASN B 1 430 ? -12.906 16.234 -15.07 1 77.31 430 ASN B N 1
ATOM 7392 C CA . ASN B 1 430 ? -13.047 17.141 -16.203 1 77.31 430 ASN B CA 1
ATOM 7393 C C . ASN B 1 430 ? -13.469 18.531 -15.766 1 77.31 430 ASN B C 1
ATOM 7395 O O . ASN B 1 430 ? -14.367 19.141 -16.359 1 77.31 430 ASN B O 1
ATOM 7399 N N . MET B 1 431 ? -12.922 18.906 -14.656 1 76.88 431 MET B N 1
ATOM 7400 C CA . MET B 1 431 ? -13.141 20.25 -14.125 1 76.88 431 MET B CA 1
ATOM 7401 C C . MET B 1 431 ? -11.828 21.016 -14.023 1 76.88 431 MET B C 1
ATOM 7403 O O . MET B 1 431 ? -11.438 21.438 -12.93 1 76.88 431 MET B O 1
ATOM 7407 N N . PRO B 1 432 ? -11.266 21.25 -15.195 1 76.81 432 PRO B N 1
ATOM 7408 C CA . PRO B 1 432 ? -10 21.984 -15.125 1 76.81 432 PRO B CA 1
ATOM 7409 C C . PRO B 1 432 ? -10.18 23.422 -14.664 1 76.81 432 PRO B C 1
ATOM 7411 O O . PRO B 1 432 ? -11.266 24 -14.812 1 76.81 432 PRO B O 1
ATOM 7414 N N . LEU B 1 433 ? -9.125 23.953 -14.07 1 80.12 433 LEU B N 1
ATOM 7415 C CA . LEU B 1 433 ? -9.133 25.359 -13.664 1 80.12 433 LEU B CA 1
ATOM 7416 C C . LEU B 1 433 ? -9.18 26.266 -14.883 1 80.12 433 LEU B C 1
ATOM 7418 O O . LEU B 1 433 ? -8.531 26 -15.898 1 80.12 433 LEU B O 1
ATOM 7422 N N . SER B 1 434 ? -10 27.25 -14.781 1 80.19 434 SER B N 1
ATOM 7423 C CA . SER B 1 434 ? -10.031 28.266 -15.836 1 80.19 434 SER B CA 1
ATOM 7424 C C . SER B 1 434 ? -8.727 29.047 -15.883 1 80.19 434 SER B C 1
ATOM 7426 O O . SER B 1 434 ? -7.949 29.031 -14.93 1 80.19 434 SER B O 1
ATOM 7428 N N . SER B 1 435 ? -8.453 29.641 -17 1 83.5 435 SER B N 1
ATOM 7429 C CA . SER B 1 435 ? -7.262 30.469 -17.141 1 83.5 435 SER B CA 1
ATOM 7430 C C . SER B 1 435 ? -7.234 31.578 -16.094 1 83.5 435 SER B C 1
ATOM 7432 O O . SER B 1 435 ? -6.168 31.922 -15.57 1 83.5 435 SER B O 1
ATOM 7434 N N . GLU B 1 436 ? -8.391 32.031 -15.742 1 83.12 436 GLU B N 1
ATOM 7435 C CA . GLU B 1 436 ? -8.492 33.062 -14.711 1 83.12 436 GLU B CA 1
ATOM 7436 C C . GLU B 1 436 ? -8.156 32.5 -13.328 1 83.12 436 GLU B C 1
ATOM 7438 O O . GLU B 1 436 ? -7.414 33.125 -12.57 1 83.12 436 GLU B O 1
ATOM 7443 N N . ALA B 1 437 ? -8.68 31.359 -13.125 1 82.94 437 ALA B N 1
ATOM 7444 C CA . ALA B 1 437 ? -8.43 30.719 -11.844 1 82.94 437 ALA B CA 1
ATOM 7445 C C . ALA B 1 437 ? -6.953 30.359 -11.68 1 82.94 437 ALA B C 1
ATOM 7447 O O . ALA B 1 437 ? -6.406 30.438 -10.578 1 82.94 437 ALA B O 1
ATOM 7448 N N . LEU B 1 438 ? -6.34 30.031 -12.797 1 87.44 438 LEU B N 1
ATOM 7449 C CA . LEU B 1 438 ? -4.914 29.719 -12.781 1 87.44 438 LEU B CA 1
ATOM 7450 C C . LEU B 1 438 ? -4.09 30.969 -12.477 1 87.44 438 LEU B C 1
ATOM 7452 O O . LEU B 1 438 ? -3.08 30.891 -11.766 1 87.44 438 LEU B O 1
ATOM 7456 N N . GLY B 1 439 ? -4.477 32 -13.094 1 88.81 439 GLY B N 1
ATOM 7457 C CA . GLY B 1 439 ? -3.824 33.281 -12.781 1 88.81 439 GLY B CA 1
ATOM 7458 C C . GLY B 1 439 ? -3.945 33.656 -11.32 1 88.81 439 GLY B C 1
ATOM 7459 O O . GLY B 1 439 ? -2.971 34.094 -10.711 1 88.81 439 GLY B O 1
ATOM 7460 N N . ASP B 1 440 ? -5.141 33.469 -10.734 1 88.38 440 ASP B N 1
ATOM 7461 C CA . ASP B 1 440 ? -5.379 33.75 -9.32 1 88.38 440 ASP B CA 1
ATOM 7462 C C . ASP B 1 440 ? -4.496 32.875 -8.438 1 88.38 440 ASP B C 1
ATOM 7464 O O . ASP B 1 440 ? -3.943 33.344 -7.438 1 88.38 440 ASP B O 1
ATOM 7468 N N . LEU B 1 441 ? -4.414 31.672 -8.891 1 90 441 LEU B N 1
ATOM 7469 C CA . LEU B 1 441 ? -3.604 30.703 -8.156 1 90 441 LEU B CA 1
ATOM 7470 C C . LEU B 1 441 ? -2.139 31.125 -8.141 1 90 441 LEU B C 1
ATOM 7472 O O . LEU B 1 441 ? -1.484 31.078 -7.094 1 90 441 LEU B O 1
ATOM 7476 N N . GLN B 1 442 ? -1.668 31.562 -9.25 1 92.62 442 GLN B N 1
ATOM 7477 C CA . GLN B 1 442 ? -0.28 32 -9.359 1 92.62 442 GLN B CA 1
ATOM 7478 C C . GLN B 1 442 ? -0.024 33.25 -8.523 1 92.62 442 GLN B C 1
ATOM 7480 O O . GLN B 1 442 ? 1.034 33.375 -7.906 1 92.62 442 GLN B O 1
ATOM 7485 N N . GLU B 1 443 ? -0.98 34.031 -8.5 1 93.62 443 GLU B N 1
ATOM 7486 C CA . GLU B 1 443 ? -0.858 35.281 -7.719 1 93.62 443 GLU B CA 1
ATOM 7487 C C . GLU B 1 443 ? -0.78 34.969 -6.227 1 93.62 443 GLU B C 1
ATOM 7489 O O . GLU B 1 443 ? 0.01 35.594 -5.504 1 93.62 443 GLU B O 1
ATOM 7494 N N . MET B 1 444 ? -1.521 34.062 -5.777 1 93.38 444 MET B N 1
ATOM 7495 C CA . MET B 1 444 ? -1.522 33.688 -4.363 1 93.38 444 MET B CA 1
ATOM 7496 C C . MET B 1 444 ? -0.257 32.906 -4 1 93.38 444 MET B C 1
ATOM 7498 O O . MET B 1 444 ? 0.234 33.031 -2.875 1 93.38 444 MET B O 1
ATOM 7502 N N . ALA B 1 445 ? 0.289 32.188 -4.996 1 95.38 445 ALA B N 1
ATOM 7503 C CA . ALA B 1 445 ? 1.461 31.359 -4.742 1 95.38 445 ALA B CA 1
ATOM 7504 C C . ALA B 1 445 ? 2.732 32.188 -4.688 1 95.38 445 ALA B C 1
ATOM 7506 O O . ALA B 1 445 ? 3.734 31.797 -4.098 1 95.38 445 ALA B O 1
ATOM 7507 N N . THR B 1 446 ? 2.744 33.375 -5.27 1 96 446 THR B N 1
ATOM 7508 C CA . THR B 1 446 ? 3.93 34.188 -5.434 1 96 446 THR B CA 1
ATOM 7509 C C . THR B 1 446 ? 4.512 34.594 -4.078 1 96 446 THR B C 1
ATOM 7511 O O . THR B 1 446 ? 5.707 34.406 -3.834 1 96 446 THR B O 1
ATOM 7514 N N . PRO B 1 447 ? 3.652 35.094 -3.121 1 96.06 447 PRO B N 1
ATOM 7515 C CA . PRO B 1 447 ? 4.223 35.438 -1.814 1 96.06 447 PRO B CA 1
ATOM 7516 C C . PRO B 1 447 ? 4.824 34.219 -1.107 1 96.06 447 PRO B C 1
ATOM 7518 O O . PRO B 1 447 ? 5.828 34.344 -0.404 1 96.06 447 PRO B O 1
ATOM 7521 N N . CYS B 1 448 ? 4.223 33.094 -1.253 1 95.69 448 CYS B N 1
ATOM 7522 C CA . CYS B 1 448 ? 4.746 31.875 -0.655 1 95.69 448 CYS B CA 1
ATOM 7523 C C . CYS B 1 448 ? 6.109 31.516 -1.239 1 95.69 448 CYS B C 1
ATOM 7525 O O . CYS B 1 448 ? 7.043 31.203 -0.5 1 95.69 448 CYS B O 1
ATOM 7527 N N . ARG B 1 449 ? 6.215 31.641 -2.561 1 95.69 449 ARG B N 1
ATOM 7528 C CA . ARG B 1 449 ? 7.461 31.359 -3.266 1 95.69 449 ARG B CA 1
ATOM 7529 C C . ARG B 1 449 ? 8.578 32.281 -2.807 1 95.69 449 ARG B C 1
ATOM 7531 O O . ARG B 1 449 ? 9.688 31.844 -2.514 1 95.69 449 ARG B O 1
ATOM 7538 N N . GLU B 1 450 ? 8.273 33.469 -2.75 1 96.81 450 GLU B N 1
ATOM 7539 C CA . GLU B 1 450 ? 9.258 34.5 -2.375 1 96.81 450 GLU B CA 1
ATOM 7540 C C . GLU B 1 450 ? 9.75 34.281 -0.944 1 96.81 450 GLU B C 1
ATOM 7542 O O . GLU B 1 450 ? 10.945 34.375 -0.671 1 96.81 450 GLU B O 1
ATOM 7547 N N . ASN B 1 451 ? 8.781 34.031 -0.07 1 97.06 451 ASN B N 1
ATOM 7548 C CA . ASN B 1 451 ? 9.156 33.812 1.322 1 97.06 451 ASN B CA 1
ATOM 7549 C C . ASN B 1 451 ? 10.023 32.562 1.475 1 97.06 451 ASN B C 1
ATOM 7551 O O . ASN B 1 451 ? 10.977 32.562 2.264 1 97.06 451 ASN B O 1
ATOM 7555 N N . LEU B 1 452 ? 9.703 31.531 0.738 1 96.12 452 LEU B N 1
ATOM 7556 C CA . LEU B 1 452 ? 10.516 30.312 0.787 1 96.12 452 LEU B CA 1
ATOM 7557 C C . LEU B 1 452 ? 11.93 30.578 0.28 1 96.12 452 LEU B C 1
ATOM 7559 O O . LEU B 1 452 ? 12.906 30.094 0.851 1 96.12 452 LEU B O 1
ATOM 7563 N N . GLN B 1 453 ? 12.062 31.375 -0.742 1 96.56 453 GLN B N 1
ATOM 7564 C CA . GLN B 1 453 ? 13.367 31.734 -1.296 1 96.56 453 GLN B CA 1
ATOM 7565 C C . GLN B 1 453 ? 14.18 32.562 -0.301 1 96.56 453 GLN B C 1
ATOM 7567 O O . GLN B 1 453 ? 15.383 32.344 -0.148 1 96.56 453 GLN B O 1
ATOM 7572 N N . HIS B 1 454 ? 13.461 33.469 0.384 1 96.25 454 HIS B N 1
ATOM 7573 C CA . HIS B 1 454 ? 14.125 34.281 1.416 1 96.25 454 HIS B CA 1
ATOM 7574 C C . HIS B 1 454 ? 14.641 33.375 2.541 1 96.25 454 HIS B C 1
ATOM 7576 O O . HIS B 1 454 ? 15.766 33.562 3.014 1 96.25 454 HIS B O 1
ATOM 7582 N N . LEU B 1 455 ? 13.852 32.438 2.92 1 95.25 455 LEU B N 1
ATOM 7583 C CA . LEU B 1 455 ? 14.227 31.516 3.99 1 95.25 455 LEU B CA 1
ATOM 7584 C C . LEU B 1 455 ? 15.438 30.688 3.59 1 95.25 455 LEU B C 1
ATOM 7586 O O . LEU B 1 455 ? 16.391 30.547 4.367 1 95.25 455 LEU B O 1
ATOM 7590 N N . MET B 1 456 ? 15.43 30.156 2.389 1 95.56 456 MET B N 1
ATOM 7591 C CA . MET B 1 456 ? 16.5 29.297 1.918 1 95.56 456 MET B CA 1
ATOM 7592 C C . MET B 1 456 ? 17.812 30.062 1.789 1 95.56 456 MET B C 1
ATOM 7594 O O . MET B 1 456 ? 18.891 29.547 2.084 1 95.56 456 MET B O 1
ATOM 7598 N N . ALA B 1 457 ? 17.688 31.312 1.445 1 95.12 457 ALA B N 1
ATOM 7599 C CA . ALA B 1 457 ? 18.875 32.125 1.191 1 95.12 457 ALA B CA 1
ATOM 7600 C C . ALA B 1 457 ? 19.516 32.594 2.498 1 95.12 457 ALA B C 1
ATOM 7602 O O . ALA B 1 457 ? 20.719 32.875 2.543 1 95.12 457 ALA B O 1
ATOM 7603 N N . THR B 1 458 ? 18.703 32.625 3.592 1 93.25 458 THR B N 1
ATOM 7604 C CA . THR B 1 458 ? 19.219 33.281 4.773 1 93.25 458 THR B CA 1
ATOM 7605 C C . THR B 1 458 ? 19.25 32.344 5.969 1 93.25 458 THR B C 1
ATOM 7607 O O . THR B 1 458 ? 19.844 32.656 7.004 1 93.25 458 THR B O 1
ATOM 7610 N N . PHE B 1 459 ? 18.641 31.219 5.879 1 91.62 459 PHE B N 1
ATOM 7611 C CA . PHE B 1 459 ? 18.609 30.281 6.992 1 91.62 459 PHE B CA 1
ATOM 7612 C C . PHE B 1 459 ? 20.016 29.766 7.301 1 91.62 459 PHE B C 1
ATOM 7614 O O . PHE B 1 459 ? 20.781 29.438 6.387 1 91.62 459 PHE B O 1
ATOM 7621 N N . PRO B 1 460 ? 20.5 29.828 8.539 1 88.31 460 PRO B N 1
ATOM 7622 C CA . PRO B 1 460 ? 19.703 29.969 9.766 1 88.31 460 PRO B CA 1
ATOM 7623 C C . PRO B 1 460 ? 19.734 31.406 10.312 1 88.31 460 PRO B C 1
ATOM 7625 O O . PRO B 1 460 ? 19 31.719 11.258 1 88.31 460 PRO B O 1
ATOM 7628 N N . ASP B 1 461 ? 20.547 32.219 9.758 1 87.06 461 ASP B N 1
ATOM 7629 C CA . ASP B 1 461 ? 20.688 33.594 10.25 1 87.06 461 ASP B CA 1
ATOM 7630 C C . ASP B 1 461 ? 19.891 34.562 9.383 1 87.06 461 ASP B C 1
ATOM 7632 O O . ASP B 1 461 ? 20.422 35.125 8.43 1 87.06 461 ASP B O 1
ATOM 7636 N N . MET B 1 462 ? 18.719 34.875 9.828 1 88.88 462 MET B N 1
ATOM 7637 C CA . MET B 1 462 ? 17.844 35.719 9.031 1 88.88 462 MET B CA 1
ATOM 7638 C C . MET B 1 462 ? 17.984 37.188 9.461 1 88.88 462 MET B C 1
ATOM 7640 O O . MET B 1 462 ? 17.672 37.531 10.594 1 88.88 462 MET B O 1
ATOM 7644 N N . PRO B 1 463 ? 18.438 38.031 8.508 1 90.88 463 PRO B N 1
ATOM 7645 C CA . PRO B 1 463 ? 18.516 39.469 8.812 1 90.88 463 PRO B CA 1
ATOM 7646 C C . PRO B 1 463 ? 17.141 40.094 9.055 1 90.88 463 PRO B C 1
ATOM 7648 O O . PRO B 1 463 ? 16.141 39.594 8.508 1 90.88 463 PRO B O 1
ATOM 7651 N N . ALA B 1 464 ? 17.125 41.125 9.828 1 91.06 464 ALA B N 1
ATOM 7652 C CA . ALA B 1 464 ? 15.875 41.812 10.156 1 91.06 464 ALA B CA 1
ATOM 7653 C C . ALA B 1 464 ? 15.164 42.312 8.891 1 91.06 464 ALA B C 1
ATOM 7655 O O . ALA B 1 464 ? 13.938 42.312 8.82 1 91.06 464 ALA B O 1
ATOM 7656 N N . GLU B 1 465 ? 15.945 42.688 7.945 1 93.81 465 GLU B N 1
ATOM 7657 C CA . GLU B 1 465 ? 15.383 43.188 6.695 1 93.81 465 GLU B CA 1
ATOM 7658 C C . GLU B 1 465 ? 14.609 42.094 5.961 1 93.81 465 GLU B C 1
ATOM 7660 O O . GLU B 1 465 ? 13.555 42.344 5.379 1 93.81 465 GLU B O 1
ATOM 7665 N N . VAL B 1 466 ? 15.156 40.938 6.008 1 94.81 466 VAL B N 1
ATOM 7666 C CA . VAL B 1 466 ? 14.523 39.812 5.34 1 94.81 466 VAL B CA 1
ATOM 7667 C C . VAL B 1 466 ? 13.25 39.438 6.094 1 94.81 466 VAL B C 1
ATOM 7669 O O . VAL B 1 466 ? 12.234 39.094 5.477 1 94.81 466 VAL B O 1
ATOM 7672 N N . ASP B 1 467 ? 13.289 39.438 7.395 1 93.81 467 ASP B N 1
ATOM 7673 C CA . ASP B 1 467 ? 12.094 39.188 8.195 1 93.81 467 ASP B CA 1
ATOM 7674 C C . ASP B 1 467 ? 10.969 40.156 7.832 1 93.81 467 ASP B C 1
ATOM 7676 O O . ASP B 1 467 ? 9.812 39.75 7.719 1 93.81 467 ASP B O 1
ATOM 7680 N N . GLU B 1 468 ? 11.336 41.406 7.652 1 94.69 468 GLU B N 1
ATOM 7681 C CA . GLU B 1 468 ? 10.344 42.406 7.297 1 94.69 468 GLU B CA 1
ATOM 7682 C C . GLU B 1 468 ? 9.742 42.156 5.922 1 94.69 468 GLU B C 1
ATOM 7684 O O . GLU B 1 468 ? 8.531 42.281 5.727 1 94.69 468 GLU B O 1
ATOM 7689 N N . LYS B 1 469 ? 10.57 41.781 5.016 1 96 469 LYS B N 1
ATOM 7690 C CA . LYS B 1 469 ? 10.094 41.469 3.676 1 96 469 LYS B CA 1
ATOM 7691 C C . LYS B 1 469 ? 9.125 40.281 3.715 1 96 469 LYS B C 1
ATOM 7693 O O . LYS B 1 469 ? 8.117 40.281 3.008 1 96 469 LYS B O 1
ATOM 7698 N N . MET B 1 470 ? 9.453 39.344 4.5 1 96 470 MET B N 1
ATOM 7699 C CA . MET B 1 470 ? 8.609 38.156 4.605 1 96 470 MET B CA 1
ATOM 7700 C C . MET B 1 470 ? 7.277 38.469 5.266 1 96 470 MET B C 1
ATOM 7702 O O . MET B 1 470 ? 6.238 37.938 4.891 1 96 470 MET B O 1
ATOM 7706 N N . ARG B 1 471 ? 7.305 39.375 6.207 1 94.62 471 ARG B N 1
ATOM 7707 C CA . ARG B 1 471 ? 6.066 39.812 6.844 1 94.62 471 ARG B CA 1
ATOM 7708 C C . ARG B 1 471 ? 5.172 40.562 5.855 1 94.62 471 ARG B C 1
ATOM 7710 O O . ARG B 1 471 ? 3.947 40.406 5.895 1 94.62 471 ARG B O 1
ATOM 7717 N N . TYR B 1 472 ? 5.84 41.312 5.09 1 95.69 472 TYR B N 1
ATOM 7718 C CA . TYR B 1 472 ? 5.098 42 4.039 1 95.69 472 TYR B CA 1
ATOM 7719 C C . TYR B 1 472 ? 4.406 41 3.117 1 95.69 472 TYR B C 1
ATOM 7721 O O . TYR B 1 472 ? 3.23 41.156 2.785 1 95.69 472 TYR B O 1
ATOM 7729 N N . ASN B 1 473 ? 5.105 40 2.727 1 96.12 473 ASN B N 1
ATOM 7730 C CA . ASN B 1 473 ? 4.543 38.969 1.882 1 96.12 473 ASN B CA 1
ATOM 7731 C C . ASN B 1 473 ? 3.412 38.219 2.588 1 96.12 473 ASN B C 1
ATOM 7733 O O . ASN B 1 473 ? 2.432 37.844 1.955 1 96.12 473 ASN B O 1
ATOM 7737 N N . ASP B 1 474 ? 3.572 38 3.877 1 93.88 474 ASP B N 1
ATOM 7738 C CA . ASP B 1 474 ? 2.52 37.344 4.66 1 93.88 474 ASP B CA 1
ATOM 7739 C C . ASP B 1 474 ? 1.221 38.156 4.59 1 93.88 474 ASP B C 1
ATOM 7741 O O . ASP B 1 474 ? 0.142 37.562 4.422 1 93.88 474 ASP B O 1
ATOM 7745 N N . GLU B 1 475 ? 1.357 39.438 4.75 1 93.81 475 GLU B N 1
ATOM 7746 C CA . GLU B 1 475 ? 0.19 40.312 4.707 1 93.81 475 GLU B CA 1
ATOM 7747 C C . GLU B 1 475 ? -0.426 40.344 3.312 1 93.81 475 GLU B C 1
ATOM 7749 O O . GLU B 1 475 ? -1.65 40.344 3.168 1 93.81 475 GLU B O 1
ATOM 7754 N N . LYS B 1 476 ? 0.438 40.406 2.377 1 95.56 476 LYS B N 1
ATOM 7755 C CA . LYS B 1 476 ? -0.037 40.344 0.997 1 95.56 476 LYS B CA 1
ATOM 7756 C C . LYS B 1 476 ? -0.831 39.094 0.725 1 95.56 476 LYS B C 1
ATOM 7758 O O . LYS B 1 476 ? -1.901 39.125 0.115 1 95.56 476 LYS B O 1
ATOM 7763 N N . LEU B 1 477 ? -0.346 37.969 1.133 1 94.88 477 LEU B N 1
ATOM 7764 C CA . LEU B 1 477 ? -1.026 36.688 0.942 1 94.88 477 LEU B CA 1
ATOM 7765 C C . LEU B 1 477 ? -2.379 36.688 1.646 1 94.88 477 LEU B C 1
ATOM 7767 O O . LEU B 1 477 ? -3.373 36.219 1.088 1 94.88 477 LEU B O 1
ATOM 7771 N N . ARG B 1 478 ? -2.4 37.188 2.875 1 92.88 478 ARG B N 1
ATOM 7772 C CA . ARG B 1 478 ? -3.65 37.25 3.627 1 92.88 478 ARG B CA 1
ATOM 7773 C C . ARG B 1 478 ? -4.707 38.031 2.867 1 92.88 478 ARG B C 1
ATOM 7775 O O . ARG B 1 478 ? -5.859 37.625 2.77 1 92.88 478 ARG B O 1
ATOM 7782 N N . GLN B 1 479 ? -4.363 39.156 2.305 1 94.06 479 GLN B N 1
ATOM 7783 C CA . GLN B 1 479 ? -5.281 40 1.553 1 94.06 479 GLN B CA 1
ATOM 7784 C C . GLN B 1 479 ? -5.77 39.312 0.289 1 94.06 479 GLN B C 1
ATOM 7786 O O . GLN B 1 479 ? -6.957 39.344 -0.034 1 94.06 479 GLN B O 1
ATOM 7791 N N . LEU B 1 480 ? -4.863 38.688 -0.371 1 93.94 480 LEU B N 1
ATOM 7792 C CA . LEU B 1 480 ? -5.223 37.969 -1.592 1 93.94 480 LEU B CA 1
ATOM 7793 C C . LEU B 1 480 ? -6.195 36.844 -1.29 1 93.94 480 LEU B C 1
ATOM 7795 O O . LEU B 1 480 ? -7.191 36.656 -1.996 1 93.94 480 LEU B O 1
ATOM 7799 N N . LEU B 1 481 ? -5.887 36.094 -0.265 1 92.25 481 LEU B N 1
ATOM 7800 C CA . LEU B 1 481 ? -6.723 34.969 0.104 1 92.25 481 LEU B CA 1
ATOM 7801 C C . LEU B 1 481 ? -8.133 35.406 0.456 1 92.25 481 LEU B C 1
ATOM 7803 O O . LEU B 1 481 ? -9.117 34.812 0.022 1 92.25 481 LEU B O 1
ATOM 7807 N N . ASN B 1 482 ? -8.242 36.469 1.227 1 91 482 ASN B N 1
ATOM 7808 C CA . ASN B 1 482 ? -9.555 37 1.595 1 91 482 ASN B CA 1
ATOM 7809 C C . ASN B 1 482 ? -10.305 37.531 0.38 1 91 482 ASN B C 1
ATOM 7811 O O . ASN B 1 482 ? -11.523 37.375 0.275 1 91 482 ASN B O 1
ATOM 7815 N N . TRP B 1 483 ? -9.531 38.156 -0.445 1 91.5 483 TRP B N 1
ATOM 7816 C CA . TRP B 1 483 ? -10.125 38.688 -1.666 1 91.5 483 TRP B CA 1
ATOM 7817 C C . TRP B 1 483 ? -10.711 37.562 -2.52 1 91.5 483 TRP B C 1
ATOM 7819 O O . TRP B 1 483 ? -11.875 37.625 -2.922 1 91.5 483 TRP B O 1
ATOM 7829 N N . TYR B 1 484 ? -10.016 36.594 -2.752 1 89.06 484 TYR B N 1
ATOM 7830 C CA . TYR B 1 484 ? -10.453 35.5 -3.611 1 89.06 484 TYR B CA 1
ATOM 7831 C C . TYR B 1 484 ? -11.539 34.656 -2.93 1 89.06 484 TYR B C 1
ATOM 7833 O O . TYR B 1 484 ? -12.422 34.125 -3.594 1 89.06 484 TYR B O 1
ATOM 7841 N N . TYR B 1 485 ? -11.469 34.625 -1.669 1 87.88 485 TYR B N 1
ATOM 7842 C CA . TYR B 1 485 ? -12.539 33.969 -0.913 1 87.88 485 TYR B CA 1
ATOM 7843 C C . TYR B 1 485 ? -13.875 34.688 -1.15 1 87.88 485 TYR B C 1
ATOM 7845 O O . TYR B 1 485 ? -14.883 34.031 -1.423 1 87.88 485 TYR B O 1
ATOM 7853 N N . LYS B 1 486 ? -13.875 35.969 -1.098 1 88.88 486 LYS B N 1
ATOM 7854 C CA . LYS B 1 486 ? -15.094 36.75 -1.301 1 88.88 486 LYS B CA 1
ATOM 7855 C C . LYS B 1 486 ? -15.625 36.594 -2.719 1 88.88 486 LYS B C 1
ATOM 7857 O O . LYS B 1 486 ? -16.844 36.469 -2.922 1 88.88 486 LYS B O 1
ATOM 7862 N N . ILE B 1 487 ? -14.695 36.531 -3.574 1 86.38 487 ILE B N 1
ATOM 7863 C CA . ILE B 1 487 ? -15.086 36.312 -4.965 1 86.38 487 ILE B CA 1
ATOM 7864 C C . ILE B 1 487 ? -15.711 34.938 -5.125 1 86.38 487 ILE B C 1
ATOM 7866 O O . ILE B 1 487 ? -16.719 34.781 -5.824 1 86.38 487 ILE B O 1
ATOM 7870 N N . HIS B 1 488 ? -15.102 33.969 -4.523 1 83.19 488 HIS B N 1
ATOM 7871 C CA . HIS B 1 488 ? -15.594 32.625 -4.594 1 83.19 488 HIS B CA 1
ATOM 7872 C C . HIS B 1 488 ? -17 32.5 -4.027 1 83.19 488 HIS B C 1
ATOM 7874 O O . HIS B 1 488 ? -17.859 31.844 -4.613 1 83.19 488 HIS B O 1
ATOM 7880 N N . ILE B 1 489 ? -17.266 33.156 -2.93 1 84.75 489 ILE B N 1
ATOM 7881 C CA . ILE B 1 489 ? -18.578 33.094 -2.279 1 84.75 489 ILE B CA 1
ATOM 7882 C C . ILE B 1 489 ? -19.641 33.719 -3.199 1 84.75 489 ILE B C 1
ATOM 7884 O O . ILE B 1 489 ? -20.734 33.156 -3.32 1 84.75 489 ILE B O 1
ATOM 7888 N N . ARG B 1 490 ? -19.297 34.75 -3.861 1 85.25 490 ARG B N 1
ATOM 7889 C CA . ARG B 1 490 ? -20.219 35.406 -4.773 1 85.25 490 ARG B CA 1
ATOM 7890 C C . ARG B 1 490 ? -20.531 34.531 -5.98 1 85.25 490 ARG B C 1
ATOM 7892 O O . ARG B 1 490 ? -21.656 34.5 -6.473 1 85.25 490 ARG B O 1
ATOM 7899 N N . LYS B 1 491 ? -19.531 33.875 -6.398 1 81.06 491 LYS B N 1
ATOM 7900 C CA . LYS B 1 491 ? -19.703 33 -7.547 1 81.06 491 LYS B CA 1
ATOM 7901 C C . LYS B 1 491 ? -20.609 31.812 -7.199 1 81.06 491 LYS B C 1
ATOM 7903 O O . LYS B 1 491 ? -21.438 31.406 -8.016 1 81.06 491 LYS B O 1
ATOM 7908 N N . VAL B 1 492 ? -20.391 31.281 -6.055 1 80.88 492 VAL B N 1
ATOM 7909 C CA . VAL B 1 492 ? -21.172 30.125 -5.602 1 80.88 492 VAL B CA 1
ATOM 7910 C C . VAL B 1 492 ? -22.625 30.531 -5.371 1 80.88 492 VAL B C 1
ATOM 7912 O O . VAL B 1 492 ? -23.531 29.766 -5.645 1 80.88 492 VAL B O 1
ATOM 7915 N N . ALA B 1 493 ? -22.875 31.703 -4.727 1 82.19 493 ALA B N 1
ATOM 7916 C CA . ALA B 1 493 ? -24.234 32.188 -4.473 1 82.19 493 ALA B CA 1
ATOM 7917 C C . ALA B 1 493 ? -24.984 32.438 -5.781 1 82.19 493 ALA B C 1
ATOM 7919 O O . ALA B 1 493 ? -26.203 32.312 -5.84 1 82.19 493 ALA B O 1
ATOM 7920 N N . GLY B 1 494 ? -24.453 32.812 -6.719 1 74 494 GLY B N 1
ATOM 7921 C CA . GLY B 1 494 ? -25.141 33.062 -7.973 1 74 494 GLY B CA 1
ATOM 7922 C C . GLY B 1 494 ? -25.359 31.797 -8.781 1 74 494 GLY B C 1
ATOM 7923 O O . GLY B 1 494 ? -26.281 31.016 -8.492 1 74 494 GLY B O 1
ATOM 7924 N N . ARG B 1 495 ? -24.844 31.125 -9.656 1 64.38 495 ARG B N 1
ATOM 7925 C CA . ARG B 1 495 ? -24.922 29.891 -10.438 1 64.38 495 ARG B CA 1
ATOM 7926 C C . ARG B 1 495 ? -23.531 29.328 -10.703 1 64.38 495 ARG B C 1
ATOM 7928 O O . ARG B 1 495 ? -23.031 29.391 -11.828 1 64.38 495 ARG B O 1
ATOM 7935 N N . GLY B 1 496 ? -22.906 29.219 -9.562 1 61.66 496 GLY B N 1
ATOM 7936 C CA . GLY B 1 496 ? -21.547 28.734 -9.828 1 61.66 496 GLY B CA 1
ATOM 7937 C C . GLY B 1 496 ? -21.5 27.266 -10.18 1 61.66 496 GLY B C 1
ATOM 7938 O O . GLY B 1 496 ? -22.516 26.578 -10.172 1 61.66 496 GLY B O 1
ATOM 7939 N N . SER B 1 497 ? -20.484 26.906 -10.984 1 61.19 497 SER B N 1
ATOM 7940 C CA . SER B 1 497 ? -20.25 25.547 -11.445 1 61.19 497 SER B CA 1
ATOM 7941 C C . SER B 1 497 ? -19.516 24.719 -10.398 1 61.19 497 SER B C 1
ATOM 7943 O O . SER B 1 497 ? -18.859 25.281 -9.508 1 61.19 497 SER B O 1
ATOM 7945 N N . SER B 1 498 ? -19.781 23.5 -10.367 1 58.5 498 SER B N 1
ATOM 7946 C CA . SER B 1 498 ? -19.125 22.516 -9.508 1 58.5 498 SER B CA 1
ATOM 7947 C C . SER B 1 498 ? -17.625 22.734 -9.469 1 58.5 498 SER B C 1
ATOM 7949 O O . SER B 1 498 ? -16.969 22.469 -8.445 1 58.5 498 SER B O 1
ATOM 7951 N N . ALA B 1 499 ? -17.094 23.25 -10.531 1 57.75 499 ALA B N 1
ATOM 7952 C CA . ALA B 1 499 ? -15.656 23.484 -10.633 1 57.75 499 ALA B CA 1
ATOM 7953 C C . ALA B 1 499 ? -15.195 24.531 -9.609 1 57.75 499 ALA B C 1
ATOM 7955 O O . ALA B 1 499 ? -14.055 24.5 -9.148 1 57.75 499 ALA B O 1
ATOM 7956 N N . ASP B 1 500 ? -16.172 25.297 -9.109 1 60.03 500 ASP B N 1
ATOM 7957 C CA . ASP B 1 500 ? -15.859 26.375 -8.18 1 60.03 500 ASP B CA 1
ATOM 7958 C C . ASP B 1 500 ? -15.648 25.844 -6.762 1 60.03 500 ASP B C 1
ATOM 7960 O O . ASP B 1 500 ? -14.922 26.438 -5.965 1 60.03 500 ASP B O 1
ATOM 7964 N N . GLY B 1 501 ? -16.219 24.688 -6.613 1 60.78 501 GLY B N 1
ATOM 7965 C CA . GLY B 1 501 ? -16.094 24.094 -5.293 1 60.78 501 GLY B CA 1
ATOM 7966 C C . GLY B 1 501 ? -14.688 23.641 -4.969 1 60.78 501 GLY B C 1
ATOM 7967 O O . GLY B 1 501 ? -14.203 23.844 -3.854 1 60.78 501 GLY B O 1
ATOM 7968 N N . ILE B 1 502 ? -13.961 23.234 -5.902 1 65.19 502 ILE B N 1
ATOM 7969 C CA . ILE B 1 502 ? -12.602 22.734 -5.711 1 65.19 502 ILE B CA 1
ATOM 7970 C C . ILE B 1 502 ? -11.656 23.922 -5.496 1 65.19 502 ILE B C 1
ATOM 7972 O O . ILE B 1 502 ? -10.625 23.781 -4.832 1 65.19 502 ILE B O 1
ATOM 7976 N N . PHE B 1 503 ? -12.148 25.125 -5.762 1 72.06 503 PHE B N 1
ATOM 7977 C CA . PHE B 1 503 ? -11.297 26.297 -5.625 1 72.06 503 PHE B CA 1
ATOM 7978 C C . PHE B 1 503 ? -11.102 26.656 -4.156 1 72.06 503 PHE B C 1
ATOM 7980 O O . PHE B 1 503 ? -10.008 27.062 -3.752 1 72.06 503 PHE B O 1
ATOM 7987 N N . SER B 1 504 ? -12.125 26.438 -3.396 1 76.12 504 SER B N 1
ATOM 7988 C CA . SER B 1 504 ? -11.992 26.734 -1.973 1 76.12 504 SER B CA 1
ATOM 7989 C C . SER B 1 504 ? -10.93 25.844 -1.323 1 76.12 504 SER B C 1
ATOM 7991 O O . SER B 1 504 ? -10.164 26.312 -0.478 1 76.12 504 SER B O 1
ATOM 7993 N N . GLU B 1 505 ? -10.859 24.719 -1.806 1 77.69 505 GLU B N 1
ATOM 7994 C CA . GLU B 1 505 ? -9.867 23.812 -1.25 1 77.69 505 GLU B CA 1
ATOM 7995 C C . GLU B 1 505 ? -8.445 24.266 -1.581 1 77.69 505 GLU B C 1
ATOM 7997 O O . GLU B 1 505 ? -7.547 24.156 -0.746 1 77.69 505 GLU B O 1
ATOM 8002 N N . VAL B 1 506 ? -8.359 24.766 -2.738 1 82.31 506 VAL B N 1
ATOM 8003 C CA . VAL B 1 506 ? -7.051 25.234 -3.178 1 82.31 506 VAL B CA 1
ATOM 8004 C C . VAL B 1 506 ? -6.656 26.484 -2.379 1 82.31 506 VAL B C 1
ATOM 8006 O O . VAL B 1 506 ? -5.504 26.625 -1.966 1 82.31 506 VAL B O 1
ATOM 8009 N N . LEU B 1 507 ? -7.664 27.312 -2.176 1 86.62 507 LEU B N 1
ATOM 8010 C CA . LEU B 1 507 ? -7.441 28.531 -1.409 1 86.62 507 LEU B CA 1
ATOM 8011 C C . LEU B 1 507 ? -6.957 28.203 0.001 1 86.62 507 LEU B C 1
ATOM 8013 O O . LEU B 1 507 ? -5.98 28.797 0.474 1 86.62 507 LEU B O 1
ATOM 8017 N N . PHE B 1 508 ? -7.52 27.312 0.556 1 85.25 508 PHE B N 1
ATOM 8018 C CA . PHE B 1 508 ? -7.188 26.984 1.94 1 85.25 508 PHE B CA 1
ATOM 8019 C C . PHE B 1 508 ? -5.891 26.188 2.018 1 85.25 508 PHE B C 1
ATOM 8021 O O . PHE B 1 508 ? -5.16 26.281 3.006 1 85.25 508 PHE B O 1
ATOM 8028 N N . SER B 1 509 ? -5.613 25.438 0.999 1 88.75 509 SER B N 1
ATOM 8029 C CA . SER B 1 509 ? -4.32 24.766 0.951 1 88.75 509 SER B CA 1
ATOM 8030 C C . SER B 1 509 ? -3.174 25.766 0.917 1 88.75 509 SER B C 1
ATOM 8032 O O . SER B 1 509 ? -2.174 25.609 1.619 1 88.75 509 SER B O 1
ATOM 8034 N N . LEU B 1 510 ? -3.352 26.812 0.134 1 91.25 510 LEU B N 1
ATOM 8035 C CA . LEU B 1 510 ? -2.322 27.844 0.041 1 91.25 510 LEU B CA 1
ATOM 8036 C C . LEU B 1 510 ? -2.203 28.609 1.352 1 91.25 510 LEU B C 1
ATOM 8038 O O . LEU B 1 510 ? -1.107 29.031 1.732 1 91.25 510 LEU B O 1
ATOM 8042 N N . GLU B 1 511 ? -3.344 28.797 1.933 1 91.69 511 GLU B N 1
ATOM 8043 C CA . GLU B 1 511 ? -3.33 29.438 3.246 1 91.69 511 GLU B CA 1
ATOM 8044 C C . GLU B 1 511 ? -2.502 28.641 4.242 1 91.69 511 GLU B C 1
ATOM 8046 O O . GLU B 1 511 ? -1.738 29.203 5.027 1 91.69 511 GLU B O 1
ATOM 8051 N N . ARG B 1 512 ? -2.658 27.391 4.23 1 90.19 512 ARG B N 1
ATOM 8052 C CA . ARG B 1 512 ? -1.945 26.516 5.156 1 90.19 512 ARG B CA 1
ATOM 8053 C C . ARG B 1 512 ? -0.453 26.484 4.84 1 90.19 512 ARG B C 1
ATOM 8055 O O . ARG B 1 512 ? 0.378 26.484 5.75 1 90.19 512 ARG B O 1
ATOM 8062 N N . ILE B 1 513 ? -0.188 26.438 3.602 1 93.5 513 ILE B N 1
ATOM 8063 C CA . ILE B 1 513 ? 1.209 26.469 3.186 1 93.5 513 ILE B CA 1
ATOM 8064 C C . ILE B 1 513 ? 1.851 27.781 3.65 1 93.5 513 ILE B C 1
ATOM 8066 O O . ILE B 1 513 ? 2.939 27.766 4.227 1 93.5 513 ILE B O 1
ATOM 8070 N N . GLY B 1 514 ? 1.103 28.859 3.422 1 93.62 514 GLY B N 1
ATOM 8071 C CA . GLY B 1 514 ? 1.58 30.141 3.891 1 93.62 514 GLY B CA 1
ATOM 8072 C C . GLY B 1 514 ? 1.771 30.203 5.395 1 93.62 514 GLY B C 1
ATOM 8073 O O . GLY B 1 514 ? 2.736 30.797 5.879 1 93.62 514 GLY B O 1
ATOM 8074 N N . ALA B 1 515 ? 0.895 29.594 6.082 1 90.38 515 ALA B N 1
ATOM 8075 C CA . ALA B 1 515 ? 0.981 29.547 7.539 1 90.38 515 ALA B CA 1
ATOM 8076 C C . ALA B 1 515 ? 2.219 28.781 8 1 90.38 515 ALA B C 1
ATOM 8078 O O . ALA B 1 515 ? 2.875 29.172 8.969 1 90.38 515 ALA B O 1
ATOM 8079 N N . MET B 1 516 ? 2.533 27.75 7.379 1 92.12 516 MET B N 1
ATOM 8080 C CA . MET B 1 516 ? 3.707 26.953 7.73 1 92.12 516 MET B CA 1
ATOM 8081 C C . MET B 1 516 ? 4.992 27.719 7.438 1 92.12 516 MET B C 1
ATOM 8083 O O . MET B 1 516 ? 5.945 27.672 8.211 1 92.12 516 MET B O 1
ATOM 8087 N N . ILE B 1 517 ? 4.977 28.438 6.301 1 95 517 ILE B N 1
ATOM 8088 C CA . ILE B 1 517 ? 6.133 29.266 5.953 1 95 517 ILE B CA 1
ATOM 8089 C C . ILE B 1 517 ? 6.316 30.359 7 1 95 517 ILE B C 1
ATOM 8091 O O . ILE B 1 517 ? 7.445 30.672 7.391 1 95 517 ILE B O 1
ATOM 8095 N N . ARG B 1 518 ? 5.234 30.875 7.426 1 92.81 518 ARG B N 1
ATOM 8096 C CA . ARG B 1 518 ? 5.285 31.875 8.484 1 92.81 518 ARG B CA 1
ATOM 8097 C C . ARG B 1 518 ? 5.871 31.297 9.766 1 92.81 518 ARG B C 1
ATOM 8099 O O . ARG B 1 518 ? 6.637 31.969 10.461 1 92.81 518 ARG B O 1
ATOM 8106 N N . GLU B 1 519 ? 5.488 30.109 10.07 1 90 519 GLU B N 1
ATOM 8107 C CA . GLU B 1 519 ? 6.039 29.453 11.258 1 90 519 GLU B CA 1
ATOM 8108 C C . GLU B 1 519 ? 7.535 29.203 11.109 1 90 519 GLU B C 1
ATOM 8110 O O . GLU B 1 519 ? 8.289 29.312 12.078 1 90 519 GLU B O 1
ATOM 8115 N N . LEU B 1 520 ? 7.93 28.875 9.938 1 92.88 520 LEU B N 1
ATOM 8116 C CA . LEU B 1 520 ? 9.352 28.688 9.656 1 92.88 520 LEU B CA 1
ATOM 8117 C C . LEU B 1 520 ? 10.109 30 9.859 1 92.88 520 LEU B C 1
ATOM 8119 O O . LEU B 1 520 ? 11.211 30 10.422 1 92.88 520 LEU B O 1
ATOM 8123 N N . ARG B 1 521 ? 9.539 31.078 9.375 1 92.75 521 ARG B N 1
ATOM 8124 C CA . ARG B 1 521 ? 10.133 32.406 9.562 1 92.75 521 ARG B CA 1
ATOM 8125 C C . ARG B 1 521 ? 10.305 32.719 11.047 1 92.75 521 ARG B C 1
ATOM 8127 O O . ARG B 1 521 ? 11.383 33.094 11.484 1 92.75 521 ARG B O 1
ATOM 8134 N N . LYS B 1 522 ? 9.273 32.469 11.828 1 88.56 522 LYS B N 1
ATOM 8135 C CA . LYS B 1 522 ? 9.32 32.75 13.258 1 88.56 522 LYS B CA 1
ATOM 8136 C C . LYS B 1 522 ? 10.383 31.906 13.945 1 88.56 522 LYS B C 1
ATOM 8138 O O . LYS B 1 522 ? 11.086 32.406 14.836 1 88.56 522 LYS B O 1
ATOM 8143 N N . THR B 1 523 ? 10.414 30.719 13.516 1 87.94 523 THR B N 1
ATOM 8144 C CA . THR B 1 523 ? 11.398 29.797 14.078 1 87.94 523 THR B CA 1
ATOM 8145 C C . THR B 1 523 ? 12.812 30.266 13.758 1 87.94 523 THR B C 1
ATOM 8147 O O . THR B 1 523 ? 13.695 30.219 14.609 1 87.94 523 THR B O 1
ATOM 8150 N N . ALA B 1 524 ? 13.016 30.703 12.531 1 87.88 524 ALA B N 1
ATOM 8151 C CA . ALA B 1 524 ? 14.32 31.203 12.117 1 87.88 524 ALA B CA 1
ATOM 8152 C C . ALA B 1 524 ? 14.711 32.469 12.898 1 87.88 524 ALA B C 1
ATOM 8154 O O . ALA B 1 524 ? 15.875 32.625 13.25 1 87.88 524 ALA B O 1
ATOM 8155 N N . VAL B 1 525 ? 13.727 33.25 13.234 1 86.06 525 VAL B N 1
ATOM 8156 C CA . VAL B 1 525 ? 13.977 34.469 13.984 1 86.06 525 VAL B CA 1
ATOM 8157 C C . VAL B 1 525 ? 14.383 34.125 15.414 1 86.06 525 VAL B C 1
ATOM 8159 O O . VAL B 1 525 ? 15.242 34.781 16 1 86.06 525 VAL B O 1
ATOM 8162 N N . SER B 1 526 ? 13.797 33.094 15.938 1 81.06 526 SER B N 1
ATOM 8163 C CA . SER B 1 526 ? 14.109 32.656 17.297 1 81.06 526 SER B CA 1
ATOM 8164 C C . SER B 1 526 ? 15.539 32.156 17.406 1 81.06 526 SER B C 1
ATOM 8166 O O . SER B 1 526 ? 16.125 32.156 18.484 1 81.06 526 SER B O 1
ATOM 8168 N N . MET B 1 527 ? 16.047 31.734 16.312 1 82.25 527 MET B N 1
ATOM 8169 C CA . MET B 1 527 ? 17.406 31.188 16.297 1 82.25 527 MET B CA 1
ATOM 8170 C C . MET B 1 527 ? 18.438 32.312 16.422 1 82.25 527 MET B C 1
ATOM 8172 O O . MET B 1 527 ? 19.594 32.031 16.781 1 82.25 527 MET B O 1
ATOM 8176 N N . ARG B 1 528 ? 18.078 33.5 16.219 1 77.56 528 ARG B N 1
ATOM 8177 C CA . ARG B 1 528 ? 19 34.625 16.281 1 77.56 528 ARG B CA 1
ATOM 8178 C C . ARG B 1 528 ? 19.438 34.875 17.719 1 77.56 528 ARG B C 1
ATOM 8180 O O . ARG B 1 528 ? 20.562 35.344 17.953 1 77.56 528 ARG B O 1
ATOM 8187 N N . THR B 1 529 ? 18.484 34.562 18.656 1 78.25 529 THR B N 1
ATOM 8188 C CA . THR B 1 529 ? 18.828 34.781 20.062 1 78.25 529 THR B CA 1
ATOM 8189 C C . THR B 1 529 ? 19.484 33.531 20.641 1 78.25 529 THR B C 1
ATOM 8191 O O . THR B 1 529 ? 18.844 32.469 20.75 1 78.25 529 THR B O 1
ATOM 8194 N N . ALA B 1 530 ? 20.75 33.688 20.922 1 78.06 530 ALA B N 1
ATOM 8195 C CA . ALA B 1 530 ? 21.5 32.531 21.422 1 78.06 530 ALA B CA 1
ATOM 8196 C C . ALA B 1 530 ? 20.984 32.125 22.797 1 78.06 530 ALA B C 1
ATOM 8198 O O . ALA B 1 530 ? 20.672 32.969 23.641 1 78.06 530 ALA B O 1
ATOM 8199 N N . ALA B 1 531 ? 20.781 30.828 22.891 1 84.44 531 ALA B N 1
ATOM 8200 C CA . ALA B 1 531 ? 20.422 30.297 24.203 1 84.44 531 ALA B CA 1
ATOM 8201 C C . ALA B 1 531 ? 21.641 30.188 25.109 1 84.44 531 ALA B C 1
ATOM 8203 O O . ALA B 1 531 ? 22.734 29.828 24.656 1 84.44 531 ALA B O 1
ATOM 8204 N N . THR B 1 532 ? 21.484 30.672 26.328 1 83.56 532 THR B N 1
ATOM 8205 C CA . THR B 1 532 ? 22.516 30.547 27.344 1 83.56 532 THR B CA 1
ATOM 8206 C C . THR B 1 532 ? 21.984 29.75 28.547 1 83.56 532 THR B C 1
ATOM 8208 O O . THR B 1 532 ? 20.781 29.562 28.688 1 83.56 532 THR B O 1
ATOM 8211 N N . PRO B 1 533 ? 22.906 29.141 29.281 1 79.56 533 PRO B N 1
ATOM 8212 C CA . PRO B 1 533 ? 22.438 28.406 30.469 1 79.56 533 PRO B CA 1
ATOM 8213 C C . PRO B 1 533 ? 21.5 29.219 31.344 1 79.56 533 PRO B C 1
ATOM 8215 O O . PRO B 1 533 ? 20.641 28.656 32.031 1 79.56 533 PRO B O 1
ATOM 8218 N N . LEU B 1 534 ? 21.578 30.5 31.234 1 78.81 534 LEU B N 1
ATOM 8219 C CA . LEU B 1 534 ? 20.797 31.375 32.094 1 78.81 534 LEU B CA 1
ATOM 8220 C C . LEU B 1 534 ? 19.484 31.781 31.406 1 78.81 534 LEU B C 1
ATOM 8222 O O . LEU B 1 534 ? 18.5 32.062 32.062 1 78.81 534 LEU B O 1
ATOM 8226 N N . THR B 1 535 ? 19.547 31.828 30.047 1 84 535 THR B N 1
ATOM 8227 C CA . THR B 1 535 ? 18.375 32.312 29.312 1 84 535 THR B CA 1
ATOM 8228 C C . THR B 1 535 ? 18.141 31.5 28.047 1 84 535 THR B C 1
ATOM 8230 O O . THR B 1 535 ? 18.969 31.516 27.125 1 84 535 THR B O 1
ATOM 8233 N N . ILE B 1 536 ? 17.062 30.797 28.078 1 85.88 536 ILE B N 1
ATOM 8234 C CA . ILE B 1 536 ? 16.625 30.078 26.891 1 85.88 536 ILE B CA 1
ATOM 8235 C C . ILE B 1 536 ? 15.383 30.75 26.312 1 85.88 536 ILE B C 1
ATOM 8237 O O . ILE B 1 536 ? 14.352 30.844 26.984 1 85.88 536 ILE B O 1
ATOM 8241 N N . PRO B 1 537 ? 15.492 31.266 25.125 1 82.38 537 PRO B N 1
ATOM 8242 C CA . PRO B 1 537 ? 14.352 31.953 24.516 1 82.38 537 PRO B CA 1
ATOM 8243 C C . PRO B 1 537 ? 13.164 31.031 24.25 1 82.38 537 PRO B C 1
ATOM 8245 O O . PRO B 1 537 ? 13.336 29.828 24.109 1 82.38 537 PRO B O 1
ATOM 8248 N N . ASP B 1 538 ? 11.938 31.75 24.203 1 84.44 538 ASP B N 1
ATOM 8249 C CA . ASP B 1 538 ? 10.734 31.016 23.812 1 84.44 538 ASP B CA 1
ATOM 8250 C C . ASP B 1 538 ? 10.797 30.578 22.359 1 84.44 538 ASP B C 1
ATOM 8252 O O . ASP B 1 538 ? 11.32 31.312 21.5 1 84.44 538 ASP B O 1
ATOM 8256 N N . ILE B 1 539 ? 10.367 29.391 22.141 1 80.44 539 ILE B N 1
ATOM 8257 C CA . ILE B 1 539 ? 10.375 28.891 20.781 1 80.44 539 ILE B CA 1
ATOM 8258 C C . ILE B 1 539 ? 9.016 29.156 20.125 1 80.44 539 ILE B C 1
ATOM 8260 O O . ILE B 1 539 ? 8.922 29.266 18.906 1 80.44 539 ILE B O 1
ATOM 8264 N N . ILE B 1 540 ? 7.969 29.281 20.938 1 81.5 540 ILE B N 1
ATOM 8265 C CA . ILE B 1 540 ? 6.621 29.562 20.453 1 81.5 540 ILE B CA 1
ATOM 8266 C C . ILE B 1 540 ? 6.211 30.984 20.875 1 81.5 540 ILE B C 1
ATOM 8268 O O . ILE B 1 540 ? 6.113 31.266 22.062 1 81.5 540 ILE B O 1
ATOM 8272 N N . THR B 1 541 ? 6 31.906 19.859 1 73.56 541 THR B N 1
ATOM 8273 C CA . THR B 1 541 ? 5.699 33.312 20.125 1 73.56 541 THR B CA 1
ATOM 8274 C C . THR B 1 541 ? 4.191 33.562 20.125 1 73.56 541 THR B C 1
ATOM 8276 O O . THR B 1 541 ? 3.438 32.781 19.531 1 73.56 541 THR B O 1
ATOM 8279 N N . PRO B 1 542 ? 3.746 34.5 20.969 1 64.5 542 PRO B N 1
ATOM 8280 C CA . PRO B 1 542 ? 2.316 34.812 20.938 1 64.5 542 PRO B CA 1
ATOM 8281 C C . PRO B 1 542 ? 1.838 35.281 19.578 1 64.5 542 PRO B C 1
ATOM 8283 O O . PRO B 1 542 ? 2.633 35.812 18.781 1 64.5 542 PRO B O 1
ATOM 8286 N N . PRO B 1 543 ? 0.684 34.875 19.156 1 57.88 543 PRO B N 1
ATOM 8287 C CA . PRO B 1 543 ? 0.201 35.312 17.828 1 57.88 543 PRO B CA 1
ATOM 8288 C C . PRO B 1 543 ? 0.332 36.812 17.625 1 57.88 543 PRO B C 1
ATOM 8290 O O . PRO B 1 543 ? 0.52 37.281 16.484 1 57.88 543 PRO B O 1
ATOM 8293 N N . GLY B 1 544 ? 0.043 37.875 18.531 1 46.72 544 GLY B N 1
ATOM 8294 C CA . GLY B 1 544 ? -0.005 39.312 18.328 1 46.72 544 GLY B CA 1
ATOM 8295 C C . GLY B 1 544 ? 1.366 39.969 18.328 1 46.72 544 GLY B C 1
ATOM 8296 O O . GLY B 1 544 ? 1.55 41.031 17.766 1 46.72 544 GLY B O 1
ATOM 8297 N N . ASN B 1 545 ? 2.244 39.844 19.391 1 38.28 545 ASN B N 1
ATOM 8298 C CA . ASN B 1 545 ? 3.332 40.75 19.766 1 38.28 545 ASN B CA 1
ATOM 8299 C C . ASN B 1 545 ? 4.566 40.5 18.891 1 38.28 545 ASN B C 1
ATOM 8301 O O . ASN B 1 545 ? 5.273 39.531 19.062 1 38.28 545 ASN B O 1
ATOM 8305 N N . GLY B 1 546 ? 4.543 40.781 17.688 1 37.03 546 GLY B N 1
ATOM 8306 C CA . GLY B 1 546 ? 5.879 41.125 17.219 1 37.03 546 GLY B CA 1
ATOM 8307 C C . GLY B 1 546 ? 6.738 41.781 18.297 1 37.03 546 GLY B C 1
ATOM 8308 O O . GLY B 1 546 ? 6.258 42.625 19.062 1 37.03 546 GLY B O 1
ATOM 8309 N N . ALA B 1 547 ? 7.695 41.25 18.859 1 37.19 547 ALA B N 1
ATOM 8310 C CA . ALA B 1 547 ? 8.664 41.938 19.719 1 37.19 547 ALA B CA 1
ATOM 8311 C C . ALA B 1 547 ? 8.852 43.375 19.297 1 37.19 547 ALA B C 1
ATOM 8313 O O . ALA B 1 547 ? 9.391 43.656 18.219 1 37.19 547 ALA B O 1
ATOM 8314 N N . ALA B 1 548 ? 8.008 44.344 19.594 1 34.75 548 ALA B N 1
ATOM 8315 C CA . ALA B 1 548 ? 8.594 45.656 19.812 1 34.75 548 ALA B CA 1
ATOM 8316 C C . ALA B 1 548 ? 9.844 45.562 20.672 1 34.75 548 ALA B C 1
ATOM 8318 O O . ALA B 1 548 ? 9.805 45.031 21.781 1 34.75 548 ALA B O 1
ATOM 8319 N N . GLU B 1 549 ? 11.062 45.469 20.156 1 30.06 549 GLU B N 1
ATOM 8320 C CA . GLU B 1 549 ? 12.219 46.031 20.859 1 30.06 549 GLU B CA 1
ATOM 8321 C C . GLU B 1 549 ? 11.812 47.156 21.812 1 30.06 549 GLU B C 1
ATOM 8323 O O . GLU B 1 549 ? 11.086 48.062 21.422 1 30.06 549 GLU B O 1
ATOM 8328 N N . ASP B 1 550 ? 11.719 46.906 23.125 1 22.53 550 ASP B N 1
ATOM 8329 C CA . ASP B 1 550 ? 11.945 48 24.047 1 22.53 550 ASP B CA 1
ATOM 8330 C C . ASP B 1 550 ? 12.992 48.969 23.516 1 22.53 550 ASP B C 1
ATOM 8332 O O . ASP B 1 550 ? 14.023 48.562 22.984 1 22.53 550 ASP B O 1
ATOM 8336 N N . PRO B 1 551 ? 12.609 50.219 23.125 1 25.61 551 PRO B N 1
ATOM 8337 C CA . PRO B 1 551 ? 13.695 51.188 23.062 1 25.61 551 PRO B CA 1
ATOM 8338 C C . PRO B 1 551 ? 14.68 51.062 24.219 1 25.61 551 PRO B C 1
ATOM 8340 O O . PRO B 1 551 ? 14.289 51.188 25.391 1 25.61 551 PRO B O 1
ATOM 8343 N N . LEU B 1 552 ? 15.477 50.062 24.422 1 18.66 552 LEU B N 1
ATOM 8344 C CA . LEU B 1 552 ? 16.609 50.719 25.078 1 18.66 552 LEU B CA 1
ATOM 8345 C C . LEU B 1 552 ? 17.328 51.656 24.109 1 18.66 552 LEU B C 1
ATOM 8347 O O . LEU B 1 552 ? 17.516 51.312 22.938 1 18.66 552 LEU B O 1
#

Solvent-accessible surface area (backbone atoms only — not comparable to full-atom values): 54042 Å² total; per-residue (Å²): 126,68,62,66,55,51,49,56,43,48,47,39,50,51,46,25,51,49,20,48,54,47,20,24,51,34,38,51,58,53,46,48,71,61,46,51,53,51,53,50,63,25,25,79,41,45,67,45,6,17,53,45,18,17,52,50,2,42,68,23,51,25,31,47,59,44,36,44,49,46,26,47,34,25,52,71,9,68,36,48,44,73,28,37,48,18,22,41,46,15,7,56,42,12,26,32,48,48,23,44,47,57,48,67,54,57,37,80,50,7,48,57,28,22,47,50,9,47,53,34,46,67,41,86,65,90,62,22,52,51,4,53,25,35,16,23,52,10,39,30,26,39,27,48,50,50,44,51,64,67,43,59,75,47,63,78,37,67,69,57,51,53,62,47,54,58,28,64,43,56,68,50,10,21,48,49,16,21,50,51,2,52,72,66,66,28,30,43,56,44,37,37,52,48,29,51,33,16,60,66,63,66,33,52,46,81,37,40,45,31,21,47,51,14,10,54,39,21,33,28,53,59,30,43,60,68,22,66,86,48,48,56,51,10,33,32,40,24,47,41,43,35,48,50,36,45,50,38,44,60,64,42,58,88,42,43,66,64,49,53,51,53,35,58,70,74,40,78,51,49,15,41,28,38,22,46,46,51,38,52,51,38,46,53,41,37,53,53,47,61,75,40,39,69,64,51,51,51,52,37,46,65,74,44,68,64,89,70,79,86,68,57,79,65,72,88,54,56,56,90,75,63,56,86,48,64,69,57,34,50,51,24,48,53,50,36,47,41,49,46,48,52,54,38,48,50,40,48,53,41,27,53,40,26,50,73,64,44,59,78,39,53,62,52,42,54,51,48,49,52,42,40,53,50,50,41,51,55,48,46,51,51,46,34,60,48,32,62,68,51,33,51,42,41,55,28,44,50,46,52,49,49,48,51,48,36,50,48,48,47,50,38,37,51,49,40,50,53,46,29,51,51,35,50,50,27,45,74,71,71,36,64,65,48,74,64,54,45,51,51,50,51,60,54,44,44,38,48,51,52,40,51,52,52,45,56,73,29,63,65,65,60,52,70,67,56,54,52,52,40,52,50,30,50,52,51,38,48,53,47,52,36,50,52,48,50,51,48,28,53,41,28,17,54,75,26,55,58,57,56,48,58,47,57,55,51,53,52,42,50,51,50,44,42,49,46,52,50,50,49,51,53,46,34,54,46,59,66,56,73,34,40,94,88,44,66,72,64,75,68,75,67,67,49,65,67,80,71,74,70,79,123,126,67,62,66,56,51,48,56,44,48,47,38,50,50,47,26,51,49,19,47,54,48,20,23,51,33,36,52,60,53,46,49,70,60,46,51,53,50,53,51,65,26,25,79,39,46,67,47,7,17,54,46,18,17,51,52,2,43,70,24,51,26,32,47,59,45,37,42,48,46,26,48,35,25,52,72,8,67,36,49,43,73,28,38,48,18,24,42,47,14,6,54,44,12,27,30,48,49,24,45,47,58,48,67,54,58,40,79,51,6,49,57,29,23,48,50,8,48,53,33,46,66,39,86,64,90,62,22,52,50,4,51,25,34,16,22,52,9,40,29,27,39,28,50,49,50,46,52,62,65,43,59,74,47,62,77,36,65,70,58,51,53,62,48,54,56,29,65,42,57,69,50,9,20,48,50,16,21,50,50,2,52,72,65,65,28,31,42,56,44,37,38,50,47,29,51,35,16,59,64,60,66,33,50,46,80,38,39,46,30,21,47,51,13,10,53,38,21,32,29,52,59,29,43,60,69,23,66,86,48,47,55,50,10,33,30,40,22,46,42,43,35,48,50,35,45,52,40,46,62,65,42,59,89,41,43,65,66,49,51,50,52,34,58,70,74,40,77,51,47,15,41,27,37,24,47,45,50,37,50,50,36,47,52,42,37,52,56,47,62,74,40,39,67,65,50,50,49,52,36,45,66,75,45,67,66,89,70,80,85,68,56,79,64,71,90,53,56,56,90,75,63,57,87,48,64,69,58,33,51,50,23,49,54,51,36,46,39,49,45,48,51,52,37,49,49,39,48,54,40,26,52,40,25,48,74,64,45,60,78,38,52,62,54,41,54,50,49,50,55,43,38,53,50,50,41,50,53,47,47,51,51,46,35,61,49,31,63,68,51,34,52,43,42,55,28,44,49,44,52,50,49,48,50,48,36,51,49,47,47,51,39,36,52,48,41,49,53,45,30,50,51,34,49,51,29,47,74,69,72,35,65,64,49,74,66,53,44,52,54,49,50,59,53,45,45,38,48,51,51,39,52,51,52,44,56,73,28,64,64,65,60,52,69,68,55,54,51,53,39,49,50,31,51,52,52,38,49,51,49,53,36,49,52,49,50,52,48,28,52,42,29,18,52,76,24,54,57,60,56,50,59,47,55,56,50,54,51,43,51,50,49,43,41,50,46,51,50,49,48,51,53,47,34,54,46,58,68,54,74,35,42,94,88,44,67,72,66,75,69,76,68,69,48,64,67,78,70,72,69,84,121

InterPro domains:
  IPR003841 Sodium-dependent phosphate transport protein [PF02690] (15-148)
  IPR003841 Sodium-dependent phosphate transport protein [PTHR10010] (169-339)
  IPR038078 PhoU-like domain superfamily [G3DSA:1.20.58.220] (327-532)

pLDDT: mean 83.28, std 12.49, range [18.66, 97.06]

Sequence (1104 aa):
MDWSVLLVIVPVVVLFLYGIERFSEEVRHAAGERFWTLLQNATRTPLRGAVAGAGVSAITQSSTATTVIAVGLVNAGAISFLGSIGLVIGANIGTTITAQLVAFKLTAFAPLFVVGGFLLSLIRGRYRVFGKPIFYFGLVFFCLNMISAEIAPLQGDPEIIALLSMAENVLIGIAIGFVITNIFQSSSVTAGLVVVMAQSGLLTPAEAIPIILGANIGTTTTGLVVAIRMNAAAKRTAAAQFLFNLLGVLLVLPLLGPFSALIETLGGTSAQQVANAHLIFNLSASLVFLAAIRPFGRIVMKIVPERDPEVVFVTRHLTVPLPEDATAATAQMEAEVVHMMEVSEEILEKSLEVGAGRTEACGRIKHLRDYVEYLNHQIIDAVVSMEDRGLSVEDAARISILARTADLVGSMAEQTVGMARRFEQMKEKNMPLSSEALGDLQEMATPCRENLQHLMATFPDMPAEVDEKMRYNDEKLRQLLNWYYKIHIRKVAGRGSSADGIFSEVLFSLERIGAMIRELRKTAVSMRTAATPLTIPDIITPPGNGAAEDPLMDWSVLLVIVPVVVLFLYGIERFSEEVRHAAGERFWTLLQNATRTPLRGAVAGAGVSAITQSSTATTVIAVGLVNAGAISFLGSIGLVIGANIGTTITAQLVAFKLTAFAPLFVVGGFLLSLIRGRYRVFGKPIFYFGLVFFCLNMISAEIAPLQGDPEIIALLSMAENVLIGIAIGFVITNIFQSSSVTAGLVVVMAQSGLLTPAEAIPIILGANIGTTTTGLVVAIRMNAAAKRTAAAQFLFNLLGVLLVLPLLGPFSALIETLGGTSAQQVANAHLIFNLSASLVFLAAIRPFGRIVMKIVPERDPEVVFVTRHLTVPLPEDATAATAQMEAEVVHMMEVSEEILEKSLEVGAGRTEACGRIKHLRDYVEYLNHQIIDAVVSMEDRGLSVEDAARISILARTADLVGSMAEQTVGMARRFEQMKEKNMPLSSEALGDLQEMATPCRENLQHLMATFPDMPAEVDEKMRYNDEKLRQLLNWYYKIHIRKVAGRGSSADGIFSEVLFSLERIGAMIRELRKTAVSMRTAATPLTIPDIITPPGNGAAEDPL

Radius of gyration: 34.37 Å; Cα contacts (8 Å, |Δi|>4): 1725; chains: 2; bounding box: 68×106×76 Å

Organism: Methanothrix harundinacea (strain 6Ac) (NCBI:txid1110509)

Secondary structure (DSSP, 8-state):
--HHHHHHHHHHHHHHHHHHHHHHHHHHHHHHHHHHHHHHHHTTSHHHHHHHHHHHHHHHT-HHHHHHHHHHHHHTTSS-HHHHHHHHHHHHHHTHHHHHHHHTTGGGGHHHHHHHHHHHHHS-STTHHHHHHHHHHHHHHHHHHHHHHHHGGGGG-HHHHHHHHGGGSHHHHHHHHHHHHHHHT-HHHHHHHHHHHHHTTSS-HHHHHHHHHHHHHHTTHHHHHHHTTS-HHHHHHHHHHHHHHHHHHHHHGGGHHHHHHHHHHH---HHHHHHHHHHHHHHHHHHHHHHTHHHHHHHHHHHS--SSPP-----SS--SSPPSSHHHHHHHHHHHHHHHHHHHHHHHHHHHHHHTT-TTHHHHHHHHHHHHHHHHHHHHHHHHHHHTT---HHHHHHHHHHHHHHHHHHHHHHHHHHHHHHHHHHHHTT-PPPHHHHHHHHHHHHHHHHHHHHHHHHTTS--HHHHHHHHHHHHHHHHHHHHHHHHHHHHHHHH--THHHHHHHHHHHHHHHHHHHHHHHHHHHHTTS---SS----SS--SS--------/--HHHHHHHHHHHHHHHHHHHHHHHHHHHHHHHHHHHHHHHHTTSHHHHHHHHHHHHHHHT-HHHHHHHHHHHHHTTSS-HHHHHHHHHHHHHHTHHHHHHHHTTGGGGHHHHHHHHHHHHHS-SGGGGGHHHHHHHHHHHHHHHHHHHHHGGGGG-HHHHHHHHGGGSHHHHHHHHHHHHHHHT-HHHHHHHHHHHHHTTSS-HHHHHHHHHHHHHHTTHHHHHHHTTS-HHHHHHHHHHHHHHHHHHHHHGGGHHHHHHHHHHH---HHHHHHHHHHHHHHHHHHHHHHTHHHHHHHHHHHS--SSPP-----SS--SSPPSSHHHHHHHHHHHHHHHHHHHHHHHHHHHHHHTT-TTHHHHHHHHHHHHHHHHHHHHHHHHHHHTT---HHHHHHHHHHHHHHHHHHHHHHHHHHHHHHHHHHHHTT-PPPHHHHHHHHHHHHHHHHHHHHHHHHTTS--HHHHHHHHHHHHHHHHHHHHHHHHHHHHHHTT--THHHHHHHHHHHHHHHHHHHHHHHHHHHHTTS---SS----SS--SS--------